Protein AF-0000000087742032 (afdb_homodimer)

Organism: Butyrivibrio fibrisolvens (NCBI:txid831)

InterPro domains:
  IPR006102 Glycoside hydrolase family 2, immunoglobulin-like beta-sandwich [PF00703] (313-353)
  IPR006103 Glycoside hydrolase family 2, catalytic domain [PF02836] (366-539)
  IPR006104 Glycosyl hydrolases family 2, sugar binding domain [PF02837] (111-211)
  IPR008979 Galactose-binding-like domain superfamily [SSF49785] (36-217)
  IPR013783 Immunoglobulin-like fold [G3DSA:2.60.40.10] (292-354)
  IPR017853 Glycoside hydrolase superfamily [SSF51445] (350-646)
  IPR036156 Beta-Galactosidase/glucuronidase domain superfamily [SSF49303] (309-354)
  IPR051913 Glycosyl Hydrolase 2 Domain-Containing Protein [PTHR42732] (37-581)

Secondary structure (DSSP, 8-state):
--HHHHHHHHS--SSPPPPPP---TTHHHHHH-SSSS-S-S-TTSB-S-EEE--EEEEEEEESS-SPPPGGG--EEEEETS-TTSGGGB--S---SGGG-SS--PPTT-EEEEEEEEE------TT-EEEEEES-EESEEEEEETTEEEEEEE-SSS-EEEE-GGGTTSSEEEEEEEEE--TTSSSS--TTEESS-BTTBEE---EE-S-EEEEEE-SS-EEEEEEEE-TTSSEEEEEEEESS--EEEEEEE--TTS---S------TT--EEEE-GGG-EEE-HHHH-SS-S---GGGS-TT-S-EEEEEEEEE-TT--B--SSS---EEEEEEEE-TTS-EEEEEEEE-B--EEEEE-TTS-EEEEETTEE--EEEEEE---BTTTBTS-S-HHHHHHHHHHHHHTT--EEEETT----HHHHHHHHHHT-EEEEEPPP--S---HIIIIIHHHH-HHHHTT---SGGGTTTTT---HHHHHHHHHHHHHHHHHHTT-SSEEEEEEEETTTT---TTTHHHHHHHH--SS-EEEEESS---S-SSEEEEEESSS-------TT-PEEEEEEEE-EEE--TTS-S-SS-B-SEEES-HHHHHHHHHHIIIIIIGGGGGGTEEEEEEE-SB-BTTB---SB-TTSS-BS--PPP-/--HHHHHHHHS--SSPPPPPP---TTHHHHHH-SSSS-S-S-TTSB-S-EEE--EEEEEEEESS-SPPPGGG--EEEEETS-TTSGGGB--S---SGGG-SS--PPTT-EEEEEEEEE------TT-EEEEEES-EESEEEEEETTEEEEEEE-SSS-EEEE-GGGTTSSEEEEEEEEE--TTSSSS--TTEESS-BTTBEE---EE-S-EEEEEE-SS-EEEEEEEE-TTSSEEEEEEEESS--EEEEEEE--TTS---S------TT--EEEE-GGG-EEE-HHHH-SS-S---GGGS-TT-S-EEEEEEEEE-TT--B--SSS---EEEEEEEE-TTS-EEEEEEEE-B--EEEEE-TTS-EEEEETTEE--EEEEEE---BTTTBTS-S-HHHHHHHHHHHHHTT--EEEETT-PPPHHHHHHHHHHT-EEEEEPPP--S---HIIIIIHHHH-HHHHTT---SGGGTTTTT---HHHHHHHHHHHHHHHHHHTT-SSEEEEEEEETTTT---TTTHHHHHHHH--SS-EEEEESS---S-SSEEEEEESSS-------TT-PEEEEEEEE-EEE--TTS-S-SS-B-SEEES-HHHHHHHHHHIIIIIIGGGGGGTEEEEEEE-SB-BTTB---SB-TTSS-BS--PPP-

Sequence (1310 aa):
MDLTDITRSMVRSKEPVALKQLDTPWTDKALTSKCPKSEYPRPQFVRDSYISLNGIWGFCVTDSPSIPRKKDICGRIRVPFSPESMLSKVDITAGSRKTLLPHVLKPGEYLWYYRKVDVVGRPDTSSHLLLHFGAVDQVCDVYINGHSVAHHEGGYLPFTIDVTRYSQKDYFDLKVCVTDVTDTSWLSRGKQTLNRGGMFYSAQSGIWQSVWMEWVPDTAILKVVAEPSKDLSFVKIRLTVTKPCDVIIRQIPDSRIGQKDDIVTEESGLFEKIITADKFHPCDPLDAQTDHPIPSSDTIPMDTLYAYTTKVGILIENAKLWTPEDPYLYHIEIIARDEEGSTDKVKSYFGMRTYTMEQDEKGHMRFCLNHKPYFIKGVLDQGYWPDGLMTAPCDAALIYDIKTMKKLGFNTLRKHIKIEESRYYYHCDRLGMLVVQDMVSGGSTYDKPLVTYLPNLFPNIMQTMDDSAKSYKFLARLDAAGRQAFVAEMRSTASYLKNCTSIAIWTIFNEGWGQFDAATLPGILKFIDNTRPIDAASGWFDQGSGDFNSIHNYFRKPSVPVDKHKRACFLSECGGLTYYMEGHCASRKTYGYATYKSRKKMNEDYGQFIHYEILPLETKGLCGFIYTQVSDVEDEVNGILTYDRKVVKIRTKIWMDLTDITRSMVRSKEPVALKQLDTPWTDKALTSKCPKSEYPRPQFVRDSYISLNGIWGFCVTDSPSIPRKKDICGRIRVPFSPESMLSKVDITAGSRKTLLPHVLKPGEYLWYYRKVDVVGRPDTSSHLLLHFGAVDQVCDVYINGHSVAHHEGGYLPFTIDVTRYSQKDYFDLKVCVTDVTDTSWLSRGKQTLNRGGMFYSAQSGIWQSVWMEWVPDTAILKVVAEPSKDLSFVKIRLTVTKPCDVIIRQIPDSRIGQKDDIVTEESGLFEKIITADKFHPCDPLDAQTDHPIPSSDTIPMDTLYAYTTKVGILIENAKLWTPEDPYLYHIEIIARDEEGSTDKVKSYFGMRTYTMEQDEKGHMRFCLNHKPYFIKGVLDQGYWPDGLMTAPCDAALIYDIKTMKKLGFNTLRKHIKIEESRYYYHCDRLGMLVVQDMVSGGSTYDKPLVTYLPNLFPNIMQTMDDSAKSYKFLARLDAAGRQAFVAEMRSTASYLKNCTSIAIWTIFNEGWGQFDAATLPGILKFIDNTRPIDAASGWFDQGSGDFNSIHNYFRKPSVPVDKHKRACFLSECGGLTYYMEGHCASRKTYGYATYKSRKKMNEDYGQFIHYEILPLETKGLCGFIYTQVSDVEDEVNGILTYDRKVVKIRTKIW

Foldseek 3Di:
DDPVLLVVLVPDDQADDFFAFFAFPCLVVLQPDQAFQQPDQAQFWDFPFKFFPFHKWFKWKDLDPDDDDPVVRPAIFGPPFFLLFQSGDNDPCDPDPGRDGSDDAAASMKMKIKDKFFQDDAPDPQKWKKKKAAFFPAWKFKDKQRHTQFTDGGGAFMDMFTPRVVNPDRIIMIMMIWGHNAQAFQGFHFLDDVRDDFPRAHGTGTRQDIIIMGIAGPWEWQDWFWAADLLLFKIKIKTKILAQFKKKKKWDDDPVPDPDDPPPPPVPAIDMDIDGSVQKDWDAPLLSHLTASPPRVRPPPPPRPTMIMHMDIDGDPPFDAAALVRLDKTKMKMWTAHPVGDIYITIRIAGRWFWDWDADPVGFTATDISNHGDAAAEAEEQCQASRRGNHDSYLVRLLLLQVLCVLQAGQEYEHRQHRHRNSSLVSCSRNHHAYAYEHGFGAHDAPCCVQPSVCLVVVVVFFADAQEQVCCVNLRNNDPVSVVSSLSSLLSSCSNPVRRHRHAEYEYEESSRSDHPLQCSVVSNCVSPVRHWYRSYAAGNDNLDTQEPHHEHEDDQDAFDDDPSSHAYEPAEYHQEAEDDPPQAGEPAARTSHYDPDLVVVLVVVCCNQPPGPVVCVVVRHRYHYYYHSEAGHRRRSHCAGSSRPDRSHNNHDD/DDPVLLVVQVDDDQADDFFAFFAFPCLVVLLPDQAFQQPDQAQFWDFPFKFFPFHKWFKWKDLDPDDDDPVVRPAIFGPPFFLLFQSGDNDPCDPDPGRDGSDDAAASMKMKIKDKFFQDDAPDPQKWKKKKAAFFPAWKFKDKQRHTQFTDGGGAFMDMFTPRVVNPDRIIMIMMIWGHNQQAFQGFHFLDDVRDDFPRAHGTGTRQDIIIMGIAGPWEWQDWFWAADLLLFKIKIKTKILAQFKKKKKWDDDPVPDPDDPPPPPVPAIDMDIDHSVQKDWDDPLLSHLTASPPSVRRPPPPRPTMIMHMDIDGDPPFDAAALVRLDKTKMKMWTAHPVGDIYITIRIAGRWFWDWDADPVGFTATDISNHGDAAQAAEEQCQASRRGNHDSYLVRLLLLLVLCVLQAGQEYEHRQHRHRNSSLVSCNRNHHAYAYEHGFGAHDAPCCVQPSVCQVVVVVFFADAQEQVCCVNLRNNDPVSVVSLLSSLLSSCSNCVSRHRHAEYEYEESSRSDYPLQCSVVSNCVSPVRHWYRSYAAGNDNLDTQEPHHEHEDDQDAFDDDPSSHAYEPAEYHQEAEDDPPQAGEPAARTSHYDPDLVVVLVVVCCNQPPGPVVCVVVRHRYHYYYHSEAGHRRRSHCAGSSRPDRSHNNHDD

Radius of gyration: 32.64 Å; Cα contacts (8 Å, |Δi|>4): 3341; chains: 2; bounding box: 67×98×82 Å

Structure (mmCIF, N/CA/C/O backbone):
data_AF-0000000087742032-model_v1
#
loop_
_entity.id
_entity.type
_entity.pdbx_description
1 polymer 'Glycoside hydrolase family 2'
#
loop_
_atom_site.group_PDB
_atom_site.id
_atom_site.type_symbol
_atom_site.label_atom_id
_atom_site.label_alt_id
_atom_site.label_comp_id
_atom_site.label_asym_id
_atom_site.label_entity_id
_atom_site.label_seq_id
_atom_site.pdbx_PDB_ins_code
_atom_site.Cartn_x
_atom_site.Cartn_y
_atom_site.Cartn_z
_atom_site.occupancy
_atom_site.B_iso_or_equiv
_atom_site.auth_seq_id
_atom_site.auth_comp_id
_atom_site.auth_asym_id
_atom_site.auth_atom_id
_atom_site.pdbx_PDB_model_num
ATOM 1 N N . MET A 1 1 ? 29.328 -31.438 -25.531 1 35.81 1 MET A N 1
ATOM 2 C CA . MET A 1 1 ? 28.234 -30.5 -25.672 1 35.81 1 MET A CA 1
ATOM 3 C C . MET A 1 1 ? 28.656 -29.281 -26.5 1 35.81 1 MET A C 1
ATOM 5 O O . MET A 1 1 ? 29.625 -28.594 -26.141 1 35.81 1 MET A O 1
ATOM 9 N N . ASP A 1 2 ? 28.406 -29.438 -27.734 1 41.16 2 ASP A N 1
ATOM 10 C CA . ASP A 1 2 ? 28.984 -28.656 -28.828 1 41.16 2 ASP A CA 1
ATOM 11 C C . ASP A 1 2 ? 28.547 -27.188 -28.75 1 41.16 2 ASP A C 1
ATOM 13 O O . ASP A 1 2 ? 27.359 -26.906 -28.547 1 41.16 2 ASP A O 1
ATOM 17 N N . LEU A 1 3 ? 29.453 -26.391 -28.266 1 46.28 3 LEU A N 1
ATOM 18 C CA . LEU A 1 3 ? 29.328 -24.953 -28.375 1 46.28 3 LEU A CA 1
ATOM 19 C C . LEU A 1 3 ? 28.391 -24.562 -29.516 1 46.28 3 LEU A C 1
ATOM 21 O O . LEU A 1 3 ? 27.703 -23.531 -29.438 1 46.28 3 LEU A O 1
ATOM 25 N N . THR A 1 4 ? 28.391 -25.422 -30.422 1 43.62 4 THR A N 1
ATOM 26 C CA . THR A 1 4 ? 27.562 -25.172 -31.594 1 43.62 4 THR A CA 1
ATOM 27 C C . THR A 1 4 ? 26.078 -25.219 -31.234 1 43.62 4 THR A C 1
ATOM 29 O O . THR A 1 4 ? 25.281 -24.422 -31.75 1 43.62 4 THR A O 1
ATOM 32 N N . ASP A 1 5 ? 25.75 -26.031 -30.297 1 48.06 5 ASP A N 1
ATOM 33 C CA . ASP A 1 5 ? 24.344 -26.141 -29.906 1 48.06 5 ASP A CA 1
ATOM 34 C C . ASP A 1 5 ? 23.891 -24.938 -29.109 1 48.06 5 ASP A C 1
ATOM 36 O O . ASP A 1 5 ? 22.766 -24.469 -29.266 1 48.06 5 ASP A O 1
ATOM 40 N N . ILE A 1 6 ? 24.75 -24.438 -28.328 1 50.25 6 ILE A N 1
ATOM 41 C CA . ILE A 1 6 ? 24.469 -23.25 -27.547 1 50.25 6 ILE A CA 1
ATOM 42 C C . ILE A 1 6 ? 24.234 -22.062 -28.484 1 50.25 6 ILE A C 1
ATOM 44 O O . ILE A 1 6 ? 23.266 -21.312 -28.312 1 50.25 6 ILE A O 1
ATOM 48 N N . THR A 1 7 ? 25.188 -21.938 -29.328 1 49.22 7 THR A N 1
ATOM 49 C CA . THR A 1 7 ? 25.125 -20.797 -30.234 1 49.22 7 THR A CA 1
ATOM 50 C C . THR A 1 7 ? 23.906 -20.891 -31.141 1 49.22 7 THR A C 1
ATOM 52 O O . THR A 1 7 ? 23.297 -19.875 -31.484 1 49.22 7 THR A O 1
ATOM 55 N N . ARG A 1 8 ? 23.656 -22.047 -31.531 1 47.28 8 ARG A N 1
ATOM 56 C CA . ARG A 1 8 ? 22.484 -22.25 -32.375 1 47.28 8 ARG A CA 1
ATOM 57 C C . ARG A 1 8 ? 21.203 -21.922 -31.641 1 47.28 8 ARG A C 1
ATOM 59 O O . ARG A 1 8 ? 20.234 -21.438 -32.25 1 47.28 8 ARG A O 1
ATOM 66 N N . SER A 1 9 ? 21.25 -22.266 -30.422 1 49.25 9 SER A N 1
ATOM 67 C CA . SER A 1 9 ? 20.062 -22 -29.625 1 49.25 9 SER A CA 1
ATOM 68 C C . SER A 1 9 ? 19.875 -20.5 -29.406 1 49.25 9 SER A C 1
ATOM 70 O O . SER A 1 9 ? 18.75 -20.016 -29.25 1 49.25 9 SER A O 1
ATOM 72 N N . MET A 1 10 ? 21 -19.797 -29.328 1 49.44 10 MET A N 1
ATOM 73 C CA . MET A 1 10 ? 20.984 -18.359 -29.078 1 49.44 10 MET A CA 1
ATOM 74 C C . MET A 1 10 ? 20.578 -17.609 -30.328 1 49.44 10 MET A C 1
ATOM 76 O O . MET A 1 10 ? 20.094 -16.484 -30.25 1 49.44 10 MET A O 1
ATOM 80 N N . VAL A 1 11 ? 21.203 -17.938 -31.562 1 42.94 11 VAL A N 1
ATOM 81 C CA . VAL A 1 11 ? 21.156 -17.109 -32.75 1 42.94 11 VAL A CA 1
ATOM 82 C C . VAL A 1 11 ? 19.766 -17.188 -33.406 1 42.94 11 VAL A C 1
ATOM 84 O O . VAL A 1 11 ? 19.594 -16.844 -34.562 1 42.94 11 VAL A O 1
ATOM 87 N N . ARG A 1 12 ? 18.875 -17.734 -32.938 1 45.25 12 ARG A N 1
ATOM 88 C CA . ARG A 1 12 ? 17.797 -17.953 -33.906 1 45.25 12 ARG A CA 1
ATOM 89 C C . ARG A 1 12 ? 17.094 -16.641 -34.25 1 45.25 12 ARG A C 1
ATOM 91 O O . ARG A 1 12 ? 17.188 -15.672 -33.5 1 45.25 12 ARG A O 1
ATOM 98 N N . SER A 1 13 ? 16.312 -16.688 -35.438 1 46.09 13 SER A N 1
ATOM 99 C CA . SER A 1 13 ? 15.68 -15.719 -36.312 1 46.09 13 SER A CA 1
ATOM 100 C C . SER A 1 13 ? 14.82 -14.734 -35.531 1 46.09 13 SER A C 1
ATOM 102 O O . SER A 1 13 ? 14.008 -15.133 -34.688 1 46.09 13 SER A O 1
ATOM 104 N N . LYS A 1 14 ? 15.141 -13.523 -35.719 1 54.28 14 LYS A N 1
ATOM 105 C CA . LYS A 1 14 ? 14.641 -12.258 -35.188 1 54.28 14 LYS A CA 1
ATOM 106 C C . LYS A 1 14 ? 13.133 -12.156 -35.344 1 54.28 14 LYS A C 1
ATOM 108 O O . LYS A 1 14 ? 12.469 -11.422 -34.594 1 54.28 14 LYS A O 1
ATOM 113 N N . GLU A 1 15 ? 12.57 -12.727 -36.344 1 61.59 15 GLU A N 1
ATOM 114 C CA . GLU A 1 15 ? 11.172 -12.352 -36.562 1 61.59 15 GLU A CA 1
ATOM 115 C C . GLU A 1 15 ? 10.227 -13.43 -36.031 1 61.59 15 GLU A C 1
ATOM 117 O O . GLU A 1 15 ? 10.445 -14.617 -36.312 1 61.59 15 GLU A O 1
ATOM 122 N N . PRO A 1 16 ? 9.266 -13.086 -35.188 1 71.31 16 PRO A N 1
ATOM 123 C CA . PRO A 1 16 ? 8.266 -14.055 -34.719 1 71.31 16 PRO A CA 1
ATOM 124 C C . PRO A 1 16 ? 7.555 -14.766 -35.875 1 71.31 16 PRO A C 1
ATOM 126 O O . PRO A 1 16 ? 7.238 -14.141 -36.875 1 71.31 16 PRO A O 1
ATOM 129 N N . VAL A 1 17 ? 7.602 -16.094 -35.812 1 73.88 17 VAL A N 1
ATOM 130 C CA . VAL A 1 17 ? 6.84 -16.859 -36.781 1 73.88 17 VAL A CA 1
ATOM 131 C C . VAL A 1 17 ? 5.402 -17.047 -36.312 1 73.88 17 VAL A C 1
ATOM 133 O O . VAL A 1 17 ? 5.152 -17.125 -35.094 1 73.88 17 VAL A O 1
ATOM 136 N N . ALA A 1 18 ? 4.566 -17.062 -37.281 1 83.12 18 ALA A N 1
ATOM 137 C CA . ALA A 1 18 ? 3.154 -17.25 -36.969 1 83.12 18 ALA A CA 1
ATOM 138 C C . ALA A 1 18 ? 2.914 -18.625 -36.344 1 83.12 18 ALA A C 1
ATOM 140 O O . ALA A 1 18 ? 3.502 -19.625 -36.75 1 83.12 18 ALA A O 1
ATOM 141 N N . LEU A 1 19 ? 2.135 -18.656 -35.312 1 91.44 19 LEU A N 1
ATOM 142 C CA . LEU A 1 19 ? 1.825 -19.906 -34.625 1 91.44 19 LEU A CA 1
ATOM 143 C C . LEU A 1 19 ? 0.647 -20.609 -35.281 1 91.44 19 LEU A C 1
ATOM 145 O O . LEU A 1 19 ? -0.313 -19.969 -35.719 1 91.44 19 LEU A O 1
ATOM 149 N N . LYS A 1 20 ? 0.808 -21.844 -35.406 1 91.88 20 LYS A N 1
ATOM 150 C CA . LYS A 1 20 ? -0.323 -22.672 -35.812 1 91.88 20 LYS A CA 1
ATOM 151 C C . LYS A 1 20 ? -1.264 -22.922 -34.656 1 91.88 20 LYS A C 1
ATOM 153 O O . LYS A 1 20 ? -0.813 -23.141 -33.531 1 91.88 20 LYS A O 1
ATOM 158 N N . GLN A 1 21 ? -2.479 -22.906 -35 1 91.25 21 GLN A N 1
ATOM 159 C CA . GLN A 1 21 ? -3.473 -23.188 -33.969 1 91.25 21 GLN A CA 1
ATOM 160 C C . GLN A 1 21 ? -3.494 -24.672 -33.625 1 91.25 21 GLN A C 1
ATOM 162 O O . GLN A 1 21 ? -3.549 -25.531 -34.531 1 91.25 21 GLN A O 1
ATOM 167 N N . LEU A 1 22 ? -3.381 -24.938 -32.375 1 96.19 22 LEU A N 1
ATOM 168 C CA . LEU A 1 22 ? -3.473 -26.312 -31.859 1 96.19 22 LEU A CA 1
ATOM 169 C C . LEU A 1 22 ? -4.609 -26.438 -30.844 1 96.19 22 LEU A C 1
ATOM 171 O O . LEU A 1 22 ? -4.793 -25.562 -30 1 96.19 22 LEU A O 1
ATOM 175 N N . ASP A 1 23 ? -5.355 -27.469 -31.031 1 96.94 23 ASP A N 1
ATOM 176 C CA . ASP A 1 23 ? -6.406 -27.781 -30.062 1 96.94 23 ASP A CA 1
ATOM 177 C C . ASP A 1 23 ? -5.934 -28.812 -29.047 1 96.94 23 ASP A C 1
ATOM 179 O O . ASP A 1 23 ? -5.207 -29.75 -29.391 1 96.94 23 ASP A O 1
ATOM 183 N N . THR A 1 24 ? -6.352 -28.578 -27.828 1 98.25 24 THR A N 1
ATOM 184 C CA . THR A 1 24 ? -6.207 -29.625 -26.812 1 98.25 24 THR A CA 1
ATOM 185 C C . THR A 1 24 ? -7.41 -30.562 -26.828 1 98.25 24 THR A C 1
ATOM 187 O O . THR A 1 24 ? -8.414 -30.281 -27.484 1 98.25 24 THR A O 1
ATOM 190 N N . PRO A 1 25 ? -7.309 -31.656 -26.047 1 98.12 25 PRO A N 1
ATOM 191 C CA . PRO A 1 25 ? -8.461 -32.562 -25.969 1 98.12 25 PRO A CA 1
ATOM 192 C C . PRO A 1 25 ? -9.695 -31.891 -25.359 1 98.12 25 PRO A C 1
ATOM 194 O O . PRO A 1 25 ? -10.805 -32.406 -25.484 1 98.12 25 PRO A O 1
ATOM 197 N N . TRP A 1 26 ? -9.531 -30.797 -24.75 1 98.19 26 TRP A N 1
ATOM 198 C CA . TRP A 1 26 ? -10.609 -30.172 -24 1 98.19 26 TRP A CA 1
ATOM 199 C C . TRP A 1 26 ? -11.086 -28.891 -24.672 1 98.19 26 TRP A C 1
ATOM 201 O O . TRP A 1 26 ? -11.961 -28.188 -24.156 1 98.19 26 TRP A O 1
ATOM 211 N N . THR A 1 27 ? -10.5 -28.531 -25.828 1 97.62 27 THR A N 1
ATOM 212 C CA . THR A 1 27 ? -10.812 -27.297 -26.531 1 97.62 27 THR A CA 1
ATOM 213 C C . THR A 1 27 ? -12.297 -27.219 -26.875 1 97.62 27 THR A C 1
ATOM 215 O O . THR A 1 27 ? -12.953 -26.203 -26.578 1 97.62 27 THR A O 1
ATOM 218 N N . ASP A 1 28 ? -12.82 -28.312 -27.391 1 96.06 28 ASP A N 1
ATOM 219 C CA . ASP A 1 28 ? -14.219 -28.328 -27.812 1 96.06 28 ASP A CA 1
ATOM 220 C C . ASP A 1 28 ? -15.156 -28.141 -26.625 1 96.06 28 ASP A C 1
ATOM 222 O O . ASP A 1 28 ? -16.172 -27.453 -26.719 1 96.06 28 ASP A O 1
ATOM 226 N N . LYS A 1 29 ? -14.805 -28.781 -25.578 1 94.88 29 LYS A N 1
ATOM 227 C CA . LYS A 1 29 ? -15.617 -28.656 -24.375 1 94.88 29 LYS A CA 1
ATOM 228 C C . LYS A 1 29 ? -15.672 -27.203 -23.891 1 94.88 29 LYS A C 1
ATOM 230 O O . LYS A 1 29 ? -16.734 -26.703 -23.516 1 94.88 29 LYS A O 1
ATOM 235 N N . ALA A 1 30 ? -14.57 -26.531 -23.859 1 95.69 30 ALA A N 1
ATOM 236 C CA . ALA A 1 30 ? -14.508 -25.141 -23.438 1 95.69 30 ALA A CA 1
ATOM 237 C C . ALA A 1 30 ? -15.32 -24.25 -24.375 1 95.69 30 ALA A C 1
ATOM 239 O O . ALA A 1 30 ? -16.031 -23.344 -23.922 1 95.69 30 ALA A O 1
ATOM 240 N N . LEU A 1 31 ? -15.234 -24.516 -25.656 1 95 31 LEU A N 1
ATOM 241 C CA . LEU A 1 31 ? -15.875 -23.688 -26.672 1 95 31 LEU A CA 1
ATOM 242 C C . LEU A 1 31 ? -17.391 -23.891 -26.688 1 95 31 LEU A C 1
ATOM 244 O O . LEU A 1 31 ? -18.141 -22.984 -27.047 1 95 31 LEU A O 1
ATOM 248 N N . THR A 1 32 ? -17.844 -25 -26.25 1 94.31 32 THR A N 1
ATOM 249 C CA . THR A 1 32 ? -19.266 -25.297 -26.344 1 94.31 32 THR A CA 1
ATOM 250 C C . THR A 1 32 ? -19.953 -25.062 -25 1 94.31 32 THR A C 1
ATOM 252 O O . THR A 1 32 ? -21.172 -25.141 -24.891 1 94.31 32 THR A O 1
ATOM 255 N N . SER A 1 33 ? -19.172 -24.797 -24.031 1 93.94 33 SER A N 1
ATOM 256 C CA . SER A 1 33 ? -19.734 -24.594 -22.703 1 93.94 33 SER A CA 1
ATOM 257 C C . SER A 1 33 ? -20.406 -23.219 -22.594 1 93.94 33 SER A C 1
ATOM 259 O O . SER A 1 33 ? -19.875 -22.219 -23.062 1 93.94 33 SER A O 1
ATOM 261 N N . LYS A 1 34 ? -21.594 -23.203 -22.016 1 92.94 34 LYS A N 1
ATOM 262 C CA . LYS A 1 34 ? -22.281 -21.953 -21.75 1 92.94 34 LYS A CA 1
ATOM 263 C C . LYS A 1 34 ? -21.594 -21.172 -20.625 1 92.94 34 LYS A C 1
ATOM 265 O O . LYS A 1 34 ? -21.625 -19.938 -20.609 1 92.94 34 LYS A O 1
ATOM 270 N N . CYS A 1 35 ? -21.047 -21.922 -19.75 1 95.88 35 CYS A N 1
ATOM 271 C CA . CYS A 1 35 ? -20.328 -21.359 -18.609 1 95.88 35 CYS A CA 1
ATOM 272 C C . CYS A 1 35 ? -19 -22.078 -18.406 1 95.88 35 CYS A C 1
ATOM 274 O O . CYS A 1 35 ? -18.875 -22.906 -17.5 1 95.88 35 CYS A O 1
ATOM 276 N N . PRO A 1 36 ? -18.031 -21.719 -19.188 1 96.75 36 PRO A N 1
ATOM 277 C CA . PRO A 1 36 ? -16.734 -22.375 -19.016 1 96.75 36 PRO A CA 1
ATOM 278 C C . PRO A 1 36 ? -16.141 -22.172 -17.625 1 96.75 36 PRO A C 1
ATOM 280 O O . PRO A 1 36 ? -16.312 -21.109 -17.031 1 96.75 36 PRO A O 1
ATOM 283 N N . LYS A 1 37 ? -15.453 -23.25 -17.109 1 96.88 37 LYS A N 1
ATOM 284 C CA . LYS A 1 37 ? -14.805 -23.219 -15.805 1 96.88 37 LYS A CA 1
ATOM 285 C C . LYS A 1 37 ? -15.797 -22.828 -14.719 1 96.88 37 LYS A C 1
ATOM 287 O O . LYS A 1 37 ? -15.562 -21.891 -13.953 1 96.88 37 LYS A O 1
ATOM 292 N N . SER A 1 38 ? -16.875 -23.547 -14.594 1 94.25 38 SER A N 1
ATOM 293 C CA . SER A 1 38 ? -18.016 -23.219 -13.742 1 94.25 38 SER A CA 1
ATOM 294 C C . SER A 1 38 ? -17.781 -23.672 -12.305 1 94.25 38 SER A C 1
ATOM 296 O O . SER A 1 38 ? -18.562 -23.359 -11.414 1 94.25 38 SER A O 1
ATOM 298 N N . GLU A 1 39 ? -16.688 -24.391 -12.039 1 95.25 39 GLU A N 1
ATOM 299 C CA . GLU A 1 39 ? -16.391 -24.812 -10.672 1 95.25 39 GLU A CA 1
ATOM 300 C C . GLU A 1 39 ? -16.141 -23.609 -9.766 1 95.25 39 GLU A C 1
ATOM 302 O O . GLU A 1 39 ? -15.641 -22.578 -10.211 1 95.25 39 GLU A O 1
ATOM 307 N N . TYR A 1 40 ? -16.469 -23.812 -8.461 1 96.12 40 TYR A N 1
ATOM 308 C CA . TYR A 1 40 ? -16.172 -22.75 -7.508 1 96.12 40 TYR A CA 1
ATOM 309 C C . TYR A 1 40 ? -14.68 -22.406 -7.531 1 96.12 40 TYR A C 1
ATOM 311 O O . TYR A 1 40 ? -13.836 -23.297 -7.355 1 96.12 40 TYR A O 1
ATOM 319 N N . PRO A 1 41 ? -14.305 -21.156 -7.656 1 96.44 41 PRO A N 1
ATOM 320 C CA . PRO A 1 41 ? -12.922 -20.766 -7.969 1 96.44 41 PRO A CA 1
ATOM 321 C C . PRO A 1 41 ? -11.992 -20.891 -6.762 1 96.44 41 PRO A C 1
ATOM 323 O O . PRO A 1 41 ? -10.781 -21.047 -6.926 1 96.44 41 PRO A O 1
ATOM 326 N N . ARG A 1 42 ? -12.5 -20.859 -5.523 1 95.56 42 ARG A N 1
ATOM 327 C CA . ARG A 1 42 ? -11.695 -20.891 -4.309 1 95.56 42 ARG A CA 1
ATOM 328 C C . ARG A 1 42 ? -11.992 -22.141 -3.482 1 95.56 42 ARG A C 1
ATOM 330 O O . ARG A 1 42 ? -12.688 -22.062 -2.465 1 95.56 42 ARG A O 1
ATOM 337 N N . PRO A 1 43 ? -11.359 -23.203 -3.725 1 95.94 43 PRO A N 1
ATOM 338 C CA . PRO A 1 43 ? -11.695 -24.453 -3.059 1 95.94 43 PRO A CA 1
ATOM 339 C C . PRO A 1 43 ? -11.438 -24.422 -1.555 1 95.94 43 PRO A C 1
ATOM 341 O O . PRO A 1 43 ? -11.977 -25.234 -0.808 1 95.94 43 PRO A O 1
ATOM 344 N N . GLN A 1 44 ? -10.633 -23.469 -1.043 1 95.94 44 GLN A N 1
ATOM 345 C CA . GLN A 1 44 ? -10.352 -23.391 0.385 1 95.94 44 GLN A CA 1
ATOM 346 C C . GLN A 1 44 ? -11.273 -22.391 1.069 1 95.94 44 GLN A C 1
ATOM 348 O O . GLN A 1 44 ? -11.055 -22.031 2.229 1 95.94 44 GLN A O 1
ATOM 353 N N . PHE A 1 45 ? -12.266 -21.906 0.366 1 95.62 45 PHE A N 1
ATOM 354 C CA . PHE A 1 45 ? -13.172 -20.906 0.901 1 95.62 45 PHE A CA 1
ATOM 355 C C . PHE A 1 45 ? -14.516 -20.953 0.178 1 95.62 45 PHE A C 1
ATOM 357 O O . PHE A 1 45 ? -14.961 -19.938 -0.379 1 95.62 45 PHE A O 1
ATOM 364 N N . VAL A 1 46 ? -15.188 -22.047 0.249 1 96.5 46 VAL A N 1
ATOM 365 C CA . VAL A 1 46 ? -16.359 -22.344 -0.568 1 96.5 46 VAL A CA 1
ATOM 366 C C . VAL A 1 46 ? -17.625 -21.922 0.177 1 96.5 46 VAL A C 1
ATOM 368 O O . VAL A 1 46 ? -17.812 -22.266 1.344 1 96.5 46 VAL A O 1
ATOM 371 N N . ARG A 1 47 ? -18.422 -21.172 -0.466 1 95.56 47 ARG A N 1
ATOM 372 C CA . ARG A 1 47 ? -19.766 -20.844 -0.01 1 95.56 47 ARG A CA 1
ATOM 373 C C . ARG A 1 47 ? -20.812 -21.453 -0.93 1 95.56 47 ARG A C 1
ATOM 375 O O . ARG A 1 47 ? -20.5 -21.906 -2.027 1 95.56 47 ARG A O 1
ATOM 382 N N . ASP A 1 48 ? -22.078 -21.422 -0.482 1 93.06 48 ASP A N 1
ATOM 383 C CA . ASP A 1 48 ? -23.141 -22.016 -1.28 1 93.06 48 ASP A CA 1
ATOM 384 C C . ASP A 1 48 ? -23.875 -20.938 -2.084 1 93.06 48 ASP A C 1
ATOM 386 O O . ASP A 1 48 ? -24.812 -21.234 -2.822 1 93.06 48 ASP A O 1
ATOM 390 N N . SER A 1 49 ? -23.484 -19.734 -2.057 1 91.56 49 SER A N 1
ATOM 391 C CA . SER A 1 49 ? -24.141 -18.625 -2.752 1 91.56 49 SER A CA 1
ATOM 392 C C . SER A 1 49 ? -23.375 -18.234 -4.016 1 91.56 49 SER A C 1
ATOM 394 O O . SER A 1 49 ? -23.531 -17.125 -4.523 1 91.56 49 SER A O 1
ATOM 396 N N . TYR A 1 50 ? -22.781 -19.109 -4.645 1 90.88 50 TYR A N 1
ATOM 397 C CA . TYR A 1 50 ? -21.906 -18.922 -5.793 1 90.88 50 TYR A CA 1
ATOM 398 C C . TYR A 1 50 ? -22.703 -18.641 -7.059 1 90.88 50 TYR A C 1
ATOM 400 O O . TYR A 1 50 ? -23.609 -19.406 -7.41 1 90.88 50 TYR A O 1
ATOM 408 N N . ILE A 1 51 ? -22.422 -17.531 -7.727 1 95.19 51 ILE A N 1
ATOM 409 C CA . ILE A 1 51 ? -22.969 -17.172 -9.031 1 95.19 51 ILE A CA 1
ATOM 410 C C . ILE A 1 51 ? -21.812 -16.891 -10 1 95.19 51 ILE A C 1
ATOM 412 O O . ILE A 1 51 ? -21.219 -15.812 -9.961 1 95.19 51 ILE A O 1
ATOM 416 N N . SER A 1 52 ? -21.594 -17.781 -10.961 1 97.12 52 SER A N 1
ATOM 417 C CA . SER A 1 52 ? -20.531 -17.578 -11.953 1 97.12 52 SER A CA 1
ATOM 418 C C . SER A 1 52 ? -20.938 -16.516 -12.969 1 97.12 52 SER A C 1
ATOM 420 O O . SER A 1 52 ? -22.078 -16.484 -13.414 1 97.12 52 SER A O 1
ATOM 422 N N . LEU A 1 53 ? -20 -15.672 -13.32 1 97.94 53 LEU A N 1
ATOM 423 C CA . LEU A 1 53 ? -20.234 -14.695 -14.375 1 97.94 53 LEU A CA 1
ATOM 424 C C . LEU A 1 53 ? -19.391 -15.031 -15.609 1 97.94 53 LEU A C 1
ATOM 426 O O . LEU A 1 53 ? -19.297 -14.219 -16.531 1 97.94 53 LEU A O 1
ATOM 430 N N . ASN A 1 54 ? -18.781 -16.219 -15.578 1 98.31 54 ASN A N 1
ATOM 431 C CA . ASN A 1 54 ? -18.125 -16.672 -16.797 1 98.31 54 ASN A CA 1
ATOM 432 C C . ASN A 1 54 ? -19.125 -16.859 -17.938 1 98.31 54 ASN A C 1
ATOM 434 O O . ASN A 1 54 ? -20.312 -17.094 -17.703 1 98.31 54 ASN A O 1
ATOM 438 N N . GLY A 1 55 ? -18.609 -16.781 -19.156 1 97.62 55 GLY A N 1
ATOM 439 C CA . GLY A 1 55 ? -19.438 -16.906 -20.328 1 97.62 55 GLY A CA 1
ATOM 440 C C . GLY A 1 55 ? -19.219 -15.797 -21.344 1 97.62 55 GLY A C 1
ATOM 441 O O . GLY A 1 55 ? -18.094 -15.289 -21.469 1 97.62 55 GLY A O 1
ATOM 442 N N . ILE A 1 56 ? -20.203 -15.508 -22.062 1 96.69 56 ILE A N 1
ATOM 443 C CA . ILE A 1 56 ? -20.047 -14.57 -23.172 1 96.69 56 ILE A CA 1
ATOM 444 C C . ILE A 1 56 ? -20.297 -13.148 -22.688 1 96.69 56 ILE A C 1
ATOM 446 O O . ILE A 1 56 ? -21.359 -12.859 -22.109 1 96.69 56 ILE A O 1
ATOM 450 N N . TRP A 1 57 ? -19.359 -12.289 -22.797 1 97.19 57 TRP A N 1
ATOM 451 C CA . TRP A 1 57 ? -19.438 -10.859 -22.516 1 97.19 57 TRP A CA 1
ATOM 452 C C . TRP A 1 57 ? -19.344 -10.039 -23.797 1 97.19 57 TRP A C 1
ATOM 454 O O . TRP A 1 57 ? -18.938 -10.562 -24.844 1 97.19 57 TRP A O 1
ATOM 464 N N . GLY A 1 58 ? -19.828 -8.812 -23.766 1 95.12 58 GLY A N 1
ATOM 465 C CA . GLY A 1 58 ? -19.453 -7.848 -24.797 1 95.12 58 GLY A CA 1
ATOM 466 C C . GLY A 1 58 ? -18.047 -7.324 -24.641 1 95.12 58 GLY A C 1
ATOM 467 O O . GLY A 1 58 ? -17.5 -7.305 -23.531 1 95.12 58 GLY A O 1
ATOM 468 N N . PHE A 1 59 ? -17.375 -6.918 -25.797 1 95.06 59 PHE A N 1
ATOM 469 C CA . PHE A 1 59 ? -16.078 -6.266 -25.656 1 95.06 59 PHE A CA 1
ATOM 470 C C . PHE A 1 59 ? -15.805 -5.344 -26.844 1 95.06 59 PHE A C 1
ATOM 472 O O . PHE A 1 59 ? -16.453 -5.445 -27.875 1 95.06 59 PHE A O 1
ATOM 479 N N . CYS A 1 60 ? -14.977 -4.414 -26.719 1 94.88 60 CYS A N 1
ATOM 480 C CA . CYS A 1 60 ? -14.391 -3.602 -27.781 1 94.88 60 CYS A CA 1
ATOM 481 C C . CYS A 1 60 ? -13.039 -3.049 -27.359 1 94.88 60 CYS A C 1
ATOM 483 O O . CYS A 1 60 ? -12.688 -3.084 -26.188 1 94.88 60 CYS A O 1
ATOM 485 N N . VAL A 1 61 ? -12.258 -2.662 -28.266 1 95.44 61 VAL A N 1
ATOM 486 C CA . VAL A 1 61 ? -10.984 -1.986 -28.031 1 95.44 61 VAL A CA 1
ATOM 487 C C . VAL A 1 61 ? -11.062 -0.542 -28.516 1 95.44 61 VAL A C 1
ATOM 489 O O . VAL A 1 61 ? -11.562 -0.28 -29.609 1 95.44 61 VAL A O 1
ATOM 492 N N . THR A 1 62 ? -10.68 0.395 -27.656 1 94.94 62 THR A N 1
ATOM 493 C CA . THR A 1 62 ? -10.711 1.807 -28.016 1 94.94 62 THR A CA 1
ATOM 494 C C . THR A 1 62 ? -9.32 2.43 -27.906 1 94.94 62 THR A C 1
ATOM 496 O O . THR A 1 62 ? -8.422 1.842 -27.297 1 94.94 62 THR A O 1
ATOM 499 N N . ASP A 1 63 ? -9.156 3.65 -28.484 1 93.5 63 ASP A N 1
ATOM 500 C CA . ASP A 1 63 ? -7.902 4.398 -28.406 1 93.5 63 ASP A CA 1
ATOM 501 C C . ASP A 1 63 ? -7.984 5.492 -27.344 1 93.5 63 ASP A C 1
ATOM 503 O O . ASP A 1 63 ? -7.059 6.289 -27.188 1 93.5 63 ASP A O 1
ATOM 507 N N . SER A 1 64 ? -9.086 5.504 -26.641 1 91.56 64 SER A N 1
ATOM 508 C CA . SER A 1 64 ? -9.32 6.504 -25.594 1 91.56 64 SER A CA 1
ATOM 509 C C . SER A 1 64 ? -9.867 5.863 -24.328 1 91.56 64 SER A C 1
ATOM 511 O O . SER A 1 64 ? -10.562 4.844 -24.391 1 91.56 64 SER A O 1
ATOM 513 N N . PRO A 1 65 ? -9.523 6.5 -23.219 1 89.81 65 PRO A N 1
ATOM 514 C CA . PRO A 1 65 ? -10.023 5.945 -21.953 1 89.81 65 PRO A CA 1
ATOM 515 C C . PRO A 1 65 ? -11.492 6.285 -21.703 1 89.81 65 PRO A C 1
ATOM 517 O O . PRO A 1 65 ? -12.055 5.859 -20.688 1 89.81 65 PRO A O 1
ATOM 520 N N . SER A 1 66 ? -12.109 7.043 -22.531 1 91.56 66 SER A N 1
ATOM 521 C CA . SER A 1 66 ? -13.508 7.41 -22.344 1 91.56 66 SER A CA 1
ATOM 522 C C . SER A 1 66 ? -14.406 6.18 -22.344 1 91.56 66 SER A C 1
ATOM 524 O O . SER A 1 66 ? -14.227 5.273 -23.156 1 91.56 66 SER A O 1
ATOM 526 N N . ILE A 1 67 ? -15.336 6.141 -21.453 1 93.25 67 ILE A N 1
ATOM 527 C CA . ILE A 1 67 ? -16.234 5 -21.328 1 93.25 67 ILE A CA 1
ATOM 528 C C . ILE A 1 67 ? -17.094 4.891 -22.594 1 93.25 67 ILE A C 1
ATOM 530 O O . ILE A 1 67 ? -17.875 5.797 -22.906 1 93.25 67 ILE A O 1
ATOM 534 N N . PRO A 1 68 ? -17.031 3.789 -23.266 1 93.94 68 PRO A N 1
ATOM 535 C CA . PRO A 1 68 ? -17.891 3.631 -24.438 1 93.94 68 PRO A CA 1
ATOM 536 C C . PRO A 1 68 ? -19.344 3.395 -24.078 1 93.94 68 PRO A C 1
ATOM 538 O O . PRO A 1 68 ? -19.641 2.854 -23 1 93.94 68 PRO A O 1
ATOM 541 N N . ARG A 1 69 ? -20.25 3.812 -25.125 1 89.94 69 ARG A N 1
ATOM 542 C CA . ARG A 1 69 ? -21.672 3.48 -24.969 1 89.94 69 ARG A CA 1
ATOM 543 C C . ARG A 1 69 ? -21.906 1.986 -25.156 1 89.94 69 ARG A C 1
ATOM 545 O O . ARG A 1 69 ? -21.156 1.319 -25.859 1 89.94 69 ARG A O 1
ATOM 552 N N . LYS A 1 70 ? -22.891 1.453 -24.406 1 90.5 70 LYS A N 1
ATOM 553 C CA . LYS A 1 70 ? -23.234 0.035 -24.484 1 90.5 70 LYS A CA 1
ATOM 554 C C . LYS A 1 70 ? -23.312 -0.431 -25.938 1 90.5 70 LYS A C 1
ATOM 556 O O . LYS A 1 70 ? -22.797 -1.498 -26.281 1 90.5 70 LYS A O 1
ATOM 561 N N . LYS A 1 71 ? -23.875 0.314 -26.781 1 88.31 71 LYS A N 1
ATOM 562 C CA . LYS A 1 71 ? -24.094 -0.048 -28.172 1 88.31 71 LYS A CA 1
ATOM 563 C C . LYS A 1 71 ? -22.766 -0.119 -28.938 1 88.31 71 LYS A C 1
ATOM 565 O O . LYS A 1 71 ? -22.672 -0.776 -29.969 1 88.31 71 LYS A O 1
ATOM 570 N N . ASP A 1 72 ? -21.766 0.583 -28.391 1 88.5 72 ASP A N 1
ATOM 571 C CA . ASP A 1 72 ? -20.469 0.629 -29.047 1 88.5 72 ASP A CA 1
ATOM 572 C C . ASP A 1 72 ? -19.609 -0.569 -28.656 1 88.5 72 ASP A C 1
ATOM 574 O O . ASP A 1 72 ? -18.547 -0.792 -29.234 1 88.5 72 ASP A O 1
ATOM 578 N N . ILE A 1 73 ? -20.031 -1.321 -27.656 1 91.69 73 ILE A N 1
ATOM 579 C CA . ILE A 1 73 ? -19.391 -2.57 -27.266 1 91.69 73 ILE A CA 1
ATOM 580 C C . ILE A 1 73 ? -20.047 -3.74 -27.984 1 91.69 73 ILE A C 1
ATOM 582 O O . ILE A 1 73 ? -20.875 -4.449 -27.391 1 91.69 73 ILE A O 1
ATOM 586 N N . CYS A 1 74 ? -19.625 -3.988 -29.219 1 86.5 74 CYS A N 1
ATOM 587 C CA . CYS A 1 74 ? -20.422 -4.836 -30.109 1 86.5 74 CYS A CA 1
ATOM 588 C C . CYS A 1 74 ? -19.75 -6.191 -30.297 1 86.5 74 CYS A C 1
ATOM 590 O O . CYS A 1 74 ? -20.344 -7.105 -30.875 1 86.5 74 CYS A O 1
ATOM 592 N N . GLY A 1 75 ? -18.578 -6.273 -29.906 1 92.31 75 GLY A N 1
ATOM 593 C CA . GLY A 1 75 ? -17.938 -7.578 -29.984 1 92.31 75 GLY A CA 1
ATOM 594 C C . GLY A 1 75 ? -18.391 -8.531 -28.891 1 92.31 75 GLY A C 1
ATOM 595 O O . GLY A 1 75 ? -19.062 -8.125 -27.938 1 92.31 75 GLY A O 1
ATOM 596 N N . ARG A 1 76 ? -18.203 -9.852 -29.188 1 94.25 76 ARG A N 1
ATOM 597 C CA . ARG A 1 76 ? -18.469 -10.875 -28.188 1 94.25 76 ARG A CA 1
ATOM 598 C C . ARG A 1 76 ? -17.203 -11.633 -27.812 1 94.25 76 ARG A C 1
ATOM 600 O O . ARG A 1 76 ? -16.375 -11.938 -28.688 1 94.25 76 ARG A O 1
ATOM 607 N N . ILE A 1 77 ? -16.969 -11.883 -26.547 1 96.31 77 ILE A N 1
ATOM 608 C CA . ILE A 1 77 ? -15.773 -12.555 -26.062 1 96.31 77 ILE A CA 1
ATOM 609 C C . ILE A 1 77 ? -16.141 -13.57 -24.984 1 96.31 77 ILE A C 1
ATOM 611 O O . ILE A 1 77 ? -17.016 -13.305 -24.156 1 96.31 77 ILE A O 1
ATOM 615 N N . ARG A 1 78 ? -15.555 -14.727 -24.969 1 97.69 78 ARG A N 1
ATOM 616 C CA . ARG A 1 78 ? -15.789 -15.766 -23.969 1 97.69 78 ARG A CA 1
ATOM 617 C C . ARG A 1 78 ? -14.891 -15.57 -22.766 1 97.69 78 ARG A C 1
ATOM 619 O O . ARG A 1 78 ? -13.68 -15.805 -22.844 1 97.69 78 ARG A O 1
ATOM 626 N N . VAL A 1 79 ? -15.383 -15.125 -21.688 1 98.12 79 VAL A N 1
ATOM 627 C CA . VAL A 1 79 ? -14.688 -14.969 -20.406 1 98.12 79 VAL A CA 1
ATOM 628 C C . VAL A 1 79 ? -14.711 -16.297 -19.641 1 98.12 79 VAL A C 1
ATOM 630 O O . VAL A 1 79 ? -15.727 -16.984 -19.609 1 98.12 79 VAL A O 1
ATOM 633 N N . PRO A 1 80 ? -13.578 -16.734 -19.062 1 98.5 80 PRO A N 1
ATOM 634 C CA . PRO A 1 80 ? -12.445 -15.906 -18.656 1 98.5 80 PRO A CA 1
ATOM 635 C C . PRO A 1 80 ? -11.227 -16.109 -19.547 1 98.5 80 PRO A C 1
ATOM 637 O O . PRO A 1 80 ? -10.094 -16.172 -19.047 1 98.5 80 PRO A O 1
ATOM 640 N N . PHE A 1 81 ? -11.406 -16.234 -20.828 1 98.5 81 PHE A N 1
ATOM 641 C CA . PHE A 1 81 ? -10.273 -16.391 -21.719 1 98.5 81 PHE A CA 1
ATOM 642 C C . PHE A 1 81 ? -9.867 -15.031 -22.297 1 98.5 81 PHE A C 1
ATOM 644 O O . PHE A 1 81 ? -10.719 -14.234 -22.688 1 98.5 81 PHE A O 1
ATOM 651 N N . SER A 1 82 ? -8.578 -14.758 -22.297 1 98 82 SER A N 1
ATOM 652 C CA . SER A 1 82 ? -8.031 -13.477 -22.734 1 98 82 SER A CA 1
ATOM 653 C C . SER A 1 82 ? -8.297 -13.234 -24.219 1 98 82 SER A C 1
ATOM 655 O O . SER A 1 82 ? -8.445 -14.188 -24.984 1 98 82 SER A O 1
ATOM 657 N N . PRO A 1 83 ? -8.312 -12 -24.641 1 96.62 83 PRO A N 1
ATOM 658 C CA . PRO A 1 83 ? -8.641 -11.688 -26.047 1 96.62 83 PRO A CA 1
ATOM 659 C C . PRO A 1 83 ? -7.613 -12.258 -27.016 1 96.62 83 PRO A C 1
ATOM 661 O O . PRO A 1 83 ? -7.91 -12.406 -28.203 1 96.62 83 PRO A O 1
ATOM 664 N N . GLU A 1 84 ? -6.453 -12.562 -26.531 1 96.31 84 GLU A N 1
ATOM 665 C CA . GLU A 1 84 ? -5.387 -13.07 -27.375 1 96.31 84 GLU A CA 1
ATOM 666 C C . GLU A 1 84 ? -5.547 -14.57 -27.625 1 96.31 84 GLU A C 1
ATOM 668 O O . GLU A 1 84 ? -4.902 -15.133 -28.516 1 96.31 84 GLU A O 1
ATOM 673 N N . SER A 1 85 ? -6.375 -15.25 -26.828 1 96.31 85 SER A N 1
ATOM 674 C CA . SER A 1 85 ? -6.504 -16.703 -26.875 1 96.31 85 SER A CA 1
ATOM 675 C C . SER A 1 85 ? -7.562 -17.141 -27.875 1 96.31 85 SER A C 1
ATOM 677 O O . SER A 1 85 ? -8.547 -16.438 -28.094 1 96.31 85 SER A O 1
ATOM 679 N N . MET A 1 86 ? -7.414 -18.328 -28.422 1 94.69 86 MET A N 1
ATOM 680 C CA . MET A 1 86 ? -8.391 -18.906 -29.344 1 94.69 86 MET A CA 1
ATOM 681 C C . MET A 1 86 ? -9.695 -19.219 -28.609 1 94.69 86 MET A C 1
ATOM 683 O O . MET A 1 86 ? -10.773 -19.125 -29.203 1 94.69 86 MET A O 1
ATOM 687 N N . LEU A 1 87 ? -9.609 -19.516 -27.391 1 97.31 87 LEU A N 1
ATOM 688 C CA . LEU A 1 87 ? -10.781 -19.938 -26.625 1 97.31 87 LEU A CA 1
ATOM 689 C C . LEU A 1 87 ? -11.703 -18.75 -26.359 1 97.31 87 LEU A C 1
ATOM 691 O O . LEU A 1 87 ? -12.859 -18.938 -25.969 1 97.31 87 LEU A O 1
ATOM 695 N N . SER A 1 88 ? -11.203 -17.562 -26.531 1 96.5 88 SER A N 1
ATOM 696 C CA . SER A 1 88 ? -12.031 -16.391 -26.281 1 96.5 88 SER A CA 1
ATOM 697 C C . SER A 1 88 ? -12.977 -16.125 -27.438 1 96.5 88 SER A C 1
ATOM 699 O O . SER A 1 88 ? -13.961 -15.383 -27.297 1 96.5 88 SER A O 1
ATOM 701 N N . LYS A 1 89 ? -12.781 -16.703 -28.531 1 92.81 89 LYS A N 1
ATOM 702 C CA . LYS A 1 89 ? -13.516 -16.438 -29.766 1 92.81 89 LYS A CA 1
ATOM 703 C C . LYS A 1 89 ? -14.945 -16.953 -29.672 1 92.81 89 LYS A C 1
ATOM 705 O O . LYS A 1 89 ? -15.18 -18.078 -29.234 1 92.81 89 LYS A O 1
ATOM 710 N N . VAL A 1 90 ? -15.828 -16.078 -30 1 88.06 90 VAL A N 1
ATOM 711 C CA . VAL A 1 90 ? -17.234 -16.438 -30.031 1 88.06 90 VAL A CA 1
ATOM 712 C C . VAL A 1 90 ? -17.734 -16.484 -31.469 1 88.06 90 VAL A C 1
ATOM 714 O O . VAL A 1 90 ? -18.391 -17.438 -31.891 1 88.06 90 VAL A O 1
ATOM 717 N N . ASP A 1 91 ? -17.516 -15.188 -32.062 1 77.81 91 ASP A N 1
ATOM 718 C CA . ASP A 1 91 ? -18.016 -15.031 -33.406 1 77.81 91 ASP A CA 1
ATOM 719 C C . ASP A 1 91 ? -16.891 -15.078 -34.438 1 77.81 91 ASP A C 1
ATOM 721 O O . ASP A 1 91 ? -15.773 -14.633 -34.156 1 77.81 91 ASP A O 1
ATOM 725 N N . ILE A 1 92 ? -17.156 -15.867 -35.438 1 63.94 92 ILE A N 1
ATOM 726 C CA . ILE A 1 92 ? -16.172 -15.906 -36.5 1 63.94 92 ILE A CA 1
ATOM 727 C C . ILE A 1 92 ? -16.219 -14.602 -37.312 1 63.94 92 ILE A C 1
ATOM 729 O O . ILE A 1 92 ? -15.219 -14.188 -37.875 1 63.94 92 ILE A O 1
ATOM 733 N N . THR A 1 93 ? -17.391 -13.891 -37.375 1 55.72 93 THR A N 1
ATOM 734 C CA . THR A 1 93 ? -17.562 -12.789 -38.344 1 55.72 93 THR A CA 1
ATOM 735 C C . THR A 1 93 ? -17.438 -11.445 -37.625 1 55.72 93 THR A C 1
ATOM 737 O O . THR A 1 93 ? -17.922 -10.43 -38.125 1 55.72 93 THR A O 1
ATOM 740 N N . ALA A 1 94 ? -16.547 -11.375 -36.719 1 59.84 94 ALA A N 1
ATOM 741 C CA . ALA A 1 94 ? -16.5 -10.078 -36.062 1 59.84 94 ALA A CA 1
ATOM 742 C C . ALA A 1 94 ? -16.109 -8.969 -37.031 1 59.84 94 ALA A C 1
ATOM 744 O O . ALA A 1 94 ? -15.336 -9.203 -37.969 1 59.84 94 ALA A O 1
ATOM 745 N N . GLY A 1 95 ? -16.906 -7.785 -37.25 1 56.88 95 GLY A N 1
ATOM 746 C CA . GLY A 1 95 ? -16.953 -6.746 -38.25 1 56.88 95 GLY A CA 1
ATOM 747 C C . GLY A 1 95 ? -15.711 -5.875 -38.281 1 56.88 95 GLY A C 1
ATOM 748 O O . GLY A 1 95 ? -15.188 -5.555 -39.344 1 56.88 95 GLY A O 1
ATOM 749 N N . SER A 1 96 ? -15.258 -5.199 -37.062 1 68.44 96 SER A N 1
ATOM 750 C CA . SER A 1 96 ? -14.172 -4.223 -37.156 1 68.44 96 SER A CA 1
ATOM 751 C C . SER A 1 96 ? -12.961 -4.672 -36.344 1 68.44 96 SER A C 1
ATOM 753 O O . SER A 1 96 ? -13.062 -5.586 -35.531 1 68.44 96 SER A O 1
ATOM 755 N N . ARG A 1 97 ? -11.82 -4.141 -36.75 1 65.88 97 ARG A N 1
ATOM 756 C CA . ARG A 1 97 ? -10.547 -4.359 -36.062 1 65.88 97 ARG A CA 1
ATOM 757 C C . ARG A 1 97 ? -10.719 -4.223 -34.562 1 65.88 97 ARG A C 1
ATOM 759 O O . ARG A 1 97 ? -10.016 -4.883 -33.781 1 65.88 97 ARG A O 1
ATOM 766 N N . LYS A 1 98 ? -11.656 -3.572 -34.156 1 74.5 98 LYS A N 1
ATOM 767 C CA . LYS A 1 98 ? -11.906 -3.26 -32.75 1 74.5 98 LYS A CA 1
ATOM 768 C C . LYS A 1 98 ? -12.594 -4.422 -32.062 1 74.5 98 LYS A C 1
ATOM 770 O O . LYS A 1 98 ? -12.602 -4.488 -30.828 1 74.5 98 LYS A O 1
ATOM 775 N N . THR A 1 99 ? -13.023 -5.359 -32.844 1 77.5 99 THR A N 1
ATOM 776 C CA . THR A 1 99 ? -13.836 -6.41 -32.219 1 77.5 99 THR A CA 1
ATOM 777 C C . THR A 1 99 ? -13.383 -7.785 -32.719 1 77.5 99 THR A C 1
ATOM 779 O O . THR A 1 99 ? -14.055 -8.789 -32.469 1 77.5 99 THR A O 1
ATOM 782 N N . LEU A 1 100 ? -12.289 -7.805 -33.312 1 81 100 LEU A N 1
ATOM 783 C CA . LEU A 1 100 ? -11.781 -9.055 -33.875 1 81 100 LEU A CA 1
ATOM 784 C C . LEU A 1 100 ? -10.953 -9.812 -32.844 1 81 100 LEU A C 1
ATOM 786 O O . LEU A 1 100 ? -10.156 -9.211 -32.125 1 81 100 LEU A O 1
ATOM 790 N N . LEU A 1 101 ? -11.281 -11.078 -32.781 1 87.56 101 LEU A N 1
ATOM 791 C CA . LEU A 1 101 ? -10.492 -11.969 -31.953 1 87.56 101 LEU A CA 1
ATOM 792 C C . LEU A 1 101 ? -9.812 -13.047 -32.781 1 87.56 101 LEU A C 1
ATOM 794 O O . LEU A 1 101 ? -10.352 -13.477 -33.812 1 87.56 101 LEU A O 1
ATOM 798 N N . PRO A 1 102 ? -8.594 -13.523 -32.406 1 90.62 102 PRO A N 1
ATOM 799 C CA . PRO A 1 102 ? -7.801 -13.039 -31.266 1 90.62 102 PRO A CA 1
ATOM 800 C C . PRO A 1 102 ? -7.238 -11.633 -31.484 1 90.62 102 PRO A C 1
ATOM 802 O O . PRO A 1 102 ? -6.965 -11.25 -32.625 1 90.62 102 PRO A O 1
ATOM 805 N N . HIS A 1 103 ? -7.102 -10.852 -30.422 1 92.5 103 HIS A N 1
ATOM 806 C CA . HIS A 1 103 ? -6.59 -9.492 -30.469 1 92.5 103 HIS A CA 1
ATOM 807 C C . HIS A 1 103 ? -5.469 -9.289 -29.453 1 92.5 103 HIS A C 1
ATOM 809 O O . HIS A 1 103 ? -5.664 -9.492 -28.266 1 92.5 103 HIS A O 1
ATOM 815 N N . VAL A 1 104 ? -4.301 -8.906 -29.938 1 94.38 104 VAL A N 1
ATOM 816 C CA . VAL A 1 104 ? -3.203 -8.547 -29.047 1 94.38 104 VAL A CA 1
ATOM 817 C C . VAL A 1 104 ? -3.344 -7.086 -28.609 1 94.38 104 VAL A C 1
ATOM 819 O O . VAL A 1 104 ? -3.178 -6.176 -29.422 1 94.38 104 VAL A O 1
ATOM 822 N N . LEU A 1 105 ? -3.674 -6.883 -27.375 1 96.19 105 LEU A N 1
ATOM 823 C CA . LEU A 1 105 ? -3.814 -5.531 -26.844 1 96.19 105 LEU A CA 1
ATOM 824 C C . LEU A 1 105 ? -2.469 -4.812 -26.828 1 96.19 105 LEU A C 1
ATOM 826 O O . LEU A 1 105 ? -1.5 -5.32 -26.266 1 96.19 105 LEU A O 1
ATOM 830 N N . LYS A 1 106 ? -2.379 -3.645 -27.438 1 95.69 106 LYS A N 1
ATOM 831 C CA . LYS A 1 106 ? -1.144 -2.867 -27.484 1 95.69 106 LYS A CA 1
ATOM 832 C C . LYS A 1 106 ? -1.142 -1.776 -26.422 1 95.69 106 LYS A C 1
ATOM 834 O O . LYS A 1 106 ? -2.203 -1.313 -26 1 95.69 106 LYS A O 1
ATOM 839 N N . PRO A 1 107 ? 0.127 -1.388 -25.969 1 95.31 107 PRO A N 1
ATOM 840 C CA . PRO A 1 107 ? 0.175 -0.223 -25.078 1 95.31 107 PRO A CA 1
ATOM 841 C C . PRO A 1 107 ? -0.516 1.002 -25.672 1 95.31 107 PRO A C 1
ATOM 843 O O . PRO A 1 107 ? -0.333 1.306 -26.844 1 95.31 107 PRO A O 1
ATOM 846 N N . GLY A 1 108 ? -1.349 1.665 -24.922 1 94.06 108 GLY A N 1
ATOM 847 C CA . GLY A 1 108 ? -2.092 2.824 -25.391 1 94.06 108 GLY A CA 1
ATOM 848 C C . GLY A 1 108 ? -3.52 2.498 -25.781 1 94.06 108 GLY A C 1
ATOM 849 O O . GLY A 1 108 ? -4.352 3.396 -25.906 1 94.06 108 GLY A O 1
ATOM 850 N N . GLU A 1 109 ? -3.826 1.216 -25.969 1 95.75 109 GLU A N 1
ATOM 851 C CA . GLU A 1 109 ? -5.191 0.782 -26.25 1 95.75 109 GLU A CA 1
ATOM 852 C C . GLU A 1 109 ? -5.949 0.472 -24.969 1 95.75 109 GLU A C 1
ATOM 854 O O . GLU A 1 109 ? -5.336 0.18 -23.938 1 95.75 109 GLU A O 1
ATOM 859 N N . TYR A 1 110 ? -7.27 0.579 -25.078 1 97 110 TYR A N 1
ATOM 860 C CA . TYR A 1 110 ? -8.156 0.288 -23.953 1 97 110 TYR A CA 1
ATOM 861 C C . TYR A 1 110 ? -9.117 -0.841 -24.297 1 97 110 TYR A C 1
ATOM 863 O O . TYR A 1 110 ? -9.898 -0.732 -25.25 1 97 110 TYR A O 1
ATOM 871 N N . LEU A 1 111 ? -9.023 -1.923 -23.547 1 97.62 111 LEU A N 1
ATOM 872 C CA . LEU A 1 111 ? -9.914 -3.066 -23.688 1 97.62 111 LEU A CA 1
ATOM 873 C C . LEU A 1 111 ? -11.125 -2.926 -22.766 1 97.62 111 LEU A C 1
ATOM 875 O O . LEU A 1 111 ? -10.977 -2.781 -21.562 1 97.62 111 LEU A O 1
ATOM 879 N N . TRP A 1 112 ? -12.305 -2.98 -23.359 1 97.12 112 TRP A N 1
ATOM 880 C CA . TRP A 1 112 ? -13.539 -2.83 -22.594 1 97.12 112 TRP A CA 1
ATOM 881 C C . TRP A 1 112 ? -14.359 -4.117 -22.625 1 97.12 112 TRP A C 1
ATOM 883 O O . TRP A 1 112 ? -14.547 -4.715 -23.688 1 97.12 112 TRP A O 1
ATOM 893 N N . TYR A 1 113 ? -14.758 -4.562 -21.484 1 97.81 113 TYR A N 1
ATOM 894 C CA . TYR A 1 113 ? -15.742 -5.625 -21.328 1 97.81 113 TYR A CA 1
ATOM 895 C C . TYR A 1 113 ? -17.094 -5.059 -20.891 1 97.81 113 TYR A C 1
ATOM 897 O O . TYR A 1 113 ? -17.141 -4.027 -20.219 1 97.81 113 TYR A O 1
ATOM 905 N N . TYR A 1 114 ? -18.188 -5.781 -21.281 1 97.62 114 TYR A N 1
ATOM 906 C CA . TYR A 1 114 ? -19.516 -5.418 -20.812 1 97.62 114 TYR A CA 1
ATOM 907 C C . TYR A 1 114 ? -20.359 -6.66 -20.547 1 97.62 114 TYR A C 1
ATOM 909 O O . TYR A 1 114 ? -20.328 -7.621 -21.312 1 97.62 114 TYR A O 1
ATOM 917 N N . ARG A 1 115 ? -21.062 -6.621 -19.469 1 97.56 115 ARG A N 1
ATOM 918 C CA . ARG A 1 115 ? -22.031 -7.656 -19.156 1 97.56 115 ARG A CA 1
ATOM 919 C C . ARG A 1 115 ? -23.188 -7.086 -18.328 1 97.56 115 ARG A C 1
ATOM 921 O O . ARG A 1 115 ? -22.969 -6.359 -17.359 1 97.56 115 ARG A O 1
ATOM 928 N N . LYS A 1 116 ? -24.406 -7.402 -18.781 1 96.81 116 LYS A N 1
ATOM 929 C CA . LYS A 1 116 ? -25.562 -7.191 -17.906 1 96.81 116 LYS A CA 1
ATOM 930 C C . LYS A 1 116 ? -25.672 -8.281 -16.844 1 96.81 116 LYS A C 1
ATOM 932 O O . LYS A 1 116 ? -25.734 -9.469 -17.172 1 96.81 116 LYS A O 1
ATOM 937 N N . VAL A 1 117 ? -25.641 -7.91 -15.594 1 97.12 117 VAL A N 1
ATOM 938 C CA . VAL A 1 117 ? -25.594 -8.891 -14.516 1 97.12 117 VAL A CA 1
ATOM 939 C C . VAL A 1 117 ? -26.938 -8.898 -13.773 1 97.12 117 VAL A C 1
ATOM 941 O O . VAL A 1 117 ? -27.328 -7.883 -13.188 1 97.12 117 VAL A O 1
ATOM 944 N N . ASP A 1 118 ? -27.594 -10.039 -13.773 1 95.44 118 ASP A N 1
ATOM 945 C CA . ASP A 1 118 ? -28.844 -10.195 -13.031 1 95.44 118 ASP A CA 1
ATOM 946 C C . ASP A 1 118 ? -28.578 -10.375 -11.539 1 95.44 118 ASP A C 1
ATOM 948 O O . ASP A 1 118 ? -27.641 -11.086 -11.156 1 95.44 118 ASP A O 1
ATOM 952 N N . VAL A 1 119 ? -29.281 -9.625 -10.773 1 92.75 119 VAL A N 1
ATOM 953 C CA . VAL A 1 119 ? -29.203 -9.781 -9.32 1 92.75 119 VAL A CA 1
ATOM 954 C C . VAL A 1 119 ? -30.281 -10.758 -8.852 1 92.75 119 VAL A C 1
ATOM 956 O O . VAL A 1 119 ? -31.469 -10.438 -8.852 1 92.75 119 VAL A O 1
ATOM 959 N N . VAL A 1 120 ? -29.891 -11.914 -8.469 1 89.31 120 VAL A N 1
ATOM 960 C CA . VAL A 1 120 ? -30.844 -12.945 -8.086 1 89.31 120 VAL A CA 1
ATOM 961 C C . VAL A 1 120 ? -30.406 -13.586 -6.77 1 89.31 120 VAL A C 1
ATOM 963 O O . VAL A 1 120 ? -29.234 -13.492 -6.379 1 89.31 120 VAL A O 1
ATOM 966 N N . GLY A 1 121 ? -31.344 -14.07 -5.988 1 86 121 GLY A N 1
ATOM 967 C CA . GLY A 1 121 ? -31.031 -14.969 -4.883 1 86 121 GLY A CA 1
ATOM 968 C C . GLY A 1 121 ? -30.641 -14.234 -3.617 1 86 121 GLY A C 1
ATOM 969 O O . GLY A 1 121 ? -29.859 -14.75 -2.811 1 86 121 GLY A O 1
ATOM 970 N N . ARG A 1 122 ? -31.094 -13.023 -3.477 1 90.19 122 ARG A N 1
ATOM 971 C CA . ARG A 1 122 ? -30.766 -12.344 -2.225 1 90.19 122 ARG A CA 1
ATOM 972 C C . ARG A 1 122 ? -31.344 -13.102 -1.03 1 90.19 122 ARG A C 1
ATOM 974 O O . ARG A 1 122 ? -32.562 -13.273 -0.928 1 90.19 122 ARG A O 1
ATOM 981 N N . PRO A 1 123 ? -30.469 -13.477 -0.12 1 89.25 123 PRO A N 1
ATOM 982 C CA . PRO A 1 123 ? -30.953 -14.273 1.006 1 89.25 123 PRO A CA 1
ATOM 983 C C . PRO A 1 123 ? -31.734 -13.438 2.027 1 89.25 123 PRO A C 1
ATOM 985 O O . PRO A 1 123 ? -32.75 -13.891 2.553 1 89.25 123 PRO A O 1
ATOM 988 N N . ASP A 1 124 ? -31.109 -12.312 2.385 1 87.19 124 ASP A N 1
ATOM 989 C CA . ASP A 1 124 ? -31.672 -11.414 3.381 1 87.19 124 ASP A CA 1
ATOM 990 C C . ASP A 1 124 ? -31.453 -9.953 2.994 1 87.19 124 ASP A C 1
ATOM 992 O O . ASP A 1 124 ? -30.547 -9.641 2.211 1 87.19 124 ASP A O 1
ATOM 996 N N . THR A 1 125 ? -32.281 -9.141 3.588 1 86.06 125 THR A N 1
ATOM 997 C CA . THR A 1 125 ? -32.188 -7.723 3.283 1 86.06 125 THR A CA 1
ATOM 998 C C . THR A 1 125 ? -30.844 -7.168 3.74 1 86.06 125 THR A C 1
ATOM 1000 O O . THR A 1 125 ? -30.328 -6.199 3.168 1 86.06 125 THR A O 1
ATOM 1003 N N . SER A 1 126 ? -30.219 -7.82 4.664 1 87.06 126 SER A N 1
ATOM 1004 C CA . SER A 1 126 ? -28.953 -7.328 5.215 1 87.06 126 SER A CA 1
ATOM 1005 C C . SER A 1 126 ? -27.766 -7.984 4.531 1 87.06 126 SER A C 1
ATOM 1007 O O . SER A 1 126 ? -26.609 -7.68 4.852 1 87.06 126 SER A O 1
ATOM 1009 N N . SER A 1 127 ? -28.125 -8.812 3.539 1 90.62 127 SER A N 1
ATOM 1010 C CA . SER A 1 127 ? -27.047 -9.531 2.863 1 90.62 127 SER A CA 1
ATOM 1011 C C . SER A 1 127 ? -26.25 -8.609 1.957 1 90.62 127 SER A C 1
ATOM 1013 O O . SER A 1 127 ? -26.766 -7.621 1.442 1 90.62 127 SER A O 1
ATOM 1015 N N . HIS A 1 128 ? -25 -8.922 1.843 1 89.69 128 HIS A N 1
ATOM 1016 C CA . HIS A 1 128 ? -24.094 -8.211 0.939 1 89.69 128 HIS A CA 1
ATOM 1017 C C . HIS A 1 128 ? -23.797 -9.047 -0.302 1 89.69 128 HIS A C 1
ATOM 1019 O O . HIS A 1 128 ? -23.719 -10.273 -0.227 1 89.69 128 HIS A O 1
ATOM 1025 N N . LEU A 1 129 ? -23.672 -8.367 -1.411 1 92.38 129 LEU A N 1
ATOM 1026 C CA . LEU A 1 129 ? -23.297 -9.008 -2.666 1 92.38 129 LEU A CA 1
ATOM 1027 C C . LEU A 1 129 ? -21.844 -8.68 -3.031 1 92.38 129 LEU A C 1
ATOM 1029 O O . LEU A 1 129 ? -21.5 -7.52 -3.268 1 92.38 129 LEU A O 1
ATOM 1033 N N . LEU A 1 130 ? -20.984 -9.695 -3.055 1 91.75 130 LEU A N 1
ATOM 1034 C CA . LEU A 1 130 ? -19.578 -9.531 -3.373 1 91.75 130 LEU A CA 1
ATOM 1035 C C . LEU A 1 130 ? -19.281 -9.969 -4.805 1 91.75 130 LEU A C 1
ATOM 1037 O O . LEU A 1 130 ? -19.703 -11.047 -5.223 1 91.75 130 LEU A O 1
ATOM 1041 N N . LEU A 1 131 ? -18.594 -9.102 -5.574 1 93.56 131 LEU A N 1
ATOM 1042 C CA . LEU A 1 131 ? -18.109 -9.398 -6.918 1 93.56 131 LEU A CA 1
ATOM 1043 C C . LEU A 1 131 ? -16.625 -9.703 -6.898 1 93.56 131 LEU A C 1
ATOM 1045 O O . LEU A 1 131 ? -15.82 -8.898 -6.418 1 93.56 131 LEU A O 1
ATOM 1049 N N . HIS A 1 132 ? -16.266 -10.875 -7.457 1 94 132 HIS A N 1
ATOM 1050 C CA . HIS A 1 132 ? -14.883 -11.344 -7.418 1 94 132 HIS A CA 1
ATOM 1051 C C . HIS A 1 132 ? -14.289 -11.438 -8.82 1 94 132 HIS A C 1
ATOM 1053 O O . HIS A 1 132 ? -14.969 -11.867 -9.758 1 94 132 HIS A O 1
ATOM 1059 N N . PHE A 1 133 ? -13.031 -10.984 -8.945 1 95.5 133 PHE A N 1
ATOM 1060 C CA . PHE A 1 133 ? -12.195 -11.258 -10.109 1 95.5 133 PHE A CA 1
ATOM 1061 C C . PHE A 1 133 ? -10.984 -12.094 -9.727 1 95.5 133 PHE A C 1
ATOM 1063 O O . PHE A 1 133 ? -10.227 -11.711 -8.828 1 95.5 133 PHE A O 1
ATOM 1070 N N . GLY A 1 134 ? -10.82 -13.195 -10.414 1 95.88 134 GLY A N 1
ATOM 1071 C CA . GLY A 1 134 ? -9.672 -14.031 -10.125 1 95.88 134 GLY A CA 1
ATOM 1072 C C . GLY A 1 134 ? -8.352 -13.406 -10.547 1 95.88 134 GLY A C 1
ATOM 1073 O O . GLY A 1 134 ? -7.34 -13.555 -9.867 1 95.88 134 GLY A O 1
ATOM 1074 N N . ALA A 1 135 ? -8.32 -12.797 -11.688 1 96.75 135 ALA A N 1
ATOM 1075 C CA . ALA A 1 135 ? -7.16 -12.055 -12.18 1 96.75 135 ALA A CA 1
ATOM 1076 C C . ALA A 1 135 ? -7.5 -11.305 -13.461 1 96.75 135 ALA A C 1
ATOM 1078 O O . ALA A 1 135 ? -8.195 -11.836 -14.328 1 96.75 135 ALA A O 1
ATOM 1079 N N . VAL A 1 136 ? -7.117 -10.109 -13.578 1 97.5 136 VAL A N 1
ATOM 1080 C CA . VAL A 1 136 ? -7.234 -9.266 -14.758 1 97.5 136 VAL A CA 1
ATOM 1081 C C . VAL A 1 136 ? -5.871 -8.664 -15.102 1 97.5 136 VAL A C 1
ATOM 1083 O O . VAL A 1 136 ? -5.332 -7.859 -14.336 1 97.5 136 VAL A O 1
ATOM 1086 N N . ASP A 1 137 ? -5.348 -9.062 -16.234 1 97.56 137 ASP A N 1
ATOM 1087 C CA . ASP A 1 137 ? -4.043 -8.578 -16.672 1 97.56 137 ASP A CA 1
ATOM 1088 C C . ASP A 1 137 ? -4.18 -7.332 -17.547 1 97.56 137 ASP A C 1
ATOM 1090 O O . ASP A 1 137 ? -4.863 -7.355 -18.562 1 97.56 137 ASP A O 1
ATOM 1094 N N . GLN A 1 138 ? -3.641 -6.207 -17.156 1 95.81 138 GLN A N 1
ATOM 1095 C CA . GLN A 1 138 ? -2.635 -5.918 -16.141 1 95.81 138 GLN A CA 1
ATOM 1096 C C . GLN A 1 138 ? -3.131 -4.855 -15.156 1 95.81 138 GLN A C 1
ATOM 1098 O O . GLN A 1 138 ? -2.855 -4.934 -13.953 1 95.81 138 GLN A O 1
ATOM 1103 N N . VAL A 1 139 ? -3.822 -3.832 -15.688 1 94.56 139 VAL A N 1
ATOM 1104 C CA . VAL A 1 139 ? -4.461 -2.787 -14.898 1 94.56 139 VAL A CA 1
ATOM 1105 C C . VAL A 1 139 ? -5.93 -2.656 -15.305 1 94.56 139 VAL A C 1
ATOM 1107 O O . VAL A 1 139 ? -6.254 -2.672 -16.5 1 94.56 139 VAL A O 1
ATOM 1110 N N . CYS A 1 140 ? -6.816 -2.537 -14.227 1 95.06 140 CYS A N 1
ATOM 1111 C CA . CYS A 1 140 ? -8.203 -2.438 -14.672 1 95.06 140 CYS A CA 1
ATOM 1112 C C . CYS A 1 140 ? -9 -1.501 -13.773 1 95.06 140 CYS A C 1
ATOM 1114 O O . CYS A 1 140 ? -8.641 -1.293 -12.617 1 95.06 140 CYS A O 1
ATOM 1116 N N . ASP A 1 141 ? -9.977 -0.906 -14.359 1 92.69 141 ASP A N 1
ATOM 1117 C CA . ASP A 1 141 ? -11.031 -0.141 -13.711 1 92.69 141 ASP A CA 1
ATOM 1118 C C . ASP A 1 141 ? -12.398 -0.804 -13.914 1 92.69 141 ASP A C 1
ATOM 1120 O O . ASP A 1 141 ? -12.727 -1.227 -15.023 1 92.69 141 ASP A O 1
ATOM 1124 N N . VAL A 1 142 ? -13.117 -0.929 -12.828 1 93.75 142 VAL A N 1
ATOM 1125 C CA . VAL A 1 142 ? -14.43 -1.575 -12.883 1 93.75 142 VAL A CA 1
ATOM 1126 C C . VAL A 1 142 ? -15.523 -0.533 -12.703 1 93.75 142 VAL A C 1
ATOM 1128 O O . VAL A 1 142 ? -15.445 0.32 -11.812 1 93.75 142 VAL A O 1
ATOM 1131 N N . TYR A 1 143 ? -16.516 -0.593 -13.555 1 93 143 TYR A N 1
ATOM 1132 C CA . TYR A 1 143 ? -17.641 0.33 -13.516 1 93 143 TYR A CA 1
ATOM 1133 C C . TYR A 1 143 ? -18.953 -0.423 -13.352 1 93 143 TYR A C 1
ATOM 1135 O O . TYR A 1 143 ? -19.172 -1.46 -13.984 1 93 143 TYR A O 1
ATOM 1143 N N . ILE A 1 144 ? -19.797 0.047 -12.484 1 92.88 144 ILE A N 1
ATOM 1144 C CA . ILE A 1 144 ? -21.172 -0.439 -12.367 1 92.88 144 ILE A CA 1
ATOM 1145 C C . ILE A 1 144 ? -22.141 0.709 -12.617 1 92.88 144 ILE A C 1
ATOM 1147 O O . ILE A 1 144 ? -22.078 1.738 -11.938 1 92.88 144 ILE A O 1
ATOM 1151 N N . ASN A 1 145 ? -22.969 0.554 -13.539 1 91.56 145 ASN A N 1
ATOM 1152 C CA . ASN A 1 145 ? -23.922 1.584 -13.945 1 91.56 145 ASN A CA 1
ATOM 1153 C C . ASN A 1 145 ? -23.219 2.914 -14.219 1 91.56 145 ASN A C 1
ATOM 1155 O O . ASN A 1 145 ? -23.719 3.971 -13.82 1 91.56 145 ASN A O 1
ATOM 1159 N N . GLY A 1 146 ? -22.047 2.789 -14.766 1 88.88 146 GLY A N 1
ATOM 1160 C CA . GLY A 1 146 ? -21.312 3.982 -15.172 1 88.88 146 GLY A CA 1
ATOM 1161 C C . GLY A 1 146 ? -20.484 4.578 -14.047 1 88.88 146 GLY A C 1
ATOM 1162 O O . GLY A 1 146 ? -19.703 5.5 -14.273 1 88.88 146 GLY A O 1
ATOM 1163 N N . HIS A 1 147 ? -20.562 4.016 -12.852 1 84.62 147 HIS A N 1
ATOM 1164 C CA . HIS A 1 147 ? -19.781 4.504 -11.719 1 84.62 147 HIS A CA 1
ATOM 1165 C C . HIS A 1 147 ? -18.5 3.693 -11.539 1 84.62 147 HIS A C 1
ATOM 1167 O O . HIS A 1 147 ? -18.531 2.461 -11.562 1 84.62 147 HIS A O 1
ATOM 1173 N N . SER A 1 148 ? -17.344 4.422 -11.422 1 87.94 148 SER A N 1
ATOM 1174 C CA . SER A 1 148 ? -16.094 3.736 -11.117 1 87.94 148 SER A CA 1
ATOM 1175 C C . SER A 1 148 ? -16.109 3.146 -9.711 1 87.94 148 SER A C 1
ATOM 1177 O O . SER A 1 148 ? -16.156 3.883 -8.727 1 87.94 148 SER A O 1
ATOM 1179 N N . VAL A 1 149 ? -16 1.85 -9.617 1 87.38 149 VAL A N 1
ATOM 1180 C CA . VAL A 1 149 ? -16.219 1.236 -8.312 1 87.38 149 VAL A CA 1
ATOM 1181 C C . VAL A 1 149 ? -14.922 0.597 -7.816 1 87.38 149 VAL A C 1
ATOM 1183 O O . VAL A 1 149 ? -14.773 0.313 -6.625 1 87.38 149 VAL A O 1
ATOM 1186 N N . ALA A 1 150 ? -13.945 0.327 -8.742 1 88.5 150 ALA A N 1
ATOM 1187 C CA . ALA A 1 150 ? -12.695 -0.294 -8.305 1 88.5 150 ALA A CA 1
ATOM 1188 C C . ALA A 1 150 ? -11.57 -0.007 -9.297 1 88.5 150 ALA A C 1
ATOM 1190 O O . ALA A 1 150 ? -11.82 0.215 -10.484 1 88.5 150 ALA A O 1
ATOM 1191 N N . HIS A 1 151 ? -10.375 0.084 -8.789 1 88.31 151 HIS A N 1
ATOM 1192 C CA . HIS A 1 151 ? -9.125 0.113 -9.539 1 88.31 151 HIS A CA 1
ATOM 1193 C C . HIS A 1 151 ? -8.164 -0.975 -9.055 1 88.31 151 HIS A C 1
ATOM 1195 O O . HIS A 1 151 ? -7.996 -1.17 -7.852 1 88.31 151 HIS A O 1
ATOM 1201 N N . HIS A 1 152 ? -7.648 -1.759 -9.977 1 89.75 152 HIS A N 1
ATOM 1202 C CA . HIS A 1 152 ? -6.727 -2.828 -9.617 1 89.75 152 HIS A CA 1
ATOM 1203 C C . HIS A 1 152 ? -5.496 -2.824 -10.516 1 89.75 152 HIS A C 1
ATOM 1205 O O . HIS A 1 152 ? -5.617 -2.764 -11.742 1 89.75 152 HIS A O 1
ATOM 1211 N N . GLU A 1 153 ? -4.336 -2.828 -9.875 1 88.75 153 GLU A N 1
ATOM 1212 C CA . GLU A 1 153 ? -3.061 -2.947 -10.57 1 88.75 153 GLU A CA 1
ATOM 1213 C C . GLU A 1 153 ? -2.381 -4.277 -10.266 1 88.75 153 GLU A C 1
ATOM 1215 O O . GLU A 1 153 ? -2.307 -4.688 -9.102 1 88.75 153 GLU A O 1
ATOM 1220 N N . GLY A 1 154 ? -1.853 -4.918 -11.258 1 90.75 154 GLY A N 1
ATOM 1221 C CA . GLY A 1 154 ? -1.299 -6.258 -11.172 1 90.75 154 GLY A CA 1
ATOM 1222 C C . GLY A 1 154 ? -2.113 -7.289 -11.93 1 90.75 154 GLY A C 1
ATOM 1223 O O . GLY A 1 154 ? -3.344 -7.301 -11.844 1 90.75 154 GLY A O 1
ATOM 1224 N N . GLY A 1 155 ? -1.544 -8.141 -12.562 1 94.88 155 GLY A N 1
ATOM 1225 C CA . GLY A 1 155 ? -2.26 -8.984 -13.508 1 94.88 155 GLY A CA 1
ATOM 1226 C C . GLY A 1 155 ? -2.504 -10.391 -12.984 1 94.88 155 GLY A C 1
ATOM 1227 O O . GLY A 1 155 ? -3.123 -11.211 -13.672 1 94.88 155 GLY A O 1
ATOM 1228 N N . TYR A 1 156 ? -2.08 -10.648 -11.719 1 96.12 156 TYR A N 1
ATOM 1229 C CA . TYR A 1 156 ? -2.045 -12.062 -11.375 1 96.12 156 TYR A CA 1
ATOM 1230 C C . TYR A 1 156 ? -2.822 -12.328 -10.094 1 96.12 156 TYR A C 1
ATOM 1232 O O . TYR A 1 156 ? -3.123 -13.484 -9.773 1 96.12 156 TYR A O 1
ATOM 1240 N N . LEU A 1 157 ? -3.23 -11.312 -9.383 1 94.31 157 LEU A N 1
ATOM 1241 C CA . LEU A 1 157 ? -3.836 -11.508 -8.07 1 94.31 157 LEU A CA 1
ATOM 1242 C C . LEU A 1 157 ? -5.316 -11.148 -8.094 1 94.31 157 LEU A C 1
ATOM 1244 O O . LEU A 1 157 ? -5.734 -10.281 -8.867 1 94.31 157 LEU A O 1
ATOM 1248 N N . PRO A 1 158 ? -6.059 -11.742 -7.215 1 93.56 158 PRO A N 1
ATOM 1249 C CA . PRO A 1 158 ? -7.504 -11.5 -7.195 1 93.56 158 PRO A CA 1
ATOM 1250 C C . PRO A 1 158 ? -7.875 -10.219 -6.453 1 93.56 158 PRO A C 1
ATOM 1252 O O . PRO A 1 158 ? -7.051 -9.664 -5.723 1 93.56 158 PRO A O 1
ATOM 1255 N N . PHE A 1 159 ? -9.086 -9.727 -6.711 1 89.19 159 PHE A N 1
ATOM 1256 C CA . PHE A 1 159 ? -9.672 -8.641 -5.938 1 89.19 159 PHE A CA 1
ATOM 1257 C C . PHE A 1 159 ? -11.188 -8.781 -5.867 1 89.19 159 PHE A C 1
ATOM 1259 O O . PHE A 1 159 ? -11.789 -9.492 -6.68 1 89.19 159 PHE A O 1
ATOM 1266 N N . THR A 1 160 ? -11.773 -8.211 -4.855 1 90.12 160 THR A N 1
ATOM 1267 C CA . THR A 1 160 ? -13.203 -8.312 -4.559 1 90.12 160 THR A CA 1
ATOM 1268 C C . THR A 1 160 ? -13.82 -6.934 -4.375 1 90.12 160 THR A C 1
ATOM 1270 O O . THR A 1 160 ? -13.195 -6.035 -3.807 1 90.12 160 THR A O 1
ATOM 1273 N N . ILE A 1 161 ? -15.039 -6.781 -4.852 1 87.31 161 ILE A N 1
ATOM 1274 C CA . ILE A 1 161 ? -15.797 -5.539 -4.738 1 87.31 161 ILE A CA 1
ATOM 1275 C C . ILE A 1 161 ? -17.141 -5.812 -4.078 1 87.31 161 ILE A C 1
ATOM 1277 O O . ILE A 1 161 ? -17.859 -6.73 -4.48 1 87.31 161 ILE A O 1
ATOM 1281 N N . ASP A 1 162 ? -17.5 -5.062 -3.006 1 85.81 162 ASP A N 1
ATOM 1282 C CA . ASP A 1 162 ? -18.859 -5.105 -2.477 1 85.81 162 ASP A CA 1
ATOM 1283 C C . ASP A 1 162 ? -19.812 -4.289 -3.348 1 85.81 162 ASP A C 1
ATOM 1285 O O . ASP A 1 162 ? -19.75 -3.059 -3.359 1 85.81 162 ASP A O 1
ATOM 1289 N N . VAL A 1 163 ? -20.703 -4.926 -4.023 1 88.44 163 VAL A N 1
ATOM 1290 C CA . VAL A 1 163 ? -21.562 -4.238 -4.98 1 88.44 163 VAL A CA 1
ATOM 1291 C C . VAL A 1 163 ? -22.984 -4.203 -4.457 1 88.44 163 VAL A C 1
ATOM 1293 O O . VAL A 1 163 ? -23.938 -4.066 -5.234 1 88.44 163 VAL A O 1
ATOM 1296 N N . THR A 1 164 ? -23.141 -4.324 -3.146 1 88.38 164 THR A N 1
ATOM 1297 C CA . THR A 1 164 ? -24.438 -4.398 -2.504 1 88.38 164 THR A CA 1
ATOM 1298 C C . THR A 1 164 ? -25.297 -3.193 -2.883 1 88.38 164 THR A C 1
ATOM 1300 O O . THR A 1 164 ? -26.5 -3.328 -3.102 1 88.38 164 THR A O 1
ATOM 1303 N N . ARG A 1 165 ? -24.766 -2.068 -2.984 1 83.06 165 ARG A N 1
ATOM 1304 C CA . ARG A 1 165 ? -25.484 -0.827 -3.238 1 83.06 165 ARG A CA 1
ATOM 1305 C C . ARG A 1 165 ? -26.156 -0.852 -4.613 1 83.06 165 ARG A C 1
ATOM 1307 O O . ARG A 1 165 ? -27.094 -0.102 -4.863 1 83.06 165 ARG A O 1
ATOM 1314 N N . TYR A 1 166 ? -25.641 -1.674 -5.453 1 88 166 TYR A N 1
ATOM 1315 C CA . TYR A 1 166 ? -26.156 -1.735 -6.816 1 88 166 TYR A CA 1
ATOM 1316 C C . TYR A 1 166 ? -27.109 -2.91 -6.98 1 88 166 TYR A C 1
ATOM 1318 O O . TYR A 1 166 ? -27.609 -3.164 -8.086 1 88 166 TYR A O 1
ATOM 1326 N N . SER A 1 167 ? -27.344 -3.607 -5.922 1 87 167 SER A N 1
ATOM 1327 C CA . SER A 1 167 ? -28.172 -4.805 -5.98 1 87 167 SER A CA 1
ATOM 1328 C C . SER A 1 167 ? -29.641 -4.48 -5.691 1 87 167 SER A C 1
ATOM 1330 O O . SER A 1 167 ? -30.453 -5.387 -5.512 1 87 167 SER A O 1
ATOM 1332 N N . GLN A 1 168 ? -29.984 -3.26 -5.586 1 85.06 168 GLN A N 1
ATOM 1333 C CA . GLN A 1 168 ? -31.359 -2.859 -5.324 1 85.06 168 GLN A CA 1
ATOM 1334 C C . GLN A 1 168 ? -32.25 -3.107 -6.543 1 85.06 168 GLN A C 1
ATOM 1336 O O . GLN A 1 168 ? -33.438 -3.312 -6.406 1 85.06 168 GLN A O 1
ATOM 1341 N N . LYS A 1 169 ? -31.641 -3.066 -7.707 1 85.5 169 LYS A N 1
ATOM 1342 C CA . LYS A 1 169 ? -32.344 -3.369 -8.945 1 85.5 169 LYS A CA 1
ATOM 1343 C C . LYS A 1 169 ? -32.188 -4.832 -9.336 1 85.5 169 LYS A C 1
ATOM 1345 O O . LYS A 1 169 ? -31.344 -5.539 -8.758 1 85.5 169 LYS A O 1
ATOM 1350 N N . ASP A 1 170 ? -32.938 -5.219 -10.328 1 92.75 170 ASP A N 1
ATOM 1351 C CA . ASP A 1 170 ? -32.938 -6.602 -10.797 1 92.75 170 ASP A CA 1
ATOM 1352 C C . ASP A 1 170 ? -31.641 -6.906 -11.562 1 92.75 170 ASP A C 1
ATOM 1354 O O . ASP A 1 170 ? -31.266 -8.07 -11.734 1 92.75 170 ASP A O 1
ATOM 1358 N N . TYR A 1 171 ? -31.062 -5.867 -12.016 1 95.81 171 TYR A N 1
ATOM 1359 C CA . TYR A 1 171 ? -29.797 -6.055 -12.727 1 95.81 171 TYR A CA 1
ATOM 1360 C C . TYR A 1 171 ? -28.938 -4.797 -12.656 1 95.81 171 TYR A C 1
ATOM 1362 O O . TYR A 1 171 ? -29.422 -3.736 -12.234 1 95.81 171 TYR A O 1
ATOM 1370 N N . PHE A 1 172 ? -27.672 -4.875 -12.867 1 95.25 172 PHE A N 1
ATOM 1371 C CA . PHE A 1 172 ? -26.797 -3.727 -13.078 1 95.25 172 PHE A CA 1
ATOM 1372 C C . PHE A 1 172 ? -25.875 -3.963 -14.266 1 95.25 172 PHE A C 1
ATOM 1374 O O . PHE A 1 172 ? -25.641 -5.109 -14.672 1 95.25 172 PHE A O 1
ATOM 1381 N N . ASP A 1 173 ? -25.438 -2.85 -14.922 1 96.62 173 ASP A N 1
ATOM 1382 C CA . ASP A 1 173 ? -24.469 -2.893 -16.016 1 96.62 173 ASP A CA 1
ATOM 1383 C C . ASP A 1 173 ? -23.047 -2.914 -15.477 1 96.62 173 ASP A C 1
ATOM 1385 O O . ASP A 1 173 ? -22.625 -1.999 -14.766 1 96.62 173 ASP A O 1
ATOM 1389 N N . LEU A 1 174 ? -22.344 -3.971 -15.82 1 97.25 174 LEU A N 1
ATOM 1390 C CA . LEU A 1 174 ? -20.938 -4.125 -15.422 1 97.25 174 LEU A CA 1
ATOM 1391 C C . LEU A 1 174 ? -20.016 -3.863 -16.594 1 97.25 174 LEU A C 1
ATOM 1393 O O . LEU A 1 174 ? -20.156 -4.477 -17.656 1 97.25 174 LEU A O 1
ATOM 1397 N N . LYS A 1 175 ? -19.109 -2.883 -16.5 1 97.5 175 LYS A N 1
ATOM 1398 C CA . LYS A 1 175 ? -18.047 -2.641 -17.469 1 97.5 175 LYS A CA 1
ATOM 1399 C C . LYS A 1 175 ? -16.672 -2.752 -16.812 1 97.5 175 LYS A C 1
ATOM 1401 O O . LYS A 1 175 ? -16.484 -2.35 -15.664 1 97.5 175 LYS A O 1
ATOM 1406 N N . VAL A 1 176 ? -15.734 -3.322 -17.469 1 97.75 176 VAL A N 1
ATOM 1407 C CA . VAL A 1 176 ? -14.344 -3.412 -17.047 1 97.75 176 VAL A CA 1
ATOM 1408 C C . VAL A 1 176 ? -13.438 -2.832 -18.125 1 97.75 176 VAL A C 1
ATOM 1410 O O . VAL A 1 176 ? -13.508 -3.23 -19.297 1 9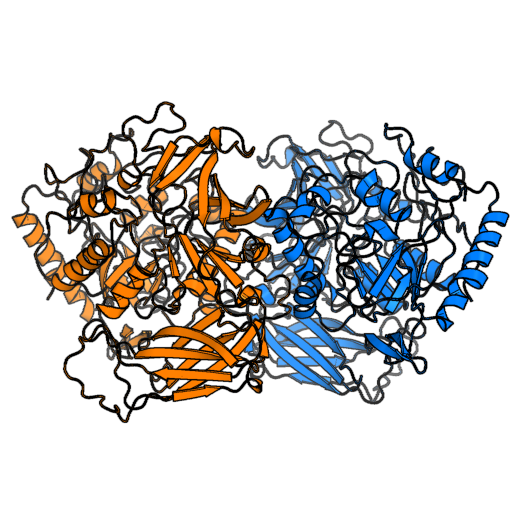7.75 176 VAL A O 1
ATOM 1413 N N . CYS A 1 177 ? -12.648 -1.852 -17.797 1 97.75 177 CYS A N 1
ATOM 1414 C CA . CYS A 1 177 ? -11.641 -1.288 -18.688 1 97.75 177 CYS A CA 1
ATOM 1415 C C . CYS A 1 177 ? -10.25 -1.801 -18.328 1 97.75 177 CYS A C 1
ATOM 1417 O O . CYS A 1 177 ? -9.82 -1.698 -17.172 1 97.75 177 CYS A O 1
ATOM 1419 N N . VAL A 1 178 ? -9.547 -2.324 -19.328 1 98.12 178 VAL A N 1
ATOM 1420 C CA . VAL A 1 178 ? -8.242 -2.912 -19.078 1 98.12 178 VAL A CA 1
ATOM 1421 C C . VAL A 1 178 ? -7.188 -2.238 -19.953 1 98.12 178 VAL A C 1
ATOM 1423 O O . VAL A 1 178 ? -7.43 -1.97 -21.125 1 98.12 178 VAL A O 1
ATOM 1426 N N . THR A 1 179 ? -6.062 -1.913 -19.344 1 97.56 179 THR A N 1
ATOM 1427 C CA . THR A 1 179 ? -4.855 -1.542 -20.078 1 97.56 179 THR A CA 1
ATOM 1428 C C . THR A 1 179 ? -3.717 -2.508 -19.75 1 97.56 179 THR A C 1
ATOM 1430 O O . THR A 1 179 ? -3.678 -3.096 -18.672 1 97.56 179 THR A O 1
ATOM 1433 N N . ASP A 1 180 ? -2.865 -2.721 -20.719 1 97.62 180 ASP A N 1
ATOM 1434 C CA . ASP A 1 180 ? -1.74 -3.637 -20.578 1 97.62 180 ASP A CA 1
ATOM 1435 C C . ASP A 1 180 ? -0.512 -3.123 -21.328 1 97.62 180 ASP A C 1
ATOM 1437 O O . ASP A 1 180 ? -0.536 -2.988 -22.547 1 97.62 180 ASP A O 1
ATOM 1441 N N . VAL A 1 181 ? 0.557 -2.908 -20.531 1 95.94 181 VAL A N 1
ATOM 1442 C CA . VAL A 1 181 ? 1.779 -2.406 -21.156 1 95.94 181 VAL A CA 1
ATOM 1443 C C . VAL A 1 181 ? 2.746 -3.562 -21.391 1 95.94 181 VAL A C 1
ATOM 1445 O O . VAL A 1 181 ? 3.828 -3.365 -21.953 1 95.94 181 VAL A O 1
ATOM 1448 N N . THR A 1 182 ? 2.363 -4.75 -20.984 1 94.94 182 THR A N 1
ATOM 1449 C CA . THR A 1 182 ? 3.111 -5.984 -21.203 1 94.94 182 THR A CA 1
ATOM 1450 C C . THR A 1 182 ? 4.578 -5.801 -20.812 1 94.94 182 THR A C 1
ATOM 1452 O O . THR A 1 182 ? 4.898 -5.609 -19.641 1 94.94 182 THR A O 1
ATOM 1455 N N . ASP A 1 183 ? 5.527 -5.777 -21.859 1 93.69 183 ASP A N 1
ATOM 1456 C CA . ASP A 1 183 ? 6.953 -5.75 -21.531 1 93.69 183 ASP A CA 1
ATOM 1457 C C . ASP A 1 183 ? 7.555 -4.375 -21.828 1 93.69 183 ASP A C 1
ATOM 1459 O O . ASP A 1 183 ? 8.766 -4.246 -21.984 1 93.69 183 ASP A O 1
ATOM 1463 N N . THR A 1 184 ? 6.688 -3.305 -21.844 1 94.06 184 THR A N 1
ATOM 1464 C CA . THR A 1 184 ? 7.195 -1.964 -22.109 1 94.06 184 THR A CA 1
ATOM 1465 C C . THR A 1 184 ? 7.305 -1.16 -20.812 1 94.06 184 THR A C 1
ATOM 1467 O O . THR A 1 184 ? 7.445 0.065 -20.844 1 94.06 184 THR A O 1
ATOM 1470 N N . SER A 1 185 ? 7.141 -1.803 -19.734 1 92.25 185 SER A N 1
ATOM 1471 C CA . SER A 1 185 ? 7.32 -1.194 -18.422 1 92.25 185 SER A CA 1
ATOM 1472 C C . SER A 1 185 ? 7.984 -2.164 -17.438 1 92.25 185 SER A C 1
ATOM 1474 O O . SER A 1 185 ? 8.508 -3.201 -17.859 1 92.25 185 SER A O 1
ATOM 1476 N N . TRP A 1 186 ? 8.039 -1.756 -16.141 1 91.88 186 TRP A N 1
ATOM 1477 C CA . TRP A 1 186 ? 8.703 -2.586 -15.133 1 91.88 186 TRP A CA 1
ATOM 1478 C C . TRP A 1 186 ? 7.695 -3.496 -14.43 1 91.88 186 TRP A C 1
ATOM 1480 O O . TRP A 1 186 ? 8.07 -4.277 -13.555 1 91.88 186 TRP A O 1
ATOM 1490 N N . LEU A 1 187 ? 6.434 -3.492 -14.812 1 92 187 LEU A N 1
ATOM 1491 C CA . LEU A 1 187 ? 5.398 -4.281 -14.148 1 92 187 LEU A CA 1
ATOM 1492 C C . LEU A 1 187 ? 5.629 -5.773 -14.375 1 92 187 LEU A C 1
ATOM 1494 O O . LEU A 1 187 ? 6.234 -6.172 -15.367 1 92 187 LEU A O 1
ATOM 1498 N N . SER A 1 188 ? 5.141 -6.59 -13.461 1 94.56 188 SER A N 1
ATOM 1499 C CA . SER A 1 188 ? 5.254 -8.039 -13.578 1 94.56 188 SER A CA 1
ATOM 1500 C C . SER A 1 188 ? 4.496 -8.562 -14.789 1 94.56 188 SER A C 1
ATOM 1502 O O . SER A 1 188 ? 3.387 -8.109 -15.078 1 94.56 188 SER A O 1
ATOM 1504 N N . ARG A 1 189 ? 5.164 -9.5 -15.523 1 96.56 189 ARG A N 1
ATOM 1505 C CA . ARG A 1 189 ? 4.535 -10.016 -16.734 1 96.56 189 ARG A CA 1
ATOM 1506 C C . ARG A 1 189 ? 4.887 -11.484 -16.953 1 96.56 189 ARG A C 1
ATOM 1508 O O . ARG A 1 189 ? 4.281 -12.156 -17.797 1 96.56 189 ARG A O 1
ATOM 1515 N N . GLY A 1 190 ? 5.793 -12.047 -16.156 1 96.5 190 GLY A N 1
ATOM 1516 C CA . GLY A 1 190 ? 6.281 -13.383 -16.438 1 96.5 190 GLY A CA 1
ATOM 1517 C C . GLY A 1 190 ? 7.004 -13.492 -17.766 1 96.5 190 GLY A C 1
ATOM 1518 O O . GLY A 1 190 ? 7.898 -12.688 -18.062 1 96.5 190 GLY A O 1
ATOM 1519 N N . LYS A 1 191 ? 6.672 -14.445 -18.578 1 96.12 191 LYS A N 1
ATOM 1520 C CA . LYS A 1 191 ? 7.367 -14.641 -19.844 1 96.12 191 LYS A CA 1
ATOM 1521 C C . LYS A 1 191 ? 6.59 -14.016 -21 1 96.12 191 LYS A C 1
ATOM 1523 O O . LYS A 1 191 ? 6.906 -14.242 -22.172 1 96.12 191 LYS A O 1
ATOM 1528 N N . GLN A 1 192 ? 5.617 -13.195 -20.672 1 96.69 192 GLN A N 1
ATOM 1529 C CA . GLN A 1 192 ? 4.828 -12.531 -21.703 1 96.69 192 GLN A CA 1
ATOM 1530 C C . GLN A 1 192 ? 5.652 -11.469 -22.422 1 96.69 192 GLN A C 1
ATOM 1532 O O . GLN A 1 192 ? 6.426 -10.742 -21.797 1 96.69 192 GLN A O 1
ATOM 1537 N N . THR A 1 193 ? 5.469 -11.406 -23.75 1 95.38 193 THR A N 1
ATOM 1538 C CA . THR A 1 193 ? 6.102 -10.352 -24.531 1 95.38 193 THR A CA 1
ATOM 1539 C C . THR A 1 193 ? 5.293 -10.055 -25.797 1 95.38 193 THR A C 1
ATOM 1541 O O . THR A 1 193 ? 4.559 -10.914 -26.281 1 95.38 193 THR A O 1
ATOM 1544 N N . LEU A 1 194 ? 5.344 -8.844 -26.25 1 94.44 194 LEU A N 1
ATOM 1545 C CA . LEU A 1 194 ? 4.676 -8.461 -27.484 1 94.44 194 LEU A CA 1
ATOM 1546 C C . LEU A 1 194 ? 5.406 -9.031 -28.703 1 94.44 194 LEU A C 1
ATOM 1548 O O . LEU A 1 194 ? 4.824 -9.148 -29.781 1 94.44 194 LEU A O 1
ATOM 1552 N N . ASN A 1 195 ? 6.656 -9.406 -28.469 1 92.19 195 ASN A N 1
ATOM 1553 C CA . ASN A 1 195 ? 7.469 -10 -29.531 1 92.19 195 ASN A CA 1
ATOM 1554 C C . ASN A 1 195 ? 7.938 -11.398 -29.141 1 92.19 195 ASN A C 1
ATOM 1556 O O . ASN A 1 195 ? 9.125 -11.617 -28.906 1 92.19 195 ASN A O 1
ATOM 1560 N N . ARG A 1 196 ? 7.039 -12.336 -29.266 1 91.88 196 ARG A N 1
ATOM 1561 C CA . ARG A 1 196 ? 7.324 -13.68 -28.781 1 91.88 196 ARG A CA 1
ATOM 1562 C C . ARG A 1 196 ? 8.414 -14.344 -29.609 1 91.88 196 ARG A C 1
ATOM 1564 O O . ARG A 1 196 ? 8.562 -14.047 -30.797 1 91.88 196 ARG A O 1
ATOM 1571 N N . GLY A 1 197 ? 9.094 -15.266 -28.984 1 89.12 197 GLY A N 1
ATOM 1572 C CA . GLY A 1 197 ? 10.156 -16.047 -29.594 1 89.12 197 GLY A CA 1
ATOM 1573 C C . GLY A 1 197 ? 11.055 -16.734 -28.594 1 89.12 197 GLY A C 1
ATOM 1574 O O . GLY A 1 197 ? 11.305 -16.203 -27.5 1 89.12 197 GLY A O 1
ATOM 1575 N N . GLY A 1 198 ? 11.539 -17.875 -28.984 1 88.38 198 GLY A N 1
ATOM 1576 C CA . GLY A 1 198 ? 12.406 -18.609 -28.078 1 88.38 198 GLY A CA 1
ATOM 1577 C C . GLY A 1 198 ? 11.719 -19.047 -26.797 1 88.38 198 GLY A C 1
ATOM 1578 O O . GLY A 1 198 ? 10.703 -19.75 -26.844 1 88.38 198 GLY A O 1
ATOM 1579 N N . MET A 1 199 ? 12.258 -18.5 -25.703 1 89.81 199 MET A N 1
ATOM 1580 C CA . MET A 1 199 ? 11.727 -18.953 -24.422 1 89.81 199 MET A CA 1
ATOM 1581 C C . MET A 1 199 ? 10.695 -17.969 -23.891 1 89.81 199 MET A C 1
ATOM 1583 O O . MET A 1 199 ? 10.242 -18.094 -22.75 1 89.81 199 MET A O 1
ATOM 1587 N N . PHE A 1 200 ? 10.367 -16.953 -24.625 1 93.06 200 PHE A N 1
ATOM 1588 C CA . PHE A 1 200 ? 9.336 -16 -24.234 1 93.06 200 PHE A CA 1
ATOM 1589 C C . PHE A 1 200 ? 8.086 -16.188 -25.078 1 93.06 200 PHE A C 1
ATOM 1591 O O . PHE A 1 200 ? 8.164 -16.484 -26.281 1 93.06 200 PHE A O 1
ATOM 1598 N N . TYR A 1 201 ? 6.953 -15.984 -24.453 1 96.38 201 TYR A N 1
ATOM 1599 C CA . TYR A 1 201 ? 5.703 -16.469 -25.031 1 96.38 201 TYR A CA 1
ATOM 1600 C C . TYR A 1 201 ? 4.777 -15.305 -25.359 1 96.38 201 TYR A C 1
ATOM 1602 O O . TYR A 1 201 ? 5.047 -14.164 -25 1 96.38 201 TYR A O 1
ATOM 1610 N N . SER A 1 202 ? 3.684 -15.656 -26.047 1 96 202 SER A N 1
ATOM 1611 C CA . SER A 1 202 ? 2.656 -14.695 -26.453 1 96 202 SER A CA 1
ATOM 1612 C C . SER A 1 202 ? 2.094 -13.961 -25.234 1 96 202 SER A C 1
ATOM 1614 O O . SER A 1 202 ? 1.827 -14.57 -24.203 1 96 202 SER A O 1
ATOM 1616 N N . ALA A 1 203 ? 1.969 -12.641 -25.438 1 96.25 203 ALA A N 1
ATOM 1617 C CA . ALA A 1 203 ? 1.349 -11.805 -24.406 1 96.25 203 ALA A CA 1
ATOM 1618 C C . ALA A 1 203 ? -0.151 -12.07 -24.312 1 96.25 203 ALA A C 1
ATOM 1620 O O . ALA A 1 203 ? -0.771 -12.508 -25.297 1 96.25 203 ALA A O 1
ATOM 1621 N N . GLN A 1 204 ? -0.704 -11.867 -23.219 1 97 204 GLN A N 1
ATOM 1622 C CA . GLN A 1 204 ? -2.15 -11.859 -23.031 1 97 204 GLN A CA 1
ATOM 1623 C C . GLN A 1 204 ? -2.57 -10.742 -22.078 1 97 204 GLN A C 1
ATOM 1625 O O . GLN A 1 204 ? -1.744 -10.203 -21.344 1 97 204 GLN A O 1
ATOM 1630 N N . SER A 1 205 ? -3.787 -10.281 -22.156 1 97.94 205 SER A N 1
ATOM 1631 C CA . SER A 1 205 ? -4.355 -9.18 -21.375 1 97.94 205 SER A CA 1
ATOM 1632 C C . SER A 1 205 ? -5.773 -9.508 -20.906 1 97.94 205 SER A C 1
ATOM 1634 O O . SER A 1 205 ? -6.324 -10.547 -21.281 1 97.94 205 SER A O 1
ATOM 1636 N N . GLY A 1 206 ? -6.328 -8.68 -20.047 1 98.38 206 GLY A N 1
ATOM 1637 C CA . GLY A 1 206 ? -7.742 -8.773 -19.719 1 98.38 206 GLY A CA 1
ATOM 1638 C C . GLY A 1 206 ? -8.039 -9.828 -18.672 1 98.38 206 GLY A C 1
ATOM 1639 O O . GLY A 1 206 ? -7.156 -10.203 -17.891 1 98.38 206 GLY A O 1
ATOM 1640 N N . ILE A 1 207 ? -9.297 -10.156 -18.609 1 98.62 207 ILE A N 1
ATOM 1641 C CA . ILE A 1 207 ? -9.789 -11.156 -17.672 1 98.62 207 ILE A CA 1
ATOM 1642 C C . ILE A 1 207 ? -9.305 -12.547 -18.078 1 98.62 207 ILE A C 1
ATOM 1644 O O . ILE A 1 207 ? -9.641 -13.023 -19.172 1 98.62 207 ILE A O 1
ATOM 1648 N N . TRP A 1 208 ? -8.516 -13.156 -17.172 1 98.62 208 TRP A N 1
ATOM 1649 C CA . TRP A 1 208 ? -8.008 -14.453 -17.594 1 98.62 208 TRP A CA 1
ATOM 1650 C C . TRP A 1 208 ? -8.203 -15.5 -16.5 1 98.62 208 TRP A C 1
ATOM 1652 O O . TRP A 1 208 ? -7.734 -16.625 -16.625 1 98.62 208 TRP A O 1
ATOM 1662 N N . GLN A 1 209 ? -8.82 -15.117 -15.406 1 98.12 209 GLN A N 1
ATOM 1663 C CA . GLN A 1 209 ? -9.367 -16.031 -14.406 1 98.12 209 GLN A CA 1
ATOM 1664 C C . GLN A 1 209 ? -10.828 -15.719 -14.117 1 98.12 209 GLN A C 1
ATOM 1666 O O . GLN A 1 209 ? -11.352 -14.688 -14.555 1 98.12 209 GLN A O 1
ATOM 1671 N N . SER A 1 210 ? -11.492 -16.594 -13.398 1 98.25 210 SER A N 1
ATOM 1672 C CA . SER A 1 210 ? -12.945 -16.578 -13.25 1 98.25 210 SER A CA 1
ATOM 1673 C C . SER A 1 210 ? -13.422 -15.281 -12.609 1 98.25 210 SER A C 1
ATOM 1675 O O . SER A 1 210 ? -12.695 -14.672 -11.82 1 98.25 210 SER A O 1
ATOM 1677 N N . VAL A 1 211 ? -14.609 -14.844 -13.031 1 97.94 211 VAL A N 1
ATOM 1678 C CA . VAL A 1 211 ? -15.375 -13.773 -12.414 1 97.94 211 VAL A CA 1
ATOM 1679 C C . VAL A 1 211 ? -16.656 -14.336 -11.789 1 97.94 211 VAL A C 1
ATOM 1681 O O . VAL A 1 211 ? -17.328 -15.172 -12.391 1 97.94 211 VAL A O 1
ATOM 1684 N N . TRP A 1 212 ? -16.953 -13.945 -10.531 1 97 212 TRP A N 1
ATOM 1685 C CA . TRP A 1 212 ? -18.141 -14.508 -9.898 1 97 212 TRP A CA 1
ATOM 1686 C C . TRP A 1 212 ? -18.656 -13.578 -8.797 1 97 212 TRP A C 1
ATOM 1688 O O . TRP A 1 212 ? -18 -12.594 -8.453 1 97 212 TRP A O 1
ATOM 1698 N N . MET A 1 213 ? -19.859 -13.898 -8.344 1 95.56 213 MET A N 1
ATOM 1699 C CA . MET A 1 213 ? -20.469 -13.18 -7.227 1 95.56 213 MET A CA 1
ATOM 1700 C C . MET A 1 213 ? -20.891 -14.148 -6.129 1 95.56 213 MET A C 1
ATOM 1702 O O . MET A 1 213 ? -21.062 -15.344 -6.379 1 95.56 213 MET A O 1
ATOM 1706 N N . GLU A 1 214 ? -20.953 -13.625 -4.938 1 94.94 214 GLU A N 1
ATOM 1707 C CA . GLU A 1 214 ? -21.484 -14.359 -3.791 1 94.94 214 GLU A CA 1
ATOM 1708 C C . GLU A 1 214 ? -22.25 -13.438 -2.846 1 94.94 214 GLU A C 1
ATOM 1710 O O . GLU A 1 214 ? -21.859 -12.281 -2.65 1 94.94 214 GLU A O 1
ATOM 1715 N N . TRP A 1 215 ? -23.375 -14.023 -2.35 1 93.88 215 TRP A N 1
ATOM 1716 C CA . TRP A 1 215 ? -24.047 -13.352 -1.25 1 93.88 215 TRP A CA 1
ATOM 1717 C C . TRP A 1 215 ? -23.438 -13.734 0.091 1 93.88 215 TRP A C 1
ATOM 1719 O O . TRP A 1 215 ? -23.125 -14.906 0.33 1 93.88 215 TRP A O 1
ATOM 1729 N N . VAL A 1 216 ? -23.172 -12.734 0.981 1 93.06 216 VAL A N 1
ATOM 1730 C CA . VAL A 1 216 ? -22.719 -12.992 2.342 1 93.06 216 VAL A CA 1
ATOM 1731 C C . VAL A 1 216 ? -23.594 -12.227 3.336 1 93.06 216 VAL A C 1
ATOM 1733 O O . VAL A 1 216 ? -24.141 -11.172 3.008 1 93.06 216 VAL A O 1
ATOM 1736 N N . PRO A 1 217 ? -23.781 -12.82 4.512 1 92.38 217 PRO A N 1
ATOM 1737 C CA . PRO A 1 217 ? -24.531 -12.07 5.531 1 92.38 217 PRO A CA 1
ATOM 1738 C C . PRO A 1 217 ? -23.734 -10.891 6.094 1 92.38 217 PRO A C 1
ATOM 1740 O O . PRO A 1 217 ? -22.562 -10.711 5.75 1 92.38 217 PRO A O 1
ATOM 1743 N N . ASP A 1 218 ? -24.438 -10.102 6.863 1 88 218 ASP A N 1
ATOM 1744 C CA . ASP A 1 218 ? -23.812 -8.945 7.492 1 88 218 ASP A CA 1
ATOM 1745 C C . ASP A 1 218 ? -22.641 -9.367 8.383 1 88 218 ASP A C 1
ATOM 1747 O O . ASP A 1 218 ? -21.609 -8.695 8.414 1 88 218 ASP A O 1
ATOM 1751 N N . THR A 1 219 ? -22.844 -10.398 9.141 1 91 219 THR A N 1
ATOM 1752 C CA . THR A 1 219 ? -21.75 -11.055 9.852 1 91 219 THR A CA 1
ATOM 1753 C C . THR A 1 219 ? -21.172 -12.188 9.008 1 91 219 THR A C 1
ATOM 1755 O O . THR A 1 219 ? -21.766 -13.258 8.906 1 91 219 THR A O 1
ATOM 1758 N N . ALA A 1 220 ? -20 -11.898 8.438 1 91.88 220 ALA A N 1
ATOM 1759 C CA . ALA A 1 220 ? -19.453 -12.828 7.461 1 91.88 220 ALA A CA 1
ATOM 1760 C C . ALA A 1 220 ? -18.016 -13.219 7.828 1 91.88 220 ALA A C 1
ATOM 1762 O O . ALA A 1 220 ? -17.297 -12.445 8.477 1 91.88 220 ALA A O 1
ATOM 1763 N N . ILE A 1 221 ? -17.625 -14.414 7.453 1 93.25 221 ILE A N 1
ATOM 1764 C CA . ILE A 1 221 ? -16.234 -14.852 7.5 1 93.25 221 ILE A CA 1
ATOM 1765 C C . ILE A 1 221 ? -15.461 -14.242 6.332 1 93.25 221 ILE A C 1
ATOM 1767 O O . ILE A 1 221 ? -15.852 -14.398 5.176 1 93.25 221 ILE A O 1
ATOM 1771 N N . LEU A 1 222 ? -14.391 -13.57 6.656 1 89.31 222 LEU A N 1
ATOM 1772 C CA . LEU A 1 222 ? -13.633 -12.883 5.621 1 89.31 222 LEU A CA 1
ATOM 1773 C C . LEU A 1 222 ? -12.406 -13.695 5.215 1 89.31 222 LEU A C 1
ATOM 1775 O O . LEU A 1 222 ? -11.961 -13.617 4.066 1 89.31 222 LEU A O 1
ATOM 1779 N N . LYS A 1 223 ? -11.844 -14.406 6.145 1 91 223 LYS A N 1
ATOM 1780 C CA . LYS A 1 223 ? -10.586 -15.102 5.887 1 91 223 LYS A CA 1
ATOM 1781 C C . LYS A 1 223 ? -10.398 -16.266 6.852 1 91 223 LYS A C 1
ATOM 1783 O O . LYS A 1 223 ? -10.766 -16.172 8.023 1 91 223 LYS A O 1
ATOM 1788 N N . VAL A 1 224 ? -9.883 -17.328 6.355 1 93.75 224 VAL A N 1
ATOM 1789 C CA . VAL A 1 224 ? -9.484 -18.5 7.129 1 93.75 224 VAL A CA 1
ATOM 1790 C C . VAL A 1 224 ? -8.062 -18.922 6.754 1 93.75 224 VAL A C 1
ATOM 1792 O O . VAL A 1 224 ? -7.762 -19.109 5.574 1 93.75 224 VAL A O 1
ATOM 1795 N N . VAL A 1 225 ? -7.207 -18.969 7.742 1 93.69 225 VAL A N 1
ATOM 1796 C CA . VAL A 1 225 ? -5.844 -19.453 7.527 1 93.69 225 VAL A CA 1
ATOM 1797 C C . VAL A 1 225 ? -5.543 -20.594 8.5 1 93.69 225 VAL A C 1
ATOM 1799 O O . VAL A 1 225 ? -5.715 -20.453 9.711 1 93.69 225 VAL A O 1
ATOM 1802 N N . ALA A 1 226 ? -5.195 -21.719 7.957 1 96.69 226 ALA A N 1
ATOM 1803 C CA . ALA A 1 226 ? -4.816 -22.875 8.758 1 96.69 226 ALA A CA 1
ATOM 1804 C C . ALA A 1 226 ? -3.314 -23.141 8.672 1 96.69 226 ALA A C 1
ATOM 1806 O O . ALA A 1 226 ? -2.771 -23.312 7.582 1 96.69 226 ALA A O 1
ATOM 1807 N N . GLU A 1 227 ? -2.686 -23.172 9.844 1 96.38 227 GLU A N 1
ATOM 1808 C CA . GLU A 1 227 ? -1.24 -23.359 9.906 1 96.38 227 GLU A CA 1
ATOM 1809 C C . GLU A 1 227 ? -0.868 -24.5 10.852 1 96.38 227 GLU A C 1
ATOM 1811 O O . GLU A 1 227 ? -0.927 -24.328 12.078 1 96.38 227 GLU A O 1
ATOM 1816 N N . PRO A 1 228 ? -0.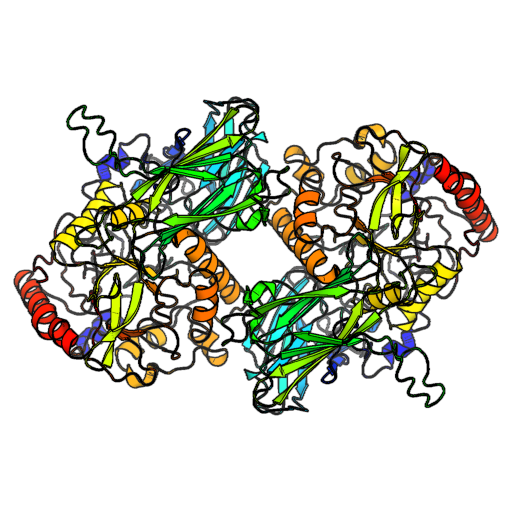46 -25.609 10.305 1 97.38 228 PRO A N 1
ATOM 1817 C CA . PRO A 1 228 ? 0.014 -26.688 11.18 1 97.38 228 PRO A CA 1
ATOM 1818 C C . PRO A 1 228 ? 1.233 -26.281 12.008 1 97.38 228 PRO A C 1
ATOM 1820 O O . PRO A 1 228 ? 2.107 -25.562 11.508 1 97.38 228 PRO A O 1
ATOM 1823 N N . SER A 1 229 ? 1.283 -26.812 13.219 1 96.06 229 SER A N 1
ATOM 1824 C CA . SER A 1 229 ? 2.445 -26.578 14.07 1 96.06 229 SER A CA 1
ATOM 1825 C C . SER A 1 229 ? 3.67 -27.328 13.555 1 96.06 229 SER A C 1
ATOM 1827 O O . SER A 1 229 ? 3.541 -28.344 12.867 1 96.06 229 SER A O 1
ATOM 1829 N N . LYS A 1 230 ? 4.766 -26.828 13.969 1 94.19 230 LYS A N 1
ATOM 1830 C CA . LYS A 1 230 ? 6.016 -27.422 13.508 1 94.19 230 LYS A CA 1
ATOM 1831 C C . LYS A 1 230 ? 6.156 -28.859 13.992 1 94.19 230 LYS A C 1
ATOM 1833 O O . LYS A 1 230 ? 6.738 -29.703 13.305 1 94.19 230 LYS A O 1
ATOM 1838 N N . ASP A 1 231 ? 5.648 -29.141 15.18 1 94.75 231 ASP A N 1
ATOM 1839 C CA . ASP A 1 231 ? 5.766 -30.5 15.727 1 94.75 231 ASP A CA 1
ATOM 1840 C C . ASP A 1 231 ? 4.594 -31.375 15.281 1 94.75 231 ASP A C 1
ATOM 1842 O O . ASP A 1 231 ? 4.5 -32.531 15.672 1 94.75 231 ASP A O 1
ATOM 1846 N N . LEU A 1 232 ? 3.652 -30.781 14.484 1 96.12 232 LEU A N 1
ATOM 1847 C CA . LEU A 1 232 ? 2.557 -31.484 13.836 1 96.12 232 LEU A CA 1
ATOM 1848 C C . LEU A 1 232 ? 1.547 -31.984 14.867 1 96.12 232 LEU A C 1
ATOM 1850 O O . LEU A 1 232 ? 0.802 -32.938 14.609 1 96.12 232 LEU A O 1
ATOM 1854 N N . SER A 1 233 ? 1.528 -31.297 16.078 1 94.75 233 SER A N 1
ATOM 1855 C CA . SER A 1 233 ? 0.628 -31.734 17.141 1 94.75 233 SER A CA 1
ATOM 1856 C C . SER A 1 233 ? -0.708 -31 17.062 1 94.75 233 SER A C 1
ATOM 1858 O O . SER A 1 233 ? -1.717 -31.484 17.578 1 94.75 233 SER A O 1
ATOM 1860 N N . PHE A 1 234 ? -0.701 -29.875 16.5 1 96.12 234 PHE A N 1
ATOM 1861 C CA . PHE A 1 234 ? -1.938 -29.109 16.406 1 96.12 234 PHE A CA 1
ATOM 1862 C C . PHE A 1 234 ? -1.939 -28.234 15.164 1 96.12 234 PHE A C 1
ATOM 1864 O O . PHE A 1 234 ? -0.913 -28.094 14.492 1 96.12 234 PHE A O 1
ATOM 1871 N N . VAL A 1 235 ? -3.102 -27.766 14.758 1 97.19 235 VAL A N 1
ATOM 1872 C CA . VAL A 1 235 ? -3.268 -26.766 13.703 1 97.19 235 VAL A CA 1
ATOM 1873 C C . VAL A 1 235 ? -3.791 -25.469 14.297 1 97.19 235 VAL A C 1
ATOM 1875 O O . VAL A 1 235 ? -4.691 -25.469 15.141 1 97.19 235 VAL A O 1
ATOM 1878 N N . LYS A 1 236 ? -3.104 -24.391 14.016 1 97 236 LYS A N 1
ATOM 1879 C CA . LYS A 1 236 ? -3.574 -23.062 14.375 1 97 236 LYS A CA 1
ATOM 1880 C C . LYS A 1 236 ? -4.48 -22.484 13.289 1 97 236 LYS A C 1
ATOM 1882 O O . LYS A 1 236 ? -4.066 -22.359 12.133 1 97 236 LYS A O 1
ATOM 1887 N N . ILE A 1 237 ? -5.684 -22.141 13.602 1 96.56 237 ILE A N 1
ATOM 1888 C CA . ILE A 1 237 ? -6.633 -21.547 12.656 1 96.56 237 ILE A CA 1
ATOM 1889 C C . ILE A 1 237 ? -6.867 -20.078 13.008 1 96.56 237 ILE A C 1
ATOM 1891 O O . ILE A 1 237 ? -7.266 -19.766 14.133 1 96.56 237 ILE A O 1
ATOM 1895 N N . ARG A 1 238 ? -6.539 -19.219 12.148 1 94.25 238 ARG A N 1
ATOM 1896 C CA . ARG A 1 238 ? -6.855 -17.797 12.258 1 94.25 238 ARG A CA 1
ATOM 1897 C C . ARG A 1 238 ? -8.117 -17.453 11.469 1 94.25 238 ARG A C 1
ATOM 1899 O O . ARG A 1 238 ? -8.219 -17.766 10.289 1 94.25 238 ARG A O 1
ATOM 1906 N N . LEU A 1 239 ? -9.047 -16.844 12.117 1 93.69 239 LEU A N 1
ATOM 1907 C CA . LEU A 1 239 ? -10.312 -16.453 11.516 1 93.69 239 LEU A CA 1
ATOM 1908 C C . LEU A 1 239 ? -10.484 -14.93 11.547 1 93.69 239 LEU A C 1
ATOM 1910 O O . LEU A 1 239 ? -10.141 -14.281 12.531 1 93.69 239 LEU A O 1
ATOM 1914 N N . THR A 1 240 ? -10.914 -14.383 10.492 1 91 240 THR A N 1
ATOM 1915 C CA . THR A 1 240 ? -11.305 -12.984 10.422 1 91 240 THR A CA 1
ATOM 1916 C C . THR A 1 240 ? -12.766 -12.844 10.023 1 91 240 THR A C 1
ATOM 1918 O O . THR A 1 240 ? -13.211 -13.477 9.062 1 91 240 THR A O 1
ATOM 1921 N N . VAL A 1 241 ? -13.516 -12.086 10.82 1 90.56 241 VAL A N 1
ATOM 1922 C CA . VAL A 1 241 ? -14.938 -11.875 10.57 1 90.56 241 VAL A CA 1
ATOM 1923 C C . VAL A 1 241 ? -15.234 -10.375 10.516 1 90.56 241 VAL A C 1
ATOM 1925 O O . VAL A 1 241 ? -14.406 -9.562 10.93 1 90.56 241 VAL A O 1
ATOM 1928 N N . THR A 1 242 ? -16.406 -10.07 9.969 1 86.12 242 THR A N 1
ATOM 1929 C CA . THR A 1 242 ? -16.781 -8.672 9.852 1 86.12 242 THR A CA 1
ATOM 1930 C C . THR A 1 242 ? -17.203 -8.109 11.211 1 86.12 242 THR A C 1
ATOM 1932 O O . THR A 1 242 ? -17.031 -6.922 11.477 1 86.12 242 THR A O 1
ATOM 1935 N N . LYS A 1 243 ? -17.859 -8.969 12.07 1 87.44 243 LYS A N 1
ATOM 1936 C CA . LYS A 1 243 ? -18.312 -8.633 13.414 1 87.44 243 LYS A CA 1
ATOM 1937 C C . LYS A 1 243 ? -18.062 -9.781 14.383 1 87.44 243 LYS A C 1
ATOM 1939 O O . LYS A 1 243 ? -18.094 -10.953 13.992 1 87.44 243 LYS A O 1
ATOM 1944 N N . PRO A 1 244 ? -17.797 -9.359 15.648 1 89.5 244 PRO A N 1
ATOM 1945 C CA . PRO A 1 244 ? -17.672 -10.453 16.625 1 89.5 244 PRO A CA 1
ATOM 1946 C C . PRO A 1 244 ? -18.891 -11.367 16.641 1 89.5 244 PRO A C 1
ATOM 1948 O O . PRO A 1 244 ? -20.031 -10.883 16.641 1 89.5 244 PRO A O 1
ATOM 1951 N N . CYS A 1 245 ? -18.688 -12.648 16.625 1 94.38 245 CYS A N 1
ATOM 1952 C CA . CYS A 1 245 ? -19.75 -13.641 16.609 1 94.38 245 CYS A CA 1
ATOM 1953 C C . CYS A 1 245 ? -19.25 -14.992 17.109 1 94.38 245 CYS A C 1
ATOM 1955 O O . CYS A 1 245 ? -18.047 -15.18 17.266 1 94.38 245 CYS A O 1
ATOM 1957 N N . ASP A 1 246 ? -20.203 -15.836 17.438 1 95.44 246 ASP A N 1
ATOM 1958 C CA . ASP A 1 246 ? -19.828 -17.219 17.734 1 95.44 246 ASP A CA 1
ATOM 1959 C C . ASP A 1 246 ? -19.5 -17.984 16.469 1 95.44 246 ASP A C 1
ATOM 1961 O O . ASP A 1 246 ? -20.172 -17.844 15.445 1 95.44 246 ASP A O 1
ATOM 1965 N N . VAL A 1 247 ? -18.422 -18.719 16.531 1 97.12 247 VAL A N 1
ATOM 1966 C CA . VAL A 1 247 ? -18 -19.484 15.383 1 97.12 247 VAL A CA 1
ATOM 1967 C C . VAL A 1 247 ? -17.797 -20.953 15.781 1 97.12 247 VAL A C 1
ATOM 1969 O O . VAL A 1 247 ? -17.266 -21.234 16.859 1 97.12 247 VAL A O 1
ATOM 1972 N N . ILE A 1 248 ? -18.297 -21.812 14.977 1 96.38 248 ILE A N 1
ATOM 1973 C CA . ILE A 1 248 ? -18.047 -23.25 15.125 1 96.38 248 ILE A CA 1
ATOM 1974 C C . ILE A 1 248 ? -17.141 -23.734 14 1 96.38 248 ILE A C 1
ATOM 1976 O O . ILE A 1 248 ? -17.422 -23.484 12.82 1 96.38 248 ILE A O 1
ATOM 1980 N N . ILE A 1 249 ? -16.078 -24.359 14.336 1 96.81 249 ILE A N 1
ATOM 1981 C CA . ILE A 1 249 ? -15.219 -25.062 13.391 1 96.81 249 ILE A CA 1
ATOM 1982 C C . ILE A 1 249 ? -15.359 -26.562 13.578 1 96.81 249 ILE A C 1
ATOM 1984 O O . ILE A 1 249 ? -15.086 -27.094 14.656 1 96.81 249 ILE A O 1
ATOM 1988 N N . ARG A 1 250 ? -15.766 -27.266 12.602 1 95.56 250 ARG A N 1
ATOM 1989 C CA . ARG A 1 250 ? -15.914 -28.703 12.742 1 95.56 250 ARG A CA 1
ATOM 1990 C C . ARG A 1 250 ? -15.312 -29.438 11.539 1 95.56 250 ARG A C 1
ATOM 1992 O O . ARG A 1 250 ? -15.398 -28.953 10.406 1 95.56 250 ARG A O 1
ATOM 1999 N N . GLN A 1 251 ? -14.727 -30.484 11.797 1 95 251 GLN A N 1
ATOM 2000 C CA . GLN A 1 251 ? -14.242 -31.359 10.742 1 95 251 GLN A CA 1
ATOM 2001 C C . GLN A 1 251 ? -15.398 -32.094 10.055 1 95 251 GLN A C 1
ATOM 2003 O O . GLN A 1 251 ? -16.344 -32.531 10.727 1 95 251 GLN A O 1
ATOM 2008 N N . ILE A 1 252 ? -15.328 -32.125 8.758 1 93.88 252 ILE A N 1
ATOM 2009 C CA . ILE A 1 252 ? -16.328 -32.875 7.992 1 93.88 252 ILE A CA 1
ATOM 2010 C C . ILE A 1 252 ? -15.664 -33.938 7.137 1 93.88 252 ILE A C 1
ATOM 2012 O O . ILE A 1 252 ? -14.461 -33.844 6.855 1 93.88 252 ILE A O 1
ATOM 2016 N N . PRO A 1 253 ? -16.406 -34.938 6.797 1 87.5 253 PRO A N 1
ATOM 2017 C CA . PRO A 1 253 ? -15.812 -35.938 5.93 1 87.5 253 PRO A CA 1
ATOM 2018 C C . PRO A 1 253 ? -15.5 -35.438 4.531 1 87.5 253 PRO A C 1
ATOM 2020 O O . PRO A 1 253 ? -16.109 -34.469 4.074 1 87.5 253 PRO A O 1
ATOM 2023 N N . ASP A 1 254 ? -14.422 -35.938 4.008 1 78.31 254 ASP A N 1
ATOM 2024 C CA . ASP A 1 254 ? -14.102 -35.625 2.621 1 78.31 254 ASP A CA 1
ATOM 2025 C C . ASP A 1 254 ? -15.188 -36.125 1.676 1 78.31 254 ASP A C 1
ATOM 2027 O O . ASP A 1 254 ? -15.406 -37.344 1.573 1 78.31 254 ASP A O 1
ATOM 2031 N N . SER A 1 255 ? -16.016 -35.188 1.072 1 65.12 255 SER A N 1
ATOM 2032 C CA . SER A 1 255 ? -17.125 -35.594 0.222 1 65.12 255 SER A CA 1
ATOM 2033 C C . SER A 1 255 ? -16.656 -36.312 -1.021 1 65.12 255 SER A C 1
ATOM 2035 O O . SER A 1 255 ? -17.453 -36.938 -1.733 1 65.12 255 SER A O 1
ATOM 2037 N N . ARG A 1 256 ? -15.438 -36.094 -1.551 1 58.5 256 ARG A N 1
ATOM 2038 C CA . ARG A 1 256 ? -14.938 -36.75 -2.75 1 58.5 256 ARG A CA 1
ATOM 2039 C C . ARG A 1 256 ? -14.883 -38.25 -2.549 1 58.5 256 ARG A C 1
ATOM 2041 O O . ARG A 1 256 ? -14.719 -39 -3.512 1 58.5 256 ARG A O 1
ATOM 2048 N N . ILE A 1 257 ? -14.773 -38.562 -1.374 1 48.06 257 ILE A N 1
ATOM 2049 C CA . ILE A 1 257 ? -14.805 -40 -1.055 1 48.06 257 ILE A CA 1
ATOM 2050 C C . ILE A 1 257 ? -16.234 -40.531 -1.172 1 48.06 257 ILE A C 1
ATOM 2052 O O . ILE A 1 257 ? -17.141 -40 -0.518 1 48.06 257 ILE A O 1
ATOM 2056 N N . GLY A 1 258 ? -16.75 -40.812 -2.275 1 40 258 GLY A N 1
ATOM 2057 C CA . GLY A 1 258 ? -18.031 -41.438 -2.615 1 40 258 GLY A CA 1
ATOM 2058 C C . GLY A 1 258 ? -18.828 -41.875 -1.399 1 40 258 GLY A C 1
ATOM 2059 O O . GLY A 1 258 ? -18.25 -42.156 -0.345 1 40 258 GLY A O 1
ATOM 2060 N N . GLN A 1 259 ? -20.203 -41.375 -1.438 1 38.12 259 GLN A N 1
ATOM 2061 C CA . GLN A 1 259 ? -21.312 -41.875 -0.633 1 38.12 259 GLN A CA 1
ATOM 2062 C C . GLN A 1 259 ? -21.203 -43.406 -0.436 1 38.12 259 GLN A C 1
ATOM 2064 O O . GLN A 1 259 ? -21.797 -44.156 -1.191 1 38.12 259 GLN A O 1
ATOM 2069 N N . LYS A 1 260 ? -20.25 -44.156 -0.634 1 34.78 260 LYS A N 1
ATOM 2070 C CA . LYS A 1 260 ? -20.859 -45.438 -0.262 1 34.78 260 LYS A CA 1
ATOM 2071 C C . LYS A 1 260 ? -21.844 -45.281 0.891 1 34.78 260 LYS A C 1
ATOM 2073 O O . LYS A 1 260 ? -21.875 -44.219 1.532 1 34.78 260 LYS A O 1
ATOM 2078 N N . ASP A 1 261 ? -22.141 -46.375 1.645 1 33.25 261 ASP A N 1
ATOM 2079 C CA . ASP A 1 261 ? -23.234 -46.688 2.57 1 33.25 261 ASP A CA 1
ATOM 2080 C C . ASP A 1 261 ? -23.406 -45.562 3.602 1 33.25 261 ASP A C 1
ATOM 2082 O O . ASP A 1 261 ? -22.453 -44.844 3.896 1 33.25 261 ASP A O 1
ATOM 2086 N N . ASP A 1 262 ? -24.656 -45.281 3.969 1 33.62 262 ASP A N 1
ATOM 2087 C CA . ASP A 1 262 ? -25.438 -44.719 5.062 1 33.62 262 ASP A CA 1
ATOM 2088 C C . ASP A 1 262 ? -24.625 -44.688 6.359 1 33.62 262 ASP A C 1
ATOM 2090 O O . ASP A 1 262 ? -25.203 -44.625 7.449 1 33.62 262 ASP A O 1
ATOM 2094 N N . ILE A 1 263 ? -23.531 -45.406 6.375 1 31.72 263 ILE A N 1
ATOM 2095 C CA . ILE A 1 263 ? -23.062 -45.438 7.758 1 31.72 263 ILE A CA 1
ATOM 2096 C C . ILE A 1 263 ? -22.703 -44.031 8.219 1 31.72 263 ILE A C 1
ATOM 2098 O O . ILE A 1 263 ? -21.766 -43.406 7.695 1 31.72 263 ILE A O 1
ATOM 2102 N N . VAL A 1 264 ? -23.672 -43.219 8.422 1 35.12 264 VAL A N 1
ATOM 2103 C CA . VAL A 1 264 ? -23.516 -42.188 9.43 1 35.12 264 VAL A CA 1
ATOM 2104 C C . VAL A 1 264 ? -22.406 -42.594 10.414 1 35.12 264 VAL A C 1
ATOM 2106 O O . VAL A 1 264 ? -22.641 -43.375 11.328 1 35.12 264 VAL A O 1
ATOM 2109 N N . THR A 1 265 ? -21.281 -43.062 9.93 1 32.72 265 THR A N 1
ATOM 2110 C CA . THR A 1 265 ? -20.359 -43.219 11.047 1 32.72 265 THR A CA 1
ATOM 2111 C C . THR A 1 265 ? -20.266 -41.938 11.859 1 32.72 265 THR A C 1
ATOM 2113 O O . THR A 1 265 ? -20.031 -40.875 11.312 1 32.72 265 THR A O 1
ATOM 2116 N N . GLU A 1 266 ? -21.188 -41.656 12.695 1 37.62 266 GLU A N 1
ATOM 2117 C CA . GLU A 1 266 ? -20.766 -40.906 13.875 1 37.62 266 GLU A CA 1
ATOM 2118 C C . GLU A 1 266 ? -19.25 -40.875 14.008 1 37.62 266 GLU A C 1
ATOM 2120 O O . GLU A 1 266 ? -18.656 -41.812 14.578 1 37.62 266 GLU A O 1
ATOM 2125 N N . GLU A 1 267 ? -18.516 -40.75 12.945 1 41.62 267 GLU A N 1
ATOM 2126 C CA . GLU A 1 267 ? -17.078 -40.906 13.117 1 41.62 267 GLU A CA 1
ATOM 2127 C C . GLU A 1 267 ? -16.594 -40.188 14.383 1 41.62 267 GLU A C 1
ATOM 2129 O O . GLU A 1 267 ? -16.688 -38.969 14.484 1 41.62 267 GLU A O 1
ATOM 2134 N N . SER A 1 268 ? -16.703 -40.781 15.516 1 48.22 268 SER A N 1
ATOM 2135 C CA . SER A 1 268 ? -16.141 -40.656 16.859 1 48.22 268 SER A CA 1
ATOM 2136 C C . SER A 1 268 ? -14.75 -40.031 16.828 1 48.22 268 SER A C 1
ATOM 2138 O O . SER A 1 268 ? -14.18 -39.719 17.875 1 48.22 268 SER A O 1
ATOM 2140 N N . GLY A 1 269 ? -14.406 -39.031 15.953 1 63.25 269 GLY A N 1
ATOM 2141 C CA . GLY A 1 269 ? -13.055 -38.531 16.062 1 63.25 269 GLY A CA 1
ATOM 2142 C C . GLY A 1 269 ? -12.875 -37.188 15.375 1 63.25 269 GLY A C 1
ATOM 2143 O O . GLY A 1 269 ? -11.766 -36.656 15.344 1 63.25 269 GLY A O 1
ATOM 2144 N N . LEU A 1 270 ? -14.086 -36.812 14.805 1 78.06 270 LEU A N 1
ATOM 2145 C CA . LEU A 1 270 ? -13.961 -35.5 14.18 1 78.06 270 LEU A CA 1
ATOM 2146 C C . LEU A 1 270 ? -13.984 -34.406 15.227 1 78.06 270 LEU A C 1
ATOM 2148 O O . LEU A 1 270 ? -14.758 -34.469 16.188 1 78.06 270 LEU A O 1
ATOM 2152 N N . PHE A 1 271 ? -13.164 -33.469 15.062 1 86.44 271 PHE A N 1
ATOM 2153 C CA . PHE A 1 271 ? -13.086 -32.438 16.062 1 86.44 271 PHE A CA 1
ATOM 2154 C C . PHE A 1 271 ? -14.117 -31.344 15.789 1 86.44 271 PHE A C 1
ATOM 2156 O O . PHE A 1 271 ? -14.625 -31.234 14.672 1 86.44 271 PHE A O 1
ATOM 2163 N N . GLU A 1 272 ? -14.539 -30.688 16.875 1 92 272 GLU A N 1
ATOM 2164 C CA . GLU A 1 272 ? -15.375 -29.5 16.844 1 92 272 GLU A CA 1
ATOM 2165 C C . GLU A 1 272 ? -14.891 -28.469 17.859 1 92 272 GLU A C 1
ATOM 2167 O O . GLU A 1 272 ? -14.57 -28.812 19 1 92 272 GLU A O 1
ATOM 2172 N N . LYS A 1 273 ? -14.664 -27.312 17.406 1 93.25 273 LYS A N 1
ATOM 2173 C CA . LYS A 1 273 ? -14.219 -26.219 18.266 1 93.25 273 LYS A CA 1
ATOM 2174 C C . LYS A 1 273 ? -15.195 -25.047 18.188 1 93.25 273 LYS A C 1
ATOM 2176 O O . LYS A 1 273 ? -15.617 -24.641 17.109 1 93.25 273 LYS A O 1
ATOM 2181 N N . ILE A 1 274 ? -15.594 -24.547 19.312 1 94.5 274 ILE A N 1
ATOM 2182 C CA . ILE A 1 274 ? -16.469 -23.391 19.391 1 94.5 274 ILE A CA 1
ATOM 2183 C C . ILE A 1 274 ? -15.688 -22.172 19.875 1 94.5 274 ILE A C 1
ATOM 2185 O O . ILE A 1 274 ? -14.945 -22.25 20.859 1 94.5 274 ILE A O 1
ATOM 2189 N N . ILE A 1 275 ? -15.758 -21.141 19.172 1 95.75 275 ILE A N 1
ATOM 2190 C CA . ILE A 1 275 ? -15.156 -19.859 19.531 1 95.75 275 ILE A CA 1
ATOM 2191 C C . ILE A 1 275 ? -16.25 -18.828 19.812 1 95.75 275 ILE A C 1
ATOM 2193 O O . ILE A 1 275 ? -17.109 -18.578 18.969 1 95.75 275 ILE A O 1
ATOM 2197 N N . THR A 1 276 ? -16.156 -18.219 20.953 1 95.06 276 THR A N 1
ATOM 2198 C CA . THR A 1 276 ? -17.172 -17.25 21.344 1 95.06 276 THR A CA 1
ATOM 2199 C C . THR A 1 276 ? -16.812 -15.852 20.875 1 95.06 276 THR A C 1
ATOM 2201 O O . THR A 1 276 ? -15.633 -15.555 20.641 1 95.06 276 THR A O 1
ATOM 2204 N N . ALA A 1 277 ? -17.797 -15.039 20.734 1 93.69 277 ALA A N 1
ATOM 2205 C CA . ALA A 1 277 ? -17.672 -13.688 20.188 1 93.69 277 ALA A CA 1
ATOM 2206 C C . ALA A 1 277 ? -16.625 -12.883 20.938 1 93.69 277 ALA A C 1
ATOM 2208 O O . ALA A 1 277 ? -15.922 -12.055 20.344 1 93.69 277 ALA A O 1
ATOM 2209 N N . ASP A 1 278 ? -16.406 -13.148 22.203 1 92.5 278 ASP A N 1
ATOM 2210 C CA . ASP A 1 278 ? -15.531 -12.344 23.047 1 92.5 278 ASP A CA 1
ATOM 2211 C C . ASP A 1 278 ? -14.055 -12.641 22.766 1 92.5 278 ASP A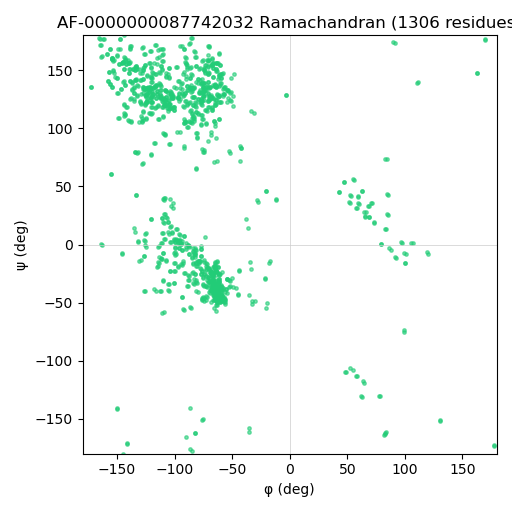 C 1
ATOM 2213 O O . ASP A 1 278 ? -13.172 -11.891 23.203 1 92.5 278 ASP A O 1
ATOM 2217 N N . LYS A 1 279 ? -13.82 -13.664 22 1 94.19 279 LYS A N 1
ATOM 2218 C CA . LYS A 1 279 ? -12.445 -14.039 21.688 1 94.19 279 LYS A CA 1
ATOM 2219 C C . LYS A 1 279 ? -11.938 -13.281 20.469 1 94.19 279 LYS A C 1
ATOM 2221 O O . LYS A 1 279 ? -10.75 -13.359 20.125 1 94.19 279 LYS A O 1
ATOM 2226 N N . PHE A 1 280 ? -12.82 -12.57 19.812 1 92.06 280 PHE A N 1
ATOM 2227 C CA . PHE A 1 280 ? -12.438 -11.805 18.625 1 92.06 280 PHE A CA 1
ATOM 2228 C C . PHE A 1 280 ? -11.977 -10.406 19.031 1 92.06 280 PHE A C 1
ATOM 2230 O O . PHE A 1 280 ? -12.57 -9.773 19.906 1 92.06 280 PHE A O 1
ATOM 2237 N N . HIS A 1 281 ? -10.875 -10.008 18.391 1 88.19 281 HIS A N 1
ATOM 2238 C CA . HIS A 1 281 ? -10.336 -8.672 18.625 1 88.19 281 HIS A CA 1
ATOM 2239 C C . HIS A 1 281 ? -10.289 -7.863 17.344 1 88.19 281 HIS A C 1
ATOM 2241 O O . HIS A 1 281 ? -10.148 -8.422 16.25 1 88.19 281 HIS A O 1
ATOM 2247 N N . PRO A 1 282 ? -10.367 -6.586 17.422 1 81.94 282 PRO A N 1
ATOM 2248 C CA . PRO A 1 282 ? -10.312 -5.75 16.219 1 81.94 282 PRO A CA 1
ATOM 2249 C C . PRO A 1 282 ? -9 -5.91 15.445 1 81.94 282 PRO A C 1
ATOM 2251 O O . PRO A 1 282 ? -7.938 -6.047 16.062 1 81.94 282 PRO A O 1
ATOM 2254 N N . CYS A 1 283 ? -9.141 -5.953 14.203 1 81.56 283 CYS A N 1
ATOM 2255 C CA . CYS A 1 283 ? -7.965 -5.969 13.336 1 81.56 283 CYS A CA 1
ATOM 2256 C C . CYS A 1 283 ? -8.164 -5.07 12.125 1 81.56 283 CYS A C 1
ATOM 2258 O O . CYS A 1 283 ? -9.266 -4.559 11.898 1 81.56 283 CYS A O 1
ATOM 2260 N N . ASP A 1 284 ? -7.109 -4.84 11.438 1 72.5 284 ASP A N 1
ATOM 2261 C CA . ASP A 1 284 ? -7.16 -3.979 10.266 1 72.5 284 ASP A CA 1
ATOM 2262 C C . ASP A 1 284 ? -8.031 -4.594 9.172 1 72.5 284 ASP A C 1
ATOM 2264 O O . ASP A 1 284 ? -7.781 -5.711 8.727 1 72.5 284 ASP A O 1
ATOM 2268 N N . PRO A 1 285 ? -9.031 -3.846 8.844 1 68.25 285 PRO A N 1
ATOM 2269 C CA . PRO A 1 285 ? -9.914 -4.379 7.801 1 68.25 285 PRO A CA 1
ATOM 2270 C C . PRO A 1 285 ? -9.195 -4.605 6.477 1 68.25 285 PRO A C 1
ATOM 2272 O O . PRO A 1 285 ? -9.617 -5.441 5.672 1 68.25 285 PRO A O 1
ATOM 2275 N N . LEU A 1 286 ? -8.156 -3.891 6.238 1 64.12 286 LEU A N 1
ATOM 2276 C CA . LEU A 1 286 ? -7.445 -4.051 4.977 1 64.12 286 LEU A CA 1
ATOM 2277 C C . LEU A 1 286 ? -6.621 -5.332 4.977 1 64.12 286 LEU A C 1
ATOM 2279 O O . LEU A 1 286 ? -6.379 -5.922 3.918 1 64.12 286 LEU A O 1
ATOM 2283 N N . ASP A 1 287 ? -6.219 -5.719 6.211 1 63.78 287 ASP A N 1
ATOM 2284 C CA . ASP A 1 287 ? -5.469 -6.969 6.328 1 63.78 287 ASP A CA 1
ATOM 2285 C C . ASP A 1 287 ? -6.398 -8.172 6.242 1 63.78 287 ASP A C 1
ATOM 2287 O O . ASP A 1 287 ? -5.953 -9.297 5.98 1 63.78 287 ASP A O 1
ATOM 2291 N N . ALA A 1 288 ? -7.648 -7.875 6.508 1 54.53 288 ALA A N 1
ATOM 2292 C CA . ALA A 1 288 ? -8.625 -8.953 6.625 1 54.53 288 ALA A CA 1
ATOM 2293 C C . ALA A 1 288 ? -9.086 -9.43 5.25 1 54.53 288 ALA A C 1
ATOM 2295 O O . ALA A 1 288 ? -9.695 -10.492 5.129 1 54.53 288 ALA A O 1
ATOM 2296 N N . GLN A 1 289 ? -8.805 -8.664 4.383 1 54.25 289 GLN A N 1
ATOM 2297 C CA . GLN A 1 289 ? -9.305 -9.047 3.066 1 54.25 289 GLN A CA 1
ATOM 2298 C C . GLN A 1 289 ? -8.453 -10.156 2.457 1 54.25 289 GLN A C 1
ATOM 2300 O O . GLN A 1 289 ? -7.223 -10.141 2.572 1 54.25 289 GLN A O 1
ATOM 2305 N N . THR A 1 290 ? -9.125 -11.367 2.584 1 44.12 290 THR A N 1
ATOM 2306 C CA . THR A 1 290 ? -8.469 -12.57 2.086 1 44.12 290 THR A CA 1
ATOM 2307 C C . THR A 1 290 ? -7.598 -12.258 0.873 1 44.12 290 THR A C 1
ATOM 2309 O O . THR A 1 290 ? -6.566 -12.898 0.659 1 44.12 290 THR A O 1
ATOM 2312 N N . ASP A 1 291 ? -8.352 -11.492 -0.046 1 43.97 291 ASP A N 1
ATOM 2313 C CA . ASP A 1 291 ? -7.668 -11.305 -1.319 1 43.97 291 ASP A CA 1
ATOM 2314 C C . ASP A 1 291 ? -6.738 -10.094 -1.271 1 43.97 291 ASP A C 1
ATOM 2316 O O . ASP A 1 291 ? -6.523 -9.516 -0.203 1 43.97 291 ASP A O 1
ATOM 2320 N N . HIS A 1 292 ? -6.602 -9.289 -2.246 1 47.22 292 HIS A N 1
ATOM 2321 C CA . HIS A 1 292 ? -5.645 -8.25 -2.594 1 47.22 292 HIS A CA 1
ATOM 2322 C C . HIS A 1 292 ? -5.809 -7.023 -1.698 1 47.22 292 HIS A C 1
ATOM 2324 O O . HIS A 1 292 ? -6.934 -6.621 -1.394 1 47.22 292 HIS A O 1
ATOM 2330 N N . PRO A 1 293 ? -4.723 -6.809 -0.92 1 41.09 293 PRO A N 1
ATOM 2331 C CA . PRO A 1 293 ? -4.629 -5.516 -0.242 1 41.09 293 PRO A CA 1
ATOM 2332 C C . PRO A 1 293 ? -5.227 -4.375 -1.062 1 41.09 293 PRO A C 1
ATOM 2334 O O . PRO A 1 293 ? -5.125 -3.209 -0.671 1 41.09 293 PRO A O 1
ATOM 2337 N N . ILE A 1 294 ? -5.316 -4.637 -2.404 1 40 294 ILE A N 1
ATOM 2338 C CA . ILE A 1 294 ? -5.645 -3.346 -2.998 1 40 294 ILE A CA 1
ATOM 2339 C C . ILE A 1 294 ? -7.078 -2.961 -2.637 1 40 294 ILE A C 1
ATOM 2341 O O . ILE A 1 294 ? -8.031 -3.625 -3.057 1 40 294 ILE A O 1
ATOM 2345 N N . PRO A 1 295 ? -7.117 -2.268 -1.48 1 40.09 295 PRO A N 1
ATOM 2346 C CA . PRO A 1 295 ? -8.477 -1.834 -1.161 1 40.09 295 PRO A CA 1
ATOM 2347 C C . PRO A 1 295 ? -9.227 -1.297 -2.379 1 40.09 295 PRO A C 1
ATOM 2349 O O . PRO A 1 295 ? -8.703 -0.455 -3.111 1 40.09 295 PRO A O 1
ATOM 2352 N N . SER A 1 296 ? -9.789 -2.182 -3.152 1 39.34 296 SER A N 1
ATOM 2353 C CA . SER A 1 296 ? -10.773 -1.447 -3.947 1 39.34 296 SER A CA 1
ATOM 2354 C C . SER A 1 296 ? -11.656 -0.574 -3.064 1 39.34 296 SER A C 1
ATOM 2356 O O . SER A 1 296 ? -11.875 -0.886 -1.893 1 39.34 296 SER A O 1
ATOM 2358 N N . SER A 1 297 ? -11.727 0.604 -3.404 1 39.12 297 SER A N 1
ATOM 2359 C CA . SER A 1 297 ? -12.469 1.625 -2.67 1 39.12 297 SER A CA 1
ATOM 2360 C C . SER A 1 297 ? -13.703 1.034 -1.998 1 39.12 297 SER A C 1
ATOM 2362 O O . SER A 1 297 ? -14.031 1.389 -0.863 1 39.12 297 SER A O 1
ATOM 2364 N N . ASP A 1 298 ? -14.453 0.353 -2.768 1 39.66 298 ASP A N 1
ATOM 2365 C CA . ASP A 1 298 ? -15.781 -0.001 -2.266 1 39.66 298 ASP A CA 1
ATOM 2366 C C . ASP A 1 298 ? -15.719 -1.237 -1.372 1 39.66 298 ASP A C 1
ATOM 2368 O O . ASP A 1 298 ? -16.75 -1.801 -1.008 1 39.66 298 ASP A O 1
ATOM 2372 N N . THR A 1 299 ? -14.562 -1.812 -1.381 1 41.16 299 THR A N 1
ATOM 2373 C CA . THR A 1 299 ? -14.586 -3.102 -0.699 1 41.16 299 THR A CA 1
ATOM 2374 C C . THR A 1 299 ? -14.773 -2.916 0.804 1 41.16 299 THR A C 1
ATOM 2376 O O . THR A 1 299 ? -14.945 -3.889 1.539 1 41.16 299 THR A O 1
ATOM 2379 N N . ILE A 1 300 ? -14.133 -1.911 1.295 1 43.31 300 ILE A N 1
ATOM 2380 C CA . ILE A 1 300 ? -14.398 -1.896 2.73 1 43.31 300 ILE A CA 1
ATOM 2381 C C . ILE A 1 300 ? -15.859 -1.546 2.982 1 43.31 300 ILE A C 1
ATOM 2383 O O . ILE A 1 300 ? -16.312 -0.445 2.652 1 43.31 300 ILE A O 1
ATOM 2387 N N . PRO A 1 301 ? -16.531 -2.639 3.152 1 41.41 301 PRO A N 1
ATOM 2388 C CA . PRO A 1 301 ? -17.891 -2.223 3.525 1 41.41 301 PRO A CA 1
ATOM 2389 C C . PRO A 1 301 ? -17.906 -0.937 4.348 1 41.41 301 PRO A C 1
ATOM 2391 O O . PRO A 1 301 ? -17.016 -0.716 5.176 1 41.41 301 PRO A O 1
ATOM 2394 N N . MET A 1 302 ? -18.5 0.086 3.736 1 39.44 302 MET A N 1
ATOM 2395 C CA . MET A 1 302 ? -18.75 1.416 4.285 1 39.44 302 MET A CA 1
ATOM 2396 C C . MET A 1 302 ? -18.719 1.393 5.809 1 39.44 302 MET A C 1
ATOM 2398 O O . MET A 1 302 ? -18.141 2.281 6.438 1 39.44 302 MET A O 1
ATOM 2402 N N . ASP A 1 303 ? -19.531 0.526 6.355 1 40.5 303 ASP A N 1
ATOM 2403 C CA . ASP A 1 303 ? -19.812 0.666 7.781 1 40.5 303 ASP A CA 1
ATOM 2404 C C . ASP A 1 303 ? -18.812 -0.126 8.617 1 40.5 303 ASP A C 1
ATOM 2406 O O . ASP A 1 303 ? -19 -0.304 9.82 1 40.5 303 ASP A O 1
ATOM 2410 N N . THR A 1 304 ? -17.891 -0.733 7.836 1 49.78 304 THR A N 1
ATOM 2411 C CA . THR A 1 304 ? -17.141 -1.636 8.703 1 49.78 304 THR A CA 1
ATOM 2412 C C . THR A 1 304 ? -15.867 -0.968 9.211 1 49.78 304 THR A C 1
ATOM 2414 O O . THR A 1 304 ? -14.977 -0.642 8.43 1 49.78 304 THR A O 1
ATOM 2417 N N . LEU A 1 305 ? -15.898 -0.387 10.477 1 54.34 305 LEU A N 1
ATOM 2418 C CA . LEU A 1 305 ? -14.859 0.201 11.32 1 54.34 305 LEU A CA 1
ATOM 2419 C C . LEU A 1 305 ? -13.656 -0.727 11.43 1 54.34 305 LEU A C 1
ATOM 2421 O O . LEU A 1 305 ? -12.508 -0.268 11.422 1 54.34 305 LEU A O 1
ATOM 2425 N N . TYR A 1 306 ? -14.039 -1.979 11.461 1 63.06 306 TYR A N 1
ATOM 2426 C CA . TYR A 1 306 ? -13.055 -2.988 11.836 1 63.06 306 TYR A CA 1
ATOM 2427 C C . TYR A 1 306 ? -13.383 -4.332 11.203 1 63.06 306 TYR A C 1
ATOM 2429 O O . TYR A 1 306 ? -14.5 -4.539 10.719 1 63.06 306 TYR A O 1
ATOM 2437 N N . ALA A 1 307 ? -12.383 -5.086 10.891 1 79.88 307 ALA A N 1
ATOM 2438 C CA . ALA A 1 307 ? -12.531 -6.539 10.93 1 79.88 307 ALA A CA 1
ATOM 2439 C C . ALA A 1 307 ? -12.141 -7.094 12.297 1 79.88 307 ALA A C 1
ATOM 2441 O O . ALA A 1 307 ? -11.688 -6.352 13.172 1 79.88 307 ALA A O 1
ATOM 2442 N N . TYR A 1 308 ? -12.562 -8.281 12.586 1 87.19 308 TYR A N 1
ATOM 2443 C CA . TYR A 1 308 ? -12.242 -8.922 13.859 1 87.19 308 TYR A CA 1
ATOM 2444 C C . TYR A 1 308 ? -11.586 -10.281 13.633 1 87.19 308 TYR A C 1
ATOM 2446 O O . TYR A 1 308 ? -11.977 -11.031 12.742 1 87.19 308 TYR A O 1
ATOM 2454 N N . THR A 1 309 ? -10.508 -10.492 14.359 1 91.19 309 THR A N 1
ATOM 2455 C CA . THR A 1 309 ? -9.75 -11.719 14.133 1 91.19 309 THR A CA 1
ATOM 2456 C C . THR A 1 309 ? -9.555 -12.484 15.438 1 91.19 309 THR A C 1
ATOM 2458 O O . THR A 1 309 ? -9.695 -11.914 16.516 1 91.19 309 THR A O 1
ATOM 2461 N N . THR A 1 310 ? -9.414 -13.758 15.375 1 94.06 310 THR A N 1
ATOM 2462 C CA . THR A 1 310 ? -9.039 -14.633 16.484 1 94.06 310 THR A CA 1
ATOM 2463 C C . THR A 1 310 ? -8.172 -15.789 16 1 94.06 310 THR A C 1
ATOM 2465 O O . THR A 1 310 ? -8.031 -16 14.789 1 94.06 310 THR A O 1
ATOM 2468 N N . LYS A 1 311 ? -7.41 -16.359 16.891 1 94.31 311 LYS A N 1
ATOM 2469 C CA . LYS A 1 311 ? -6.602 -17.547 16.641 1 94.31 311 LYS A CA 1
ATOM 2470 C C . LYS A 1 311 ? -6.945 -18.656 17.625 1 94.31 311 LYS A C 1
ATOM 2472 O O . LYS A 1 311 ? -7.145 -18.422 18.812 1 94.31 311 LYS A O 1
ATOM 2477 N N . VAL A 1 312 ? -7.082 -19.812 17.047 1 95.38 312 VAL A N 1
ATOM 2478 C CA . VAL A 1 312 ? -7.383 -20.953 17.906 1 95.38 312 VAL A CA 1
ATOM 2479 C C . VAL A 1 312 ? -6.508 -22.141 17.516 1 95.38 312 VAL A C 1
ATOM 2481 O O . VAL A 1 312 ? -6.258 -22.375 16.328 1 95.38 312 VAL A O 1
ATOM 2484 N N . GLY A 1 313 ? -5.961 -22.781 18.5 1 95.44 313 GLY A N 1
ATOM 2485 C CA . GLY A 1 313 ? -5.254 -24.031 18.266 1 95.44 313 GLY A CA 1
ATOM 2486 C C . GLY A 1 313 ? -6.137 -25.266 18.453 1 95.44 313 GLY A C 1
ATOM 2487 O O . GLY A 1 313 ? -6.914 -25.344 19.406 1 95.44 313 GLY A O 1
ATOM 2488 N N . ILE A 1 314 ? -6.09 -26.109 17.484 1 95.44 314 ILE A N 1
ATOM 2489 C CA . ILE A 1 314 ? -6.828 -27.359 17.562 1 95.44 314 ILE A CA 1
ATOM 2490 C C . ILE A 1 314 ? -5.852 -28.531 17.594 1 95.44 314 ILE A C 1
ATOM 2492 O O . ILE A 1 314 ? -5.086 -28.75 16.656 1 95.44 314 ILE A O 1
ATOM 2496 N N . LEU A 1 315 ? -5.918 -29.281 18.656 1 94.75 315 LEU A N 1
ATOM 2497 C CA . LEU A 1 315 ? -5.082 -30.469 18.781 1 94.75 315 LEU A CA 1
ATOM 2498 C C . LEU A 1 315 ? -5.539 -31.562 17.812 1 94.75 315 LEU A C 1
ATOM 2500 O O . LEU A 1 315 ? -6.734 -31.844 17.703 1 94.75 315 LEU A O 1
ATOM 2504 N N . ILE A 1 316 ? -4.664 -32.031 17 1 93.5 316 ILE A N 1
ATOM 2505 C CA . ILE A 1 316 ? -4.926 -33.156 16.109 1 93.5 316 ILE A CA 1
ATOM 2506 C C . ILE A 1 316 ? -4.164 -34.406 16.594 1 93.5 316 ILE A C 1
ATOM 2508 O O . ILE A 1 316 ? -3.039 -34.656 16.156 1 93.5 316 ILE A O 1
ATOM 2512 N N . GLU A 1 317 ? -4.809 -35.219 17.344 1 88.94 317 GLU A N 1
ATOM 2513 C CA . GLU A 1 317 ? -4.168 -36.406 17.891 1 88.94 317 GLU A CA 1
ATOM 2514 C C . GLU A 1 317 ? -3.879 -37.406 16.781 1 88.94 317 GLU A C 1
ATOM 2516 O O . GLU A 1 317 ? -4.754 -37.719 15.961 1 88.94 317 GLU A O 1
ATOM 2521 N N . ASN A 1 318 ? -2.703 -37.969 16.797 1 89.94 318 ASN A N 1
ATOM 2522 C CA . ASN A 1 318 ? -2.293 -38.938 15.773 1 89.94 318 ASN A CA 1
ATOM 2523 C C . ASN A 1 318 ? -2.619 -38.438 14.375 1 89.94 318 ASN A C 1
ATOM 2525 O O . ASN A 1 318 ? -3.279 -39.125 13.602 1 89.94 318 ASN A O 1
ATOM 2529 N N . ALA A 1 319 ? -2.162 -37.281 14.086 1 94.38 319 ALA A N 1
ATOM 2530 C CA . ALA A 1 319 ? -2.475 -36.625 12.836 1 94.38 319 ALA A CA 1
ATOM 2531 C C . ALA A 1 319 ? -2.062 -37.469 11.633 1 94.38 319 ALA A C 1
ATOM 2533 O O . ALA A 1 319 ? -0.963 -38 11.609 1 94.38 319 ALA A O 1
ATOM 2534 N N . LYS A 1 320 ? -2.982 -37.656 10.711 1 95.81 320 LYS A N 1
ATOM 2535 C CA . LYS A 1 320 ? -2.611 -38.156 9.391 1 95.81 320 LYS A CA 1
ATOM 2536 C C . LYS A 1 320 ? -1.91 -37.094 8.57 1 95.81 320 LYS A C 1
ATOM 2538 O O . LYS A 1 320 ? -2.504 -36.031 8.266 1 95.81 320 LYS A O 1
ATOM 2543 N N . LEU A 1 321 ? -0.699 -37.344 8.266 1 98.12 321 LEU A N 1
ATOM 2544 C CA . LEU A 1 321 ? 0.137 -36.312 7.66 1 98.12 321 LEU A CA 1
ATOM 2545 C C . LEU A 1 321 ? -0.02 -36.281 6.145 1 98.12 321 LEU A C 1
ATOM 2547 O O . LEU A 1 321 ? -0.192 -37.344 5.527 1 98.12 321 LEU A O 1
ATOM 2551 N N . TRP A 1 322 ? 0.003 -35.156 5.566 1 98.44 322 TRP A N 1
ATOM 2552 C CA . TRP A 1 322 ? -0.039 -34.969 4.121 1 98.44 322 TRP A CA 1
ATOM 2553 C C . TRP A 1 322 ? 1.334 -35.219 3.5 1 98.44 322 TRP A C 1
ATOM 2555 O O . TRP A 1 322 ? 2.338 -34.688 3.975 1 98.44 322 TRP A O 1
ATOM 2565 N N . THR A 1 323 ? 1.409 -35.969 2.498 1 98.5 323 THR A N 1
ATOM 2566 C CA . THR A 1 323 ? 2.539 -36.188 1.6 1 98.5 323 THR A CA 1
ATOM 2567 C C . THR A 1 323 ? 2.059 -36.406 0.164 1 98.5 323 THR A C 1
ATOM 2569 O O . THR A 1 323 ? 0.877 -36.656 -0.072 1 98.5 323 THR A O 1
ATOM 2572 N N . PRO A 1 324 ? 2.947 -36.156 -0.786 1 98.5 324 PRO A N 1
ATOM 2573 C CA . PRO A 1 324 ? 2.543 -36.469 -2.164 1 98.5 324 PRO A CA 1
ATOM 2574 C C . PRO A 1 324 ? 2.041 -37.875 -2.344 1 98.5 324 PRO A C 1
ATOM 2576 O O . PRO A 1 324 ? 1.161 -38.125 -3.172 1 98.5 324 PRO A O 1
ATOM 2579 N N . GLU A 1 325 ? 2.533 -38.844 -1.55 1 98 325 GLU A N 1
ATOM 2580 C CA . GLU A 1 325 ? 2.143 -40.25 -1.65 1 98 325 GLU A CA 1
ATOM 2581 C C . GLU A 1 325 ? 0.813 -40.5 -0.947 1 98 325 GLU A C 1
ATOM 2583 O O . GLU A 1 325 ? 0.049 -41.375 -1.354 1 98 325 GLU A O 1
ATOM 2588 N N . ASP A 1 326 ? 0.577 -39.812 0.054 1 97.81 326 ASP A N 1
ATOM 2589 C CA . ASP A 1 326 ? -0.664 -39.875 0.819 1 97.81 326 ASP A CA 1
ATOM 2590 C C . ASP A 1 326 ? -1.217 -38.469 1.086 1 97.81 326 ASP A C 1
ATOM 2592 O O . ASP A 1 326 ? -1.107 -37.938 2.201 1 97.81 326 ASP A O 1
ATOM 2596 N N . PRO A 1 327 ? -1.857 -37.938 0.076 1 98.31 327 PRO A N 1
ATOM 2597 C CA . PRO A 1 327 ? -2.256 -36.531 0.174 1 98.31 327 PRO A CA 1
ATOM 2598 C C . PRO A 1 327 ? -3.545 -36.344 0.969 1 98.31 327 PRO A C 1
ATOM 2600 O O . PRO A 1 327 ? -4.527 -35.812 0.441 1 98.31 327 PRO A O 1
ATOM 2603 N N . TYR A 1 328 ? -3.492 -36.656 2.268 1 97.25 328 TYR A N 1
ATOM 2604 C CA . TYR A 1 328 ? -4.652 -36.562 3.145 1 97.25 328 TYR A CA 1
ATOM 2605 C C . TYR A 1 328 ? -4.957 -35.094 3.48 1 97.25 328 TYR A C 1
ATOM 2607 O O . TYR A 1 328 ? -4.062 -34.344 3.881 1 97.25 328 TYR A O 1
ATOM 2615 N N . LEU A 1 329 ? -6.199 -34.719 3.354 1 97.81 329 LEU A N 1
ATOM 2616 C CA . LEU A 1 329 ? -6.656 -33.375 3.689 1 97.81 329 LEU A CA 1
ATOM 2617 C C . LEU A 1 329 ? -7.746 -33.406 4.754 1 97.81 329 LEU A C 1
ATOM 2619 O O . LEU A 1 329 ? -8.609 -34.312 4.727 1 97.81 329 LEU A O 1
ATOM 2623 N N . TYR A 1 330 ? -7.637 -32.594 5.73 1 96.81 330 TYR A N 1
ATOM 2624 C CA . TYR A 1 330 ? -8.695 -32.375 6.707 1 96.81 330 TYR A CA 1
ATOM 2625 C C . TYR A 1 330 ? -9.703 -31.359 6.195 1 96.81 330 TYR A C 1
ATOM 2627 O O . TYR A 1 330 ? -9.391 -30.188 6.055 1 96.81 330 TYR A O 1
ATOM 2635 N N . HIS A 1 331 ? -10.875 -31.859 5.898 1 96.81 331 HIS A N 1
ATOM 2636 C CA . HIS A 1 331 ? -11.945 -30.953 5.469 1 96.81 331 HIS A CA 1
ATOM 2637 C C . HIS A 1 331 ? -12.703 -30.391 6.664 1 96.81 331 HIS A C 1
ATOM 2639 O O . HIS A 1 331 ? -13 -31.125 7.617 1 96.81 331 HIS A O 1
ATOM 2645 N N . ILE A 1 332 ? -12.953 -29.078 6.637 1 96.69 332 ILE A N 1
ATOM 2646 C CA . ILE A 1 332 ? -13.609 -28.438 7.77 1 96.69 332 ILE A CA 1
ATOM 2647 C C . ILE A 1 332 ? -14.734 -27.531 7.273 1 96.69 332 ILE A C 1
ATOM 2649 O O . ILE A 1 332 ? -14.734 -27.125 6.113 1 96.69 332 ILE A O 1
ATOM 2653 N N . GLU A 1 333 ? -15.648 -27.344 8.078 1 96.88 333 GLU A N 1
ATOM 2654 C CA . GLU A 1 333 ? -16.703 -26.359 7.914 1 96.88 333 GLU A CA 1
ATOM 2655 C C . GLU A 1 333 ? -16.688 -25.328 9.039 1 96.88 333 GLU A C 1
ATOM 2657 O O . GLU A 1 333 ? -16.547 -25.688 10.211 1 96.88 333 GLU A O 1
ATOM 2662 N N . ILE A 1 334 ? -16.703 -24.109 8.695 1 97.5 334 ILE A N 1
ATOM 2663 C CA . ILE A 1 334 ? -16.719 -23 9.641 1 97.5 334 ILE A CA 1
ATOM 2664 C C . ILE A 1 334 ? -18.078 -22.297 9.562 1 97.5 334 ILE A C 1
ATOM 2666 O O . ILE A 1 334 ? -18.5 -21.875 8.484 1 97.5 334 ILE A O 1
ATOM 2670 N N . ILE A 1 335 ? -18.703 -22.188 10.68 1 97.25 335 ILE A N 1
ATOM 2671 C CA . ILE A 1 335 ? -20.031 -21.562 10.75 1 97.25 335 ILE A CA 1
ATOM 2672 C C . ILE A 1 335 ? -19.984 -20.375 11.711 1 97.25 335 ILE A C 1
ATOM 2674 O O . ILE A 1 335 ? -19.703 -20.531 12.898 1 97.25 335 ILE A O 1
ATOM 2678 N N . ALA A 1 336 ? -20.156 -19.188 11.156 1 96.25 336 ALA A N 1
ATOM 2679 C CA . ALA A 1 336 ? -20.297 -17.969 11.961 1 96.25 336 ALA A CA 1
ATOM 2680 C C . ALA A 1 336 ? -21.781 -17.641 12.18 1 96.25 336 ALA A C 1
ATOM 2682 O O . ALA A 1 336 ? -22.547 -17.531 11.227 1 96.25 336 ALA A O 1
ATOM 2683 N N . ARG A 1 337 ? -22.125 -17.516 13.375 1 93.75 337 ARG A N 1
ATOM 2684 C CA . ARG A 1 337 ? -23.516 -17.234 13.734 1 93.75 337 ARG A CA 1
ATOM 2685 C C . ARG A 1 337 ? -23.609 -15.922 14.508 1 93.75 337 ARG A C 1
ATOM 2687 O O . ARG A 1 337 ? -22.969 -15.742 15.539 1 93.75 337 ARG A O 1
ATOM 2694 N N . ASP A 1 338 ? -24.422 -15.062 13.922 1 87.5 338 ASP A N 1
ATOM 2695 C CA . ASP A 1 338 ? -24.609 -13.805 14.656 1 87.5 338 ASP A CA 1
ATOM 2696 C C . ASP A 1 338 ? -25.703 -13.938 15.703 1 87.5 338 ASP A C 1
ATOM 2698 O O . ASP A 1 338 ? -26.328 -14.992 15.836 1 87.5 338 ASP A O 1
ATOM 2702 N N . GLU A 1 339 ? -25.938 -12.859 16.484 1 83.81 339 GLU A N 1
ATOM 2703 C CA . GLU A 1 339 ? -26.906 -12.875 17.578 1 83.81 339 GLU A CA 1
ATOM 2704 C C . GLU A 1 339 ? -28.328 -13.023 17.062 1 83.81 339 GLU A C 1
ATOM 2706 O O . GLU A 1 339 ? -29.188 -13.562 17.766 1 83.81 339 GLU A O 1
ATOM 2711 N N . GLU A 1 340 ? -28.594 -12.625 15.836 1 82.5 340 GLU A N 1
ATOM 2712 C CA . GLU A 1 340 ? -29.953 -12.664 15.273 1 82.5 340 GLU A CA 1
ATOM 2713 C C . GLU A 1 340 ? -30.219 -14 14.586 1 82.5 340 GLU A C 1
ATOM 2715 O O . GLU A 1 340 ? -31.344 -14.25 14.133 1 82.5 340 GLU A O 1
ATOM 2720 N N . GLY A 1 341 ? -29.25 -14.859 14.523 1 81.56 341 GLY A N 1
ATOM 2721 C CA . GLY A 1 341 ? -29.453 -16.203 13.977 1 81.56 341 GLY A CA 1
ATOM 2722 C C . GLY A 1 341 ? -28.953 -16.344 12.555 1 81.56 341 GLY A C 1
ATOM 2723 O O . GLY A 1 341 ? -28.922 -17.438 12 1 81.56 341 GLY A O 1
ATOM 2724 N N . SER A 1 342 ? -28.562 -15.227 11.93 1 87.06 342 SER A N 1
ATOM 2725 C CA . SER A 1 342 ? -27.984 -15.305 10.594 1 87.06 342 SER A CA 1
ATOM 2726 C C . SER A 1 342 ? -26.656 -16.047 10.617 1 87.06 342 SER A C 1
ATOM 2728 O O . SER A 1 342 ? -25.859 -15.875 11.555 1 87.06 342 SER A O 1
ATOM 2730 N N . THR A 1 343 ? -26.438 -16.938 9.57 1 92.69 343 THR A N 1
ATOM 2731 C CA . THR A 1 343 ? -25.25 -17.781 9.562 1 92.69 343 THR A CA 1
ATOM 2732 C C . THR A 1 343 ? -24.484 -17.609 8.25 1 92.69 343 THR A C 1
ATOM 2734 O O . THR A 1 343 ? -25.078 -17.438 7.191 1 92.69 343 THR A O 1
ATOM 2737 N N . ASP A 1 344 ? -23.203 -17.453 8.367 1 95.25 344 ASP A N 1
ATOM 2738 C CA . ASP A 1 344 ? -22.297 -17.641 7.246 1 95.25 344 ASP A CA 1
ATOM 2739 C C . ASP A 1 344 ? -21.562 -18.984 7.348 1 95.25 344 ASP A C 1
ATOM 2741 O O . ASP A 1 344 ? -21.062 -19.344 8.414 1 95.25 344 ASP A O 1
ATOM 2745 N N . LYS A 1 345 ? -21.625 -19.703 6.309 1 96.75 345 LYS A N 1
ATOM 2746 C CA . LYS A 1 345 ? -21 -21.016 6.277 1 96.75 345 LYS A CA 1
ATOM 2747 C C . LYS A 1 345 ? -19.938 -21.094 5.176 1 96.75 345 LYS A C 1
ATOM 2749 O O . LYS A 1 345 ? -20.234 -20.797 4.016 1 96.75 345 LYS A O 1
ATOM 2754 N N . VAL A 1 346 ? -18.719 -21.516 5.582 1 96.56 346 VAL A N 1
ATOM 2755 C CA . VAL A 1 346 ? -17.609 -21.672 4.641 1 96.56 346 VAL A CA 1
ATOM 2756 C C . VAL A 1 346 ? -16.984 -23.047 4.801 1 96.56 346 VAL A C 1
ATOM 2758 O O . VAL A 1 346 ? -16.766 -23.516 5.926 1 96.56 346 VAL A O 1
ATOM 2761 N N . LYS A 1 347 ? -16.828 -23.719 3.705 1 96.69 347 LYS A N 1
ATOM 2762 C CA . LYS A 1 347 ? -16.047 -24.938 3.699 1 96.69 347 LYS A CA 1
ATOM 2763 C C . LYS A 1 347 ? -14.602 -24.672 3.312 1 96.69 347 LYS A C 1
ATOM 2765 O O . LYS A 1 347 ? -14.328 -23.828 2.455 1 96.69 347 LYS A O 1
ATOM 2770 N N . SER A 1 348 ? -13.719 -25.328 3.99 1 96.94 348 SER A N 1
ATOM 2771 C CA . SER A 1 348 ? -12.281 -25.219 3.76 1 96.94 348 SER A CA 1
ATOM 2772 C C . SER A 1 348 ? -11.578 -26.547 3.99 1 96.94 348 SER A C 1
ATOM 2774 O O . SER A 1 348 ? -12.234 -27.578 4.16 1 96.94 348 SER A O 1
ATOM 2776 N N . TYR A 1 349 ? -10.273 -26.547 3.809 1 97.5 349 TYR A N 1
ATOM 2777 C CA . TYR A 1 349 ? -9.461 -27.719 4.125 1 97.5 349 TYR A CA 1
ATOM 2778 C C . TYR A 1 349 ? -8.023 -27.312 4.43 1 97.5 349 TYR A C 1
ATOM 2780 O O . TYR A 1 349 ? -7.613 -26.172 4.137 1 97.5 349 TYR A O 1
ATOM 2788 N N . PHE A 1 350 ? -7.316 -28.141 5.098 1 97.69 350 PHE A N 1
ATOM 2789 C CA . PHE A 1 350 ? -5.879 -28.016 5.305 1 97.69 350 PHE A CA 1
ATOM 2790 C C . PHE A 1 350 ? -5.207 -29.375 5.352 1 97.69 350 PHE A C 1
ATOM 2792 O O . PHE A 1 350 ? -5.879 -30.406 5.5 1 97.69 350 PHE A O 1
ATOM 2799 N N . GLY A 1 351 ? -3.957 -29.422 5.055 1 98.12 351 GLY A N 1
ATOM 2800 C CA . GLY A 1 351 ? -3.137 -30.594 5.254 1 98.12 351 GLY A CA 1
ATOM 2801 C C . GLY A 1 351 ? -2.162 -30.469 6.406 1 98.12 351 GLY A C 1
ATOM 2802 O O . GLY A 1 351 ? -1.528 -29.422 6.574 1 98.12 351 GLY A O 1
ATOM 2803 N N . MET A 1 352 ? -2.139 -31.516 7.254 1 98.06 352 MET A N 1
ATOM 2804 C CA . MET A 1 352 ? -1.136 -31.547 8.312 1 98.06 352 MET A CA 1
ATOM 2805 C C . MET A 1 352 ? 0.236 -31.906 7.758 1 98.06 352 MET A C 1
ATOM 2807 O O . MET A 1 352 ? 0.463 -33.062 7.359 1 98.06 352 MET A O 1
ATOM 2811 N N . ARG A 1 353 ? 1.08 -30.906 7.734 1 98.5 353 ARG A N 1
ATOM 2812 C CA . ARG A 1 353 ? 2.439 -31.094 7.242 1 98.5 353 ARG A CA 1
ATOM 2813 C C . ARG A 1 353 ? 3.344 -29.938 7.672 1 98.5 353 ARG A C 1
ATOM 2815 O O . ARG A 1 353 ? 2.859 -28.891 8.109 1 98.5 353 ARG A O 1
ATOM 2822 N N . THR A 1 354 ? 4.645 -30.172 7.617 1 98.06 354 THR A N 1
ATOM 2823 C CA . THR A 1 354 ? 5.633 -29.109 7.797 1 98.06 354 THR A CA 1
ATOM 2824 C C . THR A 1 354 ? 6.781 -29.266 6.805 1 98.06 354 THR A C 1
ATOM 2826 O O . THR A 1 354 ? 7.121 -30.375 6.406 1 98.06 354 THR A O 1
ATOM 2829 N N . TYR A 1 355 ? 7.25 -28.156 6.273 1 98.25 355 TYR A N 1
ATOM 2830 C CA . TYR A 1 355 ? 8.461 -28.078 5.461 1 98.25 355 TYR A CA 1
ATOM 2831 C C . TYR A 1 355 ? 9.609 -27.453 6.246 1 98.25 355 TYR A C 1
ATOM 2833 O O . TYR A 1 355 ? 9.469 -26.359 6.789 1 98.25 355 TYR A O 1
ATOM 2841 N N . THR A 1 356 ? 10.742 -28.172 6.332 1 97.06 356 THR A N 1
ATOM 2842 C CA . THR A 1 356 ? 11.891 -27.672 7.086 1 97.06 356 THR A CA 1
ATOM 2843 C C . THR A 1 356 ? 13.188 -27.953 6.34 1 97.06 356 THR A C 1
ATOM 2845 O O . THR A 1 356 ? 13.203 -28.75 5.387 1 97.06 356 THR A O 1
ATOM 2848 N N . MET A 1 357 ? 14.188 -27.188 6.645 1 97.25 357 MET A N 1
ATOM 2849 C CA . MET A 1 357 ? 15.562 -27.484 6.258 1 97.25 357 MET A CA 1
ATOM 2850 C C . MET A 1 357 ? 16.344 -28.094 7.422 1 97.25 357 MET A C 1
ATOM 2852 O O . MET A 1 357 ? 16.469 -27.469 8.477 1 97.25 357 MET A O 1
ATOM 2856 N N . GLU A 1 358 ? 16.781 -29.297 7.203 1 97.31 358 GLU A N 1
ATOM 2857 C CA . GLU A 1 358 ? 17.469 -29.984 8.297 1 97.31 358 GLU A CA 1
ATOM 2858 C C . GLU A 1 358 ? 18.734 -30.688 7.793 1 97.31 358 GLU A C 1
ATOM 2860 O O . GLU A 1 358 ? 18.781 -31.141 6.648 1 97.31 358 GLU A O 1
ATOM 2865 N N . GLN A 1 359 ? 19.703 -30.828 8.656 1 96.75 359 GLN A N 1
ATOM 2866 C CA . GLN A 1 359 ? 20.906 -31.562 8.32 1 96.75 359 GLN A CA 1
ATOM 2867 C C . GLN A 1 359 ? 20.719 -33.062 8.516 1 96.75 359 GLN A C 1
ATOM 2869 O O . GLN A 1 359 ? 20.109 -33.5 9.492 1 96.75 359 GLN A O 1
ATOM 2874 N N . ASP A 1 360 ? 21.203 -33.812 7.512 1 95.25 360 ASP A N 1
ATOM 2875 C CA . ASP A 1 360 ? 21.141 -35.25 7.68 1 95.25 360 ASP A CA 1
ATOM 2876 C C . ASP A 1 360 ? 22.359 -35.781 8.43 1 95.25 360 ASP A C 1
ATOM 2878 O O . ASP A 1 360 ? 23.156 -35 8.953 1 95.25 360 ASP A O 1
ATOM 2882 N N . GLU A 1 361 ? 22.453 -37.094 8.57 1 93 361 GLU A N 1
ATOM 2883 C CA . GLU A 1 361 ? 23.5 -37.719 9.367 1 93 361 GLU A CA 1
ATOM 2884 C C . GLU A 1 361 ? 24.891 -37.438 8.789 1 93 361 GLU A C 1
ATOM 2886 O O . GLU A 1 361 ? 25.875 -37.438 9.523 1 93 361 GLU A O 1
ATOM 2891 N N . LYS A 1 362 ? 24.969 -37.156 7.543 1 93.38 362 LYS A N 1
ATOM 2892 C CA . LYS A 1 362 ? 26.25 -36.906 6.875 1 93.38 362 LYS A CA 1
ATOM 2893 C C . LYS A 1 362 ? 26.578 -35.438 6.852 1 93.38 362 LYS A C 1
ATOM 2895 O O . LYS A 1 362 ? 27.609 -35.031 6.297 1 93.38 362 LYS A O 1
ATOM 2900 N N . GLY A 1 363 ? 25.672 -34.625 7.324 1 93.75 363 GLY A N 1
ATOM 2901 C CA . GLY A 1 363 ? 25.938 -33.188 7.434 1 93.75 363 GLY A CA 1
ATOM 2902 C C . GLY A 1 363 ? 25.391 -32.406 6.262 1 93.75 363 GLY A C 1
ATOM 2903 O O . GLY A 1 363 ? 25.594 -31.188 6.191 1 93.75 363 GLY A O 1
ATOM 2904 N N . HIS A 1 364 ? 24.734 -33.062 5.332 1 95.5 364 HIS A N 1
ATOM 2905 C CA . HIS A 1 364 ? 24.141 -32.344 4.211 1 95.5 364 HIS A CA 1
ATOM 2906 C C . HIS A 1 364 ? 22.844 -31.656 4.629 1 95.5 364 HIS A C 1
ATOM 2908 O O . HIS A 1 364 ? 22.031 -32.25 5.355 1 95.5 364 HIS A O 1
ATOM 2914 N N . MET A 1 365 ? 22.688 -30.375 4.254 1 97.38 365 MET A N 1
ATOM 2915 C CA . MET A 1 365 ? 21.406 -29.719 4.434 1 97.38 365 MET A CA 1
ATOM 2916 C C . MET A 1 365 ? 20.359 -30.297 3.488 1 97.38 365 MET A C 1
ATOM 2918 O O . MET A 1 365 ? 20.578 -30.375 2.279 1 97.38 365 MET A O 1
ATOM 2922 N N . ARG A 1 366 ? 19.219 -30.75 4.047 1 97.75 366 ARG A N 1
ATOM 2923 C CA . ARG A 1 366 ? 18.172 -31.422 3.266 1 97.75 366 ARG A CA 1
ATOM 2924 C C . ARG A 1 366 ? 16.859 -30.656 3.34 1 97.75 366 ARG A C 1
ATOM 2926 O O . ARG A 1 366 ? 16.547 -30.047 4.363 1 97.75 366 ARG A O 1
ATOM 2933 N N . PHE A 1 367 ? 16.172 -30.672 2.23 1 98.31 367 PHE A N 1
ATOM 2934 C CA . PHE A 1 367 ? 14.742 -30.375 2.273 1 98.31 367 PHE A CA 1
ATOM 2935 C C . PHE A 1 367 ? 13.969 -31.5 2.939 1 98.31 367 PHE A C 1
ATOM 2937 O O . PHE A 1 367 ? 14.078 -32.656 2.535 1 98.31 367 PHE A O 1
ATOM 2944 N N . CYS A 1 368 ? 13.18 -31.078 3.939 1 98.5 368 CYS A N 1
ATOM 2945 C CA . CYS A 1 368 ? 12.461 -32.094 4.68 1 98.5 368 CYS A CA 1
ATOM 2946 C C . CYS A 1 368 ? 10.953 -31.859 4.617 1 98.5 368 CYS A C 1
ATOM 2948 O O . CYS A 1 368 ? 10.5 -30.719 4.648 1 98.5 368 CYS A O 1
ATOM 2950 N N . LEU A 1 369 ? 10.219 -32.906 4.387 1 98.56 369 LEU A N 1
ATOM 2951 C CA . LEU A 1 369 ? 8.781 -32.969 4.578 1 98.56 369 LEU A CA 1
ATOM 2952 C C . LEU A 1 369 ? 8.438 -33.781 5.816 1 98.56 369 LEU A C 1
ATOM 2954 O O . LEU A 1 369 ? 8.797 -34.969 5.91 1 98.56 369 LEU A O 1
ATOM 2958 N N . ASN A 1 370 ? 7.793 -33.125 6.816 1 98.25 370 ASN A N 1
ATOM 2959 C CA . ASN A 1 370 ? 7.457 -33.781 8.086 1 98.25 370 ASN A CA 1
ATOM 2960 C C . ASN A 1 370 ? 8.703 -34.281 8.805 1 98.25 370 ASN A C 1
ATOM 2962 O O . ASN A 1 370 ? 8.719 -35.406 9.32 1 98.25 370 ASN A O 1
ATOM 2966 N N . HIS A 1 371 ? 9.773 -33.562 8.688 1 97.19 371 HIS A N 1
ATOM 2967 C CA . HIS A 1 371 ? 11.047 -33.781 9.375 1 97.19 371 HIS A CA 1
ATOM 2968 C C . HIS A 1 371 ? 11.797 -34.969 8.812 1 97.19 371 HIS A C 1
ATOM 2970 O O . HIS A 1 371 ? 12.734 -35.469 9.445 1 97.19 371 HIS A O 1
ATOM 2976 N N . LYS A 1 372 ? 11.422 -35.375 7.617 1 97.31 372 LYS A N 1
ATOM 2977 C CA . LYS A 1 372 ? 12.141 -36.406 6.879 1 97.31 372 LYS A CA 1
ATOM 2978 C C . LYS A 1 372 ? 12.672 -35.875 5.555 1 97.31 372 LYS A C 1
ATOM 2980 O O . LYS A 1 372 ? 11.945 -35.188 4.82 1 97.31 372 LYS A O 1
ATOM 2985 N N . PRO A 1 373 ? 13.953 -36.188 5.344 1 97.56 373 PRO A N 1
ATOM 2986 C CA . PRO A 1 373 ? 14.445 -35.75 4.031 1 97.56 373 PRO A CA 1
ATOM 2987 C C . PRO A 1 373 ? 13.539 -36.219 2.889 1 97.56 373 PRO A C 1
ATOM 2989 O O . PRO A 1 373 ? 13.086 -37.344 2.867 1 97.56 373 PRO A O 1
ATOM 2992 N N . TYR A 1 374 ? 13.203 -35.344 2.072 1 98.12 374 TYR A N 1
ATOM 2993 C CA . TYR A 1 374 ? 12.32 -35.594 0.94 1 98.12 374 TYR A CA 1
ATOM 2994 C C . TYR A 1 374 ? 12.93 -35.094 -0.355 1 98.12 374 TYR A C 1
ATOM 2996 O O . TYR A 1 374 ? 13 -33.875 -0.572 1 98.12 374 TYR A O 1
ATOM 3004 N N . PHE A 1 375 ? 13.422 -35.969 -1.223 1 98.25 375 PHE A N 1
ATOM 3005 C CA . PHE A 1 375 ? 14.102 -35.594 -2.461 1 98.25 375 PHE A CA 1
ATOM 3006 C C . PHE A 1 375 ? 13.109 -35.031 -3.477 1 98.25 375 PHE A C 1
ATOM 3008 O O . PHE A 1 375 ? 12.156 -35.719 -3.855 1 98.25 375 PHE A O 1
ATOM 3015 N N . ILE A 1 376 ? 13.336 -33.844 -3.953 1 98.5 376 ILE A N 1
ATOM 3016 C CA . ILE A 1 376 ? 12.445 -33.156 -4.898 1 98.5 376 ILE A CA 1
ATOM 3017 C C . ILE A 1 376 ? 12.695 -33.688 -6.309 1 98.5 376 ILE A C 1
ATOM 3019 O O . ILE A 1 376 ? 13.805 -33.562 -6.84 1 98.5 376 ILE A O 1
ATOM 3023 N N . LYS A 1 377 ? 11.812 -34.344 -6.844 1 98.75 377 LYS A N 1
ATOM 3024 C CA . LYS A 1 377 ? 11.766 -34.719 -8.25 1 98.75 377 LYS A CA 1
ATOM 3025 C C . LYS A 1 377 ? 10.766 -33.875 -9.023 1 98.75 377 LYS A C 1
ATOM 3027 O O . LYS A 1 377 ? 9.609 -34.25 -9.195 1 98.75 377 LYS A O 1
ATOM 3032 N N . GLY A 1 378 ? 11.258 -32.75 -9.477 1 98.69 378 GLY A N 1
ATOM 3033 C CA . GLY A 1 378 ? 10.328 -31.734 -9.969 1 98.69 378 GLY A CA 1
ATOM 3034 C C . GLY A 1 378 ? 10.406 -31.531 -11.477 1 98.69 378 GLY A C 1
ATOM 3035 O O . GLY A 1 378 ? 11.352 -32 -12.117 1 98.69 378 GLY A O 1
ATOM 3036 N N . VAL A 1 379 ? 9.453 -30.938 -12.039 1 98.69 379 VAL A N 1
ATOM 3037 C CA . VAL A 1 379 ? 9.383 -30.547 -13.43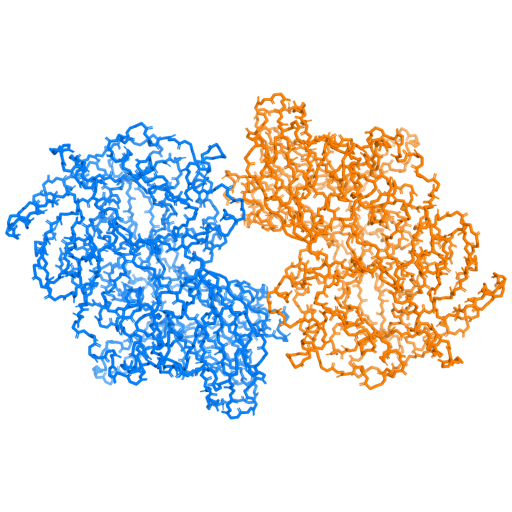8 1 98.69 379 VAL A CA 1
ATOM 3038 C C . VAL A 1 379 ? 8.891 -29.109 -13.547 1 98.69 379 VAL A C 1
ATOM 3040 O O . VAL A 1 379 ? 8.055 -28.656 -12.75 1 98.69 379 VAL A O 1
ATOM 3043 N N . LEU A 1 380 ? 9.445 -28.344 -14.492 1 98.69 380 LEU A N 1
ATOM 3044 C CA . LEU A 1 380 ? 9.133 -26.938 -14.703 1 98.69 380 LEU A CA 1
ATOM 3045 C C . LEU A 1 380 ? 7.793 -26.781 -15.414 1 98.69 380 LEU A C 1
ATOM 3047 O O . LEU A 1 380 ? 7.594 -27.328 -16.5 1 98.69 380 LEU A O 1
ATOM 3051 N N . ASP A 1 381 ? 6.883 -26.047 -14.828 1 98.81 381 ASP A N 1
ATOM 3052 C CA . ASP A 1 381 ? 5.543 -25.844 -15.359 1 98.81 381 ASP A CA 1
ATOM 3053 C C . ASP A 1 381 ? 5.324 -24.391 -15.758 1 98.81 381 ASP A C 1
ATOM 3055 O O . ASP A 1 381 ? 5.074 -23.547 -14.898 1 98.81 381 ASP A O 1
ATOM 3059 N N . GLN A 1 382 ? 5.281 -24.125 -17.031 1 98.25 382 GLN A N 1
ATOM 3060 C CA . GLN A 1 382 ? 5.086 -22.781 -17.547 1 98.25 382 GLN A CA 1
ATOM 3061 C C . GLN A 1 382 ? 3.625 -22.359 -17.438 1 98.25 382 GLN A C 1
ATOM 3063 O O . GLN A 1 382 ? 3.324 -21.156 -17.375 1 98.25 382 GLN A O 1
ATOM 3068 N N . GLY A 1 383 ? 2.752 -23.266 -17.422 1 97.69 383 GLY A N 1
ATOM 3069 C CA . GLY A 1 383 ? 1.332 -22.984 -17.297 1 97.69 383 GLY A CA 1
ATOM 3070 C C . GLY A 1 383 ? 0.729 -22.344 -18.516 1 97.69 383 GLY A C 1
ATOM 3071 O O . GLY A 1 383 ? -0.114 -21.453 -18.406 1 97.69 383 GLY A O 1
ATOM 3072 N N . TYR A 1 384 ? 1.16 -22.703 -19.75 1 98.12 384 TYR A N 1
ATOM 3073 C CA . TYR A 1 384 ? 0.648 -22.156 -21 1 98.12 384 TYR A CA 1
ATOM 3074 C C . TYR A 1 384 ? -0.088 -23.234 -21.797 1 98.12 384 TYR A C 1
ATOM 3076 O O . TYR A 1 384 ? 0.278 -24.406 -21.75 1 98.12 384 TYR A O 1
ATOM 3084 N N . TRP A 1 385 ? -1.074 -22.781 -22.516 1 98.38 385 TRP A N 1
ATOM 3085 C CA . TRP A 1 385 ? -1.906 -23.641 -23.359 1 98.38 385 TRP A CA 1
ATOM 3086 C C . TRP A 1 385 ? -2.014 -23.062 -24.766 1 98.38 385 TRP A C 1
ATOM 3088 O O . TRP A 1 385 ? -2.109 -21.844 -24.938 1 98.38 385 TRP A O 1
ATOM 3098 N N . PRO A 1 386 ? -1.999 -23.938 -25.781 1 97.56 386 PRO A N 1
ATOM 3099 C CA . PRO A 1 386 ? -2.062 -23.422 -27.141 1 97.56 386 PRO A CA 1
ATOM 3100 C C . PRO A 1 386 ? -3.398 -22.75 -27.469 1 97.56 386 PRO A C 1
ATOM 3102 O O . PRO A 1 386 ? -3.463 -21.859 -28.328 1 97.56 386 PRO A O 1
ATOM 3105 N N . ASP A 1 387 ? -4.406 -23.156 -26.75 1 97.75 387 ASP A N 1
ATOM 3106 C CA . ASP A 1 387 ? -5.742 -22.656 -27.062 1 97.75 387 ASP A CA 1
ATOM 3107 C C . ASP A 1 387 ? -6.18 -21.594 -26.062 1 97.75 387 ASP A C 1
ATOM 3109 O O . ASP A 1 387 ? -7.086 -20.797 -26.344 1 97.75 387 ASP A O 1
ATOM 3113 N N . GLY A 1 388 ? -5.645 -21.531 -24.875 1 98.12 388 GLY A N 1
ATOM 3114 C CA . GLY A 1 388 ? -6.125 -20.625 -23.859 1 98.12 388 GLY A CA 1
ATOM 3115 C C . GLY A 1 388 ? -5.031 -19.734 -23.281 1 98.12 388 GLY A C 1
ATOM 3116 O O . GLY A 1 388 ? -5.285 -18.922 -22.406 1 98.12 388 GLY A O 1
ATOM 3117 N N . LEU A 1 389 ? -3.787 -19.906 -23.766 1 98.06 389 LEU A N 1
ATOM 3118 C CA . LEU A 1 389 ? -2.617 -19.203 -23.25 1 98.06 389 LEU A CA 1
ATOM 3119 C C . LEU A 1 389 ? -2.428 -19.469 -21.766 1 98.06 389 LEU A C 1
ATOM 3121 O O . LEU A 1 389 ? -2.252 -20.609 -21.344 1 98.06 389 LEU A O 1
ATOM 3125 N N . MET A 1 390 ? -2.58 -18.484 -20.844 1 98.31 390 MET A N 1
ATOM 3126 C CA . MET A 1 390 ? -2.324 -18.703 -19.422 1 98.31 390 MET A CA 1
ATOM 3127 C C . MET A 1 390 ? -3.529 -19.344 -18.75 1 98.31 390 MET A C 1
ATOM 3129 O O . MET A 1 390 ? -3.451 -19.75 -17.594 1 98.31 390 MET A O 1
ATOM 3133 N N . THR A 1 391 ? -4.656 -19.469 -19.453 1 98.69 391 THR A N 1
ATOM 3134 C CA . THR A 1 391 ? -5.859 -20.062 -18.859 1 98.69 391 THR A CA 1
ATOM 3135 C C . THR A 1 391 ? -6.078 -21.469 -19.391 1 98.69 391 THR A C 1
ATOM 3137 O O . THR A 1 391 ? -6.262 -21.672 -20.578 1 98.69 391 THR A O 1
ATOM 3140 N N . ALA A 1 392 ? -6.105 -22.422 -18.484 1 98.62 392 ALA A N 1
ATOM 3141 C CA . ALA A 1 392 ? -6.43 -23.781 -18.875 1 98.62 392 ALA A CA 1
ATOM 3142 C C . ALA A 1 392 ? -7.855 -23.875 -19.406 1 98.62 392 ALA A C 1
ATOM 3144 O O . ALA A 1 392 ? -8.75 -23.188 -18.938 1 98.62 392 ALA A O 1
ATOM 3145 N N . PRO A 1 393 ? -8.109 -24.812 -20.359 1 98.06 393 PRO A N 1
ATOM 3146 C CA . PRO A 1 393 ? -9.461 -24.922 -20.906 1 98.06 393 PRO A CA 1
ATOM 3147 C C . PRO A 1 393 ? -10.484 -25.359 -19.875 1 98.06 393 PRO A C 1
ATOM 3149 O O . PRO A 1 393 ? -11.656 -24.984 -19.969 1 98.06 393 PRO A O 1
ATOM 3152 N N . CYS A 1 394 ? -10.07 -26.203 -18.969 1 97.31 394 CYS A N 1
ATOM 3153 C CA . CYS A 1 394 ? -10.945 -26.688 -17.906 1 97.31 394 CYS A CA 1
ATOM 3154 C C . CYS A 1 394 ? -10.141 -27.344 -16.797 1 97.31 394 CYS A C 1
ATOM 3156 O O . CYS A 1 394 ? -8.922 -27.469 -16.891 1 97.31 394 CYS A O 1
ATOM 3158 N N . ASP A 1 395 ? -10.812 -27.781 -15.727 1 96.69 395 ASP A N 1
ATOM 3159 C CA . ASP A 1 395 ? -10.18 -28.453 -14.594 1 96.69 395 ASP A CA 1
ATOM 3160 C C . ASP A 1 395 ? -9.508 -29.75 -15.031 1 96.69 395 ASP A C 1
ATOM 3162 O O . ASP A 1 395 ? -8.43 -30.094 -14.531 1 96.69 395 ASP A O 1
ATOM 3166 N N . ALA A 1 396 ? -10.148 -30.438 -15.906 1 98.06 396 ALA A N 1
ATOM 3167 C CA . ALA A 1 396 ? -9.633 -31.734 -16.344 1 98.06 396 ALA A CA 1
ATOM 3168 C C . ALA A 1 396 ? -8.25 -31.578 -16.969 1 98.06 396 ALA A C 1
ATOM 3170 O O . ALA A 1 396 ? -7.402 -32.469 -16.828 1 98.06 396 ALA A O 1
ATOM 3171 N N . ALA A 1 397 ? -8.07 -30.5 -17.641 1 98.62 397 ALA A N 1
ATOM 3172 C CA . ALA A 1 397 ? -6.77 -30.25 -18.266 1 98.62 397 ALA A CA 1
ATOM 3173 C C . ALA A 1 397 ? -5.688 -30.062 -17.188 1 98.62 397 ALA A C 1
ATOM 3175 O O . ALA A 1 397 ? -4.59 -30.609 -17.312 1 98.62 397 ALA A O 1
ATOM 3176 N N . LEU A 1 398 ? -5.992 -29.312 -16.172 1 98.62 398 LEU A N 1
ATOM 3177 C CA . LEU A 1 398 ? -5.059 -29.141 -15.062 1 98.62 398 LEU A CA 1
ATOM 3178 C C . LEU A 1 398 ? -4.742 -30.484 -14.406 1 98.62 398 LEU A C 1
ATOM 3180 O O . LEU A 1 398 ? -3.578 -30.797 -14.141 1 98.62 398 LEU A O 1
ATOM 3184 N N . ILE A 1 399 ? -5.785 -31.266 -14.141 1 98.69 399 ILE A N 1
ATOM 3185 C CA . ILE A 1 399 ? -5.66 -32.562 -13.484 1 98.69 399 ILE A CA 1
ATOM 3186 C C . ILE A 1 399 ? -4.809 -33.5 -14.344 1 98.69 399 ILE A C 1
ATOM 3188 O O . ILE A 1 399 ? -3.959 -34.219 -13.82 1 98.69 399 ILE A O 1
ATOM 3192 N N . TYR A 1 400 ? -5.012 -33.406 -15.648 1 98.75 400 TYR A N 1
ATOM 3193 C CA . TYR A 1 400 ? -4.254 -34.25 -16.562 1 98.75 400 TYR A CA 1
ATOM 3194 C C . TYR A 1 400 ? -2.76 -33.969 -16.453 1 98.75 400 TYR A C 1
ATOM 3196 O O . TYR A 1 400 ? -1.96 -34.906 -16.359 1 98.75 400 TYR A O 1
ATOM 3204 N N . ASP A 1 401 ? -2.354 -32.719 -16.484 1 98.81 401 ASP A N 1
ATOM 3205 C CA . ASP A 1 401 ? -0.941 -32.375 -16.359 1 98.81 401 ASP A CA 1
ATOM 3206 C C . ASP A 1 401 ? -0.361 -32.938 -15.055 1 98.81 401 ASP A C 1
ATOM 3208 O O . ASP A 1 401 ? 0.705 -33.562 -15.062 1 98.81 401 ASP A O 1
ATOM 3212 N N . ILE A 1 402 ? -1.071 -32.75 -13.93 1 98.88 402 ILE A N 1
ATOM 3213 C CA . ILE A 1 402 ? -0.589 -33.125 -12.609 1 98.88 402 ILE A CA 1
ATOM 3214 C C . ILE A 1 402 ? -0.487 -34.625 -12.516 1 98.88 402 ILE A C 1
ATOM 3216 O O . ILE A 1 402 ? 0.55 -35.188 -12.117 1 98.88 402 ILE A O 1
ATOM 3220 N N . LYS A 1 403 ? -1.53 -35.344 -12.945 1 98.69 403 LYS A N 1
ATOM 3221 C CA . LYS A 1 403 ? -1.557 -36.812 -12.859 1 98.69 403 LYS A CA 1
ATOM 3222 C C . LYS A 1 403 ? -0.5 -37.438 -13.766 1 98.69 403 LYS A C 1
ATOM 3224 O O . LYS A 1 403 ? 0.125 -38.438 -13.406 1 98.69 403 LYS A O 1
ATOM 3229 N N . THR A 1 404 ? -0.363 -36.844 -14.953 1 98.69 404 THR A N 1
ATOM 3230 C CA . THR A 1 404 ? 0.623 -37.375 -15.891 1 98.69 404 THR A CA 1
ATOM 3231 C C . THR A 1 404 ? 2.033 -37.219 -15.328 1 98.69 404 THR A C 1
ATOM 3233 O O . THR A 1 404 ? 2.822 -38.188 -15.383 1 98.69 404 THR A O 1
ATOM 3236 N N . MET A 1 405 ? 2.35 -36.094 -14.781 1 98.75 405 MET A N 1
ATOM 3237 C CA . MET A 1 405 ? 3.672 -35.906 -14.195 1 98.75 405 MET A CA 1
ATOM 3238 C C . MET A 1 405 ? 3.879 -36.844 -13.008 1 98.75 405 MET A C 1
ATOM 3240 O O . MET A 1 405 ? 4.961 -37.406 -12.828 1 98.75 405 MET A O 1
ATOM 3244 N N . LYS A 1 406 ? 2.848 -36.969 -12.18 1 98.12 406 LYS A N 1
ATOM 3245 C CA . LYS A 1 406 ? 2.941 -37.906 -11.047 1 98.12 406 LYS A CA 1
ATOM 3246 C C . LYS A 1 406 ? 3.176 -39.312 -11.516 1 98.12 406 LYS A C 1
ATOM 3248 O O . LYS A 1 406 ? 4.016 -40.031 -10.953 1 98.12 406 LYS A O 1
ATOM 3253 N N . LYS A 1 407 ? 2.475 -39.75 -12.555 1 97.75 407 LYS A N 1
ATOM 3254 C CA . LYS A 1 407 ? 2.609 -41.094 -13.117 1 97.75 407 LYS A CA 1
ATOM 3255 C C . LYS A 1 407 ? 4.023 -41.344 -13.641 1 97.75 407 LYS A C 1
ATOM 3257 O O . LYS A 1 407 ? 4.535 -42.469 -13.57 1 97.75 407 LYS A O 1
ATOM 3262 N N . LEU A 1 408 ? 4.637 -40.281 -14.125 1 98.31 408 LEU A N 1
ATOM 3263 C CA . LEU A 1 408 ? 5.977 -40.375 -14.695 1 98.31 408 LEU A CA 1
ATOM 3264 C C . LEU A 1 408 ? 7.039 -40.344 -13.602 1 98.31 408 LEU A C 1
ATOM 3266 O O . LEU A 1 408 ? 8.234 -40.438 -13.891 1 98.31 408 LEU A O 1
ATOM 3270 N N . GLY A 1 409 ? 6.637 -40.188 -12.344 1 97.88 409 GLY A N 1
ATOM 3271 C CA . GLY A 1 409 ? 7.547 -40.312 -11.219 1 97.88 409 GLY A CA 1
ATOM 3272 C C . GLY A 1 409 ? 7.926 -39 -10.594 1 97.88 409 GLY A C 1
ATOM 3273 O O . GLY A 1 409 ? 8.695 -38.938 -9.633 1 97.88 409 GLY A O 1
ATOM 3274 N N . PHE A 1 410 ? 7.387 -37.906 -11.102 1 98.62 410 PHE A N 1
ATOM 3275 C CA . PHE A 1 410 ? 7.637 -36.625 -10.5 1 98.62 410 PHE A CA 1
ATOM 3276 C C . PHE A 1 410 ? 6.785 -36.438 -9.25 1 98.62 410 PHE A C 1
ATOM 3278 O O . PHE A 1 410 ? 5.691 -37 -9.148 1 98.62 410 PHE A O 1
ATOM 3285 N N . ASN A 1 411 ? 7.285 -35.625 -8.289 1 98.69 411 ASN A N 1
ATOM 3286 C CA . ASN A 1 411 ? 6.527 -35.344 -7.074 1 98.69 411 ASN A CA 1
ATOM 3287 C C . ASN A 1 411 ? 6.395 -33.812 -6.859 1 98.69 411 ASN A C 1
ATOM 3289 O O . ASN A 1 411 ? 5.848 -33.375 -5.848 1 98.69 411 ASN A O 1
ATOM 3293 N N . THR A 1 412 ? 6.883 -33.031 -7.777 1 98.88 412 THR A N 1
ATOM 3294 C CA . THR A 1 412 ? 6.91 -31.594 -7.609 1 98.88 412 THR A CA 1
ATOM 3295 C C . THR A 1 412 ? 6.715 -30.891 -8.953 1 98.88 412 THR A C 1
ATOM 3297 O O . THR A 1 412 ? 7.277 -31.297 -9.961 1 98.88 412 THR A O 1
ATOM 3300 N N . LEU A 1 413 ? 5.852 -29.875 -8.992 1 98.94 413 LEU A N 1
ATOM 3301 C CA . LEU A 1 413 ? 5.742 -28.938 -10.094 1 98.94 413 LEU A CA 1
ATOM 3302 C C . LEU A 1 413 ? 6.281 -27.562 -9.695 1 98.94 413 LEU A C 1
ATOM 3304 O O . LEU A 1 413 ? 5.906 -27.031 -8.656 1 98.94 413 LEU A O 1
ATOM 3308 N N . ARG A 1 414 ? 7.18 -27.047 -10.398 1 98.88 414 ARG A N 1
ATOM 3309 C CA . ARG A 1 414 ? 7.57 -25.656 -10.219 1 98.88 414 ARG A CA 1
ATOM 3310 C C . ARG A 1 414 ? 6.758 -24.734 -11.117 1 98.88 414 ARG A C 1
ATOM 3312 O O . ARG A 1 414 ? 6.922 -24.734 -12.336 1 98.88 414 ARG A O 1
ATOM 3319 N N . LYS A 1 415 ? 5.82 -24.016 -10.523 1 98.88 415 LYS A N 1
ATOM 3320 C CA . LYS A 1 415 ? 5.055 -23.031 -11.281 1 98.88 415 LYS A CA 1
ATOM 3321 C C . LYS A 1 415 ? 5.906 -21.812 -11.609 1 98.88 415 LYS A C 1
ATOM 3323 O O . LYS A 1 415 ? 6.164 -20.984 -10.742 1 98.88 415 LYS A O 1
ATOM 3328 N N . HIS A 1 416 ? 6.301 -21.812 -12.883 1 98.56 416 HIS A N 1
ATOM 3329 C CA . HIS A 1 416 ? 7.367 -20.906 -13.305 1 98.56 416 HIS A CA 1
ATOM 3330 C C . HIS A 1 416 ? 6.832 -19.5 -13.555 1 98.56 416 HIS A C 1
ATOM 3332 O O . HIS A 1 416 ? 6.02 -19.281 -14.461 1 98.56 416 HIS A O 1
ATOM 3338 N N . ILE A 1 417 ? 7.215 -18.516 -12.773 1 98.06 417 ILE A N 1
ATOM 3339 C CA . ILE A 1 417 ? 7.016 -17.062 -12.82 1 98.06 417 ILE A CA 1
ATOM 3340 C C . ILE A 1 417 ? 5.574 -16.75 -13.211 1 98.06 417 ILE A C 1
ATOM 3342 O O . ILE A 1 417 ? 5.328 -15.922 -14.086 1 98.06 417 ILE A O 1
ATOM 3346 N N . LYS A 1 418 ? 4.637 -17.391 -12.648 1 98.31 418 LYS A N 1
ATOM 3347 C CA . LYS A 1 418 ? 3.195 -17.266 -12.836 1 98.31 418 LYS A CA 1
ATOM 3348 C C . LYS A 1 418 ? 2.445 -17.625 -11.555 1 98.31 418 LYS A C 1
ATOM 3350 O O . LYS A 1 418 ? 2.875 -18.484 -10.797 1 98.31 418 LYS A O 1
ATOM 3355 N N . ILE A 1 419 ? 1.334 -16.906 -11.273 1 98 419 ILE A N 1
ATOM 3356 C CA . ILE A 1 419 ? 0.383 -17.297 -10.234 1 98 419 ILE A CA 1
ATOM 3357 C C . ILE A 1 419 ? -0.861 -17.891 -10.883 1 98 419 ILE A C 1
ATOM 3359 O O . ILE A 1 419 ? -1.57 -17.219 -11.633 1 98 419 ILE A O 1
ATOM 3363 N N . GLU A 1 420 ? -1.1 -19.109 -10.594 1 98.19 420 GLU A N 1
ATOM 3364 C CA . GLU A 1 420 ? -2.205 -19.844 -11.195 1 98.19 420 GLU A CA 1
ATOM 3365 C C . GLU A 1 420 ? -3.518 -19.562 -10.469 1 98.19 420 GLU A C 1
ATOM 3367 O O . GLU A 1 420 ? -3.521 -18.969 -9.391 1 98.19 420 GLU A O 1
ATOM 3372 N N . GLU A 1 421 ? -4.621 -19.969 -11.148 1 97.62 421 GLU A N 1
ATOM 3373 C CA . GLU A 1 421 ? -5.898 -19.969 -10.438 1 97.62 421 GLU A CA 1
ATOM 3374 C C . GLU A 1 421 ? -5.855 -20.891 -9.227 1 97.62 421 GLU A C 1
ATOM 3376 O O . GLU A 1 421 ? -5.125 -21.875 -9.211 1 97.62 421 GLU A O 1
ATOM 3381 N N . SER A 1 422 ? -6.656 -20.641 -8.258 1 96.88 422 SER A N 1
ATOM 3382 C CA . SER A 1 422 ? -6.633 -21.359 -6.988 1 96.88 422 SER A CA 1
ATOM 3383 C C . SER A 1 422 ? -6.91 -22.844 -7.188 1 96.88 422 SER A C 1
ATOM 3385 O O . SER A 1 422 ? -6.398 -23.688 -6.441 1 96.88 422 SER A O 1
ATOM 3387 N N . ARG A 1 423 ? -7.641 -23.188 -8.156 1 98.25 423 ARG A N 1
ATOM 3388 C CA . ARG A 1 423 ? -8.016 -24.578 -8.391 1 98.25 423 ARG A CA 1
ATOM 3389 C C . ARG A 1 423 ? -6.801 -25.406 -8.773 1 98.25 423 ARG A C 1
ATOM 3391 O O . ARG A 1 423 ? -6.738 -26.594 -8.461 1 98.25 423 ARG A O 1
ATOM 3398 N N . TYR A 1 424 ? -5.828 -24.797 -9.43 1 98.56 424 TYR A N 1
ATOM 3399 C CA . TYR A 1 424 ? -4.578 -25.484 -9.711 1 98.56 424 TYR A CA 1
ATOM 3400 C C . TYR A 1 424 ? -3.943 -26 -8.422 1 98.56 424 TYR A C 1
ATOM 3402 O O . TYR A 1 424 ? -3.561 -27.172 -8.32 1 98.56 424 TYR A O 1
ATOM 3410 N N . TYR A 1 425 ? -3.842 -25.172 -7.457 1 98.75 425 TYR A N 1
ATOM 3411 C CA . TYR A 1 425 ? -3.219 -25.516 -6.184 1 98.75 425 TYR A CA 1
ATOM 3412 C C . TYR A 1 425 ? -4.055 -26.531 -5.43 1 98.75 425 TYR A C 1
ATOM 3414 O O . TYR A 1 425 ? -3.514 -27.438 -4.781 1 98.75 425 TYR A O 1
ATOM 3422 N N . TYR A 1 426 ? -5.336 -26.391 -5.52 1 98.38 426 TYR A N 1
ATOM 3423 C CA . TYR A 1 426 ? -6.238 -27.375 -4.934 1 98.38 426 TYR A CA 1
ATOM 3424 C C . TYR A 1 426 ? -5.961 -28.781 -5.488 1 98.38 426 TYR A C 1
ATOM 3426 O O . TYR A 1 426 ? -5.887 -29.75 -4.73 1 98.38 426 TYR A O 1
ATOM 3434 N N . HIS A 1 427 ? -5.84 -28.828 -6.793 1 98.81 427 HIS A N 1
ATOM 3435 C CA . HIS A 1 427 ? -5.582 -30.125 -7.402 1 98.81 427 HIS A CA 1
ATOM 3436 C C . HIS A 1 427 ? -4.215 -30.672 -6.996 1 98.81 427 HIS A C 1
ATOM 3438 O O . HIS A 1 427 ? -4.051 -31.875 -6.805 1 98.81 427 HIS A O 1
ATOM 3444 N N . CYS A 1 428 ? -3.246 -29.766 -6.84 1 98.88 428 CYS A N 1
ATOM 3445 C CA . CYS A 1 428 ? -1.958 -30.219 -6.32 1 98.88 428 CYS A CA 1
ATOM 3446 C C . CYS A 1 428 ? -2.096 -30.734 -4.895 1 98.88 428 CYS A C 1
ATOM 3448 O O . CYS A 1 428 ? -1.484 -31.75 -4.535 1 98.88 428 CYS A O 1
ATOM 3450 N N . ASP A 1 429 ? -2.896 -30.094 -4.094 1 98.69 429 ASP A N 1
ATOM 3451 C CA . ASP A 1 429 ? -3.135 -30.516 -2.715 1 98.69 429 ASP A CA 1
ATOM 3452 C C . ASP A 1 429 ? -3.781 -31.891 -2.658 1 98.69 429 ASP A C 1
ATOM 3454 O O . ASP A 1 429 ? -3.309 -32.781 -1.939 1 98.69 429 ASP A O 1
ATOM 3458 N N . ARG A 1 430 ? -4.84 -32.125 -3.404 1 98.06 430 ARG A N 1
ATOM 3459 C CA . ARG A 1 430 ? -5.66 -33.312 -3.232 1 98.06 430 ARG A CA 1
ATOM 3460 C C . ARG A 1 430 ? -5.051 -34.5 -3.961 1 98.06 430 ARG A C 1
ATOM 3462 O O . ARG A 1 430 ? -5.297 -35.656 -3.594 1 98.06 430 ARG A O 1
ATOM 3469 N N . LEU A 1 431 ? -4.23 -34.188 -5.055 1 98.56 431 LEU A N 1
ATOM 3470 C CA . LEU A 1 431 ? -3.631 -35.281 -5.812 1 98.56 431 LEU A CA 1
ATOM 3471 C C . LEU A 1 431 ? -2.242 -35.625 -5.273 1 98.56 431 LEU A C 1
ATOM 3473 O O . LEU A 1 431 ? -1.69 -36.656 -5.586 1 98.56 431 LEU A O 1
ATOM 3477 N N . GLY A 1 432 ? -1.712 -34.75 -4.504 1 98.69 432 GLY A N 1
ATOM 3478 C CA . GLY A 1 432 ? -0.39 -34.969 -3.943 1 98.69 432 GLY A CA 1
ATOM 3479 C C . GLY A 1 432 ? 0.734 -34.562 -4.883 1 98.69 432 GLY A C 1
ATOM 3480 O O . GLY A 1 432 ? 1.409 -35.438 -5.449 1 98.69 432 GLY A O 1
ATOM 3481 N N . MET A 1 433 ? 0.934 -33.375 -5.035 1 98.81 433 MET A N 1
ATOM 3482 C CA . MET A 1 433 ? 1.999 -32.781 -5.84 1 98.81 433 MET A CA 1
ATOM 3483 C C . MET A 1 433 ? 2.561 -31.531 -5.164 1 98.81 433 MET A C 1
ATOM 3485 O O . MET A 1 433 ? 1.826 -30.562 -4.906 1 98.81 433 MET A O 1
ATOM 3489 N N . LEU A 1 434 ? 3.848 -31.547 -4.812 1 98.88 434 LEU A N 1
ATOM 3490 C CA . LEU A 1 434 ? 4.457 -30.344 -4.262 1 98.88 434 LEU A CA 1
ATOM 3491 C C . LEU A 1 434 ? 4.531 -29.234 -5.316 1 98.88 434 LEU A C 1
ATOM 3493 O O . LEU A 1 434 ? 4.578 -29.516 -6.516 1 98.88 434 LEU A O 1
ATOM 3497 N N . VAL A 1 435 ? 4.504 -27.969 -4.832 1 98.94 435 VAL A N 1
ATOM 3498 C CA . VAL A 1 435 ? 4.629 -26.844 -5.738 1 98.94 435 VAL A CA 1
ATOM 3499 C C . VAL A 1 435 ? 5.773 -25.938 -5.289 1 98.94 435 VAL A C 1
ATOM 3501 O O . VAL A 1 435 ? 5.855 -25.562 -4.117 1 98.94 435 VAL A O 1
ATOM 3504 N N . VAL A 1 436 ? 6.75 -25.75 -6.141 1 98.94 436 VAL A N 1
ATOM 3505 C CA . VAL A 1 436 ? 7.645 -24.609 -6.035 1 98.94 436 VAL A CA 1
ATOM 3506 C C . VAL A 1 436 ? 7.023 -23.406 -6.734 1 98.94 436 VAL A C 1
ATOM 3508 O O . VAL A 1 436 ? 6.789 -23.438 -7.945 1 98.94 436 VAL A O 1
ATOM 3511 N N . GLN A 1 437 ? 6.648 -22.375 -5.961 1 98.88 437 GLN A N 1
ATOM 3512 C CA . GLN A 1 437 ? 5.934 -21.234 -6.504 1 98.88 437 GLN A CA 1
ATOM 3513 C C . GLN A 1 437 ? 6.879 -20.062 -6.738 1 98.88 437 GLN A C 1
ATOM 3515 O O . GLN A 1 437 ? 7.449 -19.516 -5.789 1 98.88 437 GLN A O 1
ATOM 3520 N N . ASP A 1 438 ? 7.027 -19.703 -8 1 98.81 438 ASP A N 1
ATOM 3521 C CA . ASP A 1 438 ? 7.812 -18.531 -8.359 1 98.81 438 ASP A CA 1
ATOM 3522 C C . ASP A 1 438 ? 7.008 -17.25 -8.156 1 98.81 438 ASP A C 1
ATOM 3524 O O . ASP A 1 438 ? 5.805 -17.219 -8.414 1 98.81 438 ASP A O 1
ATOM 3528 N N . MET A 1 439 ? 7.727 -16.219 -7.691 1 98.12 439 MET A N 1
ATOM 3529 C CA . MET A 1 439 ? 7.184 -14.883 -7.922 1 98.12 439 MET A CA 1
ATOM 3530 C C . MET A 1 439 ? 7.184 -14.547 -9.406 1 98.12 439 MET A C 1
ATOM 3532 O O . MET A 1 439 ? 7.957 -15.117 -10.18 1 98.12 439 MET A O 1
ATOM 3536 N N . VAL A 1 440 ? 6.289 -13.609 -9.805 1 97.88 440 VAL A N 1
ATOM 3537 C CA . VAL A 1 440 ? 6.199 -13.234 -11.219 1 97.88 440 VAL A CA 1
ATOM 3538 C C . VAL A 1 440 ? 7.32 -12.266 -11.562 1 97.88 440 VAL A C 1
ATOM 3540 O O . VAL A 1 440 ? 7.449 -11.203 -10.938 1 97.88 440 VAL A O 1
ATOM 3543 N N . SER A 1 441 ? 8.086 -12.625 -12.562 1 96.12 441 SER A N 1
ATOM 3544 C CA . SER A 1 441 ? 9.188 -11.758 -12.977 1 96.12 441 SER A CA 1
ATOM 3545 C C . SER A 1 441 ? 8.68 -10.531 -13.727 1 96.12 441 SER A C 1
ATOM 3547 O O . SER A 1 441 ? 7.633 -10.586 -14.375 1 96.12 441 SER A O 1
ATOM 3549 N N . GLY A 1 442 ? 9.383 -9.461 -13.625 1 94.75 442 GLY A N 1
ATOM 3550 C CA . GLY A 1 442 ? 9.148 -8.219 -14.344 1 94.75 442 GLY A CA 1
ATOM 3551 C C . GLY A 1 442 ? 10.422 -7.43 -14.602 1 94.75 442 GLY A C 1
ATOM 3552 O O . GLY A 1 442 ? 11.461 -8.008 -14.914 1 94.75 442 GLY A O 1
ATOM 3553 N N . GLY A 1 443 ? 10.32 -6.137 -14.492 1 91.38 443 GLY A N 1
ATOM 3554 C CA . GLY A 1 443 ? 11.445 -5.285 -14.844 1 91.38 443 GLY A CA 1
ATOM 3555 C C . GLY A 1 443 ? 11.422 -4.836 -16.297 1 91.38 443 GLY A C 1
ATOM 3556 O O . GLY A 1 443 ? 10.547 -5.246 -17.062 1 91.38 443 GLY A O 1
ATOM 3557 N N . SER A 1 444 ? 12.352 -3.967 -16.578 1 91.62 444 SER A N 1
ATOM 3558 C CA . SER A 1 444 ? 12.414 -3.451 -17.953 1 91.62 444 SER A CA 1
ATOM 3559 C C . SER A 1 444 ? 13 -4.48 -18.906 1 91.62 444 SER A C 1
ATOM 3561 O O . SER A 1 444 ? 12.773 -5.684 -18.75 1 91.62 444 SER A O 1
ATOM 3563 N N . THR A 1 445 ? 13.633 -4.152 -19.906 1 88.38 445 THR A N 1
ATOM 3564 C CA . THR A 1 445 ? 14.164 -5.066 -20.922 1 88.38 445 THR A CA 1
ATOM 3565 C C . THR A 1 445 ? 15.398 -5.789 -20.391 1 88.38 445 THR A C 1
ATOM 3567 O O . THR A 1 445 ? 16.344 -5.148 -19.922 1 88.38 445 THR A O 1
ATOM 3570 N N . TYR A 1 446 ? 15.352 -7.074 -20.5 1 87.06 446 TYR A N 1
ATOM 3571 C CA . TYR A 1 446 ? 16.484 -7.887 -20.062 1 87.06 446 TYR A CA 1
ATOM 3572 C C . TYR A 1 446 ? 17.594 -7.902 -21.094 1 87.06 446 TYR A C 1
ATOM 3574 O O . TYR A 1 446 ? 17.328 -7.965 -22.297 1 87.06 446 TYR A O 1
ATOM 3582 N N . ASP A 1 447 ? 18.797 -7.82 -20.578 1 84.25 447 ASP A N 1
ATOM 3583 C CA . ASP A 1 447 ? 19.938 -8.172 -21.438 1 84.25 447 ASP A CA 1
ATOM 3584 C C . ASP A 1 447 ? 20.109 -9.688 -21.5 1 84.25 447 ASP A C 1
ATOM 3586 O O . ASP A 1 447 ? 20.938 -10.25 -20.781 1 84.25 447 ASP A O 1
ATOM 3590 N N . LYS A 1 448 ? 19.547 -10.359 -22.438 1 80.75 448 LYS A N 1
ATOM 3591 C CA . LYS A 1 448 ? 19.422 -11.812 -22.469 1 80.75 448 LYS A CA 1
ATOM 3592 C C . LYS A 1 448 ? 20.781 -12.477 -22.609 1 80.75 448 LYS A C 1
ATOM 3594 O O . LYS A 1 448 ? 21.094 -13.43 -21.891 1 80.75 448 LYS A O 1
ATOM 3599 N N . PRO A 1 449 ? 21.656 -12 -23.453 1 76.69 449 PRO A N 1
ATOM 3600 C CA . PRO A 1 449 ? 22.969 -12.633 -23.547 1 76.69 449 PRO A CA 1
ATOM 3601 C C . PRO A 1 449 ? 23.75 -12.562 -22.234 1 76.69 449 PRO A C 1
ATOM 3603 O O . PRO A 1 449 ? 24.344 -13.555 -21.812 1 76.69 449 PRO A O 1
ATOM 3606 N N . LEU A 1 450 ? 23.625 -11.438 -21.594 1 77 450 LEU A N 1
ATOM 3607 C CA . LEU A 1 450 ? 24.484 -11.227 -20.422 1 77 450 LEU A CA 1
ATOM 3608 C C . LEU A 1 450 ? 23.812 -11.781 -19.172 1 77 450 LEU A C 1
ATOM 3610 O O . LEU A 1 450 ? 24.5 -12.258 -18.25 1 77 450 LEU A O 1
ATOM 3614 N N . VAL A 1 451 ? 22.531 -11.75 -19.156 1 77.38 451 VAL A N 1
ATOM 3615 C CA . VAL A 1 451 ? 21.844 -12.07 -17.906 1 77.38 451 VAL A CA 1
ATOM 3616 C C . VAL A 1 451 ? 21.344 -13.516 -17.938 1 77.38 451 VAL A C 1
ATOM 3618 O O . VAL A 1 451 ? 21.25 -14.172 -16.906 1 77.38 451 VAL A O 1
ATOM 3621 N N . THR A 1 452 ? 21.156 -14.078 -19.125 1 73.62 452 THR A N 1
ATOM 3622 C CA . THR A 1 452 ? 20.547 -15.398 -19.234 1 73.62 452 THR A CA 1
ATOM 3623 C C . THR A 1 452 ? 21.516 -16.406 -19.828 1 73.62 452 THR A C 1
ATOM 3625 O O . THR A 1 452 ? 21.734 -17.484 -19.266 1 73.62 452 THR A O 1
ATOM 3628 N N . TYR A 1 453 ? 22.281 -16.062 -20.797 1 73.94 453 TYR A N 1
ATOM 3629 C CA . TYR A 1 453 ? 23.047 -17.031 -21.562 1 73.94 453 TYR A CA 1
ATOM 3630 C C . TYR A 1 453 ? 24.453 -17.188 -20.984 1 73.94 453 TYR A C 1
ATOM 3632 O O . TYR A 1 453 ? 24.922 -18.312 -20.75 1 73.94 453 TYR A O 1
ATOM 3640 N N . LEU A 1 454 ? 25.047 -16.047 -20.688 1 74.62 454 LEU A N 1
ATOM 3641 C CA . LEU A 1 454 ? 26.422 -16.062 -20.234 1 74.62 454 LEU A CA 1
ATOM 3642 C C . LEU A 1 454 ? 26.562 -16.797 -18.906 1 74.62 454 LEU A C 1
ATOM 3644 O O . LEU A 1 454 ? 27.484 -17.594 -18.719 1 74.62 454 LEU A O 1
ATOM 3648 N N . PRO A 1 455 ? 25.672 -16.609 -18.062 1 71.31 455 PRO A N 1
ATOM 3649 C CA . PRO A 1 455 ? 25.828 -17.312 -16.781 1 71.31 455 PRO A CA 1
ATOM 3650 C C . PRO A 1 455 ? 25.672 -18.828 -16.922 1 71.31 455 PRO A C 1
ATOM 3652 O O . PRO A 1 455 ? 26.266 -19.578 -16.141 1 71.31 455 PRO A O 1
ATOM 3655 N N . ASN A 1 456 ? 24.891 -19.203 -17.797 1 70.06 456 ASN A N 1
ATOM 3656 C CA . ASN A 1 456 ? 24.734 -20.641 -18.031 1 70.06 456 ASN A CA 1
ATOM 3657 C C . ASN A 1 456 ? 26.016 -21.25 -18.594 1 70.06 456 ASN A C 1
ATOM 3659 O O . ASN A 1 456 ? 26.328 -22.406 -18.297 1 70.06 456 ASN A O 1
ATOM 3663 N N . LEU A 1 457 ? 26.734 -20.359 -19.281 1 69.44 457 LEU A N 1
ATOM 3664 C CA . LEU A 1 457 ? 27.969 -20.844 -19.906 1 69.44 457 LEU A CA 1
ATOM 3665 C C . LEU A 1 457 ? 29.141 -20.719 -18.953 1 69.44 457 LEU A C 1
ATOM 3667 O O . LEU A 1 457 ? 30.047 -21.562 -18.969 1 69.44 457 LEU A O 1
ATOM 3671 N N . PHE A 1 458 ? 29.094 -19.609 -18.141 1 74.12 458 PHE A N 1
ATOM 3672 C CA . PHE A 1 458 ? 30.188 -19.359 -17.219 1 74.12 458 PHE A CA 1
ATOM 3673 C C . PHE A 1 458 ? 29.672 -19.141 -15.797 1 74.12 458 PHE A C 1
ATOM 3675 O O . PHE A 1 458 ? 29.812 -18.062 -15.234 1 74.12 458 PHE A O 1
ATOM 3682 N N . PRO A 1 459 ? 29.203 -20.203 -15.258 1 71.62 459 PRO A N 1
ATOM 3683 C CA . PRO A 1 459 ? 28.516 -20.062 -13.977 1 71.62 459 PRO A CA 1
ATOM 3684 C C . PRO A 1 459 ? 29.422 -19.547 -12.867 1 71.62 459 PRO A C 1
ATOM 3686 O O . PRO A 1 459 ? 28.969 -18.797 -11.992 1 71.62 459 PRO A O 1
ATOM 3689 N N . ASN A 1 460 ? 30.672 -19.812 -12.867 1 70 460 ASN A N 1
ATOM 3690 C CA . ASN A 1 460 ? 31.578 -19.438 -11.781 1 70 460 ASN A CA 1
ATOM 3691 C C . ASN A 1 460 ? 31.797 -17.938 -11.734 1 70 460 ASN A C 1
ATOM 3693 O O . ASN A 1 460 ? 31.953 -17.359 -10.656 1 70 460 ASN A O 1
ATOM 3697 N N . ILE A 1 461 ? 31.766 -17.328 -12.82 1 64.75 461 ILE A N 1
ATOM 3698 C CA . ILE A 1 461 ? 32.062 -15.898 -12.891 1 64.75 461 ILE A CA 1
ATOM 3699 C C . ILE A 1 461 ? 30.797 -15.102 -12.539 1 64.75 461 ILE A C 1
ATOM 3701 O O . ILE A 1 461 ? 30.875 -14.078 -11.852 1 64.75 461 ILE A O 1
ATOM 3705 N N . MET A 1 462 ? 29.766 -15.594 -12.875 1 68 462 MET A N 1
ATOM 3706 C CA . MET A 1 462 ? 28.562 -14.781 -12.805 1 68 462 MET A CA 1
ATOM 3707 C C . MET A 1 462 ? 27.766 -15.086 -11.539 1 68 462 MET A C 1
ATOM 3709 O O . MET A 1 462 ? 26.891 -14.32 -11.148 1 68 462 MET A O 1
ATOM 3713 N N . GLN A 1 463 ? 28.109 -16.016 -10.852 1 70.88 463 GLN A N 1
ATOM 3714 C CA . GLN A 1 463 ? 27.312 -16.5 -9.727 1 70.88 463 GLN A CA 1
ATOM 3715 C C . GLN A 1 463 ? 27.297 -15.5 -8.578 1 70.88 463 GLN A C 1
ATOM 3717 O O . GLN A 1 463 ? 26.312 -15.414 -7.836 1 70.88 463 GLN A O 1
ATOM 3722 N N . THR A 1 464 ? 28.328 -14.68 -8.555 1 68.88 464 THR A N 1
ATOM 3723 C CA . THR A 1 464 ? 28.422 -13.898 -7.328 1 68.88 464 THR A CA 1
ATOM 3724 C C . THR A 1 464 ? 28.359 -12.406 -7.633 1 68.88 464 THR A C 1
ATOM 3726 O O . THR A 1 464 ? 28.719 -11.578 -6.789 1 68.88 464 THR A O 1
ATOM 3729 N N . MET A 1 465 ? 27.797 -12.18 -8.773 1 79.5 465 MET A N 1
ATOM 3730 C CA . MET A 1 465 ? 27.688 -10.758 -9.062 1 79.5 465 MET A CA 1
ATOM 3731 C C . MET A 1 465 ? 26.641 -10.102 -8.156 1 79.5 465 MET A C 1
ATOM 3733 O O . MET A 1 465 ? 25.578 -10.672 -7.922 1 79.5 465 MET A O 1
ATOM 3737 N N . ASP A 1 466 ? 26.984 -9 -7.648 1 81.88 466 ASP A N 1
ATOM 3738 C CA . ASP A 1 466 ? 26.141 -8.227 -6.754 1 81.88 466 ASP A CA 1
ATOM 3739 C C . ASP A 1 466 ? 24.891 -7.727 -7.484 1 81.88 466 ASP A C 1
ATOM 3741 O O . ASP A 1 466 ? 24.953 -7.34 -8.648 1 81.88 466 ASP A O 1
ATOM 3745 N N . ASP A 1 467 ? 23.75 -7.832 -6.848 1 80.88 467 ASP A N 1
ATOM 3746 C CA . ASP A 1 467 ? 22.5 -7.391 -7.473 1 80.88 467 ASP A CA 1
ATOM 3747 C C . ASP A 1 467 ? 21.969 -6.129 -6.801 1 80.88 467 ASP A C 1
ATOM 3749 O O . ASP A 1 467 ? 20.766 -5.848 -6.859 1 80.88 467 ASP A O 1
ATOM 3753 N N . SER A 1 468 ? 22.812 -5.441 -6.098 1 79.88 468 SER A N 1
ATOM 3754 C CA . SER A 1 468 ? 22.438 -4.195 -5.438 1 79.88 468 SER A CA 1
ATOM 3755 C C . SER A 1 468 ? 22.484 -3.02 -6.41 1 79.88 468 SER A C 1
ATOM 3757 O O . SER A 1 468 ? 22.422 -3.211 -7.625 1 79.88 468 SER A O 1
ATOM 3759 N N . ALA A 1 469 ? 22.531 -1.8 -6.012 1 74 469 ALA A N 1
ATOM 3760 C CA . ALA A 1 469 ? 22.25 -0.568 -6.742 1 74 469 ALA A CA 1
ATOM 3761 C C . ALA A 1 469 ? 23.047 -0.503 -8.039 1 74 469 ALA A C 1
ATOM 3763 O O . ALA A 1 469 ? 22.531 -0.107 -9.078 1 74 469 ALA A O 1
ATOM 3764 N N . LYS A 1 470 ? 24.266 -0.99 -8.031 1 77.75 470 LYS A N 1
ATOM 3765 C CA . LYS A 1 470 ? 25.141 -0.898 -9.203 1 77.75 470 LYS A CA 1
ATOM 3766 C C . LYS A 1 470 ? 24.641 -1.805 -10.328 1 77.75 470 LYS A C 1
ATOM 3768 O O . LYS A 1 470 ? 24.969 -1.587 -11.5 1 77.75 470 LYS A O 1
ATOM 3773 N N . SER A 1 471 ? 23.828 -2.799 -9.891 1 85.62 471 SER A N 1
ATOM 3774 C CA . SER A 1 471 ? 23.406 -3.816 -10.852 1 85.62 471 SER A CA 1
ATOM 3775 C C . SER A 1 471 ? 21.938 -3.67 -11.211 1 85.62 471 SER A C 1
ATOM 3777 O O . SER A 1 471 ? 21.406 -4.441 -12.016 1 85.62 471 SER A O 1
ATOM 3779 N N . TYR A 1 472 ? 21.312 -2.641 -10.719 1 85.44 472 TYR A N 1
ATOM 3780 C CA . TYR A 1 472 ? 19.875 -2.488 -10.953 1 85.44 472 TYR A CA 1
ATOM 3781 C C . TYR A 1 472 ? 19.578 -2.363 -12.445 1 85.44 472 TYR A C 1
ATOM 3783 O O . TYR A 1 472 ? 18.656 -2.998 -12.961 1 85.44 472 TYR A O 1
ATOM 3791 N N . LYS A 1 473 ? 20.344 -1.553 -13.117 1 85.5 473 LYS A N 1
ATOM 3792 C CA . LYS A 1 473 ? 20.125 -1.358 -14.547 1 85.5 473 LYS A CA 1
ATOM 3793 C C . LYS A 1 473 ? 20.422 -2.637 -15.328 1 85.5 473 LYS A C 1
ATOM 3795 O O . LYS A 1 473 ? 19.672 -3.016 -16.219 1 85.5 473 LYS A O 1
ATOM 3800 N N . PHE A 1 474 ? 21.531 -3.289 -14.898 1 88.12 474 PHE A N 1
ATOM 3801 C CA . PHE A 1 474 ? 21.969 -4.512 -15.57 1 88.12 474 PHE A CA 1
ATOM 3802 C C . PHE A 1 474 ? 20.906 -5.598 -15.461 1 88.12 474 PHE A C 1
ATOM 3804 O O . PHE A 1 474 ? 20.656 -6.324 -16.422 1 88.12 474 PHE A O 1
ATOM 3811 N N . LEU A 1 475 ? 20.188 -5.582 -14.352 1 91.5 475 LEU A N 1
ATOM 3812 C CA . LEU A 1 475 ? 19.219 -6.637 -14.094 1 91.5 475 LEU A CA 1
ATOM 3813 C C . LEU A 1 475 ? 17.797 -6.141 -14.352 1 91.5 475 LEU A C 1
ATOM 3815 O O . LEU A 1 475 ? 16.828 -6.734 -13.859 1 91.5 475 LEU A O 1
ATOM 3819 N N . ALA A 1 476 ? 17.625 -5.027 -15.016 1 92.5 476 ALA A N 1
ATOM 3820 C CA . ALA A 1 476 ? 16.375 -4.48 -15.539 1 92.5 476 ALA A CA 1
ATOM 3821 C C . ALA A 1 476 ? 15.469 -4.023 -14.406 1 92.5 476 ALA A C 1
ATOM 3823 O O . ALA A 1 476 ? 14.242 -4.117 -14.516 1 92.5 476 ALA A O 1
ATOM 3824 N N . ARG A 1 477 ? 16 -3.541 -13.344 1 91.75 477 ARG A N 1
ATOM 3825 C CA . ARG A 1 477 ? 15.234 -3.08 -12.195 1 91.75 477 ARG A CA 1
ATOM 3826 C C . ARG A 1 477 ? 15.734 -1.722 -11.711 1 91.75 477 ARG A C 1
ATOM 3828 O O . ARG A 1 477 ? 15.891 -1.503 -10.508 1 91.75 477 ARG A O 1
ATOM 3835 N N . LEU A 1 478 ? 16 -0.875 -12.656 1 85.62 478 LEU A N 1
ATOM 3836 C CA . LEU A 1 478 ? 16.531 0.456 -12.391 1 85.62 478 LEU A CA 1
ATOM 3837 C C . LEU A 1 478 ? 15.508 1.309 -11.648 1 85.62 478 LEU A C 1
ATOM 3839 O O . LEU A 1 478 ? 15.867 2.1 -10.773 1 85.62 478 LEU A O 1
ATOM 3843 N N . ASP A 1 479 ? 14.25 1.121 -11.914 1 85.5 479 ASP A N 1
ATOM 3844 C CA . ASP A 1 479 ? 13.188 1.985 -11.406 1 85.5 479 ASP A CA 1
ATOM 3845 C C . ASP A 1 479 ? 12.812 1.616 -9.977 1 85.5 479 ASP A C 1
ATOM 3847 O O . ASP A 1 479 ? 12.391 0.489 -9.711 1 85.5 479 ASP A O 1
ATOM 3851 N N . ALA A 1 480 ? 12.93 2.582 -9.094 1 83.69 480 ALA A N 1
ATOM 3852 C CA . ALA A 1 480 ? 12.57 2.35 -7.699 1 83.69 480 ALA A CA 1
ATOM 3853 C C . ALA A 1 480 ? 11.086 2.014 -7.562 1 83.69 480 ALA A C 1
ATOM 3855 O O . ALA A 1 480 ? 10.703 1.19 -6.73 1 83.69 480 ALA A O 1
ATOM 3856 N N . ALA A 1 481 ? 10.258 2.648 -8.336 1 83.12 481 ALA A N 1
ATOM 3857 C CA . ALA A 1 481 ? 8.836 2.34 -8.336 1 83.12 481 ALA A CA 1
ATOM 3858 C C . ALA A 1 481 ? 8.586 0.877 -8.695 1 83.12 481 ALA A C 1
ATOM 3860 O O . ALA A 1 481 ? 7.723 0.223 -8.109 1 83.12 481 ALA A O 1
ATOM 3861 N N . GLY A 1 482 ? 9.375 0.415 -9.633 1 88.69 482 GLY A N 1
ATOM 3862 C CA . GLY A 1 482 ? 9.266 -0.979 -10.039 1 88.69 482 GLY A CA 1
ATOM 3863 C C . GLY A 1 482 ? 9.672 -1.948 -8.938 1 88.69 482 GLY A C 1
ATOM 3864 O O . GLY A 1 482 ? 9.047 -2.996 -8.773 1 88.69 482 GLY A O 1
ATOM 3865 N N . ARG A 1 483 ? 10.719 -1.637 -8.234 1 88.62 483 ARG A N 1
ATOM 3866 C CA . ARG A 1 483 ? 11.148 -2.469 -7.117 1 88.62 483 ARG A CA 1
ATOM 3867 C C . ARG A 1 483 ? 10.102 -2.492 -6.012 1 88.62 483 ARG A C 1
ATOM 3869 O O . ARG A 1 483 ? 9.789 -3.551 -5.465 1 88.62 483 ARG A O 1
ATOM 3876 N N . GLN A 1 484 ? 9.484 -1.338 -5.766 1 82.69 484 GLN A N 1
ATOM 3877 C CA . GLN A 1 484 ? 8.43 -1.239 -4.762 1 82.69 484 GLN A CA 1
ATOM 3878 C C . GLN A 1 484 ? 7.211 -2.074 -5.16 1 82.69 484 GLN A C 1
ATOM 3880 O O . GLN A 1 484 ? 6.629 -2.764 -4.32 1 82.69 484 GLN A O 1
ATOM 3885 N N . ALA A 1 485 ? 6.879 -1.954 -6.359 1 86.5 485 ALA A N 1
ATOM 3886 C CA . ALA A 1 485 ? 5.73 -2.701 -6.863 1 86.5 485 ALA A CA 1
ATOM 3887 C C . ALA A 1 485 ? 5.965 -4.207 -6.762 1 86.5 485 ALA A C 1
ATOM 3889 O O . ALA A 1 485 ? 5.055 -4.965 -6.426 1 86.5 485 ALA A O 1
ATOM 3890 N N . PHE A 1 486 ? 7.195 -4.664 -7.012 1 91.81 486 PHE A N 1
ATOM 3891 C CA . PHE A 1 486 ? 7.531 -6.078 -6.91 1 91.81 486 PHE A CA 1
ATOM 3892 C C . PHE A 1 486 ? 7.391 -6.566 -5.477 1 91.81 486 PHE A C 1
ATOM 3894 O O . PHE A 1 486 ? 6.812 -7.629 -5.23 1 91.81 486 PHE A O 1
ATOM 3901 N N . VAL A 1 487 ? 7.918 -5.848 -4.574 1 86.81 487 VAL A N 1
ATOM 3902 C CA . VAL A 1 487 ? 7.875 -6.242 -3.172 1 86.81 487 VAL A CA 1
ATOM 3903 C C . VAL A 1 487 ? 6.426 -6.336 -2.705 1 86.81 487 VAL A C 1
ATOM 3905 O O . VAL A 1 487 ? 6.047 -7.285 -2.012 1 86.81 487 VAL A O 1
ATOM 3908 N N . ALA A 1 488 ? 5.605 -5.348 -3.105 1 84.12 488 ALA A N 1
ATOM 3909 C CA . ALA A 1 488 ? 4.191 -5.379 -2.75 1 84.12 488 ALA A CA 1
ATOM 3910 C C . ALA A 1 488 ? 3.51 -6.621 -3.314 1 84.12 488 ALA A C 1
ATOM 3912 O O . ALA A 1 488 ? 2.74 -7.285 -2.617 1 84.12 488 ALA A O 1
ATOM 3913 N N . GLU A 1 489 ? 3.787 -6.953 -4.523 1 90.69 489 GLU A N 1
ATOM 3914 C CA . GLU A 1 489 ? 3.182 -8.125 -5.152 1 90.69 489 GLU A CA 1
ATOM 3915 C C . GLU A 1 489 ? 3.68 -9.414 -4.512 1 90.69 489 GLU A C 1
ATOM 3917 O O . GLU A 1 489 ? 2.92 -10.375 -4.367 1 90.69 489 GLU A O 1
ATOM 3922 N N . MET A 1 490 ? 4.98 -9.445 -4.172 1 91.44 490 MET A N 1
ATOM 3923 C CA . MET A 1 490 ? 5.547 -10.609 -3.49 1 91.44 490 MET A CA 1
ATOM 3924 C C . MET A 1 490 ? 4.828 -10.867 -2.17 1 91.44 490 MET A C 1
ATOM 3926 O O . MET A 1 490 ? 4.426 -12 -1.89 1 91.44 490 MET A O 1
ATOM 3930 N N . ARG A 1 491 ? 4.609 -9.828 -1.402 1 87.81 491 ARG A N 1
ATOM 3931 C CA . ARG A 1 491 ? 3.912 -9.953 -0.127 1 87.81 491 ARG A CA 1
ATOM 3932 C C . ARG A 1 491 ? 2.479 -10.438 -0.331 1 87.81 491 ARG A C 1
ATOM 3934 O O . ARG A 1 491 ? 2.016 -11.336 0.371 1 87.81 491 ARG A O 1
ATOM 3941 N N . SER A 1 492 ? 1.825 -9.852 -1.343 1 89.88 492 SER A N 1
ATOM 3942 C CA . SER A 1 492 ? 0.44 -10.219 -1.623 1 89.88 492 SER A CA 1
ATOM 3943 C C . SER A 1 492 ? 0.337 -11.664 -2.111 1 89.88 492 SER A C 1
ATOM 3945 O O . SER A 1 492 ? -0.625 -12.367 -1.791 1 89.88 492 SER A O 1
ATOM 3947 N N . THR A 1 493 ? 1.297 -12.062 -2.881 1 94.69 493 THR A N 1
ATOM 3948 C CA . THR A 1 493 ? 1.308 -13.43 -3.387 1 94.69 493 THR A CA 1
ATOM 3949 C C . THR A 1 493 ? 1.401 -14.43 -2.24 1 94.69 493 THR A C 1
ATOM 3951 O O . THR A 1 493 ? 0.613 -15.375 -2.166 1 94.69 493 THR A O 1
ATOM 3954 N N . ALA A 1 494 ? 2.299 -14.195 -1.369 1 93.69 494 ALA A N 1
ATOM 3955 C CA . ALA A 1 494 ? 2.465 -15.094 -0.233 1 93.69 494 ALA A CA 1
ATOM 3956 C C . ALA A 1 494 ? 1.228 -15.086 0.659 1 93.69 494 ALA A C 1
ATOM 3958 O O . ALA A 1 494 ? 0.776 -16.141 1.114 1 93.69 494 ALA A O 1
ATOM 3959 N N . SER A 1 495 ? 0.718 -13.906 0.907 1 90.69 495 SER A N 1
ATOM 3960 C CA . SER A 1 495 ? -0.483 -13.797 1.73 1 90.69 495 SER A CA 1
ATOM 3961 C C . SER A 1 495 ? -1.651 -14.547 1.101 1 90.69 495 SER A C 1
ATOM 3963 O O . SER A 1 495 ? -2.467 -15.148 1.808 1 90.69 495 SER A O 1
ATOM 3965 N N . TYR A 1 496 ? -1.751 -14.516 -0.188 1 91.88 496 TYR A N 1
ATOM 3966 C CA . TYR A 1 496 ? -2.836 -15.133 -0.941 1 91.88 496 TYR A CA 1
ATOM 3967 C C . TYR A 1 496 ? -2.695 -16.656 -0.948 1 91.88 496 TYR A C 1
ATOM 3969 O O . TYR A 1 496 ? -3.686 -17.375 -0.815 1 91.88 496 TYR A O 1
ATOM 3977 N N . LEU A 1 497 ? -1.452 -17.156 -0.994 1 96.25 497 LEU A N 1
ATOM 3978 C CA . LEU A 1 497 ? -1.259 -18.562 -1.326 1 96.25 497 LEU A CA 1
ATOM 3979 C C . LEU A 1 497 ? -0.776 -19.344 -0.111 1 96.25 497 LEU A C 1
ATOM 3981 O O . LEU A 1 497 ? -0.712 -20.578 -0.146 1 96.25 497 LEU A O 1
ATOM 3985 N N . LYS A 1 498 ? -0.452 -18.734 0.994 1 94.25 498 LYS A N 1
ATOM 3986 C CA . LYS A 1 498 ? 0.226 -19.406 2.1 1 94.25 498 LYS A CA 1
ATOM 3987 C C . LYS A 1 498 ? -0.661 -20.484 2.711 1 94.25 498 LYS A C 1
ATOM 3989 O O . LYS A 1 498 ? -0.171 -21.375 3.414 1 94.25 498 LYS A O 1
ATOM 3994 N N . ASN A 1 499 ? -1.983 -20.453 2.398 1 95.5 499 ASN A N 1
ATOM 3995 C CA . ASN A 1 499 ? -2.883 -21.484 2.92 1 95.5 499 ASN A CA 1
ATOM 3996 C C . ASN A 1 499 ? -2.781 -22.781 2.119 1 95.5 499 ASN A C 1
ATOM 3998 O O . ASN A 1 499 ? -3.279 -23.812 2.549 1 95.5 499 ASN A O 1
ATOM 4002 N N . CYS A 1 500 ? -2.174 -22.75 0.962 1 97.69 500 CYS A N 1
ATOM 4003 C CA . CYS A 1 500 ? -2.066 -23.922 0.099 1 97.69 500 CYS A CA 1
ATOM 4004 C C . CYS A 1 500 ? -1.142 -24.969 0.709 1 97.69 500 CYS A C 1
ATOM 4006 O O . CYS A 1 500 ? 0.014 -24.672 1.021 1 97.69 500 CYS A O 1
ATOM 4008 N N . THR A 1 501 ? -1.636 -26.156 0.797 1 98.38 501 THR A N 1
ATOM 4009 C CA . THR A 1 501 ? -0.913 -27.266 1.423 1 98.38 501 THR A CA 1
ATOM 4010 C C . THR A 1 501 ? 0.309 -27.641 0.594 1 98.38 501 THR A C 1
ATOM 4012 O O . THR A 1 501 ? 1.377 -27.922 1.144 1 98.38 501 THR A O 1
ATOM 4015 N N . SER A 1 502 ? 0.187 -27.594 -0.658 1 98.81 502 SER A N 1
ATOM 4016 C CA . SER A 1 502 ? 1.163 -28.188 -1.569 1 98.81 502 SER A CA 1
ATOM 4017 C C . SER A 1 502 ? 2.33 -27.234 -1.816 1 98.81 502 SER A C 1
ATOM 4019 O O . SER A 1 502 ? 3.396 -27.656 -2.268 1 98.81 502 SER A O 1
ATOM 4021 N N . ILE A 1 503 ? 2.174 -25.938 -1.65 1 98.81 503 ILE A N 1
ATOM 4022 C CA . ILE A 1 503 ? 3.277 -25.016 -1.902 1 98.81 503 ILE A CA 1
ATOM 4023 C C . ILE A 1 503 ? 4.375 -25.234 -0.863 1 98.81 503 ILE A C 1
ATOM 4025 O O . ILE A 1 503 ? 4.168 -24.984 0.328 1 98.81 503 ILE A O 1
ATOM 4029 N N . ALA A 1 504 ? 5.5 -25.672 -1.363 1 98.75 504 ALA A N 1
ATOM 4030 C CA . ALA A 1 504 ? 6.57 -26.109 -0.471 1 98.75 504 ALA A CA 1
ATOM 4031 C C . ALA A 1 504 ? 7.691 -25.078 -0.414 1 98.75 504 ALA A C 1
ATOM 4033 O O . ALA A 1 504 ? 8.375 -24.953 0.604 1 98.75 504 ALA A O 1
ATOM 4034 N N . ILE A 1 505 ? 7.918 -24.422 -1.501 1 98.75 505 ILE A N 1
ATOM 4035 C CA . ILE A 1 505 ? 9.047 -23.5 -1.628 1 98.75 505 ILE A CA 1
ATOM 4036 C C . ILE A 1 505 ? 8.594 -22.234 -2.34 1 98.75 505 ILE A C 1
ATOM 4038 O O . ILE A 1 505 ? 7.848 -22.297 -3.32 1 98.75 505 ILE A O 1
ATOM 4042 N N . TRP A 1 506 ? 8.992 -21.078 -1.771 1 98.56 506 TRP A N 1
ATOM 4043 C CA . TRP A 1 506 ? 8.875 -19.812 -2.48 1 98.56 506 TRP A CA 1
ATOM 4044 C C . TRP A 1 506 ? 10.141 -19.5 -3.262 1 98.56 506 TRP A C 1
ATOM 4046 O O . TRP A 1 506 ? 11.25 -19.562 -2.719 1 98.56 506 TRP A O 1
ATOM 4056 N N . THR A 1 507 ? 10.062 -19.156 -4.539 1 98.75 507 THR A N 1
ATOM 4057 C CA . THR A 1 507 ? 11.188 -18.672 -5.328 1 98.75 507 THR A CA 1
ATOM 4058 C C . THR A 1 507 ? 11.016 -17.188 -5.66 1 98.75 507 THR A C 1
ATOM 4060 O O . THR A 1 507 ? 10.023 -16.797 -6.277 1 98.75 507 THR A O 1
ATOM 4063 N N . ILE A 1 508 ? 11.977 -16.391 -5.277 1 97 508 ILE A N 1
ATOM 4064 C CA . ILE A 1 508 ? 11.82 -14.945 -5.426 1 97 508 ILE A CA 1
ATOM 4065 C C . ILE A 1 508 ? 12.258 -14.516 -6.824 1 97 508 ILE A C 1
ATOM 4067 O O . ILE A 1 508 ? 11.492 -13.883 -7.555 1 97 508 ILE A O 1
ATOM 4071 N N . PHE A 1 509 ? 13.492 -14.859 -7.25 1 97 509 PHE A N 1
ATOM 4072 C CA . PHE A 1 509 ? 13.992 -14.453 -8.555 1 97 509 PHE A CA 1
ATOM 4073 C C . PHE A 1 509 ? 14.422 -15.672 -9.375 1 97 509 PHE A C 1
ATOM 4075 O O . PHE A 1 509 ? 14.867 -16.672 -8.812 1 97 509 PHE A O 1
ATOM 4082 N N . ASN A 1 510 ? 14.227 -15.57 -10.664 1 96.69 510 ASN A N 1
ATOM 4083 C CA . ASN A 1 510 ? 14.688 -16.562 -11.625 1 96.69 510 ASN A CA 1
ATOM 4084 C C . ASN A 1 510 ? 15.703 -15.977 -12.602 1 96.69 510 ASN A C 1
ATOM 4086 O O . ASN A 1 510 ? 15.398 -15.031 -13.328 1 96.69 510 ASN A O 1
ATOM 4090 N N . GLU A 1 511 ? 16.906 -16.453 -12.625 1 93.31 511 GLU A N 1
ATOM 4091 C CA . GLU A 1 511 ? 17.953 -16.203 -13.625 1 93.31 511 GLU A CA 1
ATOM 4092 C C . GLU A 1 511 ? 18.25 -14.711 -13.727 1 93.31 511 GLU A C 1
ATOM 4094 O O . GLU A 1 511 ? 18.469 -14.188 -14.828 1 93.31 511 GLU A O 1
ATOM 4099 N N . GLY A 1 512 ? 18.109 -14.047 -12.68 1 93.12 512 GLY A N 1
ATOM 4100 C CA . GLY A 1 512 ? 18.453 -12.633 -12.633 1 93.12 512 GLY A CA 1
ATOM 4101 C C . GLY A 1 512 ? 17.391 -11.734 -13.234 1 93.12 512 GLY A C 1
ATOM 4102 O O . GLY A 1 512 ? 17.547 -10.516 -13.242 1 93.12 512 GLY A O 1
ATOM 4103 N N . TRP A 1 513 ? 16.281 -12.297 -13.727 1 94.06 513 TRP A N 1
ATOM 4104 C CA . TRP A 1 513 ? 15.242 -11.516 -14.383 1 94.06 513 TRP A CA 1
ATOM 4105 C C . TRP A 1 513 ? 14.57 -10.57 -13.391 1 94.06 513 TRP A C 1
ATOM 4107 O O . TRP A 1 513 ? 13.719 -10.984 -12.602 1 94.06 513 TRP A O 1
ATOM 4117 N N . GLY A 1 514 ? 14.906 -9.281 -13.539 1 94.31 514 GLY A N 1
ATOM 4118 C CA . GLY A 1 514 ? 14.367 -8.273 -12.641 1 94.31 514 GLY A CA 1
ATOM 4119 C C . GLY A 1 514 ? 14.836 -8.445 -11.203 1 94.31 514 GLY A C 1
ATOM 4120 O O . GLY A 1 514 ? 14.141 -8.047 -10.266 1 94.31 514 GLY A O 1
ATOM 4121 N N . GLN A 1 515 ? 15.945 -9.07 -10.984 1 93.5 515 GLN A N 1
ATOM 4122 C CA . GLN A 1 515 ? 16.453 -9.352 -9.648 1 93.5 515 GLN A CA 1
ATOM 4123 C C . GLN A 1 515 ? 17.047 -8.102 -9.008 1 93.5 515 GLN A C 1
ATOM 4125 O O . GLN A 1 515 ? 17.641 -7.266 -9.695 1 93.5 515 GLN A O 1
ATOM 4130 N N . PHE A 1 516 ? 16.812 -7.898 -7.773 1 89.81 516 PHE A N 1
ATOM 4131 C CA . PHE A 1 516 ? 17.406 -6.84 -6.957 1 89.81 516 PHE A CA 1
ATOM 4132 C C . PHE A 1 516 ? 17.391 -7.223 -5.48 1 89.81 516 PHE A C 1
ATOM 4134 O O . PHE A 1 516 ? 16.469 -7.914 -5.023 1 89.81 516 PHE A O 1
ATOM 4141 N N . ASP A 1 517 ? 18.406 -6.965 -4.789 1 85.12 517 ASP A N 1
ATOM 4142 C CA . ASP A 1 517 ? 18.5 -7.055 -3.336 1 85.12 517 ASP A CA 1
ATOM 4143 C C . ASP A 1 517 ? 18.047 -8.43 -2.842 1 85.12 517 ASP A C 1
ATOM 4145 O O . ASP A 1 517 ? 17.25 -8.523 -1.902 1 85.12 517 ASP A O 1
ATOM 4149 N N . ALA A 1 518 ? 18.453 -9.414 -3.537 1 89.56 518 ALA A N 1
ATOM 4150 C CA . ALA A 1 518 ? 18.062 -10.781 -3.189 1 89.56 518 ALA A CA 1
ATOM 4151 C C . ALA A 1 518 ? 18.578 -11.172 -1.81 1 89.56 518 ALA A C 1
ATOM 4153 O O . ALA A 1 518 ? 18.094 -12.125 -1.199 1 89.56 518 ALA A O 1
ATOM 4154 N N . ALA A 1 519 ? 19.562 -10.492 -1.293 1 85.56 519 ALA A N 1
ATOM 4155 C CA . ALA A 1 519 ? 20.109 -10.758 0.037 1 85.56 519 ALA A CA 1
ATOM 4156 C C . ALA A 1 519 ? 19.109 -10.383 1.122 1 85.56 519 ALA A C 1
ATOM 4158 O O . ALA A 1 519 ? 19.078 -10.992 2.195 1 85.56 519 ALA A O 1
ATOM 4159 N N . THR A 1 520 ? 18.172 -9.484 0.857 1 79.88 520 THR A N 1
ATOM 4160 C CA . THR A 1 520 ? 17.312 -8.906 1.88 1 79.88 520 THR A CA 1
ATOM 4161 C C . THR A 1 520 ? 15.883 -9.406 1.721 1 79.88 520 THR A C 1
ATOM 4163 O O . THR A 1 520 ? 15.148 -9.539 2.703 1 79.88 520 THR A O 1
ATOM 4166 N N . LEU A 1 521 ? 15.406 -9.703 0.557 1 86.44 521 LEU A N 1
ATOM 4167 C CA . LEU A 1 521 ? 14.008 -9.938 0.244 1 86.44 521 LEU A CA 1
ATOM 4168 C C . LEU A 1 521 ? 13.5 -11.203 0.927 1 86.44 521 LEU A C 1
ATOM 4170 O O . LEU A 1 521 ? 12.328 -11.281 1.309 1 86.44 521 LEU A O 1
ATOM 4174 N N . PRO A 1 522 ? 14.352 -12.234 1.166 1 89.06 522 PRO A N 1
ATOM 4175 C CA . PRO A 1 522 ? 13.852 -13.391 1.911 1 89.06 522 PRO A CA 1
ATOM 4176 C C . PRO A 1 522 ? 13.359 -13.023 3.309 1 89.06 522 PRO A C 1
ATOM 4178 O O . PRO A 1 522 ? 12.383 -13.594 3.793 1 89.06 522 PRO A O 1
ATOM 4181 N N . GLY A 1 523 ? 14.039 -12.133 3.941 1 83.12 523 GLY A N 1
ATOM 4182 C CA . GLY A 1 523 ? 13.594 -11.68 5.25 1 83.12 523 GLY A CA 1
ATOM 4183 C C . GLY A 1 523 ? 12.219 -11.055 5.223 1 83.12 523 GLY A C 1
ATOM 4184 O O . GLY A 1 523 ? 11.391 -11.32 6.098 1 83.12 523 GLY A O 1
ATOM 4185 N N . ILE A 1 524 ? 11.93 -10.234 4.223 1 80.75 524 ILE A N 1
ATOM 4186 C CA . ILE A 1 524 ? 10.633 -9.594 4.062 1 80.75 524 ILE A CA 1
ATOM 4187 C C . ILE A 1 524 ? 9.555 -10.648 3.814 1 80.75 524 ILE A C 1
ATOM 4189 O O . ILE A 1 524 ? 8.469 -10.586 4.391 1 80.75 524 ILE A O 1
ATOM 4193 N N . LEU A 1 525 ? 9.891 -11.594 2.994 1 88.56 525 LEU A N 1
ATOM 4194 C CA . LEU A 1 525 ? 8.938 -12.648 2.668 1 88.56 525 LEU A CA 1
ATOM 4195 C C . LEU A 1 525 ? 8.641 -13.508 3.893 1 88.56 525 LEU A C 1
ATOM 4197 O O . LEU A 1 525 ? 7.496 -13.922 4.098 1 88.56 525 LEU A O 1
ATOM 4201 N N . LYS A 1 526 ? 9.578 -13.75 4.773 1 87.94 526 LYS A N 1
ATOM 4202 C CA . LYS A 1 526 ? 9.422 -14.578 5.961 1 87.94 526 LYS A CA 1
ATOM 4203 C C . LYS A 1 526 ? 8.461 -13.938 6.957 1 87.94 526 LYS A C 1
ATOM 4205 O O . LYS A 1 526 ? 7.805 -14.633 7.73 1 87.94 526 LYS A O 1
ATOM 4210 N N . PHE A 1 527 ? 8.398 -12.664 6.891 1 80.81 527 PHE A N 1
ATOM 4211 C CA . PHE A 1 527 ? 7.453 -11.984 7.766 1 80.81 527 PHE A CA 1
ATOM 4212 C C . PHE A 1 527 ? 6.02 -12.359 7.398 1 80.81 527 PHE A C 1
ATOM 4214 O O . PHE A 1 527 ? 5.156 -12.461 8.273 1 80.81 527 PHE A O 1
ATOM 4221 N N . ILE A 1 528 ? 5.801 -12.508 6.113 1 85.88 528 ILE A N 1
ATOM 4222 C CA . ILE A 1 528 ? 4.461 -12.859 5.645 1 85.88 528 ILE A CA 1
ATOM 4223 C C . ILE A 1 528 ? 4.227 -14.352 5.824 1 85.88 528 ILE A C 1
ATOM 4225 O O . ILE A 1 528 ? 3.137 -14.773 6.227 1 85.88 528 ILE A O 1
ATOM 4229 N N . ASP A 1 529 ? 5.277 -15.188 5.512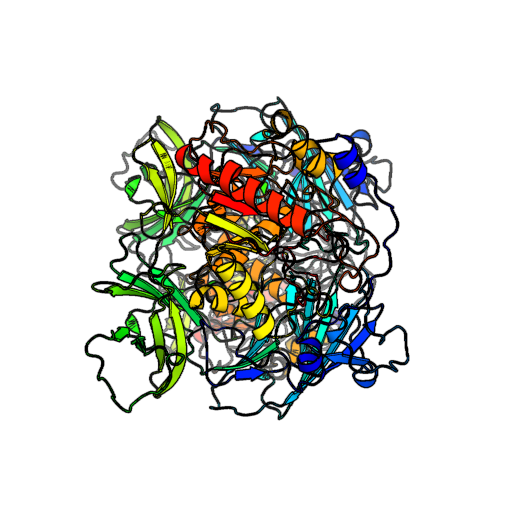 1 91.75 529 ASP A N 1
ATOM 4230 C CA . ASP A 1 529 ? 5.16 -16.641 5.625 1 91.75 529 ASP A CA 1
ATOM 4231 C C . ASP A 1 529 ? 6.496 -17.266 6.004 1 91.75 529 ASP A C 1
ATOM 4233 O O . ASP A 1 529 ? 7.383 -17.422 5.16 1 91.75 529 ASP A O 1
ATOM 4237 N N . ASN A 1 530 ? 6.582 -17.734 7.211 1 90.75 530 ASN A N 1
ATOM 4238 C CA . ASN A 1 530 ? 7.816 -18.359 7.68 1 90.75 530 ASN A CA 1
ATOM 4239 C C . ASN A 1 530 ? 7.68 -19.875 7.762 1 90.75 530 ASN A C 1
ATOM 4241 O O . ASN A 1 530 ? 8.477 -20.531 8.43 1 90.75 530 ASN A O 1
ATOM 4245 N N . THR A 1 531 ? 6.695 -20.359 7.055 1 94.88 531 THR A N 1
ATOM 4246 C CA . THR A 1 531 ? 6.414 -21.781 7.191 1 94.88 531 THR A CA 1
ATOM 4247 C C . THR A 1 531 ? 7.094 -22.578 6.078 1 94.88 531 THR A C 1
ATOM 4249 O O . THR A 1 531 ? 7.07 -23.812 6.082 1 94.88 531 THR A O 1
ATOM 4252 N N . ARG A 1 532 ? 7.758 -21.969 5.137 1 96.06 532 ARG A N 1
ATOM 4253 C CA . ARG A 1 532 ? 8.344 -22.656 3.992 1 96.06 532 ARG A CA 1
ATOM 4254 C C . ARG A 1 532 ? 9.727 -22.109 3.666 1 96.06 532 ARG A C 1
ATOM 4256 O O . ARG A 1 532 ? 9.992 -20.922 3.906 1 96.06 532 ARG A O 1
ATOM 4263 N N . PRO A 1 533 ? 10.602 -22.984 3.092 1 97.62 533 PRO A N 1
ATOM 4264 C CA . PRO A 1 533 ? 11.898 -22.5 2.635 1 97.62 533 PRO A CA 1
ATOM 4265 C C . PRO A 1 533 ? 11.789 -21.547 1.438 1 97.62 533 PRO A C 1
ATOM 4267 O O . PRO A 1 533 ? 10.766 -21.547 0.752 1 97.62 533 PRO A O 1
ATOM 4270 N N . ILE A 1 534 ? 12.859 -20.766 1.268 1 97.19 534 ILE A N 1
ATOM 4271 C CA . ILE A 1 534 ? 12.867 -19.734 0.223 1 97.19 534 ILE A CA 1
ATOM 4272 C C . ILE A 1 534 ? 14.07 -19.953 -0.697 1 97.19 534 ILE A C 1
ATOM 4274 O O . ILE A 1 534 ? 15.195 -20.125 -0.228 1 97.19 534 ILE A O 1
ATOM 4278 N N . ASP A 1 535 ? 13.859 -20.094 -1.999 1 98.12 535 ASP A N 1
ATOM 4279 C CA . ASP A 1 535 ? 14.883 -19.953 -3.033 1 98.12 535 ASP A CA 1
ATOM 4280 C C . ASP A 1 535 ? 14.992 -18.516 -3.502 1 98.12 535 ASP A C 1
ATOM 4282 O O . ASP A 1 535 ? 14.219 -18.062 -4.352 1 98.12 535 ASP A O 1
ATOM 4286 N N . ALA A 1 536 ? 16 -17.844 -3.008 1 94.88 536 ALA A N 1
ATOM 4287 C CA . ALA A 1 536 ? 16.094 -16.391 -3.172 1 94.88 536 ALA A CA 1
ATOM 4288 C C . ALA A 1 536 ? 16.438 -16.016 -4.609 1 94.88 536 ALA A C 1
ATOM 4290 O O . ALA A 1 536 ? 15.883 -15.078 -5.172 1 94.88 536 ALA A O 1
ATOM 4291 N N . ALA A 1 537 ? 17.375 -16.688 -5.184 1 94.81 537 ALA A N 1
ATOM 4292 C CA . ALA A 1 537 ? 17.828 -16.484 -6.559 1 94.81 537 ALA A CA 1
ATOM 4293 C C . ALA A 1 537 ? 18.062 -17.828 -7.262 1 94.81 537 ALA A C 1
ATOM 4295 O O . ALA A 1 537 ? 19.125 -18.453 -7.094 1 94.81 537 ALA A O 1
ATOM 4296 N N . SER A 1 538 ? 17.188 -18.141 -8.117 1 96.44 538 SER A N 1
ATOM 4297 C CA . SER A 1 538 ? 17.281 -19.422 -8.812 1 96.44 538 SER A CA 1
ATOM 4298 C C . SER A 1 538 ? 18.203 -19.328 -10.023 1 96.44 538 SER A C 1
ATOM 4300 O O . SER A 1 538 ? 18.047 -18.438 -10.867 1 96.44 538 SER A O 1
ATOM 4302 N N . GLY A 1 539 ? 19.203 -20.203 -10.133 1 93.56 539 GLY A N 1
ATOM 4303 C CA . GLY A 1 539 ? 20.094 -20.266 -11.273 1 93.56 539 GLY A CA 1
ATOM 4304 C C . GLY A 1 539 ? 21.422 -19.578 -11.031 1 93.56 539 GLY A C 1
ATOM 4305 O O . GLY A 1 539 ? 22.438 -20.234 -10.828 1 93.56 539 GLY A O 1
ATOM 4306 N N . TRP A 1 540 ? 21.359 -18.172 -11.062 1 90.25 540 TRP A N 1
ATOM 4307 C CA . TRP A 1 540 ? 22.594 -17.422 -10.867 1 90.25 540 TRP A CA 1
ATOM 4308 C C . TRP A 1 540 ? 22.312 -16.109 -10.156 1 90.25 540 TRP A C 1
ATOM 4310 O O . TRP A 1 540 ? 21.188 -15.828 -9.75 1 90.25 540 TRP A O 1
ATOM 4320 N N . PHE A 1 541 ? 23.484 -15.375 -9.883 1 90.44 541 PHE A N 1
ATOM 4321 C CA . PHE A 1 541 ? 23.531 -14.141 -9.109 1 90.44 541 PHE A CA 1
ATOM 4322 C C . PHE A 1 541 ? 23.078 -14.383 -7.672 1 90.44 541 PHE A C 1
ATOM 4324 O O . PHE A 1 541 ? 22.203 -13.672 -7.164 1 90.44 541 PHE A O 1
ATOM 4331 N N . ASP A 1 542 ? 23.594 -15.422 -7.129 1 91.44 542 ASP A N 1
ATOM 4332 C CA . ASP A 1 542 ? 23.312 -15.82 -5.75 1 91.44 542 ASP A CA 1
ATOM 4333 C C . ASP A 1 542 ? 23.906 -14.828 -4.762 1 91.44 542 ASP A C 1
ATOM 4335 O O . ASP A 1 542 ? 25.094 -14.508 -4.832 1 91.44 542 ASP A O 1
ATOM 4339 N N . GLN A 1 543 ? 23.094 -14.336 -3.875 1 89.06 543 GLN A N 1
ATOM 4340 C CA . GLN A 1 543 ? 23.531 -13.32 -2.924 1 89.06 543 GLN A CA 1
ATOM 4341 C C . GLN A 1 543 ? 23.734 -13.922 -1.533 1 89.06 543 GLN A C 1
ATOM 4343 O O . GLN A 1 543 ? 23.766 -13.188 -0.539 1 89.06 543 GLN A O 1
ATOM 4348 N N . GLY A 1 544 ? 23.672 -15.227 -1.43 1 89.62 544 GLY A N 1
ATOM 4349 C CA . GLY A 1 544 ? 23.969 -15.93 -0.188 1 89.62 544 GLY A CA 1
ATOM 4350 C C . GLY A 1 544 ? 22.797 -15.984 0.764 1 89.62 544 GLY A C 1
ATOM 4351 O O . GLY A 1 544 ? 22.953 -16.328 1.937 1 89.62 544 GLY A O 1
ATOM 4352 N N . SER A 1 545 ? 21.609 -15.656 0.299 1 89.06 545 SER A N 1
ATOM 4353 C CA . SER A 1 545 ? 20.422 -15.656 1.142 1 89.06 545 SER A CA 1
ATOM 4354 C C . SER A 1 545 ? 19.469 -16.781 0.757 1 89.06 545 SER A C 1
ATOM 4356 O O . SER A 1 545 ? 19.703 -17.5 -0.219 1 89.06 545 SER A O 1
ATOM 4358 N N . GLY A 1 546 ? 18.469 -17.031 1.627 1 92.44 546 GLY A N 1
ATOM 4359 C CA . GLY A 1 546 ? 17.531 -18.125 1.398 1 92.44 546 GLY A CA 1
ATOM 4360 C C . GLY A 1 546 ? 18.047 -19.469 1.876 1 92.44 546 GLY A C 1
ATOM 4361 O O . GLY A 1 546 ? 18.984 -19.516 2.672 1 92.44 546 GLY A O 1
ATOM 4362 N N . ASP A 1 547 ? 17.438 -20.469 1.362 1 96.69 547 ASP A N 1
ATOM 4363 C CA . ASP A 1 547 ? 17.688 -21.781 1.945 1 96.69 547 ASP A CA 1
ATOM 4364 C C . ASP A 1 547 ? 18.391 -22.688 0.947 1 96.69 547 ASP A C 1
ATOM 4366 O O . ASP A 1 547 ? 18.797 -23.797 1.299 1 96.69 547 ASP A O 1
ATOM 4370 N N . PHE A 1 548 ? 18.609 -22.141 -0.291 1 97 548 PHE A N 1
ATOM 4371 C CA . PHE A 1 548 ? 19.109 -23.047 -1.325 1 97 548 PHE A CA 1
ATOM 4372 C C . PHE A 1 548 ? 20.297 -22.438 -2.053 1 97 548 PHE A C 1
ATOM 4374 O O . PHE A 1 548 ? 20.328 -21.234 -2.314 1 97 548 PHE A O 1
ATOM 4381 N N . ASN A 1 549 ? 21.297 -23.234 -2.279 1 95.19 549 ASN A N 1
ATOM 4382 C CA . ASN A 1 549 ? 22.203 -23.031 -3.408 1 95.19 549 ASN A CA 1
ATOM 4383 C C . ASN A 1 549 ? 21.609 -23.562 -4.707 1 95.19 549 ASN A C 1
ATOM 4385 O O . ASN A 1 549 ? 21.75 -24.734 -5.027 1 95.19 549 ASN A O 1
ATOM 4389 N N . SER A 1 550 ? 21 -22.688 -5.445 1 95.5 550 SER A N 1
ATOM 4390 C CA . SER A 1 550 ? 20.141 -23.031 -6.578 1 95.5 550 SER A CA 1
ATOM 4391 C C . SER A 1 550 ? 20.906 -22.938 -7.895 1 95.5 550 SER A C 1
ATOM 4393 O O . SER A 1 550 ? 21.469 -21.891 -8.219 1 95.5 550 SER A O 1
ATOM 4395 N N . ILE A 1 551 ? 20.875 -24.016 -8.672 1 93.88 551 ILE A N 1
ATOM 4396 C CA . ILE A 1 551 ? 21.734 -24.125 -9.844 1 93.88 551 ILE A CA 1
ATOM 4397 C C . ILE A 1 551 ? 20.891 -24.453 -11.07 1 93.88 551 ILE A C 1
ATOM 4399 O O . ILE A 1 551 ? 20 -25.297 -11.016 1 93.88 551 ILE A O 1
ATOM 4403 N N . HIS A 1 552 ? 21.156 -23.734 -12.141 1 94.12 552 HIS A N 1
ATOM 4404 C CA . HIS A 1 552 ? 20.703 -24.125 -13.469 1 94.12 552 HIS A CA 1
ATOM 4405 C C . HIS A 1 552 ? 21.828 -24.75 -14.281 1 94.12 552 HIS A C 1
ATOM 4407 O O . HIS A 1 552 ? 22.922 -24.172 -14.367 1 94.12 552 HIS A O 1
ATOM 4413 N N . ASN A 1 553 ? 21.609 -25.844 -14.766 1 91.88 553 ASN A N 1
ATOM 4414 C CA . ASN A 1 553 ? 22.625 -26.562 -15.539 1 91.88 553 ASN A CA 1
ATOM 4415 C C . ASN A 1 553 ? 22 -27.344 -16.688 1 91.88 553 ASN A C 1
ATOM 4417 O O . ASN A 1 553 ? 21.375 -28.375 -16.469 1 91.88 553 ASN A O 1
ATOM 4421 N N . TYR A 1 554 ? 22.25 -26.906 -17.859 1 88.06 554 TYR A N 1
ATOM 4422 C CA . TYR A 1 554 ? 21.656 -27.547 -19.016 1 88.06 554 TYR A CA 1
ATOM 4423 C C . TYR A 1 554 ? 22.719 -28.25 -19.859 1 88.06 554 TYR A C 1
ATOM 4425 O O . TYR A 1 554 ? 22.406 -29.062 -20.734 1 88.06 554 TYR A O 1
ATOM 4433 N N . PHE A 1 555 ? 23.938 -27.969 -19.562 1 82.81 555 PHE A N 1
ATOM 4434 C CA . PHE A 1 555 ? 24.922 -28.344 -20.578 1 82.81 555 PHE A CA 1
ATOM 4435 C C . PHE A 1 555 ? 26.062 -29.141 -19.953 1 82.81 555 PHE A C 1
ATOM 4437 O O . PHE A 1 555 ? 26.859 -29.75 -20.672 1 82.81 555 PHE A O 1
ATOM 4444 N N . ARG A 1 556 ? 26.125 -29.125 -18.734 1 86.62 556 ARG A N 1
ATOM 4445 C CA . ARG A 1 556 ? 27.234 -29.797 -18.062 1 86.62 556 ARG A CA 1
ATOM 4446 C C . ARG A 1 556 ? 26.719 -30.969 -17.234 1 86.62 556 ARG A C 1
ATOM 4448 O O . ARG A 1 556 ? 25.531 -31.062 -16.938 1 86.62 556 ARG A O 1
ATOM 4455 N N . LYS A 1 557 ? 27.656 -31.797 -16.969 1 90.56 557 LYS A N 1
ATOM 4456 C CA . LYS A 1 557 ? 27.328 -32.875 -16.031 1 90.56 557 LYS A CA 1
ATOM 4457 C C . LYS A 1 557 ? 26.938 -32.312 -14.656 1 90.56 557 LYS A C 1
ATOM 4459 O O . LYS A 1 557 ? 27.656 -31.453 -14.109 1 90.56 557 LYS A O 1
ATOM 4464 N N . PRO A 1 558 ? 25.812 -32.75 -14.211 1 94 558 PRO A N 1
ATOM 4465 C CA . PRO A 1 558 ? 25.391 -32.25 -12.906 1 94 558 PRO A CA 1
ATOM 4466 C C . PRO A 1 558 ? 26.344 -32.625 -11.789 1 94 558 PRO A C 1
ATOM 4468 O O . PRO A 1 558 ? 26.922 -33.719 -11.789 1 94 558 PRO A O 1
ATOM 4471 N N . SER A 1 559 ? 26.547 -31.734 -10.852 1 93.25 559 SER A N 1
ATOM 4472 C CA . SER A 1 559 ? 27.375 -31.922 -9.664 1 93.25 559 SER A CA 1
ATOM 4473 C C . SER A 1 559 ? 26.828 -31.141 -8.469 1 93.25 559 SER A C 1
ATOM 4475 O O . SER A 1 559 ? 25.875 -30.375 -8.609 1 93.25 559 SER A O 1
ATOM 4477 N N . VAL A 1 560 ? 27.344 -31.422 -7.355 1 95.62 560 VAL A N 1
ATOM 4478 C CA . VAL A 1 560 ? 26.953 -30.734 -6.133 1 95.62 560 VAL A CA 1
ATOM 4479 C C . VAL A 1 560 ? 28.094 -29.844 -5.652 1 95.62 560 VAL A C 1
ATOM 4481 O O . VAL A 1 560 ? 28.984 -30.297 -4.93 1 95.62 560 VAL A O 1
ATOM 4484 N N . PRO A 1 561 ? 28.016 -28.641 -6.004 1 92 561 PRO A N 1
ATOM 4485 C CA . PRO A 1 561 ? 29.094 -27.75 -5.562 1 92 561 PRO A CA 1
ATOM 4486 C C . PRO A 1 561 ? 29.047 -27.469 -4.062 1 92 561 PRO A C 1
ATOM 4488 O O . PRO A 1 561 ? 27.984 -27.578 -3.439 1 92 561 PRO A O 1
ATOM 4491 N N . VAL A 1 562 ? 30.156 -27.062 -3.521 1 89.56 562 VAL A N 1
ATOM 4492 C CA . VAL A 1 562 ? 30.25 -26.641 -2.125 1 89.56 562 VAL A CA 1
ATOM 4493 C C . VAL A 1 562 ? 29.625 -25.25 -1.957 1 89.56 562 VAL A C 1
ATOM 4495 O O . VAL A 1 562 ? 29.859 -24.359 -2.777 1 89.56 562 VAL A O 1
ATOM 4498 N N . ASP A 1 563 ? 28.797 -25.156 -0.978 1 91.69 563 ASP A N 1
ATOM 4499 C CA . ASP A 1 563 ? 28.188 -23.875 -0.665 1 91.69 563 ASP A CA 1
ATOM 4500 C C . ASP A 1 563 ? 28.75 -23.297 0.626 1 91.69 563 ASP A C 1
ATOM 4502 O O . ASP A 1 563 ? 28.578 -23.859 1.703 1 91.69 563 ASP A O 1
ATOM 4506 N N . LYS A 1 564 ? 29.359 -22.094 0.597 1 88.62 564 LYS A N 1
ATOM 4507 C CA . LYS A 1 564 ? 29.984 -21.469 1.754 1 88.62 564 LYS A CA 1
ATOM 4508 C C . LYS A 1 564 ? 28.953 -21.109 2.814 1 88.62 564 LYS A C 1
ATOM 4510 O O . LYS A 1 564 ? 29.281 -20.953 3.99 1 88.62 564 LYS A O 1
ATOM 4515 N N . HIS A 1 565 ? 27.703 -21.031 2.406 1 90.19 565 HIS A N 1
ATOM 4516 C CA . HIS A 1 565 ? 26.641 -20.656 3.338 1 90.19 565 HIS A CA 1
ATOM 4517 C C . HIS A 1 565 ? 25.938 -21.891 3.891 1 90.19 565 HIS A C 1
ATOM 4519 O O . HIS A 1 565 ? 24.984 -21.766 4.66 1 90.19 565 HIS A O 1
ATOM 4525 N N . LYS A 1 566 ? 26.375 -23.062 3.492 1 92.62 566 LYS A N 1
ATOM 4526 C CA . LYS A 1 566 ? 25.891 -24.359 3.992 1 92.62 566 LYS A CA 1
ATOM 4527 C C . LYS A 1 566 ? 24.391 -24.516 3.752 1 92.62 566 LYS A C 1
ATOM 4529 O O . LYS A 1 566 ? 23.672 -25 4.629 1 92.62 566 LYS A O 1
ATOM 4534 N N . ARG A 1 567 ? 23.922 -24.109 2.605 1 95.5 567 ARG A N 1
ATOM 4535 C CA . ARG A 1 567 ? 22.531 -24.266 2.197 1 95.5 567 ARG A CA 1
ATOM 4536 C C . ARG A 1 567 ? 22.344 -25.562 1.423 1 95.5 567 ARG A C 1
ATOM 4538 O O . ARG A 1 567 ? 23.312 -26.25 1.083 1 95.5 567 ARG A O 1
ATOM 4545 N N . ALA A 1 568 ? 21.125 -25.922 1.219 1 97.5 568 ALA A N 1
ATOM 4546 C CA . ALA A 1 568 ? 20.828 -27.125 0.453 1 97.5 568 ALA A CA 1
ATOM 4547 C C . ALA A 1 568 ? 21.109 -26.906 -1.032 1 97.5 568 ALA A C 1
ATOM 4549 O O . ALA A 1 568 ? 20.75 -25.875 -1.598 1 97.5 568 ALA A O 1
ATOM 4550 N N . CYS A 1 569 ? 21.797 -27.859 -1.649 1 97.62 569 CYS A N 1
ATOM 4551 C CA . CYS A 1 569 ? 22.031 -27.797 -3.086 1 97.62 569 CYS A CA 1
ATOM 4552 C C . CYS A 1 569 ? 20.781 -28.203 -3.865 1 97.62 569 CYS A C 1
ATOM 4554 O O . CYS A 1 569 ? 20.25 -29.297 -3.658 1 97.62 569 CYS A O 1
ATOM 4556 N N . PHE A 1 570 ? 20.297 -27.375 -4.703 1 98.38 570 PHE A N 1
ATOM 4557 C CA . PHE A 1 570 ? 19.078 -27.609 -5.473 1 98.38 570 PHE A CA 1
ATOM 4558 C C . PHE A 1 570 ? 19.328 -27.359 -6.957 1 98.38 570 PHE A C 1
ATOM 4560 O O . PHE A 1 570 ? 19.688 -26.25 -7.359 1 98.38 570 PHE A O 1
ATOM 4567 N N . LEU A 1 571 ? 19.328 -28.406 -7.809 1 98.06 571 LEU A N 1
ATOM 4568 C CA . LEU A 1 571 ? 19.359 -28.25 -9.258 1 98.06 571 LEU A CA 1
ATOM 4569 C C . LEU A 1 571 ? 18 -27.828 -9.789 1 98.06 571 LEU A C 1
ATOM 4571 O O . LEU A 1 571 ? 17.234 -28.641 -10.297 1 98.06 571 LEU A O 1
ATOM 4575 N N . SER A 1 572 ? 17.781 -26.516 -9.688 1 97.94 572 SER A N 1
ATOM 4576 C CA . SER A 1 572 ? 16.438 -25.984 -9.805 1 97.94 572 SER A CA 1
ATOM 4577 C C . SER A 1 572 ? 16.031 -25.828 -11.266 1 97.94 572 SER A C 1
ATOM 4579 O O . SER A 1 572 ? 14.891 -25.453 -11.57 1 97.94 572 SER A O 1
ATOM 4581 N N . GLU A 1 573 ? 16.922 -26.078 -12.289 1 96.94 573 GLU A N 1
ATOM 4582 C CA . GLU A 1 573 ? 16.578 -26.266 -13.695 1 96.94 573 GLU A CA 1
ATOM 4583 C C . GLU A 1 573 ? 17.625 -27.109 -14.414 1 96.94 573 GLU A C 1
ATOM 4585 O O . GLU A 1 573 ? 18.828 -26.875 -14.266 1 96.94 573 GLU A O 1
ATOM 4590 N N . CYS A 1 574 ? 17.203 -28.016 -15.172 1 95.88 574 CYS A N 1
ATOM 4591 C CA . CYS A 1 574 ? 18.094 -28.859 -15.953 1 95.88 574 CYS A CA 1
ATOM 4592 C C . CYS A 1 574 ? 17.312 -29.594 -17.047 1 95.88 574 CYS A C 1
ATOM 4594 O O . CYS A 1 574 ? 16.094 -29.484 -17.125 1 95.88 574 CYS A O 1
ATOM 4596 N N . GLY A 1 575 ? 18.031 -30.25 -17.906 1 94.94 575 GLY A N 1
ATOM 4597 C CA . GLY A 1 575 ? 17.438 -31.062 -18.938 1 94.94 575 GLY A CA 1
ATOM 4598 C C . GLY A 1 575 ? 16.906 -30.234 -20.109 1 94.94 575 GLY A C 1
ATOM 4599 O O . GLY A 1 575 ? 17.641 -29.438 -20.688 1 94.94 575 GLY A O 1
ATOM 4600 N N . GLY A 1 576 ? 15.672 -30.5 -20.484 1 93.38 576 GLY A N 1
ATOM 4601 C CA . GLY A 1 576 ? 15.055 -29.766 -21.578 1 93.38 576 GLY A CA 1
ATOM 4602 C C . GLY A 1 576 ? 15.375 -30.328 -22.953 1 93.38 576 GLY A C 1
ATOM 4603 O O . GLY A 1 576 ? 15.734 -29.578 -23.859 1 93.38 576 GLY A O 1
ATOM 4604 N N . LEU A 1 577 ? 15.328 -31.578 -23.062 1 92.75 577 LEU A N 1
ATOM 4605 C CA . LEU A 1 577 ? 15.594 -32.219 -24.344 1 92.75 577 LEU A CA 1
ATOM 4606 C C . LEU A 1 577 ? 14.531 -31.875 -25.375 1 92.75 577 LEU A C 1
ATOM 4608 O O . LEU A 1 577 ? 13.336 -31.875 -25.062 1 92.75 577 LEU A O 1
ATOM 4612 N N . THR A 1 578 ? 15.008 -31.578 -26.594 1 92.69 578 THR A N 1
ATOM 4613 C CA . THR A 1 578 ? 14.117 -31.047 -27.609 1 92.69 578 THR A CA 1
ATOM 4614 C C . THR A 1 578 ? 13.75 -32.125 -28.625 1 92.69 578 THR A C 1
ATOM 4616 O O . THR A 1 578 ? 14.633 -32.812 -29.156 1 92.69 578 THR A O 1
ATOM 4619 N N . TYR A 1 579 ? 12.516 -32.219 -28.859 1 93.75 579 TYR A N 1
ATOM 4620 C CA . TYR A 1 579 ? 12 -33.094 -29.891 1 93.75 579 TYR A CA 1
ATOM 4621 C C . TYR A 1 579 ? 10.805 -32.5 -30.594 1 93.75 579 TYR A C 1
ATOM 4623 O O . TYR A 1 579 ? 9.734 -32.312 -30 1 93.75 579 TYR A O 1
ATOM 4631 N N . TYR A 1 580 ? 11 -32.188 -31.875 1 92.56 580 TYR A N 1
ATOM 4632 C CA . TYR A 1 580 ? 9.945 -31.594 -32.688 1 92.56 580 TYR A CA 1
ATOM 4633 C C . TYR A 1 580 ? 9.008 -32.688 -33.219 1 92.56 580 TYR A C 1
ATOM 4635 O O . TYR A 1 580 ? 9.438 -33.562 -33.938 1 92.56 580 TYR A O 1
ATOM 4643 N N . MET A 1 581 ? 7.773 -32.594 -32.844 1 93.06 581 MET A N 1
ATOM 4644 C CA . MET A 1 581 ? 6.785 -33.562 -33.344 1 93.06 581 MET A CA 1
ATOM 4645 C C . MET A 1 581 ? 5.809 -32.875 -34.312 1 93.06 581 MET A C 1
ATOM 4647 O O . MET A 1 581 ? 4.852 -32.25 -33.875 1 93.06 581 MET A O 1
ATOM 4651 N N . GLU A 1 582 ? 5.973 -33.281 -35.531 1 90.56 582 GLU A N 1
ATOM 4652 C CA . GLU A 1 582 ? 5.129 -32.688 -36.562 1 90.56 582 GLU A CA 1
ATOM 4653 C C . GLU A 1 582 ? 3.65 -32.875 -36.25 1 90.56 582 GLU A C 1
ATOM 4655 O O . GLU A 1 582 ? 3.238 -33.969 -35.844 1 90.56 582 GLU A O 1
ATOM 4660 N N . GLY A 1 583 ? 2.904 -31.828 -36.406 1 92.94 583 GLY A N 1
ATOM 4661 C CA . GLY A 1 583 ? 1.47 -31.891 -36.188 1 92.94 583 GLY A CA 1
ATOM 4662 C C . GLY A 1 583 ? 1.083 -31.547 -34.75 1 92.94 583 GLY A C 1
ATOM 4663 O O . GLY A 1 583 ? -0.095 -31.328 -34.469 1 92.94 583 GLY A O 1
ATOM 4664 N N . HIS A 1 584 ? 2.098 -31.484 -33.938 1 95.62 584 HIS A N 1
ATOM 4665 C CA . HIS A 1 584 ? 1.797 -31.219 -32.531 1 95.62 584 HIS A CA 1
ATOM 4666 C C . HIS A 1 584 ? 2.574 -30.016 -32 1 95.62 584 HIS A C 1
ATOM 4668 O O . HIS A 1 584 ? 2.641 -29.781 -30.797 1 95.62 584 HIS A O 1
ATOM 4674 N N . CYS A 1 585 ? 3.213 -29.312 -32.906 1 93.12 585 CYS A N 1
ATOM 4675 C CA . CYS A 1 585 ? 3.955 -28.094 -32.562 1 93.12 585 CYS A CA 1
ATOM 4676 C C . CYS A 1 585 ? 3.283 -26.875 -33.188 1 93.12 585 CYS A C 1
ATOM 4678 O O . CYS A 1 585 ? 2.809 -26.922 -34.312 1 93.12 585 CYS A O 1
ATOM 4680 N N . ALA A 1 586 ? 3.23 -25.859 -32.438 1 92.06 586 ALA A N 1
ATOM 4681 C CA . ALA A 1 586 ? 2.582 -24.641 -32.906 1 92.06 586 ALA A CA 1
ATOM 4682 C C . ALA A 1 586 ? 3.521 -23.828 -33.781 1 92.06 586 ALA A C 1
ATOM 4684 O O . ALA A 1 586 ? 3.074 -23.094 -34.688 1 92.06 586 ALA A O 1
ATOM 4685 N N . SER A 1 587 ? 4.711 -23.938 -33.5 1 88.25 587 SER A N 1
ATOM 4686 C CA . SER A 1 587 ? 5.707 -23.156 -34.25 1 88.25 587 SER A CA 1
ATOM 4687 C C . SER A 1 587 ? 6.562 -24.062 -35.125 1 88.25 587 SER A C 1
ATOM 4689 O O . SER A 1 587 ? 6.801 -25.219 -34.781 1 88.25 587 SER A O 1
ATOM 4691 N N . ARG A 1 588 ? 7 -23.484 -36.188 1 82 588 ARG A N 1
ATOM 4692 C CA . ARG A 1 588 ? 7.941 -24.203 -37.031 1 82 588 ARG A CA 1
ATOM 4693 C C . ARG A 1 588 ? 9.367 -24.047 -36.531 1 82 588 ARG A C 1
ATOM 4695 O O . ARG A 1 588 ? 10.266 -24.797 -36.938 1 82 588 ARG A O 1
ATOM 4702 N N . LYS A 1 589 ? 9.477 -23.094 -35.719 1 78.25 589 LYS A N 1
ATOM 4703 C CA . LYS A 1 589 ? 10.773 -22.859 -35.094 1 78.25 589 LYS A CA 1
ATOM 4704 C C . LYS A 1 589 ? 10.898 -23.641 -33.781 1 78.25 589 LYS A C 1
ATOM 4706 O O . LYS A 1 589 ? 9.898 -23.891 -33.125 1 78.25 589 LYS A O 1
ATOM 4711 N N . THR A 1 590 ? 12.156 -24.125 -33.594 1 78 590 THR A N 1
ATOM 4712 C CA . THR A 1 590 ? 12.383 -24.891 -32.375 1 78 590 THR A CA 1
ATOM 4713 C C . THR A 1 590 ? 13.406 -24.188 -31.484 1 78 590 THR A C 1
ATOM 4715 O O . THR A 1 590 ? 14.352 -23.562 -31.984 1 78 590 THR A O 1
ATOM 4718 N N . TYR A 1 591 ? 13.109 -24.141 -30.297 1 74.88 591 TYR A N 1
ATOM 4719 C CA . TYR A 1 591 ? 14.016 -23.703 -29.25 1 74.88 591 TYR A CA 1
ATOM 4720 C C . TYR A 1 591 ? 14.172 -24.766 -28.172 1 74.88 591 TYR A C 1
ATOM 4722 O O . TYR A 1 591 ? 13.203 -25.438 -27.797 1 74.88 591 TYR A O 1
ATOM 4730 N N . GLY A 1 592 ? 15.484 -25.062 -27.875 1 72.62 592 GLY A N 1
ATOM 4731 C CA . GLY A 1 592 ? 15.781 -26.031 -26.828 1 72.62 592 GLY A CA 1
ATOM 4732 C C . GLY A 1 592 ? 17.266 -26.297 -26.656 1 72.62 592 GLY A C 1
ATOM 4733 O O . GLY A 1 592 ? 18.094 -25.531 -27.172 1 72.62 592 GLY A O 1
ATOM 4734 N N . TYR A 1 593 ? 17.656 -27.234 -25.859 1 70.44 593 TYR A N 1
ATOM 4735 C CA . TYR A 1 593 ? 19.047 -27.391 -25.438 1 70.44 593 TYR A CA 1
ATOM 4736 C C . TYR A 1 593 ? 19.719 -28.562 -26.141 1 70.44 593 TYR A C 1
ATOM 4738 O O . TYR A 1 593 ? 20.906 -28.5 -26.453 1 70.44 593 TYR A O 1
ATOM 4746 N N . ALA A 1 594 ? 18.984 -29.703 -26.328 1 75.31 594 ALA A N 1
ATOM 4747 C CA . ALA A 1 594 ? 19.453 -30.844 -27.094 1 75.31 594 ALA A CA 1
ATOM 4748 C C . ALA A 1 594 ? 18.359 -31.359 -28.031 1 75.31 594 ALA A C 1
ATOM 4750 O O . ALA A 1 594 ? 17.281 -31.75 -27.578 1 75.31 594 ALA A O 1
ATOM 4751 N N . THR A 1 595 ? 18.766 -31.422 -29.297 1 84 595 THR A N 1
ATOM 4752 C CA . THR A 1 595 ? 17.734 -31.781 -30.281 1 84 595 THR A CA 1
ATOM 4753 C C . THR A 1 595 ? 17.844 -33.25 -30.656 1 84 595 THR A C 1
ATOM 4755 O O . THR A 1 595 ? 18.953 -33.75 -30.891 1 84 595 THR A O 1
ATOM 4758 N N . TYR A 1 596 ? 16.688 -33.844 -30.688 1 89.94 596 TYR A N 1
ATOM 4759 C CA . TYR A 1 596 ? 16.625 -35.25 -31.031 1 89.94 596 TYR A CA 1
ATOM 4760 C C . TYR A 1 596 ? 15.75 -35.5 -32.281 1 89.94 596 TYR A C 1
ATOM 4762 O O . TYR A 1 596 ? 14.727 -34.812 -32.438 1 89.94 596 TYR A O 1
ATOM 4770 N N . LYS A 1 597 ? 16.188 -36.469 -33.062 1 88.81 597 LYS A N 1
ATOM 4771 C CA . LYS A 1 597 ? 15.398 -36.906 -34.219 1 88.81 597 LYS A CA 1
ATOM 4772 C C . LYS A 1 597 ? 14.617 -38.188 -33.906 1 88.81 597 LYS A C 1
ATOM 4774 O O . LYS A 1 597 ? 13.672 -38.5 -34.625 1 88.81 597 LYS A O 1
ATOM 4779 N N . SER A 1 598 ? 15.039 -38.781 -32.875 1 92.88 598 SER A N 1
ATOM 4780 C CA . SER A 1 598 ? 14.398 -40.031 -32.469 1 92.88 598 SER A CA 1
ATOM 4781 C C . SER A 1 598 ? 13.828 -39.906 -31.047 1 92.88 598 SER A C 1
ATOM 4783 O O . SER A 1 598 ? 14.562 -39.625 -30.094 1 92.88 598 SER A O 1
ATOM 4785 N N . ARG A 1 599 ? 12.57 -40.25 -31.016 1 93.56 599 ARG A N 1
ATOM 4786 C CA . ARG A 1 599 ? 11.906 -40.219 -29.719 1 93.56 599 ARG A CA 1
ATOM 4787 C C . ARG A 1 599 ? 12.484 -41.281 -28.797 1 93.56 599 ARG A C 1
ATOM 4789 O O . ARG A 1 599 ? 12.609 -41.062 -27.578 1 93.56 599 ARG A O 1
ATOM 4796 N N . LYS A 1 600 ? 12.758 -42.406 -29.375 1 94.88 600 LYS A N 1
ATOM 4797 C CA . LYS A 1 600 ? 13.344 -43.5 -28.609 1 94.88 600 LYS A CA 1
ATOM 4798 C C . LYS A 1 600 ? 14.672 -43.094 -27.984 1 94.88 600 LYS A C 1
ATOM 4800 O O . LYS A 1 600 ? 14.906 -43.344 -26.797 1 94.88 600 LYS A O 1
ATOM 4805 N N . LYS A 1 601 ? 15.484 -42.531 -28.781 1 95.06 601 LYS A N 1
ATOM 4806 C CA . LYS A 1 601 ? 16.781 -42.062 -28.281 1 95.06 601 LYS A CA 1
ATOM 4807 C C . LYS A 1 601 ? 16.625 -41 -27.219 1 95.06 601 LYS A C 1
ATOM 4809 O O . LYS A 1 601 ? 17.375 -41 -26.219 1 95.06 601 LYS A O 1
ATOM 4814 N N . MET A 1 602 ? 15.68 -40.125 -27.406 1 95.12 602 MET A N 1
ATOM 4815 C CA . MET A 1 602 ? 15.406 -39.094 -26.422 1 95.12 602 MET A CA 1
ATOM 4816 C C . MET A 1 602 ? 15.031 -39.719 -25.078 1 95.12 602 MET A C 1
ATOM 4818 O O . MET A 1 602 ? 15.531 -39.281 -24.031 1 95.12 602 MET A O 1
ATOM 4822 N N . ASN A 1 603 ? 14.172 -40.688 -25.094 1 96.56 603 ASN A N 1
ATOM 4823 C CA . ASN A 1 603 ? 13.75 -41.344 -23.859 1 96.56 603 ASN A CA 1
ATOM 4824 C C . ASN A 1 603 ? 14.906 -42.062 -23.188 1 96.56 603 ASN A C 1
ATOM 4826 O O . ASN A 1 603 ? 15.008 -42.062 -21.953 1 96.56 603 ASN A O 1
ATOM 4830 N N . GLU A 1 604 ? 15.789 -42.656 -24.031 1 95.94 604 GLU A N 1
ATOM 4831 C CA . GLU A 1 604 ? 16.969 -43.344 -23.484 1 95.94 604 GLU A CA 1
ATOM 4832 C C . GLU A 1 604 ? 17.906 -42.344 -22.797 1 95.94 604 GLU A C 1
ATOM 4834 O O . GLU A 1 604 ? 18.359 -42.594 -21.688 1 95.94 604 GLU A O 1
ATOM 4839 N N . ASP A 1 605 ? 18.125 -41.344 -23.453 1 94.81 605 ASP A N 1
ATOM 4840 C CA . ASP A 1 605 ? 19.031 -40.344 -22.906 1 94.81 605 ASP A CA 1
ATOM 4841 C C . ASP A 1 605 ? 18.438 -39.656 -21.672 1 94.81 605 ASP A C 1
ATOM 4843 O O . ASP A 1 605 ? 19.156 -39.344 -20.719 1 94.81 605 ASP A O 1
ATOM 4847 N N . TYR A 1 606 ? 17.156 -39.406 -21.719 1 96.06 606 TYR A N 1
ATOM 4848 C CA . TYR A 1 606 ? 16.453 -38.906 -20.547 1 96.06 606 TYR A CA 1
ATOM 4849 C C . TYR A 1 606 ? 16.641 -39.844 -19.359 1 96.06 606 TYR A C 1
ATOM 4851 O O . TYR A 1 606 ? 16.953 -39.406 -18.25 1 96.06 606 TYR A O 1
ATOM 4859 N N . GLY A 1 607 ? 16.406 -41.062 -19.531 1 96.19 607 GLY A N 1
ATOM 4860 C CA . GLY A 1 607 ? 16.578 -42.062 -18.469 1 96.19 607 GLY A CA 1
ATOM 4861 C C . GLY A 1 607 ? 17.984 -42.094 -17.906 1 96.19 607 GLY A C 1
ATOM 4862 O O . GLY A 1 607 ? 18.172 -42.188 -16.703 1 96.19 607 GLY A O 1
ATOM 4863 N N . GLN A 1 608 ? 18.969 -42.062 -18.844 1 95.31 608 GLN A N 1
ATOM 4864 C CA . GLN A 1 608 ? 20.359 -42.031 -18.422 1 95.31 608 GLN A CA 1
ATOM 4865 C C . GLN A 1 608 ? 20.672 -40.812 -17.578 1 95.31 608 GLN A C 1
ATOM 4867 O O . GLN A 1 608 ? 21.328 -40.906 -16.547 1 95.31 608 GLN A O 1
ATOM 4872 N N . PHE A 1 609 ? 20.219 -39.75 -18.047 1 95.5 609 PHE A N 1
ATOM 4873 C CA . PHE A 1 609 ? 20.453 -38.469 -17.375 1 95.5 609 PHE A CA 1
ATOM 4874 C C . PHE A 1 609 ? 19.844 -38.5 -15.961 1 95.5 609 PHE A C 1
ATOM 4876 O O . PHE A 1 609 ? 20.531 -38.156 -14.992 1 95.5 609 PHE A O 1
ATOM 4883 N N . ILE A 1 610 ? 18.594 -38.906 -15.812 1 97 610 ILE A N 1
ATOM 4884 C CA . ILE A 1 610 ? 17.875 -38.906 -14.547 1 97 610 ILE A CA 1
ATOM 4885 C C . ILE A 1 610 ? 18.453 -39.938 -13.602 1 97 610 ILE A C 1
ATOM 4887 O O . ILE A 1 610 ? 18.828 -39.625 -12.469 1 97 610 ILE A O 1
ATOM 4891 N N . HIS A 1 611 ? 18.656 -41.188 -14.047 1 96.88 611 HIS A N 1
ATOM 4892 C CA . HIS A 1 611 ? 18.922 -42.312 -13.164 1 96.88 611 HIS A CA 1
ATOM 4893 C C . HIS A 1 611 ? 20.422 -42.469 -12.883 1 96.88 611 HIS A C 1
ATOM 4895 O O . HIS A 1 611 ? 20.812 -42.938 -11.812 1 96.88 611 HIS A O 1
ATOM 4901 N N . TYR A 1 612 ? 21.188 -42 -13.797 1 95.75 612 TYR A N 1
ATOM 4902 C CA . TYR A 1 612 ? 22.594 -42.281 -13.617 1 95.75 612 TYR A CA 1
ATOM 4903 C C . TYR A 1 612 ? 23.391 -41 -13.352 1 95.75 612 TYR A C 1
ATOM 4905 O O . TYR A 1 612 ? 24.516 -41.062 -12.852 1 95.75 612 TYR A O 1
ATOM 4913 N N . GLU A 1 613 ? 22.797 -39.938 -13.633 1 96.38 613 GLU A N 1
ATOM 4914 C CA . GLU A 1 613 ? 23.547 -38.719 -13.414 1 96.38 613 GLU A CA 1
ATOM 4915 C C . GLU A 1 613 ? 22.953 -37.906 -12.273 1 96.38 613 GLU A C 1
ATOM 4917 O O . GLU A 1 613 ? 23.688 -37.344 -11.453 1 96.38 613 GLU A O 1
ATOM 4922 N N . ILE A 1 614 ? 21.688 -37.812 -12.156 1 97.56 614 ILE A N 1
ATOM 4923 C CA . ILE A 1 614 ? 21.047 -36.906 -11.203 1 97.56 614 ILE A CA 1
ATOM 4924 C C . ILE A 1 614 ? 20.797 -37.625 -9.891 1 97.56 614 ILE A C 1
ATOM 4926 O O . ILE A 1 614 ? 21.297 -37.219 -8.836 1 97.56 614 ILE A O 1
ATOM 4930 N N . LEU A 1 615 ? 20.078 -38.75 -9.906 1 97.19 615 LEU A N 1
ATOM 4931 C CA . LEU A 1 615 ? 19.594 -39.438 -8.703 1 97.19 615 LEU A CA 1
ATOM 4932 C C . LEU A 1 615 ? 20.766 -39.844 -7.805 1 97.19 615 LEU A C 1
ATOM 4934 O O . LEU A 1 615 ? 20.672 -39.719 -6.582 1 97.19 615 LEU A O 1
ATOM 4938 N N . PRO A 1 616 ? 21.938 -40.219 -8.391 1 96.62 616 PRO A N 1
ATOM 4939 C CA . PRO A 1 616 ? 23.062 -40.562 -7.535 1 96.62 616 PRO A CA 1
ATOM 4940 C C . PRO A 1 616 ? 23.609 -39.375 -6.742 1 96.62 616 PRO A C 1
ATOM 4942 O O . PRO A 1 616 ? 24.266 -39.562 -5.719 1 96.62 616 PRO A O 1
ATOM 4945 N N . LEU A 1 617 ? 23.328 -38.219 -7.156 1 97.62 617 LEU A N 1
ATOM 4946 C CA . LEU A 1 617 ? 23.828 -37.031 -6.492 1 97.62 617 LEU A CA 1
ATOM 4947 C C . LEU A 1 617 ? 23.094 -36.781 -5.188 1 97.62 617 LEU A C 1
ATOM 4949 O O . LEU A 1 617 ? 23.531 -35.969 -4.359 1 97.62 617 LEU A O 1
ATOM 4953 N N . GLU A 1 618 ? 21.938 -37.438 -4.961 1 96.81 618 GLU A N 1
ATOM 4954 C CA . GLU A 1 618 ? 21.234 -37.312 -3.686 1 96.81 618 GLU A CA 1
ATOM 4955 C C . GLU A 1 618 ? 22.141 -37.656 -2.516 1 96.81 618 GLU A C 1
ATOM 4957 O O . GLU A 1 618 ? 22.141 -36.969 -1.491 1 96.81 618 GLU A O 1
ATOM 4962 N N . THR A 1 619 ? 22.906 -38.688 -2.703 1 95.75 619 THR A N 1
ATOM 4963 C CA . THR A 1 619 ? 23.797 -39.156 -1.637 1 95.75 619 THR A CA 1
ATOM 4964 C C . THR A 1 619 ? 24.938 -38.156 -1.427 1 95.75 619 THR A C 1
ATOM 4966 O O . THR A 1 619 ? 25.609 -38.188 -0.393 1 95.75 619 THR A O 1
ATOM 4969 N N . LYS A 1 620 ? 25.141 -37.375 -2.447 1 95.75 620 LYS A N 1
ATOM 4970 C CA . LYS A 1 620 ? 26.234 -36.406 -2.367 1 95.75 620 LYS A CA 1
ATOM 4971 C C . LYS A 1 620 ? 25.734 -35.031 -1.884 1 95.75 620 LYS A C 1
ATOM 4973 O O . LYS A 1 620 ? 26.516 -34.094 -1.792 1 95.75 620 LYS A O 1
ATOM 4978 N N . GLY A 1 621 ? 24.438 -34.938 -1.607 1 96.38 621 GLY A N 1
ATOM 4979 C CA . GLY A 1 621 ? 23.953 -33.719 -0.974 1 96.38 621 GLY A CA 1
ATOM 4980 C C . GLY A 1 621 ? 22.906 -33 -1.799 1 96.38 621 GLY A C 1
ATOM 4981 O O . GLY A 1 621 ? 22.344 -32 -1.352 1 96.38 621 GLY A O 1
ATOM 4982 N N . LEU A 1 622 ? 22.672 -33.438 -3.029 1 98.06 622 LEU A N 1
ATOM 4983 C CA . LEU A 1 622 ? 21.609 -32.844 -3.82 1 98.06 622 LEU A CA 1
ATOM 4984 C C . LEU A 1 622 ? 20.25 -33.031 -3.154 1 98.06 622 LEU A C 1
ATOM 4986 O O . LEU A 1 622 ? 19.922 -34.156 -2.707 1 98.06 622 LEU A O 1
ATOM 4990 N N . CYS A 1 623 ? 19.531 -32 -3.002 1 97.12 623 CYS A N 1
ATOM 4991 C CA . CYS A 1 623 ? 18.25 -32.125 -2.311 1 97.12 623 CYS A CA 1
ATOM 4992 C C . CYS A 1 623 ? 17.109 -32.344 -3.303 1 97.12 623 CYS A C 1
ATOM 4994 O O . CYS A 1 623 ? 16 -32.719 -2.918 1 97.12 623 CYS A O 1
ATOM 4996 N N . GLY A 1 624 ? 17.312 -32.031 -4.613 1 98.12 624 GLY A N 1
ATOM 4997 C CA . GLY A 1 624 ? 16.281 -32.25 -5.621 1 98.12 624 GLY A CA 1
ATOM 4998 C C . GLY A 1 624 ? 16.625 -31.609 -6.957 1 98.12 624 GLY A C 1
ATOM 4999 O O . GLY A 1 624 ? 17.688 -30.984 -7.105 1 98.12 624 GLY A O 1
ATOM 5000 N N . PHE A 1 625 ? 15.805 -31.812 -7.914 1 98.5 625 PHE A N 1
ATOM 5001 C CA . PHE A 1 625 ? 15.984 -31.25 -9.242 1 98.5 625 PHE A CA 1
ATOM 5002 C C . PHE A 1 625 ? 14.641 -30.828 -9.836 1 98.5 625 PHE A C 1
ATOM 5004 O O . PHE A 1 625 ? 13.594 -31.297 -9.391 1 98.5 625 PHE A O 1
ATOM 5011 N N . ILE A 1 626 ? 14.703 -29.906 -10.742 1 98.81 626 ILE A N 1
ATOM 5012 C CA . ILE A 1 626 ? 13.578 -29.5 -11.586 1 98.81 626 ILE A CA 1
ATOM 5013 C C . ILE A 1 626 ? 13.93 -29.719 -13.055 1 98.81 626 ILE A C 1
ATOM 5015 O O . ILE A 1 626 ? 14.812 -29.047 -13.594 1 98.81 626 ILE A O 1
ATOM 5019 N N . TYR A 1 627 ? 13.273 -30.641 -13.695 1 98.19 627 TYR A N 1
ATOM 5020 C CA . TYR A 1 627 ? 13.492 -30.922 -15.102 1 98.19 627 TYR A CA 1
ATOM 5021 C C . TYR A 1 627 ? 12.664 -30 -15.984 1 98.19 627 TYR A C 1
ATOM 5023 O O . TYR A 1 627 ? 11.477 -29.797 -15.734 1 98.19 627 TYR A O 1
ATOM 5031 N N . THR A 1 628 ? 13.258 -29.375 -17.031 1 96.94 628 THR A N 1
ATOM 5032 C CA . THR A 1 628 ? 12.547 -28.562 -18.016 1 96.94 628 THR A CA 1
ATOM 5033 C C . THR A 1 628 ? 12.008 -29.422 -19.156 1 96.94 628 THR A C 1
ATOM 5035 O O . THR A 1 628 ? 12.781 -30.094 -19.844 1 96.94 628 THR A O 1
ATOM 5038 N N . GLN A 1 629 ? 10.719 -29.531 -19.328 1 97.44 629 GLN A N 1
ATOM 5039 C CA . GLN A 1 629 ? 9.555 -28.906 -18.734 1 97.44 629 GLN A CA 1
ATOM 5040 C C . GLN A 1 629 ? 8.289 -29.719 -19 1 97.44 629 GLN A C 1
ATOM 5042 O O . GLN A 1 629 ? 8.336 -30.734 -19.688 1 97.44 629 GLN A O 1
ATOM 5047 N N . VAL A 1 630 ? 7.137 -29.344 -18.484 1 98.56 630 VAL A N 1
ATOM 5048 C CA . VAL A 1 630 ? 5.895 -30.109 -18.5 1 98.56 630 VAL A CA 1
ATOM 5049 C C . VAL A 1 630 ? 5.434 -30.312 -19.938 1 98.56 630 VAL A C 1
ATOM 5051 O O . VAL A 1 630 ? 5.164 -31.438 -20.359 1 98.56 630 VAL A O 1
ATOM 5054 N N . SER A 1 631 ? 5.418 -29.219 -20.703 1 98.31 631 SER A N 1
ATOM 5055 C CA . SER A 1 631 ? 4.926 -29.297 -22.078 1 98.31 631 SER A CA 1
ATOM 5056 C C . SER A 1 631 ? 5.73 -28.391 -23 1 98.31 631 SER A C 1
ATOM 5058 O O . SER A 1 631 ? 6.473 -27.531 -22.547 1 98.31 631 SER A O 1
ATOM 5060 N N . ASP A 1 632 ? 5.582 -28.75 -24.312 1 96.81 632 ASP A N 1
ATOM 5061 C CA . ASP A 1 632 ? 5.988 -27.75 -25.297 1 96.81 632 ASP A CA 1
ATOM 5062 C C . ASP A 1 632 ? 5.203 -26.453 -25.109 1 96.81 632 ASP A C 1
ATOM 5064 O O . ASP A 1 632 ? 4.07 -26.469 -24.625 1 96.81 632 ASP A O 1
ATOM 5068 N N . VAL A 1 633 ? 5.844 -25.344 -25.406 1 97.06 633 VAL A N 1
ATOM 5069 C CA . VAL A 1 633 ? 5.195 -24.031 -25.438 1 97.06 633 VAL A CA 1
ATOM 5070 C C . VAL A 1 633 ? 5.715 -23.219 -26.609 1 97.06 633 VAL A C 1
ATOM 5072 O O . VAL A 1 633 ? 6.859 -22.75 -26.594 1 97.06 633 VAL A O 1
ATOM 5075 N N . GLU A 1 634 ? 4.879 -23.078 -27.594 1 95.44 634 GLU A N 1
ATOM 5076 C CA . GLU A 1 634 ? 5.184 -22.297 -28.781 1 95.44 634 GLU A CA 1
ATOM 5077 C C . GLU A 1 634 ? 6.516 -22.719 -29.406 1 95.44 634 GLU A C 1
ATOM 5079 O O . GLU A 1 634 ? 6.676 -23.875 -29.797 1 95.44 634 GLU A O 1
ATOM 5084 N N . ASP A 1 635 ? 7.594 -21.891 -29.25 1 93.44 635 ASP A N 1
ATOM 5085 C CA . ASP A 1 635 ? 8.867 -22.25 -29.875 1 93.44 635 ASP A CA 1
ATOM 5086 C C . ASP A 1 635 ? 9.625 -23.281 -29.047 1 93.44 635 ASP A C 1
ATOM 5088 O O . ASP A 1 635 ? 10.555 -23.906 -29.547 1 93.44 635 ASP A O 1
ATOM 5092 N N . GLU A 1 636 ? 9.305 -23.422 -27.828 1 94.25 636 GLU A N 1
ATOM 5093 C CA . GLU A 1 636 ? 9.969 -24.391 -26.953 1 94.25 636 GLU A CA 1
ATOM 5094 C C . GLU A 1 636 ? 9.32 -25.766 -27.078 1 94.25 636 GLU A C 1
ATOM 5096 O O . GLU A 1 636 ? 8.281 -26.031 -26.469 1 94.25 636 GLU A O 1
ATOM 5101 N N . VAL A 1 637 ? 10.047 -26.641 -27.766 1 94.44 637 VAL A N 1
ATOM 5102 C CA . VAL A 1 637 ? 9.484 -27.953 -28.016 1 94.44 637 VAL A CA 1
ATOM 5103 C C . VAL A 1 637 ? 10.234 -29 -27.203 1 94.44 637 VAL A C 1
ATOM 5105 O O . VAL A 1 637 ? 10.562 -30.078 -27.719 1 94.44 637 VAL A O 1
ATOM 5108 N N . ASN A 1 638 ? 10.562 -28.625 -26 1 94.75 638 ASN A N 1
ATOM 5109 C CA . ASN A 1 638 ? 11.312 -29.5 -25.094 1 94.75 638 ASN A CA 1
ATOM 5110 C C . ASN A 1 638 ? 10.43 -30 -23.953 1 94.75 638 ASN A C 1
ATOM 5112 O O . ASN A 1 638 ? 10.938 -30.328 -22.875 1 94.75 638 ASN A O 1
ATOM 5116 N N . GLY A 1 639 ? 9.133 -30.078 -24.141 1 96.88 639 GLY A N 1
ATOM 5117 C CA . GLY A 1 639 ? 8.211 -30.547 -23.125 1 96.88 639 GLY A CA 1
ATOM 5118 C C . GLY A 1 639 ? 8.133 -32.062 -23.031 1 96.88 639 GLY A C 1
ATOM 5119 O O . GLY A 1 639 ? 8.367 -32.75 -24.031 1 96.88 639 GLY A O 1
ATOM 5120 N N . ILE A 1 640 ? 7.797 -32.469 -21.875 1 98.25 640 ILE A N 1
ATOM 5121 C CA . ILE A 1 640 ? 7.449 -33.875 -21.672 1 98.25 640 ILE A CA 1
ATOM 5122 C C . ILE A 1 640 ? 6.164 -34.188 -22.438 1 98.25 640 ILE A C 1
ATOM 5124 O O . ILE A 1 640 ? 6.02 -35.281 -22.984 1 98.25 640 ILE A O 1
ATOM 5128 N N . LEU A 1 641 ? 5.301 -33.25 -22.469 1 98.5 641 LEU A N 1
ATOM 5129 C CA . LEU A 1 641 ? 4.074 -33.281 -23.266 1 98.5 641 LEU A CA 1
ATOM 5130 C C . LEU A 1 641 ? 4.172 -32.375 -24.469 1 98.5 641 LEU A C 1
ATOM 5132 O O . LEU A 1 641 ? 4.883 -31.359 -24.438 1 98.5 641 LEU A O 1
ATOM 5136 N N . THR A 1 642 ? 3.484 -32.812 -25.609 1 98.06 642 THR A N 1
ATOM 5137 C CA . THR A 1 642 ? 3.305 -31.844 -26.688 1 98.06 642 THR A CA 1
ATOM 5138 C C . THR A 1 642 ? 2.496 -30.641 -26.219 1 98.06 642 THR A C 1
ATOM 5140 O O . THR A 1 642 ? 1.84 -30.703 -25.172 1 98.06 642 THR A O 1
ATOM 5143 N N . TYR A 1 643 ? 2.564 -29.594 -27.016 1 97.94 643 TYR A N 1
ATOM 5144 C CA . TYR A 1 643 ? 1.878 -28.359 -26.641 1 97.94 643 TYR A CA 1
ATOM 5145 C C . TYR A 1 643 ? 0.377 -28.594 -26.531 1 97.94 643 TYR A C 1
ATOM 5147 O O . TYR A 1 643 ? -0.266 -28.062 -25.609 1 97.94 643 TYR A O 1
ATOM 5155 N N . ASP A 1 644 ? -0.206 -29.406 -27.344 1 98.25 644 ASP A N 1
ATOM 5156 C CA . ASP A 1 644 ? -1.643 -29.656 -27.391 1 98.25 644 ASP A CA 1
ATOM 5157 C C . ASP A 1 644 ? -2.029 -30.766 -26.406 1 98.25 644 ASP A C 1
ATOM 5159 O O . ASP A 1 644 ? -3.201 -31.141 -26.328 1 98.25 644 ASP A O 1
ATOM 5163 N N . ARG A 1 645 ? -1.097 -31.406 -25.672 1 98.38 645 ARG A N 1
ATOM 5164 C CA . ARG A 1 645 ? -1.284 -32.438 -24.656 1 98.38 645 ARG A CA 1
ATOM 5165 C C . ARG A 1 645 ? -1.83 -33.719 -25.266 1 98.38 645 ARG A C 1
ATOM 5167 O O . ARG A 1 645 ? -2.512 -34.5 -24.594 1 98.38 645 ARG A O 1
ATOM 5174 N N . LYS A 1 646 ? -1.585 -34.031 -26.484 1 98.19 646 LYS A N 1
ATOM 5175 C CA . LYS A 1 646 ? -2.125 -35.219 -27.125 1 98.19 646 LYS A CA 1
ATOM 5176 C C . LYS A 1 646 ? -1.113 -36.375 -27.109 1 98.19 646 LYS A C 1
ATOM 5178 O O . LYS A 1 646 ? -1.482 -37.531 -27.266 1 98.19 646 LYS A O 1
ATOM 5183 N N . VAL A 1 647 ? 0.137 -35.938 -26.891 1 97.69 647 VAL A N 1
ATOM 5184 C CA . VAL A 1 647 ? 1.178 -36.969 -26.906 1 97.69 647 VAL A CA 1
ATOM 5185 C C . VAL A 1 647 ? 2.121 -36.75 -25.719 1 97.69 647 VAL A C 1
ATOM 5187 O O . VAL A 1 647 ? 2.578 -35.656 -25.469 1 97.69 647 VAL A O 1
ATOM 5190 N N . VAL A 1 648 ? 2.369 -37.844 -24.969 1 97.88 648 VAL A N 1
ATOM 5191 C CA . VAL A 1 648 ? 3.455 -37.906 -23.984 1 97.88 648 VAL A CA 1
ATOM 5192 C C . VAL A 1 648 ? 4.766 -38.25 -24.688 1 97.88 648 VAL A C 1
ATOM 5194 O O . VAL A 1 648 ? 4.969 -39.375 -25.109 1 97.88 648 VAL A O 1
ATOM 5197 N N . LYS A 1 649 ? 5.66 -37.281 -24.844 1 97 649 LYS A N 1
ATOM 5198 C CA . LYS A 1 649 ? 6.895 -37.469 -25.594 1 97 649 LYS A CA 1
ATOM 5199 C C . LYS A 1 649 ? 7.906 -38.312 -24.797 1 97 649 LYS A C 1
ATOM 5201 O O . LYS A 1 649 ? 8.578 -39.188 -25.344 1 97 649 LYS A O 1
ATOM 5206 N N . ILE A 1 650 ? 8.047 -37.969 -23.547 1 96 650 ILE A N 1
ATOM 5207 C CA . ILE A 1 650 ? 8.93 -38.719 -22.672 1 96 650 ILE A CA 1
ATOM 5208 C C . ILE A 1 650 ? 8.102 -39.656 -21.781 1 96 650 ILE A C 1
ATOM 5210 O O . ILE A 1 650 ? 7.309 -39.219 -20.953 1 96 650 ILE A O 1
ATOM 5214 N N . ARG A 1 651 ? 8.305 -40.938 -21.891 1 93.38 651 ARG A N 1
ATOM 5215 C CA . ARG A 1 651 ? 7.492 -41.938 -21.203 1 93.38 651 ARG A CA 1
ATOM 5216 C C . ARG A 1 651 ? 8.305 -42.656 -20.125 1 93.38 651 ARG A C 1
ATOM 5218 O O . ARG A 1 651 ? 7.742 -43.344 -19.281 1 93.38 651 ARG A O 1
ATOM 5225 N N . THR A 1 652 ? 9.57 -42.438 -20.188 1 88.12 652 THR A N 1
ATOM 5226 C CA . THR A 1 652 ? 10.445 -43.031 -19.188 1 88.12 652 THR A CA 1
ATOM 5227 C C . THR A 1 652 ? 10.109 -42.5 -17.797 1 88.12 652 THR A C 1
ATOM 5229 O O . THR A 1 652 ? 10.109 -41.281 -17.562 1 88.12 652 THR A O 1
ATOM 5232 N N . LYS A 1 653 ? 9.883 -43.406 -16.875 1 91.88 653 LYS A N 1
ATOM 5233 C CA . LYS A 1 653 ? 9.477 -43.031 -15.523 1 91.88 653 LYS A CA 1
ATOM 5234 C C . LYS A 1 653 ? 10.68 -42.875 -14.602 1 91.88 653 LYS A C 1
ATOM 5236 O O . LYS A 1 653 ? 11.68 -43.594 -14.758 1 91.88 653 LYS A O 1
ATOM 5241 N N . ILE A 1 654 ? 10.531 -42.031 -13.734 1 90.25 654 ILE A N 1
ATOM 5242 C CA . ILE A 1 654 ? 11.508 -41.875 -12.664 1 90.25 654 ILE A CA 1
ATOM 5243 C C . ILE A 1 654 ? 11.203 -42.906 -11.562 1 90.25 654 ILE A C 1
ATOM 5245 O O . ILE A 1 654 ? 10.062 -43 -11.117 1 90.25 654 ILE A O 1
ATOM 5249 N N . TRP A 1 655 ? 12.203 -43.688 -11.195 1 80.94 655 TRP A N 1
ATOM 5250 C CA . TRP A 1 655 ? 12.016 -44.688 -10.148 1 80.94 655 TRP A CA 1
ATOM 5251 C C . TRP A 1 655 ? 12.617 -44.219 -8.828 1 80.94 655 TRP A C 1
ATOM 5253 O O . TRP A 1 655 ? 13.578 -43.438 -8.82 1 80.94 655 TRP A O 1
ATOM 5263 N N . MET B 1 1 ? -27.844 40.781 5.621 1 35.31 1 MET B N 1
ATOM 5264 C CA . MET B 1 1 ? -26.703 40.25 4.887 1 35.31 1 MET B CA 1
ATOM 5265 C C . MET B 1 1 ? -27.031 40.062 3.414 1 35.31 1 MET B C 1
ATOM 5267 O O . MET B 1 1 ? -27.984 39.344 3.076 1 35.31 1 MET B O 1
ATOM 5271 N N . ASP B 1 2 ? -26.75 41.094 2.729 1 40.75 2 ASP B N 1
ATOM 5272 C CA . ASP B 1 2 ? -27.234 41.406 1.391 1 40.75 2 ASP B CA 1
ATOM 5273 C C . ASP B 1 2 ? -26.719 40.406 0.361 1 40.75 2 ASP B C 1
ATOM 5275 O O . ASP B 1 2 ? -25.547 40.062 0.371 1 40.75 2 ASP B O 1
ATOM 5279 N N . LEU B 1 3 ? -27.625 39.562 -0.02 1 45.91 3 LEU B N 1
ATOM 5280 C CA . LEU B 1 3 ? -27.422 38.719 -1.193 1 45.91 3 LEU B CA 1
ATOM 5281 C C . LEU B 1 3 ? -26.375 39.312 -2.125 1 45.91 3 LEU B C 1
ATOM 5283 O O . LEU B 1 3 ? -25.656 38.594 -2.809 1 45.91 3 LEU B O 1
ATOM 5287 N N . THR B 1 4 ? -26.359 40.594 -2.041 1 43.47 4 THR B N 1
ATOM 5288 C CA . THR B 1 4 ? -25.438 41.312 -2.904 1 43.47 4 THR B CA 1
ATOM 5289 C C . THR B 1 4 ? -23.984 41 -2.521 1 43.47 4 THR B C 1
ATOM 5291 O O . THR B 1 4 ? -23.125 40.875 -3.391 1 43.47 4 THR B O 1
ATOM 5294 N N . ASP B 1 5 ? -23.781 40.812 -1.273 1 47.78 5 ASP B N 1
ATOM 5295 C CA . ASP B 1 5 ? -22.422 40.531 -0.818 1 47.78 5 ASP B CA 1
ATOM 5296 C C . ASP B 1 5 ? -21.969 39.125 -1.213 1 47.78 5 ASP B C 1
ATOM 5298 O O . ASP B 1 5 ? -20.797 38.938 -1.57 1 47.78 5 ASP B O 1
ATOM 5302 N N . ILE B 1 6 ? -22.844 38.25 -1.17 1 49.72 6 ILE B N 1
ATOM 5303 C CA . ILE B 1 6 ? -22.562 36.875 -1.576 1 49.72 6 ILE B CA 1
ATOM 5304 C C . ILE B 1 6 ? -22.203 36.844 -3.061 1 49.72 6 ILE B C 1
ATOM 5306 O O . ILE B 1 6 ? -21.219 36.188 -3.453 1 49.72 6 ILE B O 1
ATOM 5310 N N . THR B 1 7 ? -23.094 37.438 -3.773 1 49.03 7 THR B N 1
ATOM 5311 C CA . THR B 1 7 ? -22.906 37.406 -5.219 1 49.03 7 THR B CA 1
ATOM 5312 C C . THR B 1 7 ? -21.625 38.125 -5.613 1 49.03 7 THR B C 1
ATOM 5314 O O . THR B 1 7 ? -20.953 37.75 -6.574 1 49.03 7 THR B O 1
ATOM 5317 N N . ARG B 1 8 ? -21.406 39.156 -4.949 1 47.19 8 ARG B N 1
ATOM 5318 C CA . ARG B 1 8 ? -20.203 39.938 -5.234 1 47.19 8 ARG B CA 1
ATOM 5319 C C . ARG B 1 8 ? -18.953 39.125 -4.902 1 47.19 8 ARG B C 1
ATOM 5321 O O . ARG B 1 8 ? -17.922 39.25 -5.57 1 47.19 8 ARG B O 1
ATOM 5328 N N . SER B 1 9 ? -19.109 38.406 -3.859 1 49.22 9 SER B N 1
ATOM 5329 C CA . SER B 1 9 ? -17.969 37.594 -3.459 1 49.22 9 SER B CA 1
ATOM 5330 C C . SER B 1 9 ? -17.719 36.438 -4.449 1 49.22 9 SER B C 1
ATOM 5332 O O . SER B 1 9 ? -16.594 35.969 -4.594 1 49.22 9 SER B O 1
ATOM 5334 N N . MET B 1 10 ? -18.812 35.969 -5.02 1 48.84 10 MET B N 1
ATOM 5335 C CA . MET B 1 10 ? -18.734 34.844 -5.953 1 48.84 10 MET B CA 1
ATOM 5336 C C . MET B 1 10 ? -18.203 35.312 -7.305 1 48.84 10 MET B C 1
ATOM 5338 O O . MET B 1 10 ? -17.656 34.5 -8.07 1 48.84 10 MET B O 1
ATOM 5342 N N . VAL B 1 11 ? -18.734 36.469 -7.887 1 41.94 11 VAL B N 1
ATOM 5343 C CA . VAL B 1 11 ? -18.594 36.812 -9.297 1 41.94 11 VAL B CA 1
ATOM 5344 C C . VAL B 1 11 ? -17.172 37.344 -9.547 1 41.94 11 VAL B C 1
ATOM 5346 O O . VAL B 1 11 ? -16.906 37.938 -10.586 1 41.94 11 VAL B O 1
ATOM 5349 N N . ARG B 1 12 ? -16.344 37.469 -8.719 1 44.75 12 ARG B N 1
ATOM 5350 C CA . ARG B 1 12 ? -15.281 38.344 -9.195 1 44.75 12 ARG B CA 1
ATOM 5351 C C . ARG B 1 12 ? -14.469 37.656 -10.289 1 44.75 12 ARG B C 1
ATOM 5353 O O . ARG B 1 12 ? -14.5 36.438 -10.43 1 44.75 12 ARG B O 1
ATOM 5360 N N . SER B 1 13 ? -13.547 38.531 -10.984 1 46 13 SER B N 1
ATOM 5361 C CA . SER B 1 13 ? -12.812 38.5 -12.25 1 46 13 SER B CA 1
ATOM 5362 C C . SER B 1 13 ? -11.977 37.25 -12.398 1 46 13 SER B C 1
ATOM 5364 O O . SER B 1 13 ? -11.25 36.875 -11.484 1 46 13 SER B O 1
ATOM 5366 N N . LYS B 1 14 ? -12.258 36.562 -13.438 1 54.22 14 LYS B N 1
ATOM 5367 C CA . LYS B 1 14 ? -11.75 35.312 -13.992 1 54.22 14 LYS B CA 1
ATOM 5368 C C . LYS B 1 14 ? -10.227 35.312 -14.086 1 54.22 14 LYS B C 1
ATOM 5370 O O . LYS B 1 14 ? -9.594 34.281 -14.141 1 54.22 14 LYS B O 1
ATOM 5375 N N . GLU B 1 15 ? -9.625 36.469 -14.25 1 61.09 15 GLU B N 1
ATOM 5376 C CA . GLU B 1 15 ? -8.203 36.312 -14.562 1 61.09 15 GLU B CA 1
ATOM 5377 C C . GLU B 1 15 ? -7.336 36.594 -13.336 1 61.09 15 GLU B C 1
ATOM 5379 O O . GLU B 1 15 ? -7.566 37.531 -12.602 1 61.09 15 GLU B O 1
ATOM 5384 N N . PRO B 1 16 ? -6.445 35.656 -12.984 1 70.75 16 PRO B N 1
ATOM 5385 C CA . PRO B 1 16 ? -5.516 35.875 -11.875 1 70.75 16 PRO B CA 1
ATOM 5386 C C . PRO B 1 16 ? -4.742 37.188 -11.992 1 70.75 16 PRO B C 1
ATOM 5388 O O . PRO B 1 16 ? -4.32 37.562 -13.086 1 70.75 16 PRO B O 1
ATOM 5391 N N . VAL B 1 17 ? -4.848 38 -10.938 1 73.5 17 VAL B N 1
ATOM 5392 C CA . VAL B 1 17 ? -4.043 39.219 -10.891 1 73.5 17 VAL B CA 1
ATOM 5393 C C . VAL B 1 17 ? -2.662 38.906 -10.328 1 73.5 17 VAL B C 1
ATOM 5395 O O . VAL B 1 17 ? -2.516 38 -9.484 1 73.5 17 VAL B O 1
ATOM 5398 N N . ALA B 1 18 ? -1.753 39.625 -10.852 1 82.81 18 ALA B N 1
ATOM 5399 C CA . ALA B 1 18 ? -0.381 39.438 -10.391 1 82.81 18 ALA B CA 1
ATOM 5400 C C . ALA B 1 18 ? -0.246 39.812 -8.914 1 82.81 18 ALA B C 1
ATOM 5402 O O . ALA B 1 18 ? -0.834 40.812 -8.461 1 82.81 18 ALA B O 1
ATOM 5403 N N . LEU B 1 19 ? 0.443 39.031 -8.18 1 91.31 19 LEU B N 1
ATOM 5404 C CA . LEU B 1 19 ? 0.649 39.281 -6.758 1 91.31 19 LEU B CA 1
ATOM 5405 C C . LEU B 1 19 ? 1.848 40.188 -6.527 1 91.31 19 LEU B C 1
ATOM 5407 O O . LEU B 1 19 ? 2.861 40.094 -7.219 1 91.31 19 LEU B O 1
ATOM 5411 N N . LYS B 1 20 ? 1.654 41.094 -5.684 1 91.75 20 LYS B N 1
ATOM 5412 C CA . LYS B 1 20 ? 2.783 41.875 -5.203 1 91.75 20 LYS B CA 1
ATOM 5413 C C . LYS B 1 20 ? 3.613 41.094 -4.188 1 91.75 20 LYS B C 1
ATOM 5415 O O . LYS B 1 20 ? 3.062 40.375 -3.34 1 91.75 20 LYS B O 1
ATOM 5420 N N . GLN B 1 21 ? 4.848 41.312 -4.312 1 91.19 21 GLN B N 1
ATOM 5421 C CA . GLN B 1 21 ? 5.742 40.656 -3.359 1 91.19 21 GLN B CA 1
ATOM 5422 C C . GLN B 1 21 ? 5.676 41.344 -1.993 1 91.19 21 GLN B C 1
ATOM 5424 O O . GLN B 1 21 ? 5.77 42.562 -1.895 1 91.19 21 GLN B O 1
ATOM 5429 N N . LEU B 1 22 ? 5.453 40.562 -1.012 1 96.12 22 LEU B N 1
ATOM 5430 C CA . LEU B 1 22 ? 5.445 41.031 0.37 1 96.12 22 LEU B CA 1
ATOM 5431 C C . LEU B 1 22 ? 6.488 40.281 1.201 1 96.12 22 LEU B C 1
ATOM 5433 O O . LEU B 1 22 ? 6.641 39.062 1.074 1 96.12 22 LEU B O 1
ATOM 5437 N N . ASP B 1 23 ? 7.211 41.031 1.957 1 96.88 23 ASP B N 1
ATOM 5438 C CA . ASP B 1 23 ? 8.164 40.438 2.887 1 96.88 23 ASP B CA 1
ATOM 5439 C C . ASP B 1 23 ? 7.566 40.344 4.289 1 96.88 23 ASP B C 1
ATOM 5441 O O . ASP B 1 23 ? 6.832 41.219 4.73 1 96.88 23 ASP B O 1
ATOM 5445 N N . THR B 1 24 ? 7.891 39.219 4.914 1 98.25 24 THR B N 1
ATOM 5446 C CA . THR B 1 24 ? 7.621 39.125 6.344 1 98.25 24 THR B CA 1
ATOM 5447 C C . THR B 1 24 ? 8.781 39.688 7.16 1 98.25 24 THR B C 1
ATOM 5449 O O . THR B 1 24 ? 9.852 39.969 6.613 1 98.25 24 THR B O 1
ATOM 5452 N N . PRO B 1 25 ? 8.578 39.781 8.484 1 98.12 25 PRO B N 1
ATOM 5453 C CA . PRO B 1 25 ? 9.68 40.25 9.328 1 98.12 25 PRO B CA 1
ATOM 5454 C C . PRO B 1 25 ? 10.883 39.312 9.305 1 98.12 25 PRO B C 1
ATOM 5456 O O . PRO B 1 25 ? 11.977 39.688 9.719 1 98.12 25 PRO B O 1
ATOM 5459 N N . TRP B 1 26 ? 10.711 38.156 8.82 1 98.19 26 TRP B N 1
ATOM 5460 C CA . TRP B 1 26 ? 11.75 37.125 8.906 1 98.19 26 TRP B CA 1
ATOM 5461 C C . TRP B 1 26 ? 12.336 36.812 7.531 1 98.19 26 TRP B C 1
ATOM 5463 O O . TRP B 1 26 ? 13.203 35.969 7.391 1 98.19 26 TRP B O 1
ATOM 5473 N N . THR B 1 27 ? 11.867 37.5 6.477 1 97.62 27 THR B N 1
ATOM 5474 C CA . THR B 1 27 ? 12.281 37.25 5.105 1 97.62 27 THR B CA 1
ATOM 5475 C C . THR B 1 27 ? 13.797 37.406 4.957 1 97.62 27 THR B C 1
ATOM 5477 O O . THR B 1 27 ? 14.461 36.5 4.414 1 97.62 27 THR B O 1
ATOM 5480 N N . ASP B 1 28 ? 14.32 38.469 5.512 1 96.06 28 ASP B N 1
ATOM 5481 C CA . ASP B 1 28 ? 15.75 38.75 5.379 1 96.06 28 ASP B CA 1
ATOM 5482 C C . ASP B 1 28 ? 16.594 37.688 6.074 1 96.06 28 ASP B C 1
ATOM 5484 O O . ASP B 1 28 ? 17.641 37.281 5.566 1 96.06 28 ASP B O 1
ATOM 5488 N N . LYS B 1 29 ? 16.109 37.312 7.195 1 94.88 29 LYS B N 1
ATOM 5489 C CA . LYS B 1 29 ? 16.828 36.25 7.93 1 94.88 29 LYS B CA 1
ATOM 5490 C C . LYS B 1 29 ? 16.891 34.969 7.117 1 94.88 29 LYS B C 1
ATOM 5492 O O . LYS B 1 29 ? 17.938 34.312 7.074 1 94.88 29 LYS B O 1
ATOM 5497 N N . ALA B 1 30 ? 15.82 34.562 6.531 1 95.75 30 ALA B N 1
ATOM 5498 C CA . ALA B 1 30 ? 15.789 33.344 5.711 1 95.75 30 ALA B CA 1
ATOM 5499 C C . ALA B 1 30 ? 16.703 33.469 4.504 1 95.75 30 ALA B C 1
ATOM 5501 O O . ALA B 1 30 ? 17.422 32.531 4.152 1 95.75 30 ALA B O 1
ATOM 5502 N N . LEU B 1 31 ? 16.719 34.625 3.889 1 94.94 31 LEU B N 1
ATOM 5503 C CA . LEU B 1 31 ? 17.469 34.844 2.658 1 94.94 31 LEU B CA 1
ATOM 5504 C C . LEU B 1 31 ? 18.969 34.938 2.939 1 94.94 31 LEU B C 1
ATOM 5506 O O . LEU B 1 31 ? 19.781 34.594 2.074 1 94.94 31 LEU B O 1
ATOM 5510 N N . THR B 1 32 ? 19.344 35.312 4.109 1 94.19 32 THR B N 1
ATOM 5511 C CA . THR B 1 32 ? 20.766 35.5 4.41 1 94.19 32 THR B CA 1
ATOM 5512 C C . THR B 1 32 ? 21.344 34.281 5.145 1 94.19 32 THR B C 1
ATOM 5514 O O . THR B 1 32 ? 22.547 34.219 5.371 1 94.19 32 THR B O 1
ATOM 5517 N N . SER B 1 33 ? 20.484 33.406 5.473 1 93.88 33 SER B N 1
ATOM 5518 C CA . SER B 1 33 ? 20.953 32.219 6.199 1 93.88 33 SER B CA 1
ATOM 5519 C C . SER B 1 33 ? 21.672 31.25 5.273 1 93.88 33 SER B C 1
ATOM 5521 O O . SER B 1 33 ? 21.203 30.984 4.16 1 93.88 33 SER B O 1
ATOM 5523 N N . LYS B 1 34 ? 22.797 30.734 5.719 1 92.81 34 LYS B N 1
ATOM 5524 C CA . LYS B 1 34 ? 23.5 29.703 4.969 1 92.81 34 LYS B CA 1
ATOM 5525 C C . LYS B 1 34 ? 22.766 28.375 5.031 1 92.81 34 LYS B C 1
ATOM 5527 O O . LYS B 1 34 ? 22.844 27.562 4.098 1 92.81 34 LYS B O 1
ATOM 5532 N N . CYS B 1 35 ? 22.109 28.188 6.121 1 95.81 35 CYS B N 1
ATOM 5533 C CA . CYS B 1 35 ? 21.312 26.984 6.348 1 95.81 35 CYS B CA 1
ATOM 5534 C C . CYS B 1 35 ? 19.953 27.344 6.926 1 95.81 35 CYS B C 1
ATOM 5536 O O . CYS B 1 35 ? 19.719 27.172 8.125 1 95.81 35 CYS B O 1
ATOM 5538 N N . PRO B 1 36 ? 19.078 27.766 6.066 1 96.75 36 PRO B N 1
ATOM 5539 C CA . PRO B 1 36 ? 17.75 28.109 6.566 1 96.75 36 PRO B CA 1
ATOM 5540 C C . PRO B 1 36 ? 17.047 26.938 7.242 1 96.75 36 PRO B C 1
ATOM 5542 O O . PRO B 1 36 ? 17.188 25.781 6.805 1 96.75 36 PRO B O 1
ATOM 5545 N N . LYS B 1 37 ? 16.281 27.25 8.352 1 96.81 37 LYS B N 1
ATOM 5546 C CA . LYS B 1 37 ? 15.523 26.234 9.086 1 96.81 37 LYS B CA 1
ATOM 5547 C C . LYS B 1 37 ? 16.438 25.109 9.555 1 96.81 37 LYS B C 1
ATOM 5549 O O . LYS B 1 37 ? 16.172 23.938 9.289 1 96.81 37 LYS B O 1
ATOM 5554 N N . SER B 1 38 ? 17.469 25.422 10.273 1 94.12 38 SER B N 1
ATOM 5555 C CA . SER B 1 38 ? 18.547 24.516 10.656 1 94.12 38 SER B CA 1
ATOM 5556 C C . SER B 1 38 ? 18.172 23.719 11.898 1 94.12 38 SER B C 1
ATOM 5558 O O . SER B 1 38 ? 18.906 22.797 12.289 1 94.12 38 SER B O 1
ATOM 5560 N N . GLU B 1 39 ? 17.031 24 12.523 1 95.12 39 GLU B N 1
ATOM 5561 C CA . GLU B 1 39 ? 16.609 23.234 13.688 1 95.12 39 GLU B CA 1
ATOM 5562 C C . GLU B 1 39 ? 16.344 21.781 13.32 1 95.12 39 GLU B C 1
ATOM 5564 O O . GLU B 1 39 ? 15.922 21.484 12.195 1 95.12 39 GLU B O 1
ATOM 5569 N N . TYR B 1 40 ? 16.547 20.875 14.32 1 96 40 TYR B N 1
ATOM 5570 C CA . TYR B 1 40 ? 16.203 19.484 14.078 1 96 40 TYR B CA 1
ATOM 5571 C C . TYR B 1 40 ? 14.742 19.344 13.68 1 96 40 TYR B C 1
ATOM 5573 O O . TYR B 1 40 ? 13.852 19.797 14.406 1 96 40 TYR B O 1
ATOM 5581 N N . PRO B 1 41 ? 14.43 18.656 12.602 1 96.31 41 PRO B N 1
ATOM 5582 C CA . PRO B 1 41 ? 13.094 18.719 11.992 1 96.31 41 PRO B CA 1
ATOM 5583 C C . PRO B 1 41 ? 12.062 17.906 12.773 1 96.31 41 PRO B C 1
ATOM 5585 O O . PRO B 1 41 ? 10.859 18.172 12.695 1 96.31 41 PRO B O 1
ATOM 5588 N N . ARG B 1 42 ? 12.469 16.906 13.578 1 95.44 42 ARG B N 1
ATOM 5589 C CA . ARG B 1 42 ? 11.555 16.016 14.297 1 95.44 42 ARG B CA 1
ATOM 5590 C C . ARG B 1 42 ? 11.734 16.156 15.805 1 95.44 42 ARG B C 1
ATOM 5592 O O . ARG B 1 42 ? 12.336 15.297 16.453 1 95.44 42 ARG B O 1
ATOM 5599 N N . PRO B 1 43 ? 11.086 17.031 16.422 1 96 43 PRO B N 1
ATOM 5600 C CA . PRO B 1 43 ? 11.312 17.312 17.844 1 96 43 PRO B CA 1
ATOM 5601 C C . PRO B 1 43 ? 10.93 16.141 18.734 1 96 43 PRO B C 1
ATOM 5603 O O . PRO B 1 43 ? 11.367 16.062 19.891 1 96 43 PRO B O 1
ATOM 5606 N N . GLN B 1 44 ? 10.125 15.18 18.266 1 95.94 44 GLN B N 1
ATOM 5607 C CA . GLN B 1 44 ? 9.727 14.031 19.078 1 95.94 44 GLN B CA 1
ATOM 5608 C C . GLN B 1 44 ? 10.633 12.836 18.812 1 95.94 44 GLN B C 1
ATOM 5610 O O . GLN B 1 44 ? 10.344 11.727 19.266 1 95.94 44 GLN B O 1
ATOM 5615 N N . PHE B 1 45 ? 11.688 13.031 18.078 1 95.5 45 PHE B N 1
ATOM 5616 C CA . PHE B 1 45 ? 12.594 11.945 17.719 1 95.5 45 PHE B CA 1
ATOM 5617 C C . PHE B 1 45 ? 13.992 12.477 17.422 1 95.5 45 PHE B C 1
ATOM 5619 O O . PHE B 1 45 ? 14.523 12.25 16.328 1 95.5 45 PHE B O 1
ATOM 5626 N N . VAL B 1 46 ? 14.609 13.094 18.359 1 96.38 46 VAL B N 1
ATOM 5627 C CA . VAL B 1 46 ? 15.836 13.867 18.172 1 96.38 46 VAL B CA 1
ATOM 5628 C C . VAL B 1 46 ? 17.047 12.977 18.422 1 96.38 46 VAL B C 1
ATOM 5630 O O . VAL B 1 46 ? 17.125 12.297 19.453 1 96.38 46 VAL B O 1
ATOM 5633 N N . ARG B 1 47 ? 17.922 12.984 17.516 1 95.38 47 ARG B N 1
ATOM 5634 C CA . ARG B 1 47 ? 19.234 12.367 17.656 1 95.38 47 ARG B CA 1
ATOM 5635 C C . ARG B 1 47 ? 20.328 13.422 17.625 1 95.38 47 ARG B C 1
ATOM 5637 O O . ARG B 1 47 ? 20.094 14.57 17.25 1 95.38 47 ARG B O 1
ATOM 5644 N N . ASP B 1 48 ? 21.547 13.023 18 1 92.81 48 ASP B N 1
ATOM 5645 C CA . ASP B 1 48 ? 22.656 13.969 18.031 1 92.81 48 ASP B CA 1
ATOM 5646 C C . ASP B 1 48 ? 23.5 13.883 16.75 1 92.81 48 ASP B C 1
ATOM 5648 O O . ASP B 1 48 ? 24.469 14.625 16.578 1 92.81 48 ASP B O 1
ATOM 5652 N N . SER B 1 49 ? 23.156 13.094 15.812 1 91.25 49 SER B N 1
ATOM 5653 C CA . SER B 1 49 ? 23.906 12.898 14.578 1 91.25 49 SER B CA 1
ATOM 5654 C C . SER B 1 49 ? 23.281 13.656 13.414 1 91.25 49 SER B C 1
ATOM 5656 O O . SER B 1 49 ? 23.516 13.32 12.25 1 91.25 49 SER B O 1
ATOM 5658 N N . TYR B 1 50 ? 22.688 14.711 13.641 1 90.56 50 TYR B N 1
ATOM 5659 C CA . TYR B 1 50 ? 21.922 15.508 12.695 1 90.56 50 TYR B CA 1
ATOM 5660 C C . TYR B 1 50 ? 22.828 16.266 11.75 1 90.56 50 TYR B C 1
ATOM 5662 O O . TYR B 1 50 ? 23.734 17 12.195 1 90.56 50 TYR B O 1
ATOM 5670 N N . ILE B 1 51 ? 22.656 16.094 10.445 1 95.12 51 ILE B N 1
ATOM 5671 C CA . ILE B 1 51 ? 23.312 16.859 9.391 1 95.12 51 ILE B CA 1
ATOM 5672 C C . ILE B 1 51 ? 22.266 17.469 8.461 1 95.12 51 ILE B C 1
ATOM 5674 O O . ILE B 1 51 ? 21.703 16.766 7.605 1 95.12 51 ILE B O 1
ATOM 5678 N N . SER B 1 52 ? 22.078 18.781 8.523 1 97.06 52 SER B N 1
ATOM 5679 C CA . SER B 1 52 ? 21.125 19.438 7.652 1 97.06 52 SER B CA 1
ATOM 5680 C C . SER B 1 52 ? 21.641 19.547 6.227 1 97.06 52 SER B C 1
ATOM 5682 O O . SER B 1 52 ? 22.828 19.828 6.012 1 97.06 52 SER B O 1
ATOM 5684 N N . LEU B 1 53 ? 20.781 19.312 5.277 1 97.88 53 LEU B N 1
ATOM 5685 C CA . LEU B 1 53 ? 21.141 19.5 3.875 1 97.88 53 LEU B CA 1
ATOM 5686 C C . LEU B 1 53 ? 20.391 20.703 3.289 1 97.88 53 LEU B C 1
ATOM 5688 O O . LEU B 1 53 ? 20.406 20.906 2.074 1 97.88 53 LEU B O 1
ATOM 5692 N N . ASN B 1 54 ? 19.734 21.453 4.176 1 98.25 54 ASN B N 1
ATOM 5693 C CA . ASN B 1 54 ? 19.156 22.703 3.695 1 98.25 54 ASN B CA 1
ATOM 5694 C C . ASN B 1 54 ? 20.234 23.672 3.205 1 98.25 54 ASN B C 1
ATOM 5696 O O . ASN B 1 54 ? 21.391 23.578 3.637 1 98.25 54 ASN B O 1
ATOM 5700 N N . GLY B 1 55 ? 19.844 24.562 2.338 1 97.56 55 GLY B N 1
ATOM 5701 C CA . GLY B 1 55 ? 20.766 25.531 1.751 1 97.56 55 GLY B CA 1
ATOM 5702 C C . GLY B 1 55 ? 20.672 25.609 0.239 1 97.56 55 GLY B C 1
ATOM 5703 O O . GLY B 1 55 ? 19.578 25.438 -0.325 1 97.56 55 GLY B O 1
ATOM 5704 N N . ILE B 1 56 ? 21.734 25.938 -0.351 1 96.62 56 ILE B N 1
ATOM 5705 C CA . ILE B 1 56 ? 21.703 26.188 -1.785 1 96.62 56 ILE B CA 1
ATOM 5706 C C . ILE B 1 56 ? 21.969 24.891 -2.551 1 96.62 56 ILE B C 1
ATOM 5708 O O . ILE B 1 56 ? 22.984 24.234 -2.326 1 96.62 56 ILE B O 1
ATOM 5712 N N . TRP B 1 57 ? 21.078 24.484 -3.367 1 97.06 57 TRP B N 1
ATOM 5713 C CA . TRP B 1 57 ? 21.172 23.344 -4.285 1 97.06 57 TRP B CA 1
ATOM 5714 C C . TRP B 1 57 ? 21.234 23.828 -5.73 1 97.06 57 TRP B C 1
ATOM 5716 O O . TRP B 1 57 ? 20.891 24.969 -6.027 1 97.06 57 TRP B O 1
ATOM 5726 N N . GLY B 1 58 ? 21.75 23 -6.613 1 95 58 GLY B N 1
ATOM 5727 C CA . GLY B 1 58 ? 21.516 23.188 -8.031 1 95 58 GLY B CA 1
ATOM 5728 C C . GLY B 1 58 ? 20.109 22.797 -8.461 1 95 58 GLY B C 1
ATOM 5729 O O . GLY B 1 58 ? 19.469 21.953 -7.82 1 95 58 GLY B O 1
ATOM 5730 N N . PHE B 1 59 ? 19.562 23.469 -9.562 1 94.94 59 PHE B N 1
ATOM 5731 C CA . PHE B 1 59 ? 18.281 22.984 -10.086 1 94.94 59 PHE B CA 1
ATOM 5732 C C . PHE B 1 59 ? 18.141 23.312 -11.562 1 94.94 59 PHE B C 1
ATOM 5734 O O . PHE B 1 59 ? 18.875 24.156 -12.094 1 94.94 59 PHE B O 1
ATOM 5741 N N . CYS B 1 60 ? 17.344 22.672 -12.273 1 94.81 60 CYS B N 1
ATOM 5742 C CA . CYS B 1 60 ? 16.875 23 -13.617 1 94.81 60 CYS B CA 1
ATOM 5743 C C . CYS B 1 60 ? 15.516 22.375 -13.891 1 94.81 60 CYS B C 1
ATOM 5745 O O . CYS B 1 60 ? 15.07 21.5 -13.141 1 94.81 60 CYS B O 1
ATOM 5747 N N . VAL B 1 61 ? 14.82 22.859 -14.828 1 95.31 61 VAL B N 1
ATOM 5748 C CA . VAL B 1 61 ? 13.562 22.281 -15.305 1 95.31 61 VAL B CA 1
ATOM 5749 C C . VAL B 1 61 ? 13.742 21.75 -16.719 1 95.31 61 VAL B C 1
ATOM 5751 O O . VAL B 1 61 ? 14.344 22.406 -17.562 1 95.31 61 VAL B O 1
ATOM 5754 N N . THR B 1 62 ? 13.328 20.516 -16.922 1 94.81 62 THR B N 1
ATOM 5755 C CA . THR B 1 62 ? 13.445 19.891 -18.25 1 94.81 62 THR B CA 1
ATOM 5756 C C . THR B 1 62 ? 12.078 19.453 -18.766 1 94.81 62 THR B C 1
ATOM 5758 O O . THR B 1 62 ? 11.109 19.391 -18 1 94.81 62 THR B O 1
ATOM 5761 N N . ASP B 1 63 ? 12.008 19.125 -20.078 1 93.44 63 ASP B N 1
ATOM 5762 C CA . ASP B 1 63 ? 10.781 18.641 -20.719 1 93.44 63 ASP B CA 1
ATOM 5763 C C . ASP B 1 63 ? 10.82 17.125 -20.875 1 93.44 63 ASP B C 1
ATOM 5765 O O . ASP B 1 63 ? 9.914 16.531 -21.469 1 93.44 63 ASP B O 1
ATOM 5769 N N . SER B 1 64 ? 11.859 16.531 -20.359 1 91.56 64 SER B N 1
ATOM 5770 C CA . SER B 1 64 ? 12.047 15.094 -20.453 1 91.56 64 SER B CA 1
ATOM 5771 C C . SER B 1 64 ? 12.461 14.492 -19.109 1 91.56 64 SER B C 1
ATOM 5773 O O . SER B 1 64 ? 13.117 15.164 -18.312 1 91.56 64 SER B O 1
ATOM 5775 N N . PRO B 1 65 ? 12.047 13.242 -18.953 1 89.75 65 PRO B N 1
ATOM 5776 C CA . PRO B 1 65 ? 12.414 12.594 -17.688 1 89.75 65 PRO B CA 1
ATOM 5777 C C . PRO B 1 65 ? 13.867 12.133 -17.656 1 89.75 65 PRO B C 1
ATOM 5779 O O . PRO B 1 65 ? 14.336 11.594 -16.656 1 89.75 65 PRO B O 1
ATOM 5782 N N . SER B 1 66 ? 14.594 12.273 -18.703 1 91.38 66 SER B N 1
ATOM 5783 C CA . SER B 1 66 ? 15.984 11.844 -18.766 1 91.38 66 SER B CA 1
ATOM 5784 C C . SER B 1 66 ? 16.828 12.594 -17.734 1 91.38 66 SER B C 1
ATOM 5786 O O . SER B 1 66 ? 16.672 13.805 -17.562 1 91.38 66 SER B O 1
ATOM 5788 N N . ILE B 1 67 ? 17.672 11.898 -17.062 1 93.06 67 ILE B N 1
ATOM 5789 C CA . ILE B 1 67 ? 18.516 12.492 -16.031 1 93.06 67 ILE B CA 1
ATOM 5790 C C . ILE B 1 67 ? 19.469 13.5 -16.656 1 93.06 67 ILE B C 1
ATOM 5792 O O . ILE B 1 67 ? 20.312 13.133 -17.5 1 93.06 67 ILE B O 1
ATOM 5796 N N . PRO B 1 68 ? 19.422 14.719 -16.25 1 93.75 68 PRO B N 1
ATOM 5797 C CA . PRO B 1 68 ? 20.359 15.695 -16.797 1 93.75 68 PRO B CA 1
ATOM 5798 C C . PRO B 1 68 ? 21.781 15.5 -16.266 1 93.75 68 PRO B C 1
ATOM 5800 O O . PRO B 1 68 ? 21.969 15.008 -15.156 1 93.75 68 PRO B O 1
ATOM 5803 N N . ARG B 1 69 ? 22.781 16 -17.172 1 89.94 69 ARG B N 1
ATOM 5804 C CA . ARG B 1 69 ? 24.156 16.031 -16.703 1 89.94 69 ARG B CA 1
ATOM 5805 C C . ARG B 1 69 ? 24.359 17.125 -15.641 1 89.94 69 ARG B C 1
ATOM 5807 O O . ARG B 1 69 ? 23.641 18.125 -15.641 1 89.94 69 ARG B O 1
ATOM 5814 N N . LYS B 1 70 ? 25.25 16.859 -14.688 1 90.25 70 LYS B N 1
ATOM 5815 C CA . LYS B 1 70 ? 25.547 17.797 -13.617 1 90.25 70 LYS B CA 1
ATOM 5816 C C . LYS B 1 70 ? 25.719 19.219 -14.164 1 90.25 70 LYS B C 1
ATOM 5818 O O . LYS B 1 70 ? 25.203 20.172 -13.602 1 90.25 70 LYS B O 1
ATOM 5823 N N . LYS B 1 71 ? 26.391 19.375 -15.234 1 88 71 LYS B N 1
ATOM 5824 C CA . LYS B 1 71 ? 26.703 20.672 -15.812 1 88 71 LYS B CA 1
ATOM 5825 C C . LYS B 1 71 ? 25.438 21.359 -16.344 1 88 71 LYS B C 1
ATOM 5827 O O . LYS B 1 71 ? 25.406 22.578 -16.5 1 88 71 LYS B O 1
ATOM 5832 N N . ASP B 1 72 ? 24.438 20.516 -16.625 1 88.12 72 ASP B N 1
ATOM 5833 C CA . ASP B 1 72 ? 23.203 21.047 -17.188 1 88.12 72 ASP B CA 1
ATOM 5834 C C . ASP B 1 72 ? 22.266 21.547 -16.078 1 88.12 72 ASP B C 1
ATOM 5836 O O . ASP B 1 72 ? 21.234 22.172 -16.359 1 88.12 72 ASP B O 1
ATOM 5840 N N . ILE B 1 73 ? 22.578 21.219 -14.828 1 91.56 73 ILE B N 1
ATOM 5841 C CA . ILE B 1 73 ? 21.844 21.75 -13.672 1 91.56 73 ILE B CA 1
ATOM 5842 C C . ILE B 1 73 ? 22.531 23.016 -13.172 1 91.56 73 ILE B C 1
ATOM 5844 O O . ILE B 1 73 ? 23.266 22.984 -12.188 1 91.56 73 ILE B O 1
ATOM 5848 N N . CYS B 1 74 ? 22.203 24.141 -13.789 1 86.31 74 CYS B N 1
ATOM 5849 C CA . CYS B 1 74 ? 23.031 25.344 -13.633 1 86.31 74 CYS B CA 1
ATOM 5850 C C . CYS B 1 74 ? 22.328 26.375 -12.758 1 86.31 74 CYS B C 1
ATOM 5852 O O . CYS B 1 74 ? 22.922 27.375 -12.375 1 86.31 74 CYS B O 1
ATOM 5854 N N . GLY B 1 75 ? 21.109 26.172 -12.562 1 92.19 75 GLY B N 1
ATOM 5855 C CA . GLY B 1 75 ? 20.438 27.094 -11.656 1 92.19 75 GLY B CA 1
ATOM 5856 C C . GLY B 1 75 ? 20.766 26.828 -10.195 1 92.19 75 GLY B C 1
ATOM 5857 O O . GLY B 1 75 ? 21.375 25.812 -9.859 1 92.19 75 GLY B O 1
ATOM 5858 N N . ARG B 1 76 ? 20.547 27.906 -9.383 1 94.19 76 ARG B N 1
ATOM 5859 C CA . ARG B 1 76 ? 20.703 27.766 -7.934 1 94.19 76 ARG B CA 1
ATOM 5860 C C . ARG B 1 76 ? 19.375 28.016 -7.223 1 94.19 76 ARG B C 1
ATOM 5862 O O . ARG B 1 76 ? 18.609 28.922 -7.605 1 94.19 76 ARG B O 1
ATOM 5869 N N . ILE B 1 77 ? 19.016 27.203 -6.242 1 96.19 77 ILE B N 1
ATOM 5870 C CA . ILE B 1 77 ? 17.766 27.312 -5.52 1 96.19 77 ILE B CA 1
ATOM 5871 C C . ILE B 1 77 ? 18 27.109 -4.023 1 96.19 77 ILE B C 1
ATOM 5873 O O . ILE B 1 77 ? 18.812 26.281 -3.627 1 96.19 77 ILE B O 1
ATOM 5877 N N . ARG B 1 78 ? 17.359 27.859 -3.17 1 97.62 78 ARG B N 1
ATOM 5878 C CA . ARG B 1 78 ? 17.484 27.75 -1.721 1 97.62 78 ARG B CA 1
ATOM 5879 C C . ARG B 1 78 ? 16.484 26.719 -1.18 1 97.62 78 ARG B C 1
ATOM 5881 O O . ARG B 1 78 ? 15.281 26.984 -1.145 1 97.62 78 ARG B O 1
ATOM 5888 N N . VAL B 1 79 ? 16.906 25.594 -0.799 1 98.12 79 VAL B N 1
ATOM 5889 C CA . VAL B 1 79 ? 16.109 24.531 -0.175 1 98.12 79 VAL B CA 1
ATOM 5890 C C . VAL B 1 79 ? 16.016 24.797 1.327 1 98.12 79 VAL B C 1
ATOM 5892 O O . VAL B 1 79 ? 17 25.172 1.969 1 98.12 79 VAL B O 1
ATOM 5895 N N . PRO B 1 80 ? 14.828 24.672 1.941 1 98.5 80 PRO B N 1
ATOM 5896 C CA . PRO B 1 80 ? 13.703 23.859 1.457 1 98.5 80 PRO B CA 1
ATOM 5897 C C . PRO B 1 80 ? 12.547 24.734 0.942 1 98.5 80 PRO B C 1
ATOM 5899 O O . PRO B 1 80 ? 11.383 24.422 1.211 1 98.5 80 PRO B O 1
ATOM 5902 N N . PHE B 1 81 ? 12.828 25.797 0.26 1 98.5 81 PHE B N 1
ATOM 5903 C CA . PHE B 1 81 ? 11.773 26.625 -0.297 1 98.5 81 PHE B CA 1
ATOM 5904 C C . PHE B 1 81 ? 11.461 26.219 -1.734 1 98.5 81 PHE B C 1
ATOM 5906 O O . PHE B 1 81 ? 12.383 25.969 -2.523 1 98.5 81 PHE B O 1
ATOM 5913 N N . SER B 1 82 ? 10.195 26.094 -2.059 1 98 82 SER B N 1
ATOM 5914 C CA . SER B 1 82 ? 9.742 25.641 -3.367 1 98 82 SER B CA 1
ATOM 5915 C C . SER B 1 82 ? 10.141 26.609 -4.465 1 98 82 SER B C 1
ATOM 5917 O O . SER B 1 82 ? 10.312 27.812 -4.207 1 98 82 SER B O 1
ATOM 5919 N N . PRO B 1 83 ? 10.234 26.156 -5.68 1 96.56 83 PRO B N 1
ATOM 5920 C CA . PRO B 1 83 ? 10.688 27.016 -6.77 1 96.56 83 PRO B CA 1
ATOM 5921 C C . PRO B 1 83 ? 9.727 28.172 -7.043 1 96.56 83 PRO B C 1
ATOM 5923 O O . PRO B 1 83 ? 10.109 29.172 -7.648 1 96.56 83 PRO B O 1
ATOM 5926 N N . GLU B 1 84 ? 8.516 28.031 -6.594 1 96.25 84 GLU B N 1
ATOM 5927 C CA . GLU B 1 84 ? 7.504 29.062 -6.824 1 96.25 84 GLU B CA 1
ATOM 5928 C C . GLU B 1 84 ? 7.621 30.203 -5.812 1 96.25 84 GLU B C 1
ATOM 5930 O O . GLU B 1 84 ? 7.031 31.266 -5.992 1 96.25 84 GLU B O 1
ATOM 5935 N N . SER B 1 85 ? 8.359 29.984 -4.719 1 96.25 85 SER B N 1
ATOM 5936 C CA . SER B 1 85 ? 8.43 30.922 -3.613 1 96.25 85 SER B CA 1
ATOM 5937 C C . SER B 1 85 ? 9.555 31.938 -3.822 1 96.25 85 SER B C 1
ATOM 5939 O O . SER B 1 85 ? 10.586 31.625 -4.418 1 96.25 85 SER B O 1
ATOM 5941 N N . MET B 1 86 ? 9.398 33.125 -3.279 1 94.62 86 MET B N 1
ATOM 5942 C CA . MET B 1 86 ? 10.422 34.156 -3.332 1 94.62 86 MET B CA 1
ATOM 5943 C C . MET B 1 86 ? 11.648 33.75 -2.518 1 94.62 86 MET B C 1
ATOM 5945 O O . MET B 1 86 ? 12.773 34.125 -2.875 1 94.62 86 MET B O 1
ATOM 5949 N N . LEU B 1 87 ? 11.461 33 -1.519 1 97.31 87 LEU B N 1
ATOM 5950 C CA . LEU B 1 87 ? 12.547 32.625 -0.62 1 97.31 87 LEU B CA 1
ATOM 5951 C C . LEU B 1 87 ? 13.492 31.641 -1.286 1 97.31 87 LEU B C 1
ATOM 5953 O O . LEU B 1 87 ? 14.609 31.422 -0.809 1 97.31 87 LEU B O 1
ATOM 5957 N N . SER B 1 88 ? 13.055 31.031 -2.348 1 96.38 88 SER B N 1
ATOM 5958 C CA . SER B 1 88 ? 13.898 30.062 -3.027 1 96.38 88 SER B CA 1
ATOM 5959 C C . SER B 1 88 ? 14.953 30.75 -3.881 1 96.38 88 SER B C 1
ATOM 5961 O O . SER B 1 88 ? 15.953 30.125 -4.266 1 96.38 88 SER B O 1
ATOM 5963 N N . LYS B 1 89 ? 14.836 31.969 -4.133 1 92.75 89 LYS B N 1
ATOM 5964 C CA . LYS B 1 89 ? 15.688 32.719 -5.059 1 92.75 89 LYS B CA 1
ATOM 5965 C C . LYS B 1 89 ? 17.078 32.906 -4.484 1 92.75 89 LYS B C 1
ATOM 5967 O O . LYS B 1 89 ? 17.234 33.281 -3.314 1 92.75 89 LYS B O 1
ATOM 5972 N N . VAL B 1 90 ? 18.016 32.594 -5.277 1 87.56 90 VAL B N 1
ATOM 5973 C CA . VAL B 1 90 ? 19.422 32.781 -4.898 1 87.56 90 VAL B CA 1
ATOM 5974 C C . VAL B 1 90 ? 20.031 33.906 -5.742 1 87.56 90 VAL B C 1
ATOM 5976 O O . VAL B 1 90 ? 20.672 34.812 -5.207 1 87.56 90 VAL B O 1
ATOM 5979 N N . ASP B 1 91 ? 19.906 33.531 -7.129 1 77.81 91 ASP B N 1
ATOM 5980 C CA . ASP B 1 91 ? 20.531 34.438 -8.062 1 77.81 91 ASP B CA 1
ATOM 5981 C C . ASP B 1 91 ? 19.484 35.281 -8.797 1 77.81 91 ASP B C 1
ATOM 5983 O O . ASP B 1 91 ? 18.391 34.812 -9.07 1 77.81 91 ASP B O 1
ATOM 5987 N N . ILE B 1 92 ? 19.75 36.562 -8.781 1 63.41 92 ILE B N 1
ATOM 5988 C CA . ILE B 1 92 ? 18.844 37.406 -9.531 1 63.41 92 ILE B CA 1
ATOM 5989 C C . ILE B 1 92 ? 19.047 37.156 -11.031 1 63.41 92 ILE B C 1
ATOM 5991 O O . ILE B 1 92 ? 18.125 37.406 -11.828 1 63.41 92 ILE B O 1
ATOM 5995 N N . THR B 1 93 ? 20.266 36.75 -11.484 1 54.31 93 THR B N 1
ATOM 5996 C CA . THR B 1 93 ? 20.594 36.781 -12.906 1 54.31 93 THR B CA 1
ATOM 5997 C C . THR B 1 93 ? 20.484 35.375 -13.508 1 54.31 93 THR B C 1
ATOM 5999 O O . THR B 1 93 ? 21.047 35.094 -14.57 1 54.31 93 THR B O 1
ATOM 6002 N N . ALA B 1 94 ? 19.547 34.656 -13.031 1 59.16 94 ALA B N 1
ATOM 6003 C CA . ALA B 1 94 ? 19.516 33.344 -13.641 1 59.16 94 ALA B CA 1
ATOM 6004 C C . ALA B 1 94 ? 19.203 33.406 -15.133 1 59.16 94 ALA B C 1
ATOM 6006 O O . ALA B 1 94 ? 18.469 34.312 -15.57 1 59.16 94 ALA B O 1
ATOM 6007 N N . GLY B 1 95 ? 20.031 32.844 -16.141 1 56.88 95 GLY B N 1
ATOM 6008 C CA . GLY B 1 95 ? 20.172 32.969 -17.594 1 56.88 95 GLY B CA 1
ATOM 6009 C C . GLY B 1 95 ? 18.953 32.5 -18.359 1 56.88 95 GLY B C 1
ATOM 6010 O O . GLY B 1 95 ? 18.5 33.156 -19.281 1 56.88 95 GLY B O 1
ATOM 6011 N N . SER B 1 96 ? 18.469 31.141 -18.172 1 67.56 96 SER B N 1
ATOM 6012 C CA . SER B 1 96 ? 17.438 30.625 -19.078 1 67.56 96 SER B CA 1
ATOM 6013 C C . SER B 1 96 ? 16.141 30.344 -18.312 1 67.56 96 SER B C 1
ATOM 6015 O O . SER B 1 96 ? 16.141 30.312 -17.094 1 67.56 96 SER B O 1
ATOM 6017 N N . ARG B 1 97 ? 15.062 30.391 -19.078 1 65.31 97 ARG B N 1
ATOM 6018 C CA . ARG B 1 97 ? 13.734 30.047 -18.578 1 65.31 97 ARG B CA 1
ATOM 6019 C C . ARG B 1 97 ? 13.766 28.781 -17.734 1 65.31 97 ARG B C 1
ATOM 6021 O O . ARG B 1 97 ? 12.977 28.641 -16.797 1 65.31 97 ARG B O 1
ATOM 6028 N N . LYS B 1 98 ? 14.703 28.031 -17.906 1 74.19 98 LYS B N 1
ATOM 6029 C CA . LYS B 1 98 ? 14.828 26.75 -17.234 1 74.19 98 LYS B CA 1
ATOM 6030 C C . LYS B 1 98 ? 15.422 26.906 -15.844 1 74.19 98 LYS B C 1
ATOM 6032 O O . LYS B 1 98 ? 15.328 25.984 -15.016 1 74.19 98 LYS B O 1
ATOM 6037 N N . THR B 1 99 ? 15.867 28.078 -15.562 1 76.88 99 THR B N 1
ATOM 6038 C CA . THR B 1 99 ? 16.594 28.25 -14.305 1 76.88 99 THR B CA 1
ATOM 6039 C C . THR B 1 99 ? 16.125 29.5 -13.578 1 76.88 99 THR B C 1
ATOM 6041 O O . THR B 1 99 ? 16.734 29.922 -12.594 1 76.88 99 THR B O 1
ATOM 6044 N N . LEU B 1 100 ? 15.094 30.031 -14.039 1 80.81 100 LEU B N 1
ATOM 6045 C CA . LEU B 1 100 ? 14.586 31.281 -13.469 1 80.81 100 LEU B CA 1
ATOM 6046 C C . LEU B 1 100 ? 13.641 31 -12.305 1 80.81 100 LEU B C 1
ATOM 6048 O O . LEU B 1 100 ? 12.805 30.094 -12.383 1 80.81 100 LEU B O 1
ATOM 6052 N N . LEU B 1 101 ? 13.914 31.734 -11.266 1 87.62 101 LEU B N 1
ATOM 6053 C CA . LEU B 1 101 ? 13.016 31.688 -10.117 1 87.62 101 LEU B CA 1
ATOM 6054 C C . LEU B 1 101 ? 12.367 33.031 -9.875 1 87.62 101 LEU B C 1
ATOM 6056 O O . LEU B 1 101 ? 12.969 34.094 -10.141 1 87.62 101 LEU B O 1
ATOM 6060 N N . PRO B 1 102 ? 11.094 33.094 -9.383 1 90.44 102 PRO B N 1
ATOM 6061 C CA . PRO B 1 102 ? 10.242 31.938 -9.102 1 90.44 102 PRO B CA 1
ATOM 6062 C C . PRO B 1 102 ? 9.758 31.25 -10.375 1 90.44 102 PRO B C 1
ATOM 6064 O O . PRO B 1 102 ? 9.594 31.891 -11.414 1 90.44 102 PRO B O 1
ATOM 6067 N N . HIS B 1 103 ? 9.555 29.938 -10.312 1 92.44 103 HIS B N 1
ATOM 6068 C CA . HIS B 1 103 ? 9.109 29.125 -11.438 1 92.44 103 HIS B CA 1
ATOM 6069 C C . HIS B 1 103 ? 7.914 28.266 -11.047 1 92.44 103 HIS B C 1
ATOM 6071 O O . HIS B 1 103 ? 8 27.453 -10.117 1 92.44 103 HIS B O 1
ATOM 6077 N N . VAL B 1 104 ? 6.805 28.422 -11.75 1 94.31 104 VAL B N 1
ATOM 6078 C CA . VAL B 1 104 ? 5.648 27.547 -11.555 1 94.31 104 VAL B CA 1
ATOM 6079 C C . VAL B 1 104 ? 5.812 26.281 -12.391 1 94.31 104 VAL B C 1
ATOM 6081 O O . VAL B 1 104 ? 5.746 26.328 -13.617 1 94.31 104 VAL B O 1
ATOM 6084 N N . LEU B 1 105 ? 6.051 25.188 -11.734 1 96.12 105 LEU B N 1
ATOM 6085 C CA . LEU B 1 105 ? 6.199 23.922 -12.438 1 96.12 105 LEU B CA 1
ATOM 6086 C C . LEU B 1 105 ? 4.883 23.5 -13.086 1 96.12 105 LEU B C 1
ATOM 6088 O O . LEU B 1 105 ? 3.852 23.422 -12.406 1 96.12 105 LEU B O 1
ATOM 6092 N N . LYS B 1 106 ? 4.891 23.234 -14.375 1 95.62 106 LYS B N 1
ATOM 6093 C CA . LYS B 1 106 ? 3.693 22.812 -15.102 1 95.62 106 LYS B CA 1
ATOM 6094 C C . LYS B 1 106 ? 3.646 21.297 -15.273 1 95.62 106 LYS B C 1
ATOM 6096 O O . LYS B 1 106 ? 4.688 20.641 -15.273 1 95.62 106 LYS B O 1
ATOM 6101 N N . PRO B 1 107 ? 2.361 20.75 -15.391 1 95.25 107 PRO B N 1
ATOM 6102 C CA . PRO B 1 107 ? 2.285 19.328 -15.727 1 95.25 107 PRO B CA 1
ATOM 6103 C C . PRO B 1 107 ? 3.072 18.969 -16.984 1 95.25 107 PRO B C 1
ATOM 6105 O O . PRO B 1 107 ? 3.002 19.703 -17.984 1 95.25 107 PRO B O 1
ATOM 6108 N N . GLY B 1 108 ? 3.869 17.938 -16.938 1 94 108 GLY B N 1
ATOM 6109 C CA . GLY B 1 108 ? 4.695 17.531 -18.062 1 94 108 GLY B CA 1
ATOM 6110 C C . GLY B 1 108 ? 6.137 17.984 -17.953 1 94 108 GLY B C 1
ATOM 6111 O O . GLY B 1 108 ? 7.012 17.469 -18.656 1 94 108 GLY B O 1
ATOM 6112 N N . GLU B 1 109 ? 6.398 18.938 -17.062 1 95.69 109 GLU B N 1
ATOM 6113 C CA . GLU B 1 109 ? 7.766 19.391 -16.797 1 95.69 109 GLU B CA 1
ATOM 6114 C C . GLU B 1 109 ? 8.406 18.562 -15.68 1 95.69 109 GLU B C 1
ATOM 6116 O O . GLU B 1 109 ? 7.699 17.969 -14.852 1 95.69 109 GLU B O 1
ATOM 6121 N N . TYR B 1 110 ? 9.734 18.516 -15.727 1 96.88 110 TYR B N 1
ATOM 6122 C CA . TYR B 1 110 ? 10.508 17.812 -14.727 1 96.88 110 TYR B CA 1
ATOM 6123 C C . TYR B 1 110 ? 11.453 18.75 -13.992 1 96.88 110 TYR B C 1
ATOM 6125 O O . TYR B 1 110 ? 12.312 19.391 -14.609 1 96.88 110 TYR B O 1
ATOM 6133 N N . LEU B 1 111 ? 11.258 18.875 -12.688 1 97.56 111 LEU B N 1
ATOM 6134 C CA . LEU B 1 111 ? 12.109 19.672 -11.82 1 97.56 111 LEU B CA 1
ATOM 6135 C C . LEU B 1 111 ? 13.25 18.828 -11.25 1 97.56 111 LEU B C 1
ATOM 6137 O O . LEU B 1 111 ? 13 17.812 -10.609 1 97.56 111 LEU B O 1
ATOM 6141 N N . TRP B 1 112 ? 14.469 19.266 -11.477 1 97 112 TRP B N 1
ATOM 6142 C CA . TRP B 1 112 ? 15.641 18.531 -11.008 1 97 112 TRP B CA 1
ATOM 6143 C C . TRP B 1 112 ? 16.406 19.344 -9.969 1 97 112 TRP B C 1
ATOM 6145 O O . TRP B 1 112 ? 16.656 20.531 -10.172 1 97 112 TRP B O 1
ATOM 6155 N N . TYR B 1 113 ? 16.688 18.734 -8.875 1 97.75 113 TYR B N 1
ATOM 6156 C CA . TYR B 1 113 ? 17.609 19.25 -7.879 1 97.75 113 TYR B CA 1
ATOM 6157 C C . TYR B 1 113 ? 18.938 18.5 -7.926 1 97.75 113 TYR B C 1
ATOM 6159 O O . TYR B 1 113 ? 18.984 17.328 -8.297 1 97.75 113 TYR B O 1
ATOM 6167 N N . TYR B 1 114 ? 20.047 19.219 -7.516 1 97.56 114 TYR B N 1
ATOM 6168 C CA . TYR B 1 114 ? 21.344 18.578 -7.391 1 97.56 114 TYR B CA 1
ATOM 6169 C C . TYR B 1 114 ? 22.109 19.125 -6.191 1 97.56 114 TYR B C 1
ATOM 6171 O O . TYR B 1 114 ? 22.094 20.328 -5.934 1 97.56 114 TYR B O 1
ATOM 6179 N N . ARG B 1 115 ? 22.719 18.25 -5.48 1 97.5 115 ARG B N 1
ATOM 6180 C CA . ARG B 1 115 ? 23.625 18.625 -4.402 1 97.5 115 ARG B CA 1
ATOM 6181 C C . ARG B 1 115 ? 24.719 17.594 -4.23 1 97.5 115 ARG B C 1
ATOM 6183 O O . ARG B 1 115 ? 24.453 16.391 -4.191 1 97.5 115 ARG B O 1
ATOM 6190 N N . LYS B 1 116 ? 25.953 18.078 -4.176 1 96.75 116 LYS B N 1
ATOM 6191 C CA . LYS B 1 116 ? 27.047 17.234 -3.697 1 96.75 116 LYS B CA 1
ATOM 6192 C C . LYS B 1 116 ? 27.016 17.109 -2.178 1 96.75 116 LYS B C 1
ATOM 6194 O O . LYS B 1 116 ? 27.078 18.109 -1.464 1 96.75 116 LYS B O 1
ATOM 6199 N N . VAL B 1 117 ? 26.891 15.906 -1.667 1 97.12 117 VAL B N 1
ATOM 6200 C CA . VAL B 1 117 ? 26.734 15.703 -0.232 1 97.12 117 VAL B CA 1
ATOM 6201 C C . VAL B 1 117 ? 28 15.078 0.352 1 97.12 117 VAL B C 1
ATOM 6203 O O . VAL B 1 117 ? 28.391 13.977 -0.03 1 97.12 117 VAL B O 1
ATOM 6206 N N . ASP B 1 118 ? 28.609 15.773 1.29 1 95.31 118 ASP B N 1
ATOM 6207 C CA . ASP B 1 118 ? 29.781 15.266 1.985 1 95.31 118 ASP B CA 1
ATOM 6208 C C . ASP B 1 118 ? 29.391 14.242 3.051 1 95.31 118 ASP B C 1
ATOM 6210 O O . ASP B 1 118 ? 28.406 14.438 3.77 1 95.31 118 ASP B O 1
ATOM 6214 N N . VAL B 1 119 ? 30.062 13.133 3.012 1 92.75 119 VAL B N 1
ATOM 6215 C CA . VAL B 1 119 ? 29.859 12.117 4.043 1 92.75 119 VAL B CA 1
ATOM 6216 C C . VAL B 1 119 ? 30.844 12.336 5.184 1 92.75 119 VAL B C 1
ATOM 6218 O O . VAL B 1 119 ? 32.031 12.086 5.035 1 92.75 119 VAL B O 1
ATOM 6221 N N . VAL B 1 120 ? 30.375 12.82 6.27 1 89.12 120 VAL B N 1
ATOM 6222 C CA . VAL B 1 120 ? 31.25 13.148 7.387 1 89.12 120 VAL B CA 1
ATOM 6223 C C . VAL B 1 120 ? 30.688 12.555 8.68 1 89.12 120 VAL B C 1
ATOM 6225 O O . VAL B 1 120 ? 29.5 12.242 8.758 1 89.12 120 VAL B O 1
ATOM 6228 N N . GLY B 1 121 ? 31.531 12.227 9.617 1 85.88 121 GLY B N 1
ATOM 6229 C CA . GLY B 1 121 ? 31.109 11.961 10.977 1 85.88 121 GLY B CA 1
ATOM 6230 C C . GLY B 1 121 ? 30.625 10.531 11.188 1 85.88 121 GLY B C 1
ATOM 6231 O O . GLY B 1 121 ? 29.766 10.273 12.031 1 85.88 121 GLY B O 1
ATOM 6232 N N . ARG B 1 122 ? 31.109 9.633 10.383 1 90.12 122 ARG B N 1
ATOM 6233 C CA . ARG B 1 122 ? 30.719 8.25 10.633 1 90.12 122 ARG B CA 1
ATOM 6234 C C . ARG B 1 122 ? 31.156 7.789 12.016 1 90.12 122 ARG B C 1
ATOM 6236 O O . ARG B 1 122 ? 32.344 7.773 12.312 1 90.12 122 ARG B O 1
ATOM 6243 N N . PRO B 1 123 ? 30.203 7.359 12.805 1 89 123 PRO B N 1
ATOM 6244 C CA . PRO B 1 123 ? 30.578 6.984 14.172 1 89 123 PRO B CA 1
ATOM 6245 C C . PRO B 1 123 ? 31.281 5.637 14.242 1 89 123 PRO B C 1
ATOM 6247 O O . PRO B 1 123 ? 32.219 5.477 15.023 1 89 123 PRO B O 1
ATOM 6250 N N . ASP B 1 124 ? 30.703 4.68 13.539 1 87.06 124 ASP B N 1
ATOM 6251 C CA . ASP B 1 124 ? 31.219 3.314 13.531 1 87.06 124 ASP B CA 1
ATOM 6252 C C . ASP B 1 124 ? 31.078 2.689 12.141 1 87.06 124 ASP B C 1
ATOM 6254 O O . ASP B 1 124 ? 30.266 3.133 11.336 1 87.06 124 ASP B O 1
ATOM 6258 N N . THR B 1 125 ? 31.891 1.685 11.961 1 86 125 THR B N 1
ATOM 6259 C CA . THR B 1 125 ? 31.875 1.018 10.664 1 86 125 THR B CA 1
ATOM 6260 C C . THR B 1 125 ? 30.516 0.364 10.422 1 86 125 THR B C 1
ATOM 6262 O O . THR B 1 125 ? 30.094 0.213 9.273 1 86 125 THR B O 1
ATOM 6265 N N . SER B 1 126 ? 29.797 0.082 11.461 1 86.94 126 SER B N 1
ATOM 6266 C CA . SER B 1 126 ? 28.516 -0.607 11.328 1 86.94 126 SER B CA 1
ATOM 6267 C C . SER B 1 126 ? 27.359 0.382 11.305 1 86.94 126 SER B C 1
ATOM 6269 O O . SER B 1 126 ? 26.203 -0.017 11.172 1 86.94 126 SER B O 1
ATOM 6271 N N . SER B 1 127 ? 27.766 1.658 11.328 1 90.5 127 SER B N 1
ATOM 6272 C CA . SER B 1 127 ? 26.719 2.68 11.367 1 90.5 127 SER B CA 1
ATOM 6273 C C . SER B 1 127 ? 26.031 2.816 10.016 1 90.5 127 SER B C 1
ATOM 6275 O O . SER B 1 127 ? 26.625 2.557 8.977 1 90.5 127 SER B O 1
ATOM 6277 N N . HIS B 1 128 ? 24.766 3.145 10.094 1 89.69 128 HIS B N 1
ATOM 6278 C CA . HIS B 1 128 ? 23.969 3.422 8.898 1 89.69 128 HIS B CA 1
ATOM 6279 C C . HIS B 1 128 ? 23.734 4.918 8.734 1 89.69 128 HIS B C 1
ATOM 6281 O O . HIS B 1 128 ? 23.609 5.645 9.719 1 89.69 128 HIS B O 1
ATOM 6287 N N . LEU B 1 129 ? 23.75 5.344 7.488 1 92.31 129 LEU B N 1
ATOM 6288 C CA . LEU B 1 129 ? 23.453 6.734 7.164 1 92.31 129 LEU B CA 1
ATOM 6289 C C . LEU B 1 129 ? 22.047 6.863 6.562 1 92.31 129 LEU B C 1
ATOM 6291 O O . LEU B 1 129 ? 21.781 6.312 5.492 1 92.31 129 LEU B O 1
ATOM 6295 N N . LEU B 1 130 ? 21.156 7.574 7.246 1 91.62 130 LEU B N 1
ATOM 6296 C CA . LEU B 1 130 ? 19.781 7.762 6.801 1 91.62 130 LEU B CA 1
ATOM 6297 C C . LEU B 1 130 ? 19.594 9.156 6.211 1 91.62 130 LEU B C 1
ATOM 6299 O O . LEU B 1 130 ? 20.016 10.148 6.809 1 91.62 130 LEU B O 1
ATOM 6303 N N . LEU B 1 131 ? 19.016 9.227 5 1 93.38 131 LEU B N 1
ATOM 6304 C CA . LEU B 1 131 ? 18.625 10.469 4.336 1 93.38 131 LEU B CA 1
ATOM 6305 C C . LEU B 1 131 ? 17.125 10.711 4.461 1 93.38 131 LEU B C 1
ATOM 6307 O O . LEU B 1 131 ? 16.328 9.852 4.078 1 93.38 131 LEU B O 1
ATOM 6311 N N . HIS B 1 132 ? 16.766 11.891 4.973 1 93.94 132 HIS B N 1
ATOM 6312 C CA . HIS B 1 132 ? 15.367 12.211 5.246 1 93.94 132 HIS B CA 1
ATOM 6313 C C . HIS B 1 132 ? 14.891 13.375 4.383 1 93.94 132 HIS B C 1
ATOM 6315 O O . HIS B 1 132 ? 15.625 14.344 4.176 1 93.94 132 HIS B O 1
ATOM 6321 N N . PHE B 1 133 ? 13.664 13.227 3.85 1 95.44 133 PHE B N 1
ATOM 6322 C CA . PHE B 1 133 ? 12.922 14.336 3.254 1 95.44 133 PHE B CA 1
ATOM 6323 C C . PHE B 1 133 ? 11.648 14.609 4.039 1 95.44 133 PHE B C 1
ATOM 6325 O O . PHE B 1 133 ? 10.828 13.711 4.25 1 95.44 133 PHE B O 1
ATOM 6332 N N . GLY B 1 134 ? 11.5 15.852 4.438 1 95.88 134 GLY B N 1
ATOM 6333 C CA . GLY B 1 134 ? 10.297 16.203 5.172 1 95.88 134 GLY B CA 1
ATOM 6334 C C . GLY B 1 134 ? 9.047 16.188 4.309 1 95.88 134 GLY B C 1
ATOM 6335 O O . GLY B 1 134 ? 7.973 15.812 4.773 1 95.88 134 GLY B O 1
ATOM 6336 N N . ALA B 1 135 ? 9.133 16.672 3.123 1 96.69 135 ALA B N 1
ATOM 6337 C CA . ALA B 1 135 ? 8.055 16.625 2.143 1 96.69 135 ALA B CA 1
ATOM 6338 C C . ALA B 1 135 ? 8.523 17.125 0.781 1 96.69 135 ALA B C 1
ATOM 6340 O O . ALA B 1 135 ? 9.281 18.109 0.697 1 96.69 135 ALA B O 1
ATOM 6341 N N . VAL B 1 136 ? 8.195 16.469 -0.24 1 97.5 136 VAL B N 1
ATOM 6342 C CA . VAL B 1 136 ? 8.445 16.844 -1.63 1 97.5 136 VAL B CA 1
ATOM 6343 C C . VAL B 1 136 ? 7.141 16.781 -2.42 1 97.5 136 VAL B C 1
ATOM 6345 O O . VAL B 1 136 ? 6.562 15.695 -2.592 1 97.5 136 VAL B O 1
ATOM 6348 N N . ASP B 1 137 ? 6.707 17.922 -2.887 1 97.56 137 ASP B N 1
ATOM 6349 C CA . ASP B 1 137 ? 5.461 18 -3.639 1 97.56 137 ASP B CA 1
ATOM 6350 C C . ASP B 1 137 ? 5.715 17.875 -5.141 1 97.56 137 ASP B C 1
ATOM 6352 O O . ASP B 1 137 ? 6.48 18.656 -5.711 1 97.56 137 ASP B O 1
ATOM 6356 N N . GLN B 1 138 ? 5.191 16.891 -5.812 1 95.75 138 GLN B N 1
ATOM 6357 C CA . GLN B 1 138 ? 4.121 15.953 -5.461 1 95.75 138 GLN B CA 1
ATOM 6358 C C . GLN B 1 138 ? 4.578 14.508 -5.617 1 95.75 138 GLN B C 1
ATOM 6360 O O . GLN B 1 138 ? 4.199 13.641 -4.824 1 95.75 138 GLN B O 1
ATOM 6365 N N . VAL B 1 139 ? 5.352 14.242 -6.691 1 94.31 139 VAL B N 1
ATOM 6366 C CA . VAL B 1 139 ? 5.965 12.938 -6.945 1 94.31 139 VAL B CA 1
ATOM 6367 C C . VAL B 1 139 ? 7.465 13.109 -7.18 1 94.31 139 VAL B C 1
ATOM 6369 O O . VAL B 1 139 ? 7.887 14.023 -7.895 1 94.31 139 VAL B O 1
ATOM 6372 N N . CYS B 1 140 ? 8.258 12.172 -6.512 1 94.81 140 CYS B N 1
ATOM 6373 C CA . CYS B 1 140 ? 9.68 12.398 -6.754 1 94.81 140 CYS B CA 1
ATOM 6374 C C . CYS B 1 140 ? 10.43 11.086 -6.836 1 94.81 140 CYS B C 1
ATOM 6376 O O . CYS B 1 140 ? 9.984 10.07 -6.293 1 94.81 140 CYS B O 1
ATOM 6378 N N . ASP B 1 141 ? 11.484 11.117 -7.582 1 92.25 141 ASP B N 1
ATOM 6379 C CA . ASP B 1 141 ? 12.516 10.086 -7.672 1 92.25 141 ASP B CA 1
ATOM 6380 C C . ASP B 1 141 ? 13.859 10.609 -7.176 1 92.25 141 ASP B C 1
ATOM 6382 O O . ASP B 1 141 ? 14.266 11.719 -7.523 1 92.25 141 ASP B O 1
ATOM 6386 N N . VAL B 1 142 ? 14.484 9.828 -6.332 1 93.44 142 VAL B N 1
ATOM 6387 C CA . VAL B 1 142 ? 15.766 10.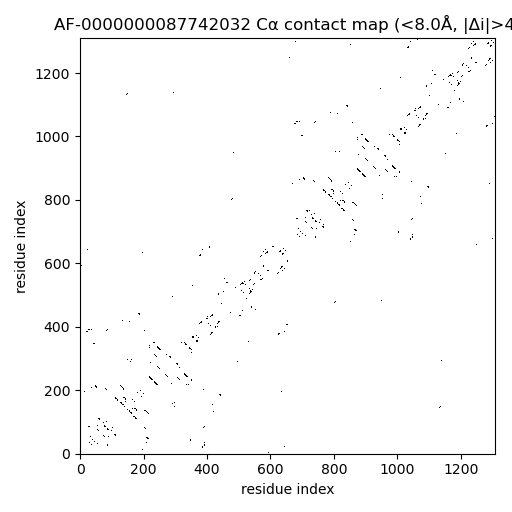234 -5.762 1 93.44 142 VAL B CA 1
ATOM 6388 C C . VAL B 1 142 ? 16.891 9.383 -6.359 1 93.44 142 VAL B C 1
ATOM 6390 O O . VAL B 1 142 ? 16.766 8.164 -6.465 1 93.44 142 VAL B O 1
ATOM 6393 N N . TYR B 1 143 ? 17.938 10.031 -6.766 1 92.69 143 TYR B N 1
ATOM 6394 C CA . TYR B 1 143 ? 19.094 9.367 -7.359 1 92.69 143 TYR B CA 1
ATOM 6395 C C . TYR B 1 143 ? 20.359 9.672 -6.57 1 92.69 143 TYR B C 1
ATOM 6397 O O . TYR B 1 143 ? 20.578 10.812 -6.152 1 92.69 143 TYR B O 1
ATOM 6405 N N . ILE B 1 144 ? 21.141 8.68 -6.312 1 92.62 144 ILE B N 1
ATOM 6406 C CA . ILE B 1 144 ? 22.469 8.844 -5.754 1 92.62 144 ILE B CA 1
ATOM 6407 C C . ILE B 1 144 ? 23.5 8.258 -6.711 1 92.62 144 ILE B C 1
ATOM 6409 O O . ILE B 1 144 ? 23.438 7.086 -7.074 1 92.62 144 ILE B O 1
ATOM 6413 N N . ASN B 1 145 ? 24.406 9.039 -7.109 1 91.31 145 ASN B N 1
ATOM 6414 C CA . ASN B 1 145 ? 25.438 8.656 -8.078 1 91.31 145 ASN B CA 1
ATOM 6415 C C . ASN B 1 145 ? 24.812 8.047 -9.336 1 91.31 145 ASN B C 1
ATOM 6417 O O . ASN B 1 145 ? 25.312 7.043 -9.852 1 91.31 145 ASN B O 1
ATOM 6421 N N . GLY B 1 146 ? 23.672 8.586 -9.68 1 88.44 146 GLY B N 1
ATOM 6422 C CA . GLY B 1 146 ? 23.031 8.156 -10.914 1 88.44 146 GLY B CA 1
ATOM 6423 C C . GLY B 1 146 ? 22.125 6.953 -10.734 1 88.44 146 GLY B C 1
ATOM 6424 O O . GLY B 1 146 ? 21.391 6.578 -11.648 1 88.44 146 GLY B O 1
ATOM 6425 N N . HIS B 1 147 ? 22.094 6.391 -9.531 1 84.06 147 HIS B N 1
ATOM 6426 C CA . HIS B 1 147 ? 21.234 5.242 -9.25 1 84.06 147 HIS B CA 1
ATOM 6427 C C . HIS B 1 147 ? 19.922 5.68 -8.625 1 84.06 147 HIS B C 1
ATOM 6429 O O . HIS B 1 147 ? 19.906 6.496 -7.703 1 84.06 147 HIS B O 1
ATOM 6435 N N . SER B 1 148 ? 18.781 5.172 -9.203 1 87.44 148 SER B N 1
ATOM 6436 C CA . SER B 1 148 ? 17.469 5.434 -8.594 1 87.44 148 SER B CA 1
ATOM 6437 C C . SER B 1 148 ? 17.344 4.727 -7.246 1 87.44 148 SER B C 1
ATOM 6439 O O . SER B 1 148 ? 17.344 3.496 -7.184 1 87.44 148 SER B O 1
ATOM 6441 N N . VAL B 1 149 ? 17.188 5.48 -6.195 1 87.19 149 VAL B N 1
ATOM 6442 C CA . VAL B 1 149 ? 17.266 4.859 -4.875 1 87.19 149 VAL B CA 1
ATOM 6443 C C . VAL B 1 149 ? 15.906 4.941 -4.184 1 87.19 149 VAL B C 1
ATOM 6445 O O . VAL B 1 149 ? 15.648 4.211 -3.223 1 87.19 149 VAL B O 1
ATOM 6448 N N . ALA B 1 150 ? 15.008 5.852 -4.648 1 88.19 150 ALA B N 1
ATOM 6449 C CA . ALA B 1 150 ? 13.703 5.961 -4.004 1 88.19 150 ALA B CA 1
ATOM 6450 C C . ALA B 1 150 ? 12.672 6.582 -4.949 1 88.19 150 ALA B C 1
ATOM 6452 O O . ALA B 1 150 ? 13.031 7.348 -5.852 1 88.19 150 ALA B O 1
ATOM 6453 N N . HIS B 1 151 ? 11.453 6.184 -4.805 1 88.25 151 HIS B N 1
ATOM 6454 C CA . HIS B 1 151 ? 10.266 6.789 -5.406 1 88.25 151 HIS B CA 1
ATOM 6455 C C . HIS B 1 151 ? 9.234 7.152 -4.34 1 88.25 151 HIS B C 1
ATOM 6457 O O . HIS B 1 151 ? 8.953 6.352 -3.447 1 88.25 151 HIS B O 1
ATOM 6463 N N . HIS B 1 152 ? 8.766 8.375 -4.359 1 89.75 152 HIS B N 1
ATOM 6464 C CA . HIS B 1 152 ? 7.773 8.812 -3.381 1 89.75 152 HIS B CA 1
ATOM 6465 C C . HIS B 1 152 ? 6.625 9.555 -4.055 1 89.75 152 HIS B C 1
ATOM 6467 O O . HIS B 1 152 ? 6.852 10.445 -4.871 1 89.75 152 HIS B O 1
ATOM 6473 N N . GLU B 1 153 ? 5.418 9.109 -3.73 1 88.69 153 GLU B N 1
ATOM 6474 C CA . GLU B 1 153 ? 4.203 9.773 -4.191 1 88.69 153 GLU B CA 1
ATOM 6475 C C . GLU B 1 153 ? 3.447 10.406 -3.025 1 88.69 153 GLU B C 1
ATOM 6477 O O . GLU B 1 153 ? 3.277 9.789 -1.975 1 88.69 153 GLU B O 1
ATOM 6482 N N . GLY B 1 154 ? 2.957 11.602 -3.217 1 90.69 154 GLY B N 1
ATOM 6483 C CA . GLY B 1 154 ? 2.344 12.406 -2.176 1 90.69 154 GLY B CA 1
ATOM 6484 C C . GLY B 1 154 ? 3.18 13.609 -1.785 1 90.69 154 GLY B C 1
ATOM 6485 O O . GLY B 1 154 ? 4.395 13.5 -1.615 1 90.69 154 GLY B O 1
ATOM 6486 N N . GLY B 1 155 ? 2.641 14.672 -1.584 1 94.94 155 GLY B N 1
ATOM 6487 C CA . GLY B 1 155 ? 3.4 15.898 -1.47 1 94.94 155 GLY B CA 1
ATOM 6488 C C . GLY B 1 155 ? 3.549 16.375 -0.038 1 94.94 155 GLY B C 1
ATOM 6489 O O . GLY B 1 155 ? 4.195 17.406 0.218 1 94.94 155 GLY B O 1
ATOM 6490 N N . TYR B 1 156 ? 3.006 15.594 0.925 1 96.06 156 TYR B N 1
ATOM 6491 C CA . TYR B 1 156 ? 2.887 16.219 2.232 1 96.06 156 TYR B CA 1
ATOM 6492 C C . TYR B 1 156 ? 3.541 15.375 3.314 1 96.06 156 TYR B C 1
ATOM 6494 O O . TYR B 1 156 ? 3.77 15.852 4.43 1 96.06 156 TYR B O 1
ATOM 6502 N N . LEU B 1 157 ? 3.928 14.156 3.01 1 94.19 157 LEU B N 1
ATOM 6503 C CA . LEU B 1 157 ? 4.414 13.25 4.043 1 94.19 157 LEU B CA 1
ATOM 6504 C C . LEU B 1 157 ? 5.906 12.977 3.871 1 94.19 157 LEU B C 1
ATOM 6506 O O . LEU B 1 157 ? 6.418 13.008 2.75 1 94.19 157 LEU B O 1
ATOM 6510 N N . PRO B 1 158 ? 6.555 12.656 4.953 1 93.56 158 PRO B N 1
ATOM 6511 C CA . PRO B 1 158 ? 8 12.422 4.898 1 93.56 158 PRO B CA 1
ATOM 6512 C C . PRO B 1 158 ? 8.359 11.023 4.41 1 93.56 158 PRO B C 1
ATOM 6514 O O . PRO B 1 158 ? 7.5 10.141 4.367 1 93.56 158 PRO B O 1
ATOM 6517 N N . PHE B 1 159 ? 9.609 10.859 3.977 1 89.19 159 PHE B N 1
ATOM 6518 C CA . PHE B 1 159 ? 10.18 9.555 3.678 1 89.19 159 PHE B CA 1
ATOM 6519 C C . PHE B 1 159 ? 11.672 9.531 3.959 1 89.19 159 PHE B C 1
ATOM 6521 O O . PHE B 1 159 ? 12.312 10.586 4.039 1 89.19 159 PHE B O 1
ATOM 6528 N N . THR B 1 160 ? 12.195 8.359 4.211 1 90.19 160 THR B N 1
ATOM 6529 C CA . THR B 1 160 ? 13.586 8.148 4.602 1 90.19 160 THR B CA 1
ATOM 6530 C C . THR B 1 160 ? 14.242 7.102 3.701 1 90.19 160 THR B C 1
ATOM 6532 O O . THR B 1 160 ? 13.602 6.117 3.318 1 90.19 160 THR B O 1
ATOM 6535 N N . ILE B 1 161 ? 15.492 7.324 3.375 1 87.12 161 ILE B N 1
ATOM 6536 C CA . ILE B 1 161 ? 16.281 6.418 2.551 1 87.12 161 ILE B CA 1
ATOM 6537 C C . ILE B 1 161 ? 17.562 6.031 3.293 1 87.12 161 ILE B C 1
ATOM 6539 O O . ILE B 1 161 ? 18.281 6.898 3.805 1 87.12 161 ILE B O 1
ATOM 6543 N N . ASP B 1 162 ? 17.859 4.715 3.436 1 85.56 162 ASP B N 1
ATOM 6544 C CA . ASP B 1 162 ? 19.172 4.277 3.912 1 85.56 162 ASP B CA 1
ATOM 6545 C C . ASP B 1 162 ? 20.219 4.395 2.812 1 85.56 162 ASP B C 1
ATOM 6547 O O . ASP B 1 162 ? 20.203 3.629 1.848 1 85.56 162 ASP B O 1
ATOM 6551 N N . VAL B 1 163 ? 21.141 5.285 2.939 1 88.31 163 VAL B N 1
ATOM 6552 C CA . VAL B 1 163 ? 22.094 5.555 1.877 1 88.31 163 VAL B CA 1
ATOM 6553 C C . VAL B 1 163 ? 23.484 5.07 2.301 1 88.31 163 VAL B C 1
ATOM 6555 O O . VAL B 1 163 ? 24.5 5.551 1.787 1 88.31 163 VAL B O 1
ATOM 6558 N N . THR B 1 164 ? 23.516 4.137 3.23 1 88.25 164 THR B N 1
ATOM 6559 C CA . THR B 1 164 ? 24.766 3.635 3.805 1 88.25 164 THR B CA 1
ATOM 6560 C C . THR B 1 164 ? 25.703 3.125 2.709 1 88.25 164 THR B C 1
ATOM 6562 O O . THR B 1 164 ? 26.906 3.33 2.777 1 88.25 164 THR B O 1
ATOM 6565 N N . ARG B 1 165 ? 25.219 2.512 1.736 1 83 165 ARG B N 1
ATOM 6566 C CA . ARG B 1 165 ? 26 1.89 0.681 1 83 165 ARG B CA 1
ATOM 6567 C C . ARG B 1 165 ? 26.781 2.938 -0.112 1 83 165 ARG B C 1
ATOM 6569 O O . ARG B 1 165 ? 27.781 2.619 -0.766 1 83 165 ARG B O 1
ATOM 6576 N N . TYR B 1 166 ? 26.312 4.129 -0.059 1 87.69 166 TYR B N 1
ATOM 6577 C CA . TYR B 1 166 ? 26.938 5.195 -0.829 1 87.69 166 TYR B CA 1
ATOM 6578 C C . TYR B 1 166 ? 27.859 6.035 0.05 1 87.69 166 TYR B C 1
ATOM 6580 O O . TYR B 1 166 ? 28.438 7.016 -0.411 1 87.69 166 TYR B O 1
ATOM 6588 N N . SER B 1 167 ? 27.969 5.645 1.281 1 86.81 167 SER B N 1
ATOM 6589 C CA . SER B 1 167 ? 28.766 6.418 2.236 1 86.81 167 SER B CA 1
ATOM 6590 C C . SER B 1 167 ? 30.203 5.93 2.287 1 86.81 167 SER B C 1
ATOM 6592 O O . SER B 1 167 ? 30.969 6.336 3.164 1 86.81 167 SER B O 1
ATOM 6594 N N . GLN B 1 168 ? 30.578 5.059 1.44 1 85 168 GLN B N 1
ATOM 6595 C CA . GLN B 1 168 ? 31.938 4.543 1.407 1 85 168 GLN B CA 1
ATOM 6596 C C . GLN B 1 168 ? 32.906 5.605 0.902 1 85 168 GLN B C 1
ATOM 6598 O O . GLN B 1 168 ? 34.094 5.582 1.241 1 85 168 GLN B O 1
ATOM 6603 N N . LYS B 1 169 ? 32.406 6.504 0.087 1 85.38 169 LYS B N 1
ATOM 6604 C CA . LYS B 1 169 ? 33.219 7.625 -0.406 1 85.38 169 LYS B CA 1
ATOM 6605 C C . LYS B 1 169 ? 33 8.867 0.461 1 85.38 169 LYS B C 1
ATOM 6607 O O . LYS B 1 169 ? 32.125 8.898 1.304 1 85.38 169 LYS B O 1
ATOM 6612 N N . ASP B 1 170 ? 33.844 9.852 0.201 1 92.62 170 ASP B N 1
ATOM 6613 C CA . ASP B 1 170 ? 33.812 11.086 0.97 1 92.62 170 ASP B CA 1
ATOM 6614 C C . ASP B 1 170 ? 32.594 11.922 0.612 1 92.62 170 ASP B C 1
ATOM 6616 O O . ASP B 1 170 ? 32.188 12.812 1.37 1 92.62 170 ASP B O 1
ATOM 6620 N N . TYR B 1 171 ? 32.094 11.625 -0.529 1 95.75 171 TYR B N 1
ATOM 6621 C CA . TYR B 1 171 ? 30.875 12.344 -0.938 1 95.75 171 TYR B CA 1
ATOM 6622 C C . TYR B 1 171 ? 30.062 11.523 -1.934 1 95.75 171 TYR B C 1
ATOM 6624 O O . TYR B 1 171 ? 30.547 10.508 -2.445 1 95.75 171 TYR B O 1
ATOM 6632 N N . PHE B 1 172 ? 28.812 11.797 -2.111 1 95.25 172 PHE B N 1
ATOM 6633 C CA . PHE B 1 172 ? 28 11.266 -3.205 1 95.25 172 PHE B CA 1
ATOM 6634 C C . PHE B 1 172 ? 27.172 12.367 -3.85 1 95.25 172 PHE B C 1
ATOM 6636 O O . PHE B 1 172 ? 26.938 13.414 -3.24 1 95.25 172 PHE B O 1
ATOM 6643 N N . ASP B 1 173 ? 26.844 12.172 -5.152 1 96.56 173 ASP B N 1
ATOM 6644 C CA . ASP B 1 173 ? 25.969 13.078 -5.891 1 96.56 173 ASP B CA 1
ATOM 6645 C C . ASP B 1 173 ? 24.5 12.742 -5.66 1 96.56 173 ASP B C 1
ATOM 6647 O O . ASP B 1 173 ? 24.062 11.625 -5.953 1 96.56 173 ASP B O 1
ATOM 6651 N N . LEU B 1 174 ? 23.781 13.695 -5.125 1 97.19 174 LEU B N 1
ATOM 6652 C CA . LEU B 1 174 ? 22.359 13.547 -4.867 1 97.19 174 LEU B CA 1
ATOM 6653 C C . LEU B 1 174 ? 21.547 14.32 -5.895 1 97.19 174 LEU B C 1
ATOM 6655 O O . LEU B 1 174 ? 21.75 15.523 -6.078 1 97.19 174 LEU B O 1
ATOM 6659 N N . LYS B 1 175 ? 20.672 13.656 -6.652 1 97.44 175 LYS B N 1
ATOM 6660 C CA . LYS B 1 175 ? 19.703 14.289 -7.539 1 97.44 175 LYS B CA 1
ATOM 6661 C C . LYS B 1 175 ? 18.266 13.914 -7.152 1 97.44 175 LYS B C 1
ATOM 6663 O O . LYS B 1 175 ? 18.016 12.781 -6.746 1 97.44 175 LYS B O 1
ATOM 6668 N N . VAL B 1 176 ? 17.375 14.82 -7.211 1 97.69 176 VAL B N 1
ATOM 6669 C CA . VAL B 1 176 ? 15.953 14.602 -6.988 1 97.69 176 VAL B CA 1
ATOM 6670 C C . VAL B 1 176 ? 15.156 15.102 -8.195 1 97.69 176 VAL B C 1
ATOM 6672 O O . VAL B 1 176 ? 15.32 16.25 -8.617 1 97.69 176 VAL B O 1
ATOM 6675 N N . CYS B 1 177 ? 14.391 14.25 -8.805 1 97.69 177 CYS B N 1
ATOM 6676 C CA . CYS B 1 177 ? 13.484 14.617 -9.883 1 97.69 177 CYS B CA 1
ATOM 6677 C C . CYS B 1 177 ? 12.047 14.727 -9.375 1 97.69 177 CYS B C 1
ATOM 6679 O O . CYS B 1 177 ? 11.531 13.789 -8.766 1 97.69 177 CYS B O 1
ATOM 6681 N N . VAL B 1 178 ? 11.414 15.859 -9.664 1 98.06 178 VAL B N 1
ATOM 6682 C CA . VAL B 1 178 ? 10.062 16.078 -9.156 1 98.06 178 VAL B CA 1
ATOM 6683 C C . VAL B 1 178 ? 9.109 16.359 -10.32 1 98.06 178 VAL B C 1
ATOM 6685 O O . VAL B 1 178 ? 9.461 17.094 -11.25 1 98.06 178 VAL B O 1
ATOM 6688 N N . THR B 1 179 ? 7.961 15.742 -10.297 1 97.5 179 THR B N 1
ATOM 6689 C CA . THR B 1 179 ? 6.832 16.109 -11.141 1 97.5 179 THR B CA 1
ATOM 6690 C C . THR B 1 179 ? 5.629 16.531 -10.297 1 97.5 179 THR B C 1
ATOM 6692 O O . THR B 1 179 ? 5.48 16.062 -9.156 1 97.5 179 THR B O 1
ATOM 6695 N N . ASP B 1 180 ? 4.855 17.438 -10.812 1 97.56 180 ASP B N 1
ATOM 6696 C CA . ASP B 1 180 ? 3.686 17.953 -10.109 1 97.56 180 ASP B CA 1
ATOM 6697 C C . ASP B 1 180 ? 2.545 18.234 -11.078 1 97.56 180 ASP B C 1
ATOM 6699 O O . ASP B 1 180 ? 2.676 19.094 -11.961 1 97.56 180 ASP B O 1
ATOM 6703 N N . VAL B 1 181 ? 1.422 17.547 -10.82 1 95.94 181 VAL B N 1
ATOM 6704 C CA . VAL B 1 181 ? 0.274 17.75 -11.695 1 95.94 181 VAL B CA 1
ATOM 6705 C C . VAL B 1 181 ? -0.712 18.719 -11.047 1 95.94 181 VAL B C 1
ATOM 6707 O O . VAL B 1 181 ? -1.735 19.062 -11.641 1 95.94 181 VAL B O 1
ATOM 6710 N N . THR B 1 182 ? -0.411 19.141 -9.844 1 94.88 182 THR B N 1
ATOM 6711 C CA . THR B 1 182 ? -1.187 20.125 -9.086 1 94.88 182 THR B CA 1
ATOM 6712 C C . THR B 1 182 ? -2.672 19.766 -9.117 1 94.88 182 THR B C 1
ATOM 6714 O O . THR B 1 182 ? -3.086 18.75 -8.547 1 94.88 182 THR B O 1
ATOM 6717 N N . ASP B 1 183 ? -3.525 20.594 -9.875 1 93.62 183 ASP B N 1
ATOM 6718 C CA . ASP B 1 183 ? -4.969 20.391 -9.812 1 93.62 183 ASP B CA 1
ATOM 6719 C C . ASP B 1 183 ? -5.488 19.75 -11.102 1 93.62 183 ASP B C 1
ATOM 6721 O O . ASP B 1 183 ? -6.68 19.844 -11.406 1 93.62 183 ASP B O 1
ATOM 6725 N N . THR B 1 184 ? -4.586 19.047 -11.867 1 94.06 184 THR B N 1
ATOM 6726 C CA . THR B 1 184 ? -5.012 18.422 -13.109 1 94.06 184 THR B CA 1
ATOM 6727 C C . THR B 1 184 ? -5.199 16.906 -12.922 1 94.06 184 THR B C 1
ATOM 6729 O O . THR B 1 184 ? -5.281 16.156 -13.891 1 94.06 184 THR B O 1
ATOM 6732 N N . SER B 1 185 ? -5.164 16.484 -11.727 1 92.25 185 SER B N 1
ATOM 6733 C CA . SER B 1 185 ? -5.43 15.102 -11.375 1 92.25 185 SER B CA 1
ATOM 6734 C C . SER B 1 185 ? -6.223 14.992 -10.078 1 92.25 185 SER B C 1
ATOM 6736 O O . SER B 1 185 ? -6.785 15.984 -9.609 1 92.25 185 SER B O 1
ATOM 6738 N N . TRP B 1 186 ? -6.348 13.727 -9.555 1 92 186 TRP B N 1
ATOM 6739 C CA . TRP B 1 186 ? -7.125 13.516 -8.336 1 92 186 TRP B CA 1
ATOM 6740 C C . TRP B 1 186 ? -6.227 13.508 -7.105 1 92 186 TRP B C 1
ATOM 6742 O O . TRP B 1 186 ? -6.703 13.336 -5.98 1 92 186 TRP B O 1
ATOM 6752 N N . LEU B 1 187 ? -4.938 13.758 -7.242 1 92.06 187 LEU B N 1
ATOM 6753 C CA . LEU B 1 187 ? -3.996 13.703 -6.129 1 92.06 187 LEU B CA 1
ATOM 6754 C C . LEU B 1 187 ? -4.262 14.836 -5.137 1 92.06 187 LEU B C 1
ATOM 6756 O O . LEU B 1 187 ? -4.801 15.875 -5.508 1 92.06 187 LEU B O 1
ATOM 6760 N N . SER B 1 188 ? -3.885 14.641 -3.896 1 94.62 188 SER B N 1
ATOM 6761 C CA . SER B 1 188 ? -4.039 15.648 -2.857 1 94.62 188 SER B CA 1
ATOM 6762 C C . SER B 1 188 ? -3.201 16.891 -3.158 1 94.62 188 SER B C 1
ATOM 6764 O O . SER B 1 188 ? -2.057 16.781 -3.598 1 94.62 188 SER B O 1
ATOM 6766 N N . ARG B 1 189 ? -3.842 18.078 -2.961 1 96.56 189 ARG B N 1
ATOM 6767 C CA . ARG B 1 189 ? -3.135 19.312 -3.277 1 96.56 189 ARG B CA 1
ATOM 6768 C C . ARG B 1 189 ? -3.525 20.422 -2.314 1 96.56 189 ARG B C 1
ATOM 6770 O O . ARG B 1 189 ? -2.877 21.469 -2.273 1 96.56 189 ARG B O 1
ATOM 6777 N N . GLY B 1 190 ? -4.52 20.203 -1.458 1 96.5 190 GLY B N 1
ATOM 6778 C CA . GLY B 1 190 ? -5.039 21.297 -0.647 1 96.5 190 GLY B CA 1
ATOM 6779 C C . GLY B 1 190 ? -5.648 22.406 -1.471 1 96.5 190 GLY B C 1
ATOM 6780 O O . GLY B 1 190 ? -6.48 22.156 -2.346 1 96.5 190 GLY B O 1
ATOM 6781 N N . LYS B 1 191 ? -5.285 23.641 -1.22 1 96.06 191 LYS B N 1
ATOM 6782 C CA . LYS B 1 191 ? -5.875 24.766 -1.933 1 96.06 191 LYS B CA 1
ATOM 6783 C C . LYS B 1 191 ? -4.977 25.219 -3.08 1 96.06 191 LYS B C 1
ATOM 6785 O O . LYS B 1 191 ? -5.203 26.281 -3.672 1 96.06 191 LYS B O 1
ATOM 6790 N N . GLN B 1 192 ? -4.004 24.406 -3.424 1 96.69 192 GLN B N 1
ATOM 6791 C CA . GLN B 1 192 ? -3.105 24.75 -4.523 1 96.69 192 GLN B CA 1
ATOM 6792 C C . GLN B 1 192 ? -3.822 24.656 -5.867 1 96.69 192 GLN B C 1
ATOM 6794 O O . GLN B 1 192 ? -4.613 23.734 -6.094 1 96.69 192 GLN B O 1
ATOM 6799 N N . THR B 1 193 ? -3.523 25.625 -6.73 1 95.31 193 THR B N 1
ATOM 6800 C CA . THR B 1 193 ? -4.047 25.594 -8.094 1 95.31 193 THR B CA 1
ATOM 6801 C C . THR B 1 193 ? -3.129 26.344 -9.047 1 95.31 193 THR B C 1
ATOM 6803 O O . THR B 1 193 ? -2.396 27.234 -8.633 1 95.31 193 THR B O 1
ATOM 6806 N N . LEU B 1 194 ? -3.092 25.922 -10.273 1 94.38 194 LEU B N 1
ATOM 6807 C CA . LEU B 1 194 ? -2.311 26.594 -11.297 1 94.38 194 LEU B CA 1
ATOM 6808 C C . LEU B 1 194 ? -2.959 27.922 -11.68 1 94.38 194 LEU B C 1
ATOM 6810 O O . LEU B 1 194 ? -2.295 28.812 -12.219 1 94.38 194 LEU B O 1
ATOM 6814 N N . ASN B 1 195 ? -4.238 28.047 -11.359 1 92.12 195 ASN B N 1
ATOM 6815 C CA . ASN B 1 195 ? -4.984 29.266 -11.633 1 92.12 195 ASN B CA 1
ATOM 6816 C C . ASN B 1 195 ? -5.539 29.891 -10.359 1 92.12 195 ASN B C 1
ATOM 6818 O O . ASN B 1 195 ? -6.75 29.875 -10.133 1 92.12 195 ASN B O 1
ATOM 6822 N N . ARG B 1 196 ? -4.676 30.531 -9.633 1 91.75 196 ARG B N 1
ATOM 6823 C CA . ARG B 1 196 ? -5.051 31.016 -8.312 1 91.75 196 ARG B CA 1
ATOM 6824 C C . ARG B 1 196 ? -6.09 32.125 -8.422 1 91.75 196 ARG B C 1
ATOM 6826 O O . ARG B 1 196 ? -6.121 32.875 -9.414 1 91.75 196 ARG B O 1
ATOM 6833 N N . GLY B 1 197 ? -6.852 32.281 -7.371 1 89 197 GLY B N 1
ATOM 6834 C CA . GLY B 1 197 ? -7.883 33.281 -7.246 1 89 197 GLY B CA 1
ATOM 6835 C C . GLY B 1 197 ? -8.883 33 -6.148 1 89 197 GLY B C 1
ATOM 6836 O O . GLY B 1 197 ? -9.211 31.828 -5.895 1 89 197 GLY B O 1
ATOM 6837 N N . GLY B 1 198 ? -9.383 34.031 -5.562 1 88.25 198 GLY B N 1
ATOM 6838 C CA . GLY B 1 198 ? -10.359 33.812 -4.5 1 88.25 198 GLY B CA 1
ATOM 6839 C C . GLY B 1 198 ? -9.789 33.094 -3.301 1 88.25 198 GLY B C 1
ATOM 6840 O O . GLY B 1 198 ? -8.805 33.531 -2.701 1 88.25 198 GLY B O 1
ATOM 6841 N N . MET B 1 199 ? -10.398 31.922 -3.072 1 89.56 199 MET B N 1
ATOM 6842 C CA . MET B 1 199 ? -10 31.203 -1.871 1 89.56 199 MET B CA 1
ATOM 6843 C C . MET B 1 199 ? -8.984 30.109 -2.203 1 89.56 199 MET B C 1
ATOM 6845 O O . MET B 1 199 ? -8.625 29.312 -1.341 1 89.56 199 MET B O 1
ATOM 6849 N N . PHE B 1 200 ? -8.555 30.031 -3.422 1 93 200 PHE B N 1
ATOM 6850 C CA . PHE B 1 200 ? -7.523 29.078 -3.832 1 93 200 PHE B CA 1
ATOM 6851 C C . PHE B 1 200 ? -6.211 29.797 -4.109 1 93 200 PHE B C 1
ATOM 6853 O O . PHE B 1 200 ? -6.207 30.922 -4.637 1 93 200 PHE B O 1
ATOM 6860 N N . TYR B 1 201 ? -5.133 29.141 -3.77 1 96.31 201 TYR B N 1
ATOM 6861 C CA . TYR B 1 201 ? -3.859 29.844 -3.66 1 96.31 201 TYR B CA 1
ATOM 6862 C C . TYR B 1 201 ? -2.861 29.328 -4.691 1 96.31 201 TYR B C 1
ATOM 6864 O O . TYR B 1 201 ? -3.127 28.344 -5.375 1 96.31 201 TYR B O 1
ATOM 6872 N N . SER B 1 202 ? -1.731 30.047 -4.754 1 95.94 202 SER B N 1
ATOM 6873 C CA . SER B 1 202 ? -0.639 29.703 -5.656 1 95.94 202 SER B CA 1
ATOM 6874 C C . SER B 1 202 ? -0.153 28.266 -5.418 1 95.94 202 SER B C 1
ATOM 6876 O O . SER B 1 202 ? 0 27.844 -4.273 1 95.94 202 SER B O 1
ATOM 6878 N N . ALA B 1 203 ? 0.041 27.578 -6.57 1 96.19 203 ALA B N 1
ATOM 6879 C CA . ALA B 1 203 ? 0.607 26.234 -6.508 1 96.19 203 ALA B CA 1
ATOM 6880 C C . ALA B 1 203 ? 2.08 26.281 -6.113 1 96.19 203 ALA B C 1
ATOM 6882 O O . ALA B 1 203 ? 2.76 27.281 -6.324 1 96.19 203 ALA B O 1
ATOM 6883 N N . GLN B 1 204 ? 2.547 25.266 -5.531 1 96.88 204 GLN B N 1
ATOM 6884 C CA . GLN B 1 204 ? 3.971 25.062 -5.289 1 96.88 204 GLN B CA 1
ATOM 6885 C C . GLN B 1 204 ? 4.355 23.594 -5.516 1 96.88 204 GLN B C 1
ATOM 6887 O O . GLN B 1 204 ? 3.49 22.719 -5.543 1 96.88 204 GLN B O 1
ATOM 6892 N N . SER B 1 205 ? 5.59 23.312 -5.816 1 97.88 205 SER B N 1
ATOM 6893 C CA . SER B 1 205 ? 6.133 21.984 -6.121 1 97.88 205 SER B CA 1
ATOM 6894 C C . SER B 1 205 ? 7.496 21.781 -5.465 1 97.88 205 SER B C 1
ATOM 6896 O O . SER B 1 205 ? 8.039 22.703 -4.852 1 97.88 205 SER B O 1
ATOM 6898 N N . GLY B 1 206 ? 8.016 20.578 -5.508 1 98.38 206 GLY B N 1
ATOM 6899 C CA . GLY B 1 206 ? 9.391 20.328 -5.105 1 98.38 206 GLY B CA 1
ATOM 6900 C C . GLY B 1 206 ? 9.555 20.172 -3.604 1 98.38 206 GLY B C 1
ATOM 6901 O O . GLY B 1 206 ? 8.602 19.844 -2.9 1 98.38 206 GLY B O 1
ATOM 6902 N N . ILE B 1 207 ? 10.789 20.297 -3.199 1 98.62 207 ILE B N 1
ATOM 6903 C CA . ILE B 1 207 ? 11.156 20.188 -1.791 1 98.62 207 ILE B CA 1
ATOM 6904 C C . ILE B 1 207 ? 10.656 21.406 -1.025 1 98.62 207 ILE B C 1
ATOM 6906 O O . ILE B 1 207 ? 11.07 22.531 -1.306 1 98.62 207 ILE B O 1
ATOM 6910 N N . TRP B 1 208 ? 9.773 21.125 -0.051 1 98.56 208 TRP B N 1
ATOM 6911 C CA . TRP B 1 208 ? 9.242 22.297 0.641 1 98.56 208 TRP B CA 1
ATOM 6912 C C . TRP B 1 208 ? 9.305 22.109 2.152 1 98.56 208 TRP B C 1
ATOM 6914 O O . TRP B 1 208 ? 8.805 22.953 2.91 1 98.56 208 TRP B O 1
ATOM 6924 N N . GLN B 1 209 ? 9.852 21 2.6 1 98.12 209 GLN B N 1
ATOM 6925 C CA . GLN B 1 209 ? 10.266 20.797 3.98 1 98.12 209 GLN B CA 1
ATOM 6926 C C . GLN B 1 209 ? 11.719 20.312 4.047 1 98.12 209 GLN B C 1
ATOM 6928 O O . GLN B 1 209 ? 12.312 19.984 3.025 1 98.12 209 GLN B O 1
ATOM 6933 N N . SER B 1 210 ? 12.281 20.297 5.238 1 98.25 210 SER B N 1
ATOM 6934 C CA . SER B 1 210 ? 13.719 20.109 5.441 1 98.25 210 SER B CA 1
ATOM 6935 C C . SER B 1 210 ? 14.188 18.781 4.883 1 98.25 210 SER B C 1
ATOM 6937 O O . SER B 1 210 ? 13.43 17.812 4.855 1 98.25 210 SER B O 1
ATOM 6939 N N . VAL B 1 211 ? 15.422 18.766 4.375 1 97.94 211 VAL B N 1
ATOM 6940 C CA . VAL B 1 211 ? 16.188 17.578 4.004 1 97.94 211 VAL B CA 1
ATOM 6941 C C . VAL B 1 211 ? 17.375 17.406 4.941 1 97.94 211 VAL B C 1
ATOM 6943 O O . VAL B 1 211 ? 18.062 18.375 5.258 1 97.94 211 VAL B O 1
ATOM 6946 N N . TRP B 1 212 ? 17.594 16.188 5.457 1 96.94 212 TRP B N 1
ATOM 6947 C CA . TRP B 1 212 ? 18.703 16 6.387 1 96.94 212 TRP B CA 1
ATOM 6948 C C . TRP B 1 212 ? 19.156 14.547 6.414 1 96.94 212 TRP B C 1
ATOM 6950 O O . TRP B 1 212 ? 18.516 13.68 5.82 1 96.94 212 TRP B O 1
ATOM 6960 N N . MET B 1 213 ? 20.297 14.359 7.043 1 95.56 213 MET B N 1
ATOM 6961 C CA . MET B 1 213 ? 20.844 13.016 7.25 1 95.56 213 MET B CA 1
ATOM 6962 C C . MET B 1 213 ? 21.141 12.766 8.727 1 95.56 213 MET B C 1
ATOM 6964 O O . MET B 1 213 ? 21.266 13.711 9.5 1 95.56 213 MET B O 1
ATOM 6968 N N . GLU B 1 214 ? 21.125 11.516 9.07 1 94.75 214 GLU B N 1
ATOM 6969 C CA . GLU B 1 214 ? 21.516 11.078 10.406 1 94.75 214 GLU B CA 1
ATOM 6970 C C . GLU B 1 214 ? 22.234 9.734 10.359 1 94.75 214 GLU B C 1
ATOM 6972 O O . GLU B 1 214 ? 21.891 8.867 9.562 1 94.75 214 GLU B O 1
ATOM 6977 N N . TRP B 1 215 ? 23.297 9.688 11.219 1 93.81 215 TRP B N 1
ATOM 6978 C CA . TRP B 1 215 ? 23.906 8.391 11.461 1 93.81 215 TRP B CA 1
ATOM 6979 C C . TRP B 1 215 ? 23.172 7.625 12.547 1 93.81 215 TRP B C 1
ATOM 6981 O O . TRP B 1 215 ? 22.781 8.195 13.57 1 93.81 215 TRP B O 1
ATOM 6991 N N . VAL B 1 216 ? 22.891 6.312 12.32 1 93.06 216 VAL B N 1
ATOM 6992 C CA . VAL B 1 216 ? 22.312 5.449 13.344 1 93.06 216 VAL B CA 1
ATOM 6993 C C . VAL B 1 216 ? 23.125 4.16 13.453 1 93.06 216 VAL B C 1
ATOM 6995 O O . VAL B 1 216 ? 23.734 3.725 12.477 1 93.06 216 VAL B O 1
ATOM 6998 N N . PRO B 1 217 ? 23.188 3.629 14.672 1 92.25 217 PRO B N 1
ATOM 6999 C CA . PRO B 1 217 ? 23.875 2.342 14.805 1 92.25 217 PRO B CA 1
ATOM 7000 C C . PRO B 1 217 ? 23.094 1.188 14.18 1 92.25 217 PRO B C 1
ATOM 7002 O O . PRO B 1 217 ? 21.969 1.378 13.727 1 92.25 217 PRO B O 1
ATOM 7005 N N . ASP B 1 218 ? 23.766 0.069 14.125 1 87.81 218 ASP B N 1
ATOM 7006 C CA . ASP B 1 218 ? 23.141 -1.133 13.586 1 87.81 218 ASP B CA 1
ATOM 7007 C C . ASP B 1 218 ? 21.891 -1.504 14.367 1 87.81 218 ASP B C 1
ATOM 7009 O O . ASP B 1 218 ? 20.875 -1.924 13.789 1 87.81 218 ASP B O 1
ATOM 7013 N N . THR B 1 219 ? 21.984 -1.44 15.656 1 90.94 219 THR B N 1
ATOM 7014 C CA . THR B 1 219 ? 20.812 -1.527 16.516 1 90.94 219 THR B CA 1
ATOM 7015 C C . THR B 1 219 ? 20.25 -0.139 16.812 1 90.94 219 THR B C 1
ATOM 7017 O O . THR B 1 219 ? 20.812 0.606 17.609 1 90.94 219 THR B O 1
ATOM 7020 N N . ALA B 1 220 ? 19.141 0.16 16.141 1 91.88 220 ALA B N 1
ATOM 7021 C CA . ALA B 1 220 ? 18.625 1.526 16.188 1 91.88 220 ALA B CA 1
ATOM 7022 C C . ALA B 1 220 ? 17.156 1.546 16.594 1 91.88 220 ALA B C 1
ATOM 7024 O O . ALA B 1 220 ? 16.422 0.587 16.344 1 91.88 220 ALA B O 1
ATOM 7025 N N . ILE B 1 221 ? 16.75 2.6 17.234 1 93.19 221 ILE B N 1
ATOM 7026 C CA . ILE B 1 221 ? 15.352 2.895 17.5 1 93.19 221 ILE B CA 1
ATOM 7027 C C . ILE B 1 221 ? 14.703 3.443 16.219 1 93.19 221 ILE B C 1
ATOM 7029 O O . ILE B 1 221 ? 15.18 4.422 15.648 1 93.19 221 ILE B O 1
ATOM 7033 N N . LEU B 1 222 ? 13.633 2.807 15.828 1 89.31 222 LEU B N 1
ATOM 7034 C CA . LEU B 1 222 ? 12.992 3.191 14.578 1 89.31 222 LEU B CA 1
ATOM 7035 C C . LEU B 1 222 ? 11.766 4.066 14.836 1 89.31 222 LEU B C 1
ATOM 7037 O O . LEU B 1 222 ? 11.422 4.918 14.016 1 89.31 222 LEU B O 1
ATOM 7041 N N . LYS B 1 223 ? 11.102 3.822 15.914 1 90.88 223 LYS B N 1
ATOM 7042 C CA . LYS B 1 223 ? 9.844 4.512 16.172 1 90.88 223 LYS B CA 1
ATOM 7043 C C . LYS B 1 223 ? 9.523 4.516 17.672 1 90.88 223 LYS B C 1
ATOM 7045 O O . LYS B 1 223 ? 9.789 3.541 18.375 1 90.88 223 LYS B O 1
ATOM 7050 N N . VAL B 1 224 ? 9.008 5.598 18.141 1 93.62 224 VAL B N 1
ATOM 7051 C CA . VAL B 1 224 ? 8.5 5.766 19.5 1 93.62 224 VAL B CA 1
ATOM 7052 C C . VAL B 1 224 ? 7.102 6.379 19.453 1 93.62 224 VAL B C 1
ATOM 7054 O O . VAL B 1 224 ? 6.891 7.422 18.844 1 93.62 224 VAL B O 1
ATOM 7057 N N . VAL B 1 225 ? 6.156 5.688 20.047 1 93.69 225 VAL B N 1
ATOM 7058 C CA . VAL B 1 225 ? 4.801 6.215 20.172 1 93.69 225 VAL B CA 1
ATOM 7059 C C . VAL B 1 225 ? 4.375 6.203 21.641 1 93.69 225 VAL B C 1
ATOM 7061 O O . VAL B 1 225 ? 4.449 5.168 22.312 1 93.69 225 VAL B O 1
ATOM 7064 N N . ALA B 1 226 ? 4.039 7.348 22.141 1 96.69 226 ALA B N 1
ATOM 7065 C CA . ALA B 1 226 ? 3.547 7.477 23.516 1 96.69 226 ALA B CA 1
ATOM 7066 C C . ALA B 1 226 ? 2.051 7.77 23.531 1 96.69 226 ALA B C 1
ATOM 7068 O O . ALA B 1 226 ? 1.596 8.75 22.938 1 96.69 226 ALA B O 1
ATOM 7069 N N . GLU B 1 227 ? 1.318 6.906 24.234 1 96.38 227 GLU B N 1
ATOM 7070 C CA . GLU B 1 227 ? -0.134 7.039 24.297 1 96.38 227 GLU B CA 1
ATOM 7071 C C . GLU B 1 227 ? -0.628 7.047 25.75 1 96.38 227 GLU B C 1
ATOM 7073 O O . GLU B 1 227 ? -0.663 6.004 26.406 1 96.38 227 GLU B O 1
ATOM 7078 N N . PRO B 1 228 ? -1.028 8.195 26.219 1 97.31 228 PRO B N 1
ATOM 7079 C CA . PRO B 1 228 ? -1.617 8.219 27.562 1 97.31 228 PRO B CA 1
ATOM 7080 C C . PRO B 1 228 ? -2.885 7.375 27.672 1 97.31 228 PRO B C 1
ATOM 7082 O O . PRO B 1 228 ? -3.686 7.336 26.734 1 97.31 228 PRO B O 1
ATOM 7085 N N . SER B 1 229 ? -3.055 6.785 28.844 1 95.94 229 SER B N 1
ATOM 7086 C CA . SER B 1 229 ? -4.273 6.02 29.094 1 95.94 229 SER B CA 1
ATOM 7087 C C . SER B 1 229 ? -5.48 6.941 29.25 1 95.94 229 SER B C 1
ATOM 7089 O O . SER B 1 229 ? -5.336 8.109 29.594 1 95.94 229 SER B O 1
ATOM 7091 N N . LYS B 1 230 ? -6.594 6.348 29.031 1 94.06 230 LYS B N 1
ATOM 7092 C CA . LYS B 1 230 ? -7.828 7.129 29.078 1 94.06 230 LYS B CA 1
ATOM 7093 C C . LYS B 1 230 ? -8.07 7.672 30.484 1 94.06 230 LYS B C 1
ATOM 7095 O O . LYS B 1 230 ? -8.625 8.758 30.656 1 94.06 230 LYS B O 1
ATOM 7100 N N . ASP B 1 231 ? -7.676 6.918 31.5 1 94.69 231 ASP B N 1
ATOM 7101 C CA . ASP B 1 231 ? -7.891 7.355 32.875 1 94.69 231 ASP B CA 1
ATOM 7102 C C . ASP B 1 231 ? -6.723 8.211 33.375 1 94.69 231 ASP B C 1
ATOM 7104 O O . ASP B 1 231 ? -6.711 8.648 34.531 1 94.69 231 ASP B O 1
ATOM 7108 N N . LEU B 1 232 ? -5.691 8.414 32.5 1 96.06 232 LEU B N 1
ATOM 7109 C CA . LEU B 1 232 ? -4.578 9.32 32.719 1 96.06 232 LEU B CA 1
ATOM 7110 C C . LEU B 1 232 ? -3.678 8.805 33.844 1 96.06 232 LEU B C 1
ATOM 7112 O O . LEU B 1 232 ? -2.953 9.578 34.469 1 96.06 232 LEU B O 1
ATOM 7116 N N . SER B 1 233 ? -3.736 7.441 34.094 1 94.69 233 SER B N 1
ATOM 7117 C CA . SER B 1 233 ? -2.945 6.863 35.156 1 94.69 233 SER B CA 1
ATOM 7118 C C . SER B 1 233 ? -1.58 6.398 34.656 1 94.69 233 SER B C 1
ATOM 7120 O O . SER B 1 233 ? -0.637 6.27 35.438 1 94.69 233 SER B O 1
ATOM 7122 N N . PHE B 1 234 ? -1.486 6.121 33.438 1 96.12 234 PHE B N 1
ATOM 7123 C CA . PHE B 1 234 ? -0.216 5.66 32.875 1 96.12 234 PHE B CA 1
ATOM 7124 C C . PHE B 1 234 ? -0.076 6.062 31.422 1 96.12 234 PHE B C 1
ATOM 7126 O O . PHE B 1 234 ? -1.037 6.531 30.812 1 96.12 234 PHE B O 1
ATOM 7133 N N . VAL B 1 235 ? 1.134 6.023 30.906 1 97.06 235 VAL B N 1
ATOM 7134 C CA . VAL B 1 235 ? 1.426 6.203 29.484 1 97.06 235 VAL B CA 1
ATOM 7135 C C . VAL B 1 235 ? 1.952 4.895 28.891 1 97.06 235 VAL B C 1
ATOM 7137 O O . VAL B 1 235 ? 2.777 4.215 29.516 1 97.06 235 VAL B O 1
ATOM 7140 N N . LYS B 1 236 ? 1.33 4.461 27.844 1 96.94 236 LYS B N 1
ATOM 7141 C CA . LYS B 1 236 ? 1.822 3.318 27.078 1 96.94 236 LYS B CA 1
ATOM 7142 C C . LYS B 1 236 ? 2.838 3.756 26.031 1 96.94 236 LYS B C 1
ATOM 7144 O O . LYS B 1 236 ? 2.535 4.59 25.172 1 96.94 236 LYS B O 1
ATOM 7149 N N . ILE B 1 237 ? 4.016 3.236 26.062 1 96.56 237 ILE B N 1
ATOM 7150 C CA . ILE B 1 237 ? 5.062 3.551 25.094 1 96.56 237 ILE B CA 1
ATOM 7151 C C . ILE B 1 237 ? 5.324 2.34 24.203 1 96.56 237 ILE B C 1
ATOM 7153 O O . ILE B 1 237 ? 5.641 1.255 24.703 1 96.56 237 ILE B O 1
ATOM 7157 N N . ARG B 1 238 ? 5.117 2.469 22.969 1 94.25 238 ARG B N 1
ATOM 7158 C CA . ARG B 1 238 ? 5.48 1.469 21.969 1 94.25 238 ARG B CA 1
ATOM 7159 C C . ARG B 1 238 ? 6.812 1.808 21.312 1 94.25 238 ARG B C 1
ATOM 7161 O O . ARG B 1 238 ? 7.004 2.92 20.812 1 94.25 238 ARG B O 1
ATOM 7168 N N . LEU B 1 239 ? 7.715 0.881 21.312 1 93.69 239 LEU B N 1
ATOM 7169 C CA . LEU B 1 239 ? 9.047 1.048 20.75 1 93.69 239 LEU B CA 1
ATOM 7170 C C . LEU B 1 239 ? 9.281 0.053 19.609 1 93.69 239 LEU B C 1
ATOM 7172 O O . LEU B 1 239 ? 8.875 -1.108 19.703 1 93.69 239 LEU B O 1
ATOM 7176 N N . THR B 1 240 ? 9.812 0.503 18.562 1 90.94 240 THR B N 1
ATOM 7177 C CA . THR B 1 240 ? 10.266 -0.354 17.469 1 90.94 240 THR B CA 1
ATOM 7178 C C . THR B 1 240 ? 11.766 -0.185 17.25 1 90.94 240 THR B C 1
ATOM 7180 O O . THR B 1 240 ? 12.266 0.94 17.156 1 90.94 240 THR B O 1
ATOM 7183 N N . VAL B 1 241 ? 12.484 -1.311 17.219 1 90.56 241 VAL B N 1
ATOM 7184 C CA . VAL B 1 241 ? 13.93 -1.305 17.016 1 90.56 241 VAL B CA 1
ATOM 7185 C C . VAL B 1 241 ? 14.297 -2.229 15.859 1 90.56 241 VAL B C 1
ATOM 7187 O O . VAL B 1 241 ? 13.477 -3.039 15.422 1 90.56 241 VAL B O 1
ATOM 7190 N N . THR B 1 242 ? 15.516 -2.041 15.375 1 86.12 242 THR B N 1
ATOM 7191 C CA . THR B 1 242 ? 15.969 -2.857 14.258 1 86.12 242 THR B CA 1
ATOM 7192 C C . THR B 1 242 ? 16.312 -4.273 14.719 1 86.12 242 THR B C 1
ATOM 7194 O O . THR B 1 242 ? 16.172 -5.23 13.961 1 86.12 242 THR B O 1
ATOM 7197 N N . LYS B 1 243 ? 16.844 -4.406 15.984 1 87.44 243 LYS B N 1
ATOM 7198 C CA . LYS B 1 243 ? 17.203 -5.676 16.609 1 87.44 243 LYS B CA 1
ATOM 7199 C C . LYS B 1 243 ? 16.812 -5.688 18.094 1 87.44 243 LYS B C 1
ATOM 7201 O O . LYS B 1 243 ? 16.812 -4.641 18.734 1 87.44 243 LYS B O 1
ATOM 7206 N N . PRO B 1 244 ? 16.453 -6.926 18.531 1 89.44 244 PRO B N 1
ATOM 7207 C CA . PRO B 1 244 ? 16.203 -6.977 19.984 1 89.44 244 PRO B CA 1
ATOM 7208 C C . PRO B 1 244 ? 17.375 -6.461 20.797 1 89.44 244 PRO B C 1
ATOM 7210 O O . PRO B 1 244 ? 18.531 -6.809 20.531 1 89.44 244 PRO B O 1
ATOM 7213 N N . CYS B 1 245 ? 17.141 -5.621 21.766 1 94.25 245 CYS B N 1
ATOM 7214 C CA . CYS B 1 245 ? 18.156 -5.016 22.609 1 94.25 245 CYS B CA 1
ATOM 7215 C C . CYS B 1 245 ? 17.547 -4.52 23.922 1 94.25 245 CYS B C 1
ATOM 7217 O O . CYS B 1 245 ? 16.328 -4.477 24.062 1 94.25 245 CYS B O 1
ATOM 7219 N N . ASP B 1 246 ? 18.438 -4.277 24.859 1 95.31 246 ASP B N 1
ATOM 7220 C CA . ASP B 1 246 ? 17.984 -3.619 26.078 1 95.31 246 ASP B CA 1
ATOM 7221 C C . ASP B 1 246 ? 17.719 -2.133 25.844 1 95.31 246 ASP B C 1
ATOM 7223 O O . ASP B 1 246 ? 18.484 -1.47 25.141 1 95.31 246 ASP B O 1
ATOM 7227 N N . VAL B 1 247 ? 16.609 -1.693 26.344 1 97.06 247 VAL B N 1
ATOM 7228 C CA . VAL B 1 247 ? 16.25 -0.288 26.172 1 97.06 247 VAL B CA 1
ATOM 7229 C C . VAL B 1 247 ? 15.961 0.339 27.531 1 97.06 247 VAL B C 1
ATOM 7231 O O . VAL B 1 247 ? 15.328 -0.285 28.391 1 97.06 247 VAL B O 1
ATOM 7234 N N . ILE B 1 248 ? 16.484 1.489 27.75 1 96.25 248 ILE B N 1
ATOM 7235 C CA . ILE B 1 248 ? 16.172 2.299 28.922 1 96.25 248 ILE B CA 1
ATOM 7236 C C . ILE B 1 248 ? 15.344 3.508 28.516 1 96.25 248 ILE B C 1
ATOM 7238 O O . ILE B 1 248 ? 15.719 4.25 27.594 1 96.25 248 ILE B O 1
ATOM 7242 N N . ILE B 1 249 ? 14.219 3.684 29.109 1 96.69 249 ILE B N 1
ATOM 7243 C CA . ILE B 1 249 ? 13.414 4.891 28.984 1 96.69 249 ILE B CA 1
ATOM 7244 C C . ILE B 1 249 ? 13.477 5.699 30.281 1 96.69 249 ILE B C 1
ATOM 7246 O O . ILE B 1 249 ? 13.094 5.207 31.344 1 96.69 249 ILE B O 1
ATOM 7250 N N . ARG B 1 250 ? 13.938 6.879 30.234 1 95.44 250 ARG B N 1
ATOM 7251 C CA . ARG B 1 250 ? 14.016 7.684 31.453 1 95.44 250 ARG B CA 1
ATOM 7252 C C . ARG B 1 250 ? 13.492 9.094 31.203 1 95.44 250 ARG B C 1
ATOM 7254 O O . ARG B 1 250 ? 13.68 9.656 30.125 1 95.44 250 ARG B O 1
ATOM 7261 N N . GLN B 1 251 ? 12.836 9.578 32.125 1 94.81 251 GLN B N 1
ATOM 7262 C CA . GLN B 1 251 ? 12.414 10.969 32.094 1 94.81 251 GLN B CA 1
ATOM 7263 C C . GLN B 1 251 ? 13.594 11.914 32.312 1 94.81 251 GLN B C 1
ATOM 7265 O O . GLN B 1 251 ? 14.453 11.648 33.156 1 94.81 251 GLN B O 1
ATOM 7270 N N . ILE B 1 252 ? 13.633 12.953 31.531 1 93.88 252 ILE B N 1
ATOM 7271 C CA . ILE B 1 252 ? 14.672 13.969 31.688 1 93.88 252 ILE B CA 1
ATOM 7272 C C . ILE B 1 252 ? 14.031 15.336 31.922 1 93.88 252 ILE B C 1
ATOM 7274 O O . ILE B 1 252 ? 12.867 15.547 31.578 1 93.88 252 ILE B O 1
ATOM 7278 N N . PRO B 1 253 ? 14.758 16.203 32.531 1 87.31 253 PRO B N 1
ATOM 7279 C CA . PRO B 1 253 ? 14.203 17.547 32.719 1 87.31 253 PRO B CA 1
ATOM 7280 C C . PRO B 1 253 ? 14.023 18.297 31.406 1 87.31 253 PRO B C 1
ATOM 7282 O O . PRO B 1 253 ? 14.719 18.016 30.422 1 87.31 253 PRO B O 1
ATOM 7285 N N . ASP B 1 254 ? 12.969 19.047 31.375 1 77.44 254 ASP B N 1
ATOM 7286 C CA . ASP B 1 254 ? 12.773 19.922 30.219 1 77.44 254 ASP B CA 1
ATOM 7287 C C . ASP B 1 254 ? 13.898 20.938 30.094 1 77.44 254 ASP B C 1
ATOM 7289 O O . ASP B 1 254 ? 14.07 21.797 30.969 1 77.44 254 ASP B O 1
ATOM 7293 N N . SER B 1 255 ? 14.797 20.766 29.078 1 63.78 255 SER B N 1
ATOM 7294 C CA . SER B 1 255 ? 15.961 21.641 28.922 1 63.78 255 SER B CA 1
ATOM 7295 C C . SER B 1 255 ? 15.531 23.078 28.656 1 63.78 255 SER B C 1
ATOM 7297 O O . SER B 1 255 ? 16.328 24 28.828 1 63.78 255 SER B O 1
ATOM 7299 N N . ARG B 1 256 ? 14.383 23.406 27.984 1 55.97 256 ARG B N 1
ATOM 7300 C CA . ARG B 1 256 ? 13.953 24.766 27.703 1 55.97 256 ARG B CA 1
ATOM 7301 C C . ARG B 1 256 ? 13.781 25.562 28.984 1 55.97 256 ARG B C 1
ATOM 7303 O O . ARG B 1 256 ? 13.758 26.797 28.953 1 55.97 256 ARG B O 1
ATOM 7310 N N . ILE B 1 257 ? 13.578 24.891 29.953 1 47.12 257 ILE B N 1
ATOM 7311 C CA . ILE B 1 257 ? 13.523 25.562 31.25 1 47.12 257 ILE B CA 1
ATOM 7312 C C . ILE B 1 257 ? 14.938 25.922 31.703 1 47.12 257 ILE B C 1
ATOM 7314 O O . ILE B 1 257 ? 15.812 25.047 31.781 1 47.12 257 ILE B O 1
ATOM 7318 N N . GLY B 1 258 ? 15.547 26.922 31.266 1 39.31 258 GLY B N 1
ATOM 7319 C CA . GLY B 1 258 ? 16.812 27.547 31.641 1 39.31 258 GLY B CA 1
ATOM 7320 C C . GLY B 1 258 ? 17.469 26.875 32.844 1 39.31 258 GLY B C 1
ATOM 7321 O O . GLY B 1 258 ? 16.781 26.281 33.656 1 39.31 258 GLY B O 1
ATOM 7322 N N . GLN B 1 259 ? 18.859 26.547 32.562 1 37.53 259 GLN B N 1
ATOM 7323 C CA . GLN B 1 259 ? 19.812 26.203 33.625 1 37.53 259 GLN B CA 1
ATOM 7324 C C . GLN B 1 259 ? 19.594 27.047 34.875 1 37.53 259 GLN B C 1
ATOM 7326 O O . GLN B 1 259 ? 20.219 28.094 35.031 1 37.53 259 GLN B O 1
ATOM 7331 N N . LYS B 1 260 ? 18.672 27.672 35.312 1 34 260 LYS B N 1
ATOM 7332 C CA . LYS B 1 260 ? 19.172 28.172 36.594 1 34 260 LYS B CA 1
ATOM 7333 C C . LYS B 1 260 ? 20.094 27.141 37.25 1 34 260 LYS B C 1
ATOM 7335 O O . LYS B 1 260 ? 20.141 25.984 36.844 1 34 260 LYS B O 1
ATOM 7340 N N . ASP B 1 261 ? 20.312 27.281 38.562 1 32.94 261 ASP B N 1
ATOM 7341 C CA . ASP B 1 261 ? 21.328 26.719 39.438 1 32.94 261 ASP B CA 1
ATOM 7342 C C . ASP B 1 261 ? 21.469 25.219 39.25 1 32.94 261 ASP B C 1
ATOM 7344 O O . ASP B 1 261 ? 20.531 24.547 38.781 1 32.94 261 ASP B O 1
ATOM 7348 N N . ASP B 1 262 ? 22.688 24.734 39.406 1 33.16 262 ASP B N 1
ATOM 7349 C CA . ASP B 1 262 ? 23.438 23.516 39.75 1 33.16 262 ASP B CA 1
ATOM 7350 C C . ASP B 1 262 ? 22.547 22.5 40.469 1 33.16 262 ASP B C 1
ATOM 7352 O O . ASP B 1 262 ? 23.047 21.594 41.125 1 33.16 262 ASP B O 1
ATOM 7356 N N . ILE B 1 263 ? 21.422 22.969 40.938 1 31.19 263 ILE B N 1
ATOM 7357 C CA . ILE B 1 263 ? 20.875 21.938 41.812 1 31.19 263 ILE B CA 1
ATOM 7358 C C . ILE B 1 263 ? 20.5 20.703 41 1 31.19 263 ILE B C 1
ATOM 7360 O O . ILE B 1 263 ? 19.594 20.766 40.156 1 31.19 263 ILE B O 1
ATOM 7364 N N . VAL B 1 264 ? 21.469 20 40.531 1 34.97 264 VAL B N 1
ATOM 7365 C CA . VAL B 1 264 ? 21.281 18.562 40.344 1 34.97 264 VAL B CA 1
ATOM 7366 C C . VAL B 1 264 ? 20.109 18.094 41.219 1 34.97 264 VAL B C 1
ATOM 7368 O O . VAL B 1 264 ? 20.266 17.875 42.406 1 34.97 264 VAL B O 1
ATOM 7371 N N . THR B 1 265 ? 19 18.812 41.219 1 32.75 265 THR B N 1
ATOM 7372 C CA . THR B 1 265 ? 18.016 18.094 42 1 32.75 265 THR B CA 1
ATOM 7373 C C . THR B 1 265 ? 17.875 16.641 41.5 1 32.75 265 THR B C 1
ATOM 7375 O O . THR B 1 265 ? 17.703 16.406 40.312 1 32.75 265 THR B O 1
ATOM 7378 N N . GLU B 1 266 ? 18.75 15.766 41.875 1 37.44 266 GLU B N 1
ATOM 7379 C CA . GLU B 1 266 ? 18.281 14.391 42 1 37.44 266 GLU B CA 1
ATOM 7380 C C . GLU B 1 266 ? 16.75 14.32 41.938 1 37.44 266 GLU B C 1
ATOM 7382 O O . GLU B 1 266 ? 16.094 14.469 42.969 1 37.44 266 GLU B O 1
ATOM 7387 N N . GLU B 1 267 ? 16.109 15.078 41.125 1 41.41 267 GLU B N 1
ATOM 7388 C CA . GLU B 1 267 ? 14.648 15.109 41.25 1 41.41 267 GLU B CA 1
ATOM 7389 C C . GLU B 1 267 ? 14.086 13.703 41.438 1 41.41 267 GLU B C 1
ATOM 7391 O O . GLU B 1 267 ? 14.203 12.859 40.562 1 41.41 267 GLU B O 1
ATOM 7396 N N . SER B 1 268 ? 14.047 13.188 42.625 1 47.97 268 SER B N 1
ATOM 7397 C CA . SER B 1 268 ? 13.367 12.086 43.312 1 47.97 268 SER B CA 1
ATOM 7398 C C . SER B 1 268 ? 12.016 11.797 42.656 1 47.97 268 SER B C 1
ATOM 7400 O O . SER B 1 268 ? 11.352 10.82 43.031 1 47.97 268 SER B O 1
ATOM 7402 N N . GLY B 1 269 ? 11.789 11.836 41.344 1 62.81 269 GLY B N 1
ATOM 7403 C CA . GLY B 1 269 ? 10.461 11.477 40.875 1 62.81 269 GLY B CA 1
ATOM 7404 C C . GLY B 1 269 ? 10.391 11.172 39.375 1 62.81 269 GLY B C 1
ATOM 7405 O O . GLY B 1 269 ? 9.32 10.898 38.844 1 62.81 269 GLY B O 1
ATOM 7406 N N . LEU B 1 270 ? 11.664 11.32 38.844 1 77 270 LEU B N 1
ATOM 7407 C CA . LEU B 1 270 ? 11.656 10.977 37.438 1 77 270 LEU B CA 1
ATOM 7408 C C . LEU B 1 270 ? 11.633 9.461 37.25 1 77 270 LEU B C 1
ATOM 7410 O O . LEU B 1 270 ? 12.305 8.727 37.969 1 77 270 LEU B O 1
ATOM 7414 N N . PHE B 1 271 ? 10.883 9.039 36.344 1 85.56 271 PHE B N 1
ATOM 7415 C CA . PHE B 1 271 ? 10.773 7.598 36.156 1 85.56 271 PHE B CA 1
ATOM 7416 C C . PHE B 1 271 ? 11.867 7.078 35.25 1 85.56 271 PHE B C 1
ATOM 7418 O O . PHE B 1 271 ? 12.461 7.852 34.5 1 85.56 271 PHE B O 1
ATOM 7425 N N . GLU B 1 272 ? 12.227 5.82 35.438 1 91.56 272 GLU B N 1
ATOM 7426 C CA . GLU B 1 272 ? 13.109 5.043 34.594 1 91.56 272 GLU B CA 1
ATOM 7427 C C . GLU B 1 272 ? 12.594 3.621 34.406 1 91.56 272 GLU B C 1
ATOM 7429 O O . GLU B 1 272 ? 12.156 2.98 35.344 1 91.56 272 GLU B O 1
ATOM 7434 N N . LYS B 1 273 ? 12.453 3.244 33.219 1 92.5 273 LYS B N 1
ATOM 7435 C CA . LYS B 1 273 ? 11.992 1.9 32.875 1 92.5 273 LYS B CA 1
ATOM 7436 C C . LYS B 1 273 ? 13.008 1.173 31.984 1 92.5 273 LYS B C 1
ATOM 7438 O O . LYS B 1 273 ? 13.539 1.748 31.047 1 92.5 273 LYS B O 1
ATOM 7443 N N . ILE B 1 274 ? 13.336 -0.017 32.344 1 93.81 274 ILE B N 1
ATOM 7444 C CA . ILE B 1 274 ? 14.258 -0.847 31.562 1 93.81 274 ILE B CA 1
ATOM 7445 C C . ILE B 1 274 ? 13.484 -1.965 30.875 1 93.81 274 ILE B C 1
ATOM 7447 O O . ILE B 1 274 ? 12.664 -2.645 31.5 1 93.81 274 ILE B O 1
ATOM 7451 N N . ILE B 1 275 ? 13.633 -2.078 29.656 1 95.44 275 ILE B N 1
ATOM 7452 C CA . ILE B 1 275 ? 13.055 -3.146 28.844 1 95.44 275 ILE B CA 1
ATOM 7453 C C . ILE B 1 275 ? 14.164 -4.059 28.328 1 95.44 275 ILE B C 1
ATOM 7455 O O . ILE B 1 275 ? 15.094 -3.602 27.656 1 95.44 275 ILE B O 1
ATOM 7459 N N . THR B 1 276 ? 14 -5.324 28.562 1 94.88 276 THR B N 1
ATOM 7460 C CA . THR B 1 276 ? 15.031 -6.27 28.156 1 94.88 276 THR B CA 1
ATOM 7461 C C . THR B 1 276 ? 14.766 -6.789 26.75 1 94.88 276 THR B C 1
ATOM 7463 O O . THR B 1 276 ? 13.625 -6.754 26.266 1 94.88 276 THR B O 1
ATOM 7466 N N . ALA B 1 277 ? 15.797 -7.234 26.125 1 93.5 277 ALA B N 1
ATOM 7467 C CA . ALA B 1 277 ? 15.781 -7.664 24.734 1 93.5 277 ALA B CA 1
ATOM 7468 C C . ALA B 1 277 ? 14.703 -8.719 24.484 1 93.5 277 ALA B C 1
ATOM 7470 O O . ALA B 1 277 ? 14.094 -8.766 23.422 1 93.5 277 ALA B O 1
ATOM 7471 N N . ASP B 1 278 ? 14.367 -9.508 25.469 1 92.38 278 ASP B N 1
ATOM 7472 C CA . ASP B 1 278 ? 13.461 -10.641 25.312 1 92.38 278 ASP B CA 1
ATOM 7473 C C . ASP B 1 278 ? 12.008 -10.188 25.234 1 92.38 278 ASP B C 1
ATOM 7475 O O . ASP B 1 278 ? 11.125 -10.961 24.859 1 92.38 278 ASP B O 1
ATOM 7479 N N . LYS B 1 279 ? 11.797 -8.938 25.516 1 94.12 279 LYS B N 1
ATOM 7480 C CA . LYS B 1 279 ? 10.438 -8.406 25.484 1 94.12 279 LYS B CA 1
ATOM 7481 C C . LYS B 1 279 ? 10.062 -7.926 24.094 1 94.12 279 LYS B C 1
ATOM 7483 O O . LYS B 1 279 ? 8.906 -7.574 23.828 1 94.12 279 LYS B O 1
ATOM 7488 N N . PHE B 1 280 ? 11.023 -7.902 23.203 1 92 280 PHE B N 1
ATOM 7489 C CA . PHE B 1 280 ? 10.773 -7.469 21.844 1 92 280 PHE B CA 1
ATOM 7490 C C . PHE B 1 280 ? 10.352 -8.648 20.969 1 92 280 PHE B C 1
ATOM 7492 O O . PHE B 1 280 ? 10.898 -9.742 21.094 1 92 280 PHE B O 1
ATOM 7499 N N . HIS B 1 281 ? 9.328 -8.367 20.172 1 88.31 281 HIS B N 1
ATOM 7500 C CA . HIS B 1 281 ? 8.828 -9.383 19.25 1 88.31 281 HIS B CA 1
ATOM 7501 C C . HIS B 1 281 ? 8.93 -8.898 17.797 1 88.31 281 HIS B C 1
ATOM 7503 O O . HIS B 1 281 ? 8.844 -7.695 17.531 1 88.31 281 HIS B O 1
ATOM 7509 N N . PRO B 1 282 ? 9.07 -9.781 16.875 1 82.31 282 PRO B N 1
ATOM 7510 C CA . PRO B 1 282 ? 9.148 -9.383 15.461 1 82.31 282 PRO B CA 1
ATOM 7511 C C . PRO B 1 282 ? 7.895 -8.641 14.984 1 82.31 282 PRO B C 1
ATOM 7513 O O . PRO B 1 282 ? 6.781 -8.992 15.383 1 82.31 282 PRO B O 1
ATOM 7516 N N . CYS B 1 283 ? 8.125 -7.656 14.242 1 81.69 283 CYS B N 1
ATOM 7517 C CA . CYS B 1 283 ? 7.02 -6.945 13.609 1 81.69 283 CYS B CA 1
ATOM 7518 C C . CYS B 1 283 ? 7.355 -6.59 12.172 1 81.69 283 CYS B C 1
ATOM 7520 O O . CYS B 1 283 ? 8.484 -6.789 11.719 1 81.69 283 CYS B O 1
ATOM 7522 N N . ASP B 1 284 ? 6.371 -6.16 11.477 1 72.94 284 ASP B N 1
ATOM 7523 C CA . ASP B 1 284 ? 6.547 -5.797 10.078 1 72.94 284 ASP B CA 1
ATOM 7524 C C . ASP B 1 284 ? 7.484 -4.602 9.93 1 72.94 284 ASP B C 1
ATOM 7526 O O . ASP B 1 284 ? 7.227 -3.533 10.492 1 72.94 284 ASP B O 1
ATOM 7530 N N . PRO B 1 285 ? 8.531 -4.859 9.227 1 68.62 285 PRO B N 1
ATOM 7531 C CA . PRO B 1 285 ? 9.477 -3.752 9.055 1 68.62 285 PRO B CA 1
ATOM 7532 C C . PRO B 1 285 ? 8.859 -2.557 8.336 1 68.62 285 PRO B C 1
ATOM 7534 O O . PRO B 1 285 ? 9.32 -1.424 8.5 1 68.62 285 PRO B O 1
ATOM 7537 N N . LEU B 1 286 ? 7.867 -2.789 7.562 1 64.25 286 LEU B N 1
ATOM 7538 C CA . LEU B 1 286 ? 7.254 -1.684 6.832 1 64.25 286 LEU B CA 1
ATOM 7539 C C . LEU B 1 286 ? 6.395 -0.832 7.762 1 64.25 286 LEU B C 1
ATOM 7541 O O . LEU B 1 286 ? 6.219 0.365 7.527 1 64.25 286 LEU B O 1
ATOM 7545 N N . ASP B 1 287 ? 5.871 -1.513 8.812 1 63.91 287 ASP B N 1
ATOM 7546 C CA . ASP B 1 287 ? 5.078 -0.774 9.789 1 63.91 287 ASP B CA 1
ATOM 7547 C C . ASP B 1 287 ? 5.973 0.026 10.727 1 63.91 287 ASP B C 1
ATOM 7549 O O . ASP B 1 287 ? 5.512 0.958 11.391 1 63.91 287 ASP B O 1
ATOM 7553 N N . ALA B 1 288 ? 7.199 -0.413 10.773 1 55.59 288 ALA B N 1
ATOM 7554 C CA . ALA B 1 288 ? 8.133 0.152 11.742 1 55.59 288 ALA B CA 1
ATOM 7555 C C . ALA B 1 288 ? 8.664 1.503 11.273 1 55.59 288 ALA B C 1
ATOM 7557 O O . ALA B 1 288 ? 9.227 2.266 12.062 1 55.59 288 ALA B O 1
ATOM 7558 N N . GLN B 1 289 ? 8.461 1.69 10.094 1 55.38 289 GLN B N 1
ATOM 7559 C CA . GLN B 1 289 ? 9.031 2.936 9.594 1 55.38 289 GLN B CA 1
ATOM 7560 C C . GLN B 1 289 ? 8.18 4.137 10 1 55.38 289 GLN B C 1
ATOM 7562 O O . GLN B 1 289 ? 6.949 4.074 9.945 1 55.38 289 GLN B O 1
ATOM 7567 N N . THR B 1 290 ? 8.773 4.824 11.039 1 43.91 290 THR B N 1
ATOM 7568 C CA . THR B 1 290 ? 8.109 6 11.594 1 43.91 290 THR B CA 1
ATOM 7569 C C . THR B 1 290 ? 7.383 6.77 10.492 1 43.91 290 THR B C 1
ATOM 7571 O O . THR B 1 290 ? 6.379 7.438 10.758 1 43.91 290 THR B O 1
ATOM 7574 N N . ASP B 1 291 ? 8.219 6.84 9.375 1 44.66 291 ASP B N 1
ATOM 7575 C CA . ASP B 1 291 ? 7.664 7.672 8.312 1 44.66 291 ASP B CA 1
ATOM 7576 C C . ASP B 1 291 ? 6.812 6.844 7.359 1 44.66 291 ASP B C 1
ATOM 7578 O O . ASP B 1 291 ? 6.652 5.637 7.551 1 44.66 291 ASP B O 1
ATOM 7582 N N . HIS B 1 292 ? 6.418 7.195 6.242 1 46 292 HIS B N 1
ATOM 7583 C CA . HIS B 1 292 ? 5.48 6.676 5.254 1 46 292 HIS B CA 1
ATOM 7584 C C . HIS B 1 292 ? 5.883 5.281 4.793 1 46 292 HIS B C 1
ATOM 7586 O O . HIS B 1 292 ? 7.074 4.98 4.668 1 46 292 HIS B O 1
ATOM 7592 N N . PRO B 1 293 ? 4.898 4.383 5.012 1 40.69 293 PRO B N 1
ATOM 7593 C CA . PRO B 1 293 ? 5.004 3.057 4.398 1 40.69 293 PRO B CA 1
ATOM 7594 C C . PRO B 1 293 ? 5.672 3.094 3.025 1 40.69 293 PRO B C 1
ATOM 7596 O O . PRO B 1 293 ? 5.613 2.111 2.279 1 40.69 293 PRO B O 1
ATOM 7599 N N . ILE B 1 294 ? 5.746 4.32 2.48 1 38.19 294 ILE B N 1
ATOM 7600 C CA . ILE B 1 294 ? 6.113 3.998 1.106 1 38.19 294 ILE B CA 1
ATOM 7601 C C . ILE B 1 294 ? 7.492 3.344 1.082 1 38.19 294 ILE B C 1
ATOM 7603 O O . ILE B 1 294 ? 8.492 3.975 1.437 1 38.19 294 ILE B O 1
ATOM 7607 N N . PRO B 1 295 ? 7.398 1.969 1.157 1 37.59 295 PRO B N 1
ATOM 7608 C CA . PRO B 1 295 ? 8.703 1.303 1.067 1 37.59 295 PRO B CA 1
ATOM 7609 C C . PRO B 1 295 ? 9.602 1.907 -0.009 1 37.59 295 PRO B C 1
ATOM 7611 O O . PRO B 1 295 ? 9.203 1.994 -1.174 1 37.59 295 PRO B O 1
ATOM 7614 N N . SER B 1 296 ? 10.102 3.062 0.216 1 36.06 296 SER B N 1
ATOM 7615 C CA . SER B 1 296 ? 11.211 3.154 -0.724 1 36.06 296 SER B CA 1
ATOM 7616 C C . SER B 1 296 ? 12.094 1.913 -0.658 1 36.06 296 SER B C 1
ATOM 7618 O O . SER B 1 296 ? 12.211 1.284 0.395 1 36.06 296 SER B O 1
ATOM 7620 N N . SER B 1 297 ? 12.164 1.286 -1.68 1 36.84 297 SER B N 1
ATOM 7621 C CA . SER B 1 297 ? 12.906 0.039 -1.841 1 36.84 297 SER B CA 1
ATOM 7622 C C . SER B 1 297 ? 14.117 -0.007 -0.915 1 36.84 297 SER B C 1
ATOM 7624 O O . SER B 1 297 ? 14.438 -1.059 -0.361 1 36.84 297 SER B O 1
ATOM 7626 N N . ASP B 1 298 ? 14.812 1.066 -0.977 1 37.25 298 ASP B N 1
ATOM 7627 C CA . ASP B 1 298 ? 16.109 0.958 -0.307 1 37.25 298 ASP B CA 1
ATOM 7628 C C . ASP B 1 298 ? 15.953 1.088 1.207 1 37.25 298 ASP B C 1
ATOM 7630 O O . ASP B 1 298 ? 16.953 1.153 1.933 1 37.25 298 ASP B O 1
ATOM 7634 N N . THR B 1 299 ? 14.766 1.548 1.497 1 39.62 299 THR B N 1
ATOM 7635 C CA . THR B 1 299 ? 14.711 1.865 2.92 1 39.62 299 THR B CA 1
ATOM 7636 C C . THR B 1 299 ? 14.742 0.591 3.76 1 39.62 299 THR B C 1
ATOM 7638 O O . THR B 1 299 ? 14.82 0.654 4.988 1 39.62 299 THR B O 1
ATOM 7641 N N . ILE B 1 300 ? 14.133 -0.405 3.191 1 42.47 300 ILE B N 1
ATOM 7642 C CA . ILE B 1 300 ? 14.273 -1.532 4.105 1 42.47 300 ILE B CA 1
ATOM 7643 C C . ILE B 1 300 ? 15.734 -1.974 4.152 1 42.47 300 ILE B C 1
ATOM 7645 O O . ILE B 1 300 ? 16.281 -2.428 3.148 1 42.47 300 ILE B O 1
ATOM 7649 N N . PRO B 1 301 ? 16.328 -1.414 5.113 1 39.91 301 PRO B N 1
ATOM 7650 C CA . PRO B 1 301 ? 17.672 -1.99 5.164 1 39.91 301 PRO B CA 1
ATOM 7651 C C . PRO B 1 301 ? 17.703 -3.441 4.691 1 39.91 301 PRO B C 1
ATOM 7653 O O . PRO B 1 301 ? 16.781 -4.211 4.973 1 39.91 301 PRO B O 1
ATOM 7656 N N . MET B 1 302 ? 18.375 -3.617 3.543 1 38.47 302 MET B N 1
ATOM 7657 C CA . MET B 1 302 ? 18.656 -4.914 2.938 1 38.47 302 MET B CA 1
ATOM 7658 C C . MET B 1 302 ? 18.531 -6.035 3.967 1 38.47 302 MET B C 1
ATOM 7660 O O . MET B 1 302 ? 18.016 -7.109 3.662 1 38.47 302 MET B O 1
ATOM 7664 N N . ASP B 1 303 ? 19.203 -5.836 5.086 1 40.28 303 ASP B N 1
ATOM 7665 C CA . ASP B 1 303 ? 19.453 -6.996 5.938 1 40.28 303 ASP B CA 1
ATOM 7666 C C . ASP B 1 303 ? 18.391 -7.121 7.023 1 40.28 303 ASP B C 1
ATOM 7668 O O . ASP B 1 303 ? 18.562 -7.879 7.98 1 40.28 303 ASP B O 1
ATOM 7672 N N . THR B 1 304 ? 17.484 -6.148 6.922 1 49.72 304 THR B N 1
ATOM 7673 C CA . THR B 1 304 ? 16.672 -6.266 8.133 1 49.72 304 THR B CA 1
ATOM 7674 C C . THR B 1 304 ? 15.391 -7.047 7.852 1 49.72 304 THR B C 1
ATOM 7676 O O . THR B 1 304 ? 14.555 -6.613 7.055 1 49.72 304 THR B O 1
ATOM 7679 N N . LEU B 1 305 ? 15.391 -8.43 8.164 1 54.25 305 LEU B N 1
ATOM 7680 C CA . LEU B 1 305 ? 14.344 -9.445 8.156 1 54.25 305 LEU B CA 1
ATOM 7681 C C . LEU B 1 305 ? 13.078 -8.93 8.836 1 54.25 305 LEU B C 1
ATOM 7683 O O . LEU B 1 305 ? 11.969 -9.195 8.367 1 54.25 305 LEU B O 1
ATOM 7687 N N . TYR B 1 306 ? 13.375 -8.164 9.891 1 63.28 306 TYR B N 1
ATOM 7688 C CA . TYR B 1 306 ? 12.328 -7.809 10.844 1 63.28 306 TYR B CA 1
ATOM 7689 C C . TYR B 1 306 ? 12.641 -6.477 11.516 1 63.28 306 TYR B C 1
ATOM 7691 O O . TYR B 1 306 ? 13.773 -6 11.477 1 63.28 306 TYR B O 1
ATOM 7699 N N . ALA B 1 307 ? 11.617 -5.734 11.773 1 79.81 307 ALA B N 1
ATOM 7700 C CA . ALA B 1 307 ? 11.703 -4.855 12.938 1 79.81 307 ALA B CA 1
ATOM 7701 C C . ALA B 1 307 ? 11.188 -5.547 14.195 1 79.81 307 ALA B C 1
ATOM 7703 O O . ALA B 1 307 ? 10.695 -6.676 14.125 1 79.81 307 ALA B O 1
ATOM 7704 N N . TYR B 1 308 ? 11.555 -5.051 15.312 1 87.31 308 TYR B N 1
ATOM 7705 C CA . TYR B 1 308 ? 11.102 -5.609 16.578 1 87.31 308 TYR B CA 1
ATOM 7706 C C . TYR B 1 308 ? 10.406 -4.551 17.422 1 87.31 308 TYR B C 1
ATOM 7708 O O . TYR B 1 308 ? 10.836 -3.396 17.469 1 87.31 308 TYR B O 1
ATOM 7716 N N . THR B 1 309 ? 9.266 -4.934 17.969 1 91.19 309 THR B N 1
ATOM 7717 C CA . THR B 1 309 ? 8.469 -3.953 18.703 1 91.19 309 THR B CA 1
ATOM 7718 C C . THR B 1 309 ? 8.133 -4.461 20.094 1 91.19 309 THR B C 1
ATOM 7720 O O . THR B 1 309 ? 8.211 -5.664 20.359 1 91.19 309 THR B O 1
ATOM 7723 N N . THR B 1 310 ? 7.938 -3.604 21.031 1 94.06 310 THR B N 1
ATOM 7724 C CA . THR B 1 310 ? 7.438 -3.889 22.375 1 94.06 310 THR B CA 1
ATOM 7725 C C . THR B 1 310 ? 6.562 -2.746 22.875 1 94.06 310 THR B C 1
ATOM 7727 O O . THR B 1 310 ? 6.52 -1.675 22.266 1 94.06 310 THR B O 1
ATOM 7730 N N . LYS B 1 311 ? 5.699 -3.043 23.812 1 94.31 311 LYS B N 1
ATOM 7731 C CA . LYS B 1 311 ? 4.867 -2.059 24.5 1 94.31 311 LYS B CA 1
ATOM 7732 C C . LYS B 1 311 ? 5.082 -2.115 26.016 1 94.31 311 LYS B C 1
ATOM 7734 O O . LYS B 1 311 ? 5.184 -3.199 26.594 1 94.31 311 LYS B O 1
ATOM 7739 N N . VAL B 1 312 ? 5.223 -0.959 26.562 1 95.31 312 VAL B N 1
ATOM 7740 C CA . VAL B 1 312 ? 5.406 -0.905 28 1 95.31 312 VAL B CA 1
ATOM 7741 C C . VAL B 1 312 ? 4.52 0.191 28.594 1 95.31 312 VAL B C 1
ATOM 7743 O O . VAL B 1 312 ? 4.363 1.258 28 1 95.31 312 VAL B O 1
ATOM 7746 N N . GLY B 1 313 ? 3.865 -0.131 29.672 1 95.38 313 GLY B N 1
ATOM 7747 C CA . GLY B 1 313 ? 3.127 0.861 30.438 1 95.38 313 GLY B CA 1
ATOM 7748 C C . GLY B 1 313 ? 3.939 1.472 31.562 1 95.38 313 GLY B C 1
ATOM 7749 O O . GLY B 1 313 ? 4.629 0.759 32.281 1 95.38 313 GLY B O 1
ATOM 7750 N N . ILE B 1 314 ? 3.957 2.758 31.609 1 95.31 314 ILE B N 1
ATOM 7751 C CA . ILE B 1 314 ? 4.637 3.473 32.688 1 95.31 314 ILE B CA 1
ATOM 7752 C C . ILE B 1 314 ? 3.609 4.23 33.531 1 95.31 314 ILE B C 1
ATOM 7754 O O . ILE B 1 314 ? 2.918 5.117 33.031 1 95.31 314 ILE B O 1
ATOM 7758 N N . LEU B 1 315 ? 3.549 3.877 34.781 1 94.69 315 LEU B N 1
ATOM 7759 C CA . LEU B 1 315 ? 2.658 4.57 35.688 1 94.69 315 LEU B CA 1
ATOM 7760 C C . LEU B 1 315 ? 3.148 5.988 35.969 1 94.69 315 LEU B C 1
ATOM 7762 O O . LEU B 1 315 ? 4.336 6.203 36.219 1 94.69 315 LEU B O 1
ATOM 7766 N N . ILE B 1 316 ? 2.326 6.945 35.75 1 93.38 316 ILE B N 1
ATOM 7767 C CA . ILE B 1 316 ? 2.615 8.336 36.094 1 93.38 316 ILE B CA 1
ATOM 7768 C C . ILE B 1 316 ? 1.762 8.773 37.281 1 93.38 316 ILE B C 1
ATOM 7770 O O . ILE B 1 316 ? 0.669 9.32 37.094 1 93.38 316 ILE B O 1
ATOM 7774 N N . GLU B 1 317 ? 2.303 8.688 38.438 1 88.88 317 GLU B N 1
ATOM 7775 C CA . GLU B 1 317 ? 1.565 9.062 39.625 1 88.88 317 GLU B CA 1
ATOM 7776 C C . GLU B 1 317 ? 1.328 10.57 39.688 1 88.88 317 GLU B C 1
ATOM 7778 O O . GLU B 1 317 ? 2.256 11.352 39.5 1 88.88 317 GLU B O 1
ATOM 7783 N N . ASN B 1 318 ? 0.128 10.953 40.031 1 89.81 318 ASN B N 1
ATOM 7784 C CA . ASN B 1 318 ? -0.232 12.367 40.094 1 89.81 318 ASN B CA 1
ATOM 7785 C C . ASN B 1 318 ? 0.234 13.117 38.844 1 89.81 318 ASN B C 1
ATOM 7787 O O . ASN B 1 318 ? 0.93 14.125 38.938 1 89.81 318 ASN B O 1
ATOM 7791 N N . ALA B 1 319 ? -0.149 12.633 37.75 1 94.31 319 ALA B N 1
ATOM 7792 C CA . ALA B 1 319 ? 0.299 13.156 36.469 1 94.31 319 ALA B CA 1
ATOM 7793 C C . ALA B 1 319 ? -0.042 14.641 36.312 1 94.31 319 ALA B C 1
ATOM 7795 O O . ALA B 1 319 ? -1.154 15.062 36.656 1 94.31 319 ALA B O 1
ATOM 7796 N N . LYS B 1 320 ? 0.954 15.445 35.969 1 95.81 320 LYS B N 1
ATOM 7797 C CA . LYS B 1 320 ? 0.678 16.797 35.5 1 95.81 320 LYS B CA 1
ATOM 7798 C C . LYS B 1 320 ? 0.092 16.766 34.094 1 95.81 320 LYS B C 1
ATOM 7800 O O . LYS B 1 320 ? 0.755 16.328 33.156 1 95.81 320 LYS B O 1
ATOM 7805 N N . LEU B 1 321 ? -1.104 17.203 34 1 98.12 321 LEU B N 1
ATOM 7806 C CA . LEU B 1 321 ? -1.843 17.047 32.75 1 98.12 321 LEU B CA 1
ATOM 7807 C C . LEU B 1 321 ? -1.556 18.203 31.797 1 98.12 321 LEU B C 1
ATOM 7809 O O . LEU B 1 321 ? -1.372 19.344 32.219 1 98.12 321 LEU B O 1
ATOM 7813 N N . TRP B 1 322 ? -1.48 17.938 30.562 1 98.44 322 TRP B N 1
ATOM 7814 C CA . TRP B 1 322 ? -1.31 18.938 29.5 1 98.44 322 TRP B CA 1
ATOM 7815 C C . TRP B 1 322 ? -2.633 19.625 29.188 1 98.44 322 TRP B C 1
ATOM 7817 O O . TRP B 1 322 ? -3.65 18.953 28.984 1 98.44 322 TRP B O 1
ATOM 7827 N N . THR B 1 323 ? -2.658 20.891 29.141 1 98.5 323 THR B N 1
ATOM 7828 C CA . THR B 1 323 ? -3.717 21.766 28.641 1 98.5 323 THR B CA 1
ATOM 7829 C C . THR B 1 323 ? -3.129 22.969 27.922 1 98.5 323 THR B C 1
ATOM 7831 O O . THR B 1 323 ? -1.942 23.266 28.078 1 98.5 323 THR B O 1
ATOM 7834 N N . PRO B 1 324 ? -3.926 23.594 27.062 1 98.44 324 PRO B N 1
ATOM 7835 C CA . PRO B 1 324 ? -3.42 24.828 26.453 1 98.44 324 PRO B CA 1
ATOM 7836 C C . PRO B 1 324 ? -2.961 25.859 27.484 1 98.44 324 PRO B C 1
ATOM 7838 O O . PRO B 1 324 ? -2.023 26.609 27.234 1 98.44 324 PRO B O 1
ATOM 7841 N N . GLU B 1 325 ? -3.549 25.875 28.688 1 97.94 325 GLU B N 1
ATOM 7842 C CA . GLU B 1 325 ? -3.209 26.828 29.734 1 97.94 325 GLU B CA 1
ATOM 7843 C C . GLU B 1 325 ? -1.951 26.391 30.484 1 97.94 325 GLU B C 1
ATOM 7845 O O . GLU B 1 325 ? -1.193 27.234 30.969 1 97.94 325 GLU B O 1
ATOM 7850 N N . ASP B 1 326 ? -1.765 25.172 30.594 1 97.81 326 ASP B N 1
ATOM 7851 C CA . ASP B 1 326 ? -0.593 24.578 31.234 1 97.81 326 ASP B CA 1
ATOM 7852 C C . ASP B 1 326 ? -0.009 23.469 30.375 1 97.81 326 ASP B C 1
ATOM 7854 O O . ASP B 1 326 ? -0.187 22.281 30.672 1 97.81 326 ASP B O 1
ATOM 7858 N N . PRO B 1 327 ? 0.728 23.875 29.375 1 98.31 327 PRO B N 1
ATOM 7859 C CA . PRO B 1 327 ? 1.172 22.891 28.391 1 98.31 327 PRO B CA 1
ATOM 7860 C C . PRO B 1 327 ? 2.395 22.094 28.844 1 98.31 327 PRO B C 1
ATOM 7862 O O . PRO B 1 327 ? 3.436 22.125 28.188 1 98.31 327 PRO B O 1
ATOM 7865 N N . TYR B 1 328 ? 2.223 21.297 29.906 1 97.31 328 TYR B N 1
ATOM 7866 C CA . TYR B 1 328 ? 3.307 20.516 30.484 1 97.31 328 TYR B CA 1
ATOM 7867 C C . TYR B 1 328 ? 3.637 19.312 29.594 1 97.31 328 TYR B C 1
ATOM 7869 O O . TYR B 1 328 ? 2.742 18.562 29.203 1 97.31 328 TYR B O 1
ATOM 7877 N N . LEU B 1 329 ? 4.895 19.109 29.328 1 97.81 329 LEU B N 1
ATOM 7878 C CA . LEU B 1 329 ? 5.375 17.984 28.547 1 97.81 329 LEU B CA 1
ATOM 7879 C C . LEU B 1 329 ? 6.367 17.156 29.344 1 97.81 329 LEU B C 1
ATOM 7881 O O . LEU B 1 329 ? 7.191 17.703 30.094 1 97.81 329 LEU B O 1
ATOM 7885 N N . TYR B 1 330 ? 6.207 15.898 29.328 1 96.75 330 TYR B N 1
ATOM 7886 C CA . TYR B 1 330 ? 7.188 14.953 29.859 1 96.75 330 TYR B CA 1
ATOM 7887 C C . TYR B 1 330 ? 8.273 14.664 28.844 1 96.75 330 TYR B C 1
ATOM 7889 O O . TYR B 1 330 ? 8.016 14.031 27.812 1 96.75 330 TYR B O 1
ATOM 7897 N N . HIS B 1 331 ? 9.438 15.156 29.125 1 96.81 331 HIS B N 1
ATOM 7898 C CA . HIS B 1 331 ? 10.578 14.875 28.25 1 96.81 331 HIS B CA 1
ATOM 7899 C C . HIS B 1 331 ? 11.25 13.562 28.641 1 96.81 331 HIS B C 1
ATOM 7901 O O . HIS B 1 331 ? 11.438 13.281 29.828 1 96.81 331 HIS B O 1
ATOM 7907 N N . ILE B 1 332 ? 11.562 12.742 27.625 1 96.62 332 ILE B N 1
ATOM 7908 C CA . ILE B 1 332 ? 12.148 11.43 27.906 1 96.62 332 ILE B CA 1
ATOM 7909 C C . ILE B 1 332 ? 13.344 11.195 26.984 1 96.62 332 ILE B C 1
ATOM 7911 O O . ILE B 1 332 ? 13.461 11.828 25.938 1 96.62 332 ILE B O 1
ATOM 7915 N N . GLU B 1 333 ? 14.188 10.422 27.438 1 96.81 333 GLU B N 1
ATOM 7916 C CA . GLU B 1 333 ? 15.305 9.883 26.656 1 96.81 333 GLU B CA 1
ATOM 7917 C C . GLU B 1 333 ? 15.227 8.359 26.578 1 96.81 333 GLU B C 1
ATOM 7919 O O . GLU B 1 333 ? 14.969 7.688 27.578 1 96.81 333 GLU B O 1
ATOM 7924 N N . ILE B 1 334 ? 15.32 7.852 25.422 1 97.38 334 ILE B N 1
ATOM 7925 C CA . ILE B 1 334 ? 15.32 6.414 25.172 1 97.38 334 ILE B CA 1
ATOM 7926 C C . ILE B 1 334 ? 16.703 5.973 24.688 1 97.38 334 ILE B C 1
ATOM 7928 O O . ILE B 1 334 ? 17.234 6.523 23.719 1 97.38 334 ILE B O 1
ATOM 7932 N N . ILE B 1 335 ? 17.25 5.016 25.359 1 97.12 335 ILE B N 1
ATOM 7933 C CA . ILE B 1 335 ? 18.578 4.516 25.047 1 97.12 335 ILE B CA 1
ATOM 7934 C C . ILE B 1 335 ? 18.5 3.023 24.719 1 97.12 335 ILE B C 1
ATOM 7936 O O . ILE B 1 335 ? 18.109 2.221 25.578 1 97.12 335 ILE B O 1
ATOM 7940 N N . ALA B 1 336 ? 18.781 2.693 23.484 1 96.12 336 ALA B N 1
ATOM 7941 C CA . ALA B 1 336 ? 18.906 1.3 23.062 1 96.12 336 ALA B CA 1
ATOM 7942 C C . ALA B 1 336 ? 20.359 0.857 23.062 1 96.12 336 ALA B C 1
ATOM 7944 O O . ALA B 1 336 ? 21.219 1.499 22.453 1 96.12 336 ALA B O 1
ATOM 7945 N N . ARG B 1 337 ? 20.625 -0.15 23.766 1 93.56 337 ARG B N 1
ATOM 7946 C CA . ARG B 1 337 ? 21.984 -0.66 23.891 1 93.56 337 ARG B CA 1
ATOM 7947 C C . ARG B 1 337 ? 22.078 -2.094 23.375 1 93.56 337 ARG B C 1
ATOM 7949 O O . ARG B 1 337 ? 21.359 -2.975 23.844 1 93.56 337 ARG B O 1
ATOM 7956 N N . ASP B 1 338 ? 22.969 -2.225 22.406 1 87.31 338 ASP B N 1
ATOM 7957 C CA . ASP B 1 338 ? 23.141 -3.59 21.922 1 87.31 338 ASP B CA 1
ATOM 7958 C C . ASP B 1 338 ? 24.156 -4.355 22.781 1 87.31 338 ASP B C 1
ATOM 7960 O O . ASP B 1 338 ? 24.703 -3.809 23.734 1 87.31 338 ASP B O 1
ATOM 7964 N N . GLU B 1 339 ? 24.375 -5.645 22.469 1 83.56 339 GLU B N 1
ATOM 7965 C CA . GLU B 1 339 ? 25.234 -6.52 23.25 1 83.56 339 GLU B CA 1
ATOM 7966 C C . GLU B 1 339 ? 26.688 -6.074 23.172 1 83.56 339 GLU B C 1
ATOM 7968 O O . GLU B 1 339 ? 27.469 -6.309 24.094 1 83.56 339 GLU B O 1
ATOM 7973 N N . GLU B 1 340 ? 27.078 -5.379 22.094 1 82.38 340 GLU B N 1
ATOM 7974 C CA . GLU B 1 340 ? 28.453 -4.977 21.891 1 82.38 340 GLU B CA 1
ATOM 7975 C C . GLU B 1 340 ? 28.734 -3.605 22.5 1 82.38 340 GLU B C 1
ATOM 7977 O O . GLU B 1 340 ? 29.875 -3.139 22.5 1 82.38 340 GLU B O 1
ATOM 7982 N N . GLY B 1 341 ? 27.75 -2.98 23.062 1 81.38 341 GLY B N 1
ATOM 7983 C CA . GLY B 1 341 ? 27.922 -1.717 23.75 1 81.38 341 GLY B CA 1
ATOM 7984 C C . GLY B 1 341 ? 27.547 -0.512 22.922 1 81.38 341 GLY B C 1
ATOM 7985 O O . GLY B 1 341 ? 27.516 0.616 23.406 1 81.38 341 GLY B O 1
ATOM 7986 N N . SER B 1 342 ? 27.25 -0.721 21.625 1 86.62 342 SER B N 1
ATOM 7987 C CA . SER B 1 342 ? 26.781 0.376 20.797 1 86.62 342 SER B CA 1
ATOM 7988 C C . SER B 1 342 ? 25.406 0.873 21.25 1 86.62 342 SER B C 1
ATOM 7990 O O . SER B 1 342 ? 24.562 0.077 21.656 1 86.62 342 SER B O 1
ATOM 7992 N N . THR B 1 343 ? 25.25 2.258 21.281 1 92.31 343 THR B N 1
ATOM 7993 C CA . THR B 1 343 ? 24.031 2.836 21.812 1 92.31 343 THR B CA 1
ATOM 7994 C C . THR B 1 343 ? 23.375 3.762 20.781 1 92.31 343 THR B C 1
ATOM 7996 O O . THR B 1 343 ? 24.062 4.441 20.031 1 92.31 343 THR B O 1
ATOM 7999 N N . ASP B 1 344 ? 22.109 3.619 20.641 1 95.12 344 ASP B N 1
ATOM 8000 C CA . ASP B 1 344 ? 21.281 4.641 20 1 95.12 344 ASP B CA 1
ATOM 8001 C C . ASP B 1 344 ? 20.484 5.438 21.031 1 95.12 344 ASP B C 1
ATOM 8003 O O . ASP B 1 344 ? 19.891 4.863 21.938 1 95.12 344 ASP B O 1
ATOM 8007 N N . LYS B 1 345 ? 20.609 6.699 20.922 1 96.69 345 LYS B N 1
ATOM 8008 C CA . LYS B 1 345 ? 19.938 7.586 21.875 1 96.69 345 LYS B CA 1
ATOM 8009 C C . LYS B 1 345 ? 18.969 8.523 21.156 1 96.69 345 LYS B C 1
ATOM 8011 O O . LYS B 1 345 ? 19.359 9.227 20.219 1 96.69 345 LYS B O 1
ATOM 8016 N N . VAL B 1 346 ? 17.703 8.516 21.609 1 96.5 346 VAL B N 1
ATOM 8017 C CA . VAL B 1 346 ? 16.672 9.383 21.047 1 96.5 346 VAL B CA 1
ATOM 8018 C C . VAL B 1 346 ? 15.984 10.164 22.172 1 96.5 346 VAL B C 1
ATOM 8020 O O . VAL B 1 346 ? 15.641 9.602 23.203 1 96.5 346 VAL B O 1
ATOM 8023 N N . LYS B 1 347 ? 15.898 11.438 21.969 1 96.62 347 LYS B N 1
ATOM 8024 C CA . LYS B 1 347 ? 15.07 12.258 22.859 1 96.62 347 LYS B CA 1
ATOM 8025 C C . LYS B 1 347 ? 13.664 12.445 22.281 1 96.62 347 LYS B C 1
ATOM 8027 O O . LYS B 1 347 ? 13.5 12.578 21.062 1 96.62 347 LYS B O 1
ATOM 8032 N N . SER B 1 348 ? 12.703 12.359 23.125 1 96.88 348 SER B N 1
ATOM 8033 C CA . SER B 1 348 ? 11.297 12.523 22.781 1 96.88 348 SER B CA 1
ATOM 8034 C C . SER B 1 348 ? 10.523 13.227 23.891 1 96.88 348 SER B C 1
ATOM 8036 O O . SER B 1 348 ? 11.117 13.719 24.859 1 96.88 348 SER B O 1
ATOM 8038 N N . TYR B 1 349 ? 9.242 13.414 23.656 1 97.44 349 TYR B N 1
ATOM 8039 C CA . TYR B 1 349 ? 8.352 13.945 24.688 1 97.44 349 TYR B CA 1
ATOM 8040 C C . TYR B 1 349 ? 6.914 13.508 24.453 1 97.44 349 TYR B C 1
ATOM 8042 O O . TYR B 1 349 ? 6.578 13.039 23.359 1 97.44 349 TYR B O 1
ATOM 8050 N N . PHE B 1 350 ? 6.121 13.547 25.469 1 97.69 350 PHE B N 1
ATOM 8051 C CA . PHE B 1 350 ? 4.68 13.359 25.375 1 97.69 350 PHE B CA 1
ATOM 8052 C C . PHE B 1 350 ? 3.953 14.219 26.391 1 97.69 350 PHE B C 1
ATOM 8054 O O . PHE B 1 350 ? 4.57 14.727 27.328 1 97.69 350 PHE B O 1
ATOM 8061 N N . GLY B 1 351 ? 2.729 14.531 26.141 1 98.12 351 GLY B N 1
ATOM 8062 C CA . GLY B 1 351 ? 1.849 15.164 27.109 1 98.12 351 GLY B CA 1
ATOM 8063 C C . GLY B 1 351 ? 0.788 14.227 27.641 1 98.12 351 GLY B C 1
ATOM 8064 O O . GLY B 1 351 ? 0.183 13.461 26.891 1 98.12 351 GLY B O 1
ATOM 8065 N N . MET B 1 352 ? 0.654 14.234 29 1 98 352 MET B N 1
ATOM 8066 C CA . MET B 1 352 ? -0.434 13.469 29.594 1 98 352 MET B CA 1
ATOM 8067 C C . MET B 1 352 ? -1.769 14.18 29.422 1 98 352 MET B C 1
ATOM 8069 O O . MET B 1 352 ? -2.01 15.219 30.031 1 98 352 MET B O 1
ATOM 8073 N N . ARG B 1 353 ? -2.57 13.594 28.547 1 98.5 353 ARG B N 1
ATOM 8074 C CA . ARG B 1 353 ? -3.891 14.148 28.281 1 98.5 353 ARG B CA 1
ATOM 8075 C C . ARG B 1 353 ? -4.781 13.117 27.578 1 98.5 353 ARG B C 1
ATOM 8077 O O . ARG B 1 353 ? -4.293 12.102 27.078 1 98.5 353 ARG B O 1
ATOM 8084 N N . THR B 1 354 ? -6.082 13.359 27.609 1 98.06 354 THR B N 1
ATOM 8085 C CA . THR B 1 354 ? -7.039 12.586 26.828 1 98.06 354 THR B CA 1
ATOM 8086 C C . THR B 1 354 ? -8.102 13.492 26.219 1 98.06 354 THR B C 1
ATOM 8088 O O . THR B 1 354 ? -8.453 14.523 26.797 1 98.06 354 THR B O 1
ATOM 8091 N N . TYR B 1 355 ? -8.484 13.211 25 1 98.19 355 TYR B N 1
ATOM 8092 C CA . TYR B 1 355 ? -9.609 13.836 24.312 1 98.19 355 TYR B CA 1
ATOM 8093 C C . TYR B 1 355 ? -10.797 12.883 24.234 1 98.19 355 TYR B C 1
ATOM 8095 O O . TYR B 1 355 ? -10.672 11.766 23.734 1 98.19 355 TYR B O 1
ATOM 8103 N N . THR B 1 356 ? -11.961 13.312 24.734 1 97.06 356 THR B N 1
ATOM 8104 C CA . THR B 1 356 ? -13.148 12.469 24.734 1 97.06 356 THR B CA 1
ATOM 8105 C C . THR B 1 356 ? -14.391 13.273 24.375 1 97.06 356 THR B C 1
ATOM 8107 O O . THR B 1 356 ? -14.359 14.508 24.391 1 97.06 356 THR B O 1
ATOM 8110 N N . MET B 1 357 ? -15.383 12.594 23.891 1 97.25 357 MET B N 1
ATOM 8111 C CA . MET B 1 357 ? -16.734 13.133 23.766 1 97.25 357 MET B CA 1
ATOM 8112 C C . MET B 1 357 ? -17.625 12.648 24.891 1 97.25 357 MET B C 1
ATOM 8114 O O . MET B 1 357 ? -17.812 11.438 25.062 1 97.25 357 MET B O 1
ATOM 8118 N N . GLU B 1 358 ? -18.094 13.594 25.656 1 97.31 358 GLU B N 1
ATOM 8119 C CA . GLU B 1 358 ? -18.906 13.211 26.812 1 97.31 358 GLU B CA 1
ATOM 8120 C C . GLU B 1 358 ? -20.141 14.094 26.938 1 97.31 358 GLU B C 1
ATOM 8122 O O . GLU B 1 358 ? -20.109 15.266 26.562 1 97.31 358 GLU B O 1
ATOM 8127 N N . GLN B 1 359 ? -21.188 13.547 27.5 1 96.75 359 GLN B N 1
ATOM 8128 C CA . GLN B 1 359 ? -22.391 14.32 27.75 1 96.75 359 GLN B CA 1
ATOM 8129 C C . GLN B 1 359 ? -22.281 15.117 29.047 1 96.75 359 GLN B C 1
ATOM 8131 O O . GLN B 1 359 ? -21.766 14.609 30.047 1 96.75 359 GLN B O 1
ATOM 8136 N N . ASP B 1 360 ? -22.688 16.391 28.953 1 95.12 360 ASP B N 1
ATOM 8137 C CA . ASP B 1 360 ? -22.703 17.188 30.172 1 95.12 360 ASP B CA 1
ATOM 8138 C C . ASP B 1 360 ? -24 16.984 30.953 1 95.12 360 ASP B C 1
ATOM 8140 O O . ASP B 1 360 ? -24.797 16.109 30.609 1 95.12 360 ASP B O 1
ATOM 8144 N N . GLU B 1 361 ? -24.156 17.703 32.062 1 92.88 361 GLU B N 1
ATOM 8145 C CA . GLU B 1 361 ? -25.281 17.531 32.938 1 92.88 361 GLU B CA 1
ATOM 8146 C C . GLU B 1 361 ? -26.609 17.844 32.25 1 92.88 361 GLU B C 1
ATOM 8148 O O . GLU B 1 361 ? -27.656 17.312 32.625 1 92.88 361 GLU B O 1
ATOM 8153 N N . LYS B 1 362 ? -26.594 18.641 31.234 1 93.19 362 LYS B N 1
ATOM 8154 C CA . LYS B 1 362 ? -27.797 19.047 30.516 1 93.19 362 LYS B CA 1
ATOM 8155 C C . LYS B 1 362 ? -28.062 18.141 29.328 1 93.19 362 LYS B C 1
ATOM 8157 O O . LYS B 1 362 ? -29.031 18.344 28.578 1 93.19 362 LYS B O 1
ATOM 8162 N N . GLY B 1 363 ? -27.156 17.234 29.078 1 93.69 363 GLY B N 1
ATOM 8163 C CA . GLY B 1 363 ? -27.375 16.25 28.031 1 93.69 363 GLY B CA 1
ATOM 8164 C C . GLY B 1 363 ? -26.703 16.625 26.719 1 93.69 363 GLY B C 1
ATOM 8165 O O . GLY B 1 363 ? -26.828 15.914 25.719 1 93.69 363 GLY B O 1
ATOM 8166 N N . HIS B 1 364 ? -26.016 17.734 26.703 1 95.5 364 HIS B N 1
ATOM 8167 C CA . HIS B 1 364 ? -25.281 18.125 25.5 1 95.5 364 HIS B CA 1
ATOM 8168 C C . HIS B 1 364 ? -24 17.328 25.344 1 95.5 364 HIS B C 1
ATOM 8170 O O . HIS B 1 364 ? -23.281 17.109 26.328 1 95.5 364 HIS B O 1
ATOM 8176 N N . MET B 1 365 ? -23.781 16.781 24.125 1 97.38 365 MET B N 1
ATOM 8177 C CA . MET B 1 365 ? -22.484 16.172 23.844 1 97.38 365 MET B CA 1
ATOM 8178 C C . MET B 1 365 ? -21.391 17.234 23.781 1 97.38 365 MET B C 1
ATOM 8180 O O . MET B 1 365 ? -21.516 18.234 23.062 1 97.38 365 MET B O 1
ATOM 8184 N N . ARG B 1 366 ? -20.312 17.047 24.578 1 97.69 366 ARG B N 1
ATOM 8185 C CA . ARG B 1 366 ? -19.25 18.031 24.688 1 97.69 366 ARG B CA 1
ATOM 8186 C C . ARG B 1 366 ? -17.906 17.438 24.266 1 97.69 366 ARG B C 1
ATOM 8188 O O . ARG B 1 366 ? -17.656 16.25 24.469 1 97.69 366 ARG B O 1
ATOM 8195 N N . PHE B 1 367 ? -17.125 18.281 23.625 1 98.25 367 PHE B N 1
ATOM 8196 C CA . PHE B 1 367 ? -15.703 18 23.531 1 98.25 367 PHE B CA 1
ATOM 8197 C C . PHE B 1 367 ? -15.031 18.172 24.891 1 98.25 367 PHE B C 1
ATOM 8199 O O . PHE B 1 367 ? -15.164 19.219 25.531 1 98.25 367 PHE B O 1
ATOM 8206 N N . CYS B 1 368 ? -14.305 17.109 25.266 1 98.5 368 CYS B N 1
ATOM 8207 C CA . CYS B 1 368 ? -13.688 17.156 26.594 1 98.5 368 CYS B CA 1
ATOM 8208 C C . CYS B 1 368 ? -12.172 17 26.484 1 98.5 368 CYS B C 1
ATOM 8210 O O . CYS B 1 368 ? -11.68 16.234 25.656 1 98.5 368 CYS B O 1
ATOM 8212 N N . LEU B 1 369 ? -11.469 17.797 27.203 1 98.56 369 LEU B N 1
ATOM 8213 C CA . LEU B 1 369 ? -10.055 17.641 27.5 1 98.56 369 LEU B CA 1
ATOM 8214 C C . LEU B 1 369 ? -9.852 17.203 28.938 1 98.56 369 LEU B C 1
ATOM 8216 O O . LEU B 1 369 ? -10.266 17.891 29.875 1 98.56 369 LEU B O 1
ATOM 8220 N N . ASN B 1 370 ? -9.266 15.984 29.125 1 98.25 370 ASN B N 1
ATOM 8221 C CA . ASN B 1 370 ? -9.062 15.398 30.438 1 98.25 370 ASN B CA 1
ATOM 8222 C C . ASN B 1 370 ? -10.383 15.219 31.188 1 98.25 370 ASN B C 1
ATOM 8224 O O . ASN B 1 370 ? -10.484 15.523 32.375 1 98.25 370 ASN B O 1
ATOM 8228 N N . HIS B 1 371 ? -11.406 14.906 30.469 1 97.12 371 HIS B N 1
ATOM 8229 C CA . HIS B 1 371 ? -12.742 14.547 30.953 1 97.12 371 HIS B CA 1
ATOM 8230 C C . HIS B 1 371 ? -13.492 15.766 31.469 1 97.12 371 HIS B C 1
ATOM 8232 O O . HIS B 1 371 ? -14.492 15.633 32.156 1 97.12 371 HIS B O 1
ATOM 8238 N N . LYS B 1 372 ? -13.039 16.938 31.047 1 97.31 372 LYS B N 1
ATOM 8239 C CA . LYS B 1 372 ? -13.734 18.188 31.328 1 97.31 372 LYS B CA 1
ATOM 8240 C C . LYS B 1 372 ? -14.133 18.891 30.031 1 97.31 372 LYS B C 1
ATOM 8242 O O . LYS B 1 372 ? -13.32 19 29.109 1 97.31 372 LYS B O 1
ATOM 8247 N N . PRO B 1 373 ? -15.398 19.297 30.016 1 97.56 373 PRO B N 1
ATOM 8248 C CA . PRO B 1 373 ? -15.766 20.047 28.812 1 97.56 373 PRO B CA 1
ATOM 8249 C C . PRO B 1 373 ? -14.781 21.188 28.516 1 97.56 373 PRO B C 1
ATOM 8251 O O . PRO B 1 373 ? -14.383 21.922 29.422 1 97.56 373 PRO B O 1
ATOM 8254 N N . TYR B 1 374 ? -14.352 21.266 27.375 1 98.06 374 TYR B N 1
ATOM 8255 C CA . TYR B 1 374 ? -13.383 22.266 26.938 1 98.06 374 TYR B CA 1
ATOM 8256 C C . TYR B 1 374 ? -13.859 22.953 25.656 1 98.06 374 TYR B C 1
ATOM 8258 O O . TYR B 1 374 ? -13.875 22.344 24.578 1 98.06 374 TYR B O 1
ATOM 8266 N N . PHE B 1 375 ? -14.32 24.203 25.766 1 98.25 375 PHE B N 1
ATOM 8267 C CA . PHE B 1 375 ? -14.875 24.953 24.641 1 98.25 375 PHE B CA 1
ATOM 8268 C C . PHE B 1 375 ? -13.781 25.344 23.656 1 98.25 375 PHE B C 1
ATOM 8270 O O . PHE B 1 375 ? -12.828 26.031 24.016 1 98.25 375 PHE B O 1
ATOM 8277 N N . ILE B 1 376 ? -13.922 24.953 22.406 1 98.5 376 ILE B N 1
ATOM 8278 C CA . ILE B 1 376 ? -12.93 25.219 21.359 1 98.5 376 ILE B CA 1
ATOM 8279 C C . ILE B 1 376 ? -13.078 26.656 20.859 1 98.5 376 ILE B C 1
ATOM 8281 O O . ILE B 1 376 ? -14.133 27.031 20.344 1 98.5 376 ILE B O 1
ATOM 8285 N N . LYS B 1 377 ? -12.172 27.438 21.094 1 98.75 377 LYS B N 1
ATOM 8286 C CA . LYS B 1 377 ? -12.023 28.766 20.5 1 98.75 377 LYS B CA 1
ATOM 8287 C C . LYS B 1 377 ? -10.922 28.781 19.438 1 98.75 377 LYS B C 1
ATOM 8289 O O . LYS B 1 377 ? -9.781 29.125 19.734 1 98.75 377 LYS B O 1
ATOM 8294 N N . GLY B 1 378 ? -11.336 28.422 18.234 1 98.69 378 GLY B N 1
ATOM 8295 C CA . GLY B 1 378 ? -10.336 28.141 17.234 1 98.69 378 GLY B CA 1
ATOM 8296 C C . GLY B 1 378 ? -10.281 29.172 16.125 1 98.69 378 GLY B C 1
ATOM 8297 O O . GLY B 1 378 ? -11.188 30 16 1 98.69 378 GLY B O 1
ATOM 8298 N N . VAL B 1 379 ? -9.25 29.188 15.391 1 98.69 379 VAL B N 1
ATOM 8299 C CA . VAL B 1 379 ? -9.047 30.016 14.203 1 98.69 379 VAL B CA 1
ATOM 8300 C C . VAL B 1 379 ? -8.492 29.172 13.07 1 98.69 379 VAL B C 1
ATOM 8302 O O . VAL B 1 379 ? -7.715 28.234 13.305 1 98.69 379 VAL B O 1
ATOM 8305 N N . LEU B 1 380 ? -8.938 29.422 11.836 1 98.69 380 LEU B N 1
ATOM 8306 C CA . LEU B 1 380 ? -8.547 28.672 10.641 1 98.69 380 LEU B CA 1
ATOM 8307 C C . LEU B 1 380 ? -7.148 29.078 10.188 1 98.69 380 LEU B C 1
ATOM 8309 O O . LEU B 1 380 ? -6.883 30.25 9.938 1 98.69 380 LEU B O 1
ATOM 8313 N N . ASP B 1 381 ? -6.266 28.125 10.086 1 98.81 381 ASP B N 1
ATOM 8314 C CA . ASP B 1 381 ? -4.875 28.359 9.695 1 98.81 381 ASP B CA 1
ATOM 8315 C C . ASP B 1 381 ? -4.566 27.734 8.344 1 98.81 381 ASP B C 1
ATOM 8317 O O . ASP B 1 381 ? -4.355 26.516 8.258 1 98.81 381 ASP B O 1
ATOM 8321 N N . GLN B 1 382 ? -4.406 28.547 7.324 1 98.25 382 GLN B N 1
ATOM 8322 C CA . GLN B 1 382 ? -4.109 28.062 5.977 1 98.25 382 GLN B CA 1
ATOM 8323 C C . GLN B 1 382 ? -2.648 27.656 5.848 1 98.25 382 GLN B C 1
ATOM 8325 O O . GLN B 1 382 ? -2.305 26.828 4.992 1 98.25 382 GLN B O 1
ATOM 8330 N N . GLY B 1 383 ? -1.824 28.203 6.637 1 97.69 383 GLY B N 1
ATOM 8331 C CA . GLY B 1 383 ? -0.41 27.859 6.629 1 97.69 383 GLY B CA 1
ATOM 8332 C C . GLY B 1 383 ? 0.318 28.375 5.398 1 97.69 383 GLY B C 1
ATOM 8333 O O . GLY B 1 383 ? 1.184 27.688 4.852 1 97.69 383 GLY B O 1
ATOM 8334 N N . TYR B 1 384 ? -0.023 29.562 4.859 1 98.12 384 TYR B N 1
ATOM 8335 C CA . TYR B 1 384 ? 0.612 30.172 3.695 1 98.12 384 TYR B CA 1
ATOM 8336 C C . TYR B 1 384 ? 1.368 31.438 4.082 1 98.12 384 TYR B C 1
ATOM 8338 O O . TYR B 1 384 ? 0.953 32.156 4.988 1 98.12 384 TYR B O 1
ATOM 8346 N N . TRP B 1 385 ? 2.426 31.656 3.359 1 98.38 385 TRP B N 1
ATOM 8347 C CA . TRP B 1 385 ? 3.289 32.812 3.549 1 98.38 385 TRP B CA 1
ATOM 8348 C C . TRP B 1 385 ? 3.537 33.531 2.227 1 98.38 385 TRP B C 1
ATOM 8350 O O . TRP B 1 385 ? 3.695 32.906 1.185 1 98.38 385 TRP B O 1
ATOM 8360 N N . PRO B 1 386 ? 3.574 34.875 2.258 1 97.5 386 PRO B N 1
ATOM 8361 C CA . PRO B 1 386 ? 3.775 35.594 0.996 1 97.5 386 PRO B CA 1
ATOM 8362 C C . PRO B 1 386 ? 5.16 35.375 0.396 1 97.5 386 PRO B C 1
ATOM 8364 O O . PRO B 1 386 ? 5.336 35.469 -0.821 1 97.5 386 PRO B O 1
ATOM 8367 N N . ASP B 1 387 ? 6.09 35.031 1.247 1 97.75 387 ASP B N 1
ATOM 8368 C CA . ASP B 1 387 ? 7.469 34.906 0.783 1 97.75 387 ASP B CA 1
ATOM 8369 C C . ASP B 1 387 ? 7.855 33.438 0.631 1 97.75 387 ASP B C 1
ATOM 8371 O O . ASP B 1 387 ? 8.812 33.094 -0.076 1 97.75 387 ASP B O 1
ATOM 8375 N N . GLY B 1 388 ? 7.227 32.5 1.291 1 98.06 388 GLY B N 1
ATOM 8376 C CA . GLY B 1 388 ? 7.656 31.109 1.276 1 98.06 388 GLY B CA 1
ATOM 8377 C C . GLY B 1 388 ? 6.559 30.156 0.853 1 98.06 388 GLY B C 1
ATOM 8378 O O . GLY B 1 388 ? 6.773 28.938 0.801 1 98.06 388 GLY B O 1
ATOM 8379 N N . LEU B 1 389 ? 5.348 30.688 0.59 1 98.06 389 LEU B N 1
ATOM 8380 C CA . LEU B 1 389 ? 4.168 29.891 0.268 1 98.06 389 LEU B CA 1
ATOM 8381 C C . LEU B 1 389 ? 3.848 28.906 1.394 1 98.06 389 LEU B C 1
ATOM 8383 O O . LEU B 1 389 ? 3.592 29.328 2.527 1 98.06 389 LEU B O 1
ATOM 8387 N N . MET B 1 390 ? 3.959 27.594 1.234 1 98.25 390 MET B N 1
ATOM 8388 C CA . MET B 1 390 ? 3.576 26.641 2.275 1 98.25 390 MET B CA 1
ATOM 8389 C C . MET B 1 390 ? 4.691 26.484 3.303 1 98.25 390 MET B C 1
ATOM 8391 O O . MET B 1 390 ? 4.5 25.844 4.344 1 98.25 390 MET B O 1
ATOM 8395 N N . THR B 1 391 ? 5.871 27.047 3.049 1 98.69 391 THR B N 1
ATOM 8396 C CA . THR B 1 391 ? 6.996 26.922 3.969 1 98.69 391 THR B CA 1
ATOM 8397 C C . THR B 1 391 ? 7.203 28.219 4.75 1 98.69 391 THR B C 1
ATOM 8399 O O . THR B 1 391 ? 7.477 29.266 4.164 1 98.69 391 THR B O 1
ATOM 8402 N N . ALA B 1 392 ? 7.117 28.125 6.055 1 98.62 392 ALA B N 1
ATOM 8403 C CA . ALA B 1 392 ? 7.418 29.281 6.887 1 98.62 392 ALA B CA 1
ATOM 8404 C C . ALA B 1 392 ? 8.875 29.703 6.73 1 98.62 392 ALA B C 1
ATOM 8406 O O . ALA B 1 392 ? 9.758 28.859 6.566 1 98.62 392 ALA B O 1
ATOM 8407 N N . PRO B 1 393 ? 9.172 31.016 6.871 1 98.06 393 PRO B N 1
ATOM 8408 C CA . PRO B 1 393 ? 10.555 31.453 6.715 1 98.06 393 PRO B CA 1
ATOM 8409 C C . PRO B 1 393 ? 11.477 30.906 7.797 1 98.06 393 PRO B C 1
ATOM 8411 O O . PRO B 1 393 ? 12.664 30.688 7.551 1 98.06 393 PRO B O 1
ATOM 8414 N N . CYS B 1 394 ? 10.953 30.75 8.984 1 97.31 394 CYS B N 1
ATOM 8415 C CA . CYS B 1 394 ? 11.719 30.203 10.102 1 97.31 394 CYS B CA 1
ATOM 8416 C C . CYS B 1 394 ? 10.805 29.797 11.242 1 97.31 394 CYS B C 1
ATOM 8418 O O . CYS B 1 394 ? 9.586 30 11.172 1 97.31 394 CYS B O 1
ATOM 8420 N N . ASP B 1 395 ? 11.367 29.234 12.312 1 96.62 395 ASP B N 1
ATOM 8421 C CA . ASP B 1 395 ? 10.617 28.812 13.492 1 96.62 395 ASP B CA 1
ATOM 8422 C C . ASP B 1 395 ? 9.93 30 14.156 1 96.62 395 ASP B C 1
ATOM 8424 O O . ASP B 1 395 ? 8.805 29.875 14.656 1 96.62 395 ASP B O 1
ATOM 8428 N N . ALA B 1 396 ? 10.617 31.078 14.188 1 98.06 396 ALA B N 1
ATOM 8429 C CA . ALA B 1 396 ? 10.094 32.281 14.867 1 98.06 396 ALA B CA 1
ATOM 8430 C C . ALA B 1 396 ? 8.766 32.719 14.25 1 98.06 396 ALA B C 1
ATOM 8432 O O . ALA B 1 396 ? 7.887 33.219 14.945 1 98.06 396 ALA B O 1
ATOM 8433 N N . ALA B 1 397 ? 8.688 32.562 12.961 1 98.62 397 ALA B N 1
ATOM 8434 C CA . ALA B 1 397 ? 7.453 32.906 12.281 1 98.62 397 ALA B CA 1
ATOM 8435 C C . ALA B 1 397 ? 6.297 32.031 12.727 1 98.62 397 ALA B C 1
ATOM 8437 O O . ALA B 1 397 ? 5.191 32.5 12.977 1 98.62 397 ALA B O 1
ATOM 8438 N N . LEU B 1 398 ? 6.535 30.734 12.812 1 98.62 398 LEU B N 1
ATOM 8439 C CA . LEU B 1 398 ? 5.523 29.812 13.305 1 98.62 398 LEU B CA 1
ATOM 8440 C C . LEU B 1 398 ? 5.102 30.172 14.727 1 98.62 398 LEU B C 1
ATOM 8442 O O . LEU B 1 398 ? 3.908 30.203 15.031 1 98.62 398 LEU B O 1
ATOM 8446 N N . ILE B 1 399 ? 6.094 30.422 15.578 1 98.69 399 ILE B N 1
ATOM 8447 C CA . ILE B 1 399 ? 5.863 30.75 16.984 1 98.69 399 ILE B CA 1
ATOM 8448 C C . ILE B 1 399 ? 5.047 32.031 17.094 1 98.69 399 ILE B C 1
ATOM 8450 O O . ILE B 1 399 ? 4.133 32.125 17.906 1 98.69 399 ILE B O 1
ATOM 8454 N N . TYR B 1 400 ? 5.363 32.969 16.219 1 98.75 400 TYR B N 1
ATOM 8455 C CA . TYR B 1 400 ? 4.652 34.25 16.219 1 98.75 400 TYR B CA 1
ATOM 8456 C C . TYR B 1 400 ? 3.164 34.062 15.969 1 98.75 400 TYR B C 1
ATOM 8458 O O . TYR B 1 400 ? 2.324 34.625 16.672 1 98.75 400 TYR B O 1
ATOM 8466 N N . ASP B 1 401 ? 2.801 33.312 14.945 1 98.81 401 ASP B N 1
ATOM 8467 C CA . ASP B 1 401 ? 1.397 33.031 14.641 1 98.81 401 ASP B CA 1
ATOM 8468 C C . ASP B 1 401 ? 0.689 32.406 15.836 1 98.81 401 ASP B C 1
ATOM 8470 O O . ASP B 1 401 ? -0.398 32.844 16.219 1 98.81 401 ASP B O 1
ATOM 8474 N N . ILE B 1 402 ? 1.315 31.375 16.453 1 98.88 402 ILE B N 1
ATOM 8475 C CA . ILE B 1 402 ? 0.711 30.609 17.547 1 98.88 402 ILE B CA 1
ATOM 8476 C C . ILE B 1 402 ? 0.54 31.516 18.766 1 98.88 402 ILE B C 1
ATOM 8478 O O . ILE B 1 402 ? -0.547 31.594 19.344 1 98.88 402 ILE B O 1
ATOM 8482 N N . LYS B 1 403 ? 1.59 32.281 19.141 1 98.69 403 LYS B N 1
ATOM 8483 C CA . LYS B 1 403 ? 1.551 33.125 20.312 1 98.69 403 LYS B CA 1
ATOM 8484 C C . LYS B 1 403 ? 0.551 34.281 20.125 1 98.69 403 LYS B C 1
ATOM 8486 O O . LYS B 1 403 ? -0.141 34.656 21.078 1 98.69 403 LYS B O 1
ATOM 8491 N N . THR B 1 404 ? 0.532 34.812 18.891 1 98.69 404 THR B N 1
ATOM 8492 C CA . THR B 1 404 ? -0.393 35.906 18.641 1 98.69 404 THR B CA 1
ATOM 8493 C C . THR B 1 404 ? -1.839 35.438 18.766 1 98.69 404 THR B C 1
ATOM 8495 O O . THR B 1 404 ? -2.658 36.125 19.391 1 98.69 404 THR B O 1
ATOM 8498 N N . MET B 1 405 ? -2.154 34.312 18.234 1 98.75 405 MET B N 1
ATOM 8499 C CA . MET B 1 405 ? -3.512 33.781 18.344 1 98.75 405 MET B CA 1
ATOM 8500 C C . MET B 1 405 ? -3.854 33.469 19.797 1 98.75 405 MET B C 1
ATOM 8502 O O . MET B 1 405 ? -4.969 33.75 20.25 1 98.75 405 MET B O 1
ATOM 8506 N N . LYS B 1 406 ? -2.898 32.875 20.5 1 98.12 406 LYS B N 1
ATOM 8507 C CA . LYS B 1 406 ? -3.121 32.594 21.922 1 98.12 406 LYS B CA 1
ATOM 8508 C C . LYS B 1 406 ? -3.371 33.875 22.703 1 98.12 406 LYS B C 1
ATOM 8510 O O . LYS B 1 406 ? -4.277 33.938 23.547 1 98.12 406 LYS B O 1
ATOM 8515 N N . LYS B 1 407 ? -2.604 34.938 22.453 1 97.75 407 LYS B N 1
ATOM 8516 C CA . LYS B 1 407 ? -2.742 36.219 23.109 1 97.75 407 LYS B CA 1
ATOM 8517 C C . LYS B 1 407 ? -4.113 36.844 22.844 1 97.75 407 LYS B C 1
ATOM 8519 O O . LYS B 1 407 ? -4.672 37.531 23.719 1 97.75 407 LYS B O 1
ATOM 8524 N N . LEU B 1 408 ? -4.652 36.562 21.688 1 98.31 408 LEU B N 1
ATOM 8525 C CA . LEU B 1 408 ? -5.941 37.125 21.281 1 98.31 408 LEU B CA 1
ATOM 8526 C C . LEU B 1 408 ? -7.09 36.281 21.859 1 98.31 408 LEU B C 1
ATOM 8528 O O . LEU B 1 408 ? -8.258 36.625 21.656 1 98.31 408 LEU B O 1
ATOM 8532 N N . GLY B 1 409 ? -6.785 35.188 22.562 1 97.88 409 GLY B N 1
ATOM 8533 C CA . GLY B 1 409 ? -7.793 34.469 23.297 1 97.88 409 GLY B CA 1
ATOM 8534 C C . GLY B 1 409 ? -8.164 33.156 22.641 1 97.88 409 GLY B C 1
ATOM 8535 O O . GLY B 1 409 ? -9.008 32.406 23.141 1 97.88 409 GLY B O 1
ATOM 8536 N N . PHE B 1 410 ? -7.543 32.812 21.531 1 98.62 410 PHE B N 1
ATOM 8537 C CA . PHE B 1 410 ? -7.789 31.547 20.891 1 98.62 410 PHE B CA 1
ATOM 8538 C C . PHE B 1 410 ? -7.039 30.422 21.609 1 98.62 410 PHE B C 1
ATOM 8540 O O . PHE B 1 410 ? -5.984 30.656 22.203 1 98.62 410 PHE B O 1
ATOM 8547 N N . ASN B 1 411 ? -7.586 29.203 21.562 1 98.69 411 ASN B N 1
ATOM 8548 C CA . ASN B 1 411 ? -6.926 28.047 22.156 1 98.69 411 ASN B CA 1
ATOM 8549 C C . ASN B 1 411 ? -6.75 26.922 21.156 1 98.69 411 ASN B C 1
ATOM 8551 O O . ASN B 1 411 ? -6.277 25.828 21.5 1 98.69 411 ASN B O 1
ATOM 8555 N N . THR B 1 412 ? -7.129 27.141 19.922 1 98.88 412 THR B N 1
ATOM 8556 C CA . THR B 1 412 ? -7.113 26.094 18.906 1 98.88 412 THR B CA 1
ATOM 8557 C C . THR B 1 412 ? -6.777 26.672 17.531 1 98.88 412 THR B C 1
ATOM 8559 O O . THR B 1 412 ? -7.27 27.734 17.172 1 98.88 412 THR B O 1
ATOM 8562 N N . LEU B 1 413 ? -5.875 26.031 16.797 1 98.94 413 LEU B N 1
ATOM 8563 C CA . LEU B 1 413 ? -5.633 26.266 15.383 1 98.94 413 LEU B CA 1
ATOM 8564 C C . LEU B 1 413 ? -6.148 25.109 14.531 1 98.94 413 LEU B C 1
ATOM 8566 O O . LEU B 1 413 ? -5.832 23.953 14.797 1 98.94 413 LEU B O 1
ATOM 8570 N N . ARG B 1 414 ? -6.977 25.359 13.625 1 98.88 414 ARG B N 1
ATOM 8571 C CA . ARG B 1 414 ? -7.328 24.344 12.633 1 98.88 414 ARG B CA 1
ATOM 8572 C C . ARG B 1 414 ? -6.402 24.422 11.422 1 98.88 414 ARG B C 1
ATOM 8574 O O . ARG B 1 414 ? -6.465 25.391 10.648 1 98.88 414 ARG B O 1
ATOM 8581 N N . LYS B 1 415 ? -5.488 23.484 11.32 1 98.88 415 LYS B N 1
ATOM 8582 C CA . LYS B 1 415 ? -4.625 23.422 10.141 1 98.88 415 LYS B CA 1
ATOM 8583 C C . LYS B 1 415 ? -5.395 22.922 8.922 1 98.88 415 LYS B C 1
ATOM 8585 O O . LYS B 1 415 ? -5.695 21.734 8.805 1 98.88 415 LYS B O 1
ATOM 8590 N N . HIS B 1 416 ? -5.676 23.906 8.078 1 98.5 416 HIS B N 1
ATOM 8591 C CA . HIS B 1 416 ? -6.664 23.703 7.027 1 98.5 416 HIS B CA 1
ATOM 8592 C C . HIS B 1 416 ? -6.055 22.984 5.832 1 98.5 416 HIS B C 1
ATOM 8594 O O . HIS B 1 416 ? -5.164 23.516 5.168 1 98.5 416 HIS B O 1
ATOM 8600 N N . ILE B 1 417 ? -6.465 21.766 5.527 1 98 417 ILE B N 1
ATOM 8601 C CA . ILE B 1 417 ? -6.207 20.875 4.402 1 98 417 ILE B CA 1
ATOM 8602 C C . ILE B 1 417 ? -4.723 20.922 4.039 1 98 417 ILE B C 1
ATOM 8604 O O . ILE B 1 417 ? -4.367 21.062 2.867 1 98 417 ILE B O 1
ATOM 8608 N N . LYS B 1 418 ? -3.867 20.859 4.969 1 98.31 418 LYS B N 1
ATOM 8609 C CA . LYS B 1 418 ? -2.41 20.859 4.875 1 98.31 418 LYS B CA 1
ATOM 8610 C C . LYS B 1 418 ? -1.786 20.062 6.02 1 98.31 418 LYS B C 1
ATOM 8612 O O . LYS B 1 418 ? -2.314 20.062 7.133 1 98.31 418 LYS B O 1
ATOM 8617 N N . ILE B 1 419 ? -0.676 19.344 5.738 1 98 419 ILE B N 1
ATOM 8618 C CA . ILE B 1 419 ? 0.168 18.766 6.773 1 98 419 ILE B CA 1
ATOM 8619 C C . ILE B 1 419 ? 1.438 19.594 6.938 1 98 419 ILE B C 1
ATOM 8621 O O . ILE B 1 419 ? 2.234 19.719 6 1 98 419 ILE B O 1
ATOM 8625 N N . GLU B 1 420 ? 1.606 20.141 8.07 1 98.12 420 GLU B N 1
ATOM 8626 C CA . GLU B 1 420 ? 2.729 21.031 8.344 1 98.12 420 GLU B CA 1
ATOM 8627 C C . GLU B 1 420 ? 3.984 20.234 8.703 1 98.12 420 GLU B C 1
ATOM 8629 O O . GLU B 1 420 ? 3.922 19.031 8.93 1 98.12 420 GLU B O 1
ATOM 8634 N N . GLU B 1 421 ? 5.121 20.969 8.688 1 97.62 421 GLU B N 1
ATOM 8635 C CA . GLU B 1 421 ? 6.336 20.375 9.234 1 97.62 421 GLU B CA 1
ATOM 8636 C C . GLU B 1 421 ? 6.16 20.016 10.711 1 97.62 421 GLU B C 1
ATOM 8638 O O . GLU B 1 421 ? 5.391 20.672 11.422 1 97.62 421 GLU B O 1
ATOM 8643 N N . SER B 1 422 ? 6.883 19.094 11.195 1 96.81 422 SER B N 1
ATOM 8644 C CA . SER B 1 422 ? 6.73 18.578 12.547 1 96.81 422 SER B CA 1
ATOM 8645 C C . SER B 1 422 ? 6.965 19.656 13.586 1 96.81 422 SER B C 1
ATOM 8647 O O . SER B 1 422 ? 6.363 19.641 14.664 1 96.81 422 SER B O 1
ATOM 8649 N N . ARG B 1 423 ? 7.766 20.594 13.297 1 98.25 423 ARG B N 1
ATOM 8650 C CA . ARG B 1 423 ? 8.102 21.656 14.25 1 98.25 423 ARG B CA 1
ATOM 8651 C C . ARG B 1 423 ? 6.887 22.531 14.547 1 98.25 423 ARG B C 1
ATOM 8653 O O . ARG B 1 423 ? 6.75 23.047 15.664 1 98.25 423 ARG B O 1
ATOM 8660 N N . TYR B 1 424 ? 5.988 22.672 13.57 1 98.5 424 TYR B N 1
ATOM 8661 C CA . TYR B 1 424 ? 4.738 23.391 13.836 1 98.5 424 TYR B CA 1
ATOM 8662 C C . TYR B 1 424 ? 3.98 22.734 14.984 1 98.5 424 TYR B C 1
ATOM 8664 O O . TYR B 1 424 ? 3.545 23.422 15.914 1 98.5 424 TYR B O 1
ATOM 8672 N N . TYR B 1 425 ? 3.836 21.469 14.945 1 98.75 425 TYR B N 1
ATOM 8673 C CA . TYR B 1 425 ? 3.096 20.734 15.961 1 98.75 425 TYR B CA 1
ATOM 8674 C C . TYR B 1 425 ? 3.826 20.766 17.297 1 98.75 425 TYR B C 1
ATOM 8676 O O . TYR B 1 425 ? 3.197 20.859 18.359 1 98.75 425 TYR B O 1
ATOM 8684 N N . TYR B 1 426 ? 5.113 20.719 17.234 1 98.38 426 TYR B N 1
ATOM 8685 C CA . TYR B 1 426 ? 5.926 20.859 18.438 1 98.38 426 TYR B CA 1
ATOM 8686 C C . TYR B 1 426 ? 5.641 22.172 19.141 1 98.38 426 TYR B C 1
ATOM 8688 O O . TYR B 1 426 ? 5.469 22.219 20.359 1 98.38 426 TYR B O 1
ATOM 8696 N N . HIS B 1 427 ? 5.621 23.219 18.359 1 98.81 427 HIS B N 1
ATOM 8697 C CA . HIS B 1 427 ? 5.363 24.531 18.953 1 98.81 427 HIS B CA 1
ATOM 8698 C C . HIS B 1 427 ? 3.945 24.609 19.516 1 98.81 427 HIS B C 1
ATOM 8700 O O . HIS B 1 427 ? 3.717 25.234 20.547 1 98.81 427 HIS B O 1
ATOM 8706 N N . CYS B 1 428 ? 3.006 23.953 18.828 1 98.88 428 CYS B N 1
ATOM 8707 C CA . CYS B 1 428 ? 1.661 23.891 19.391 1 98.88 428 CYS B CA 1
ATOM 8708 C C . CYS B 1 428 ? 1.66 23.109 20.719 1 98.88 428 CYS B C 1
ATOM 8710 O O . CYS B 1 428 ? 0.983 23.5 21.672 1 98.88 428 CYS B O 1
ATOM 8712 N N . ASP B 1 429 ? 2.42 22.062 20.797 1 98.69 429 ASP B N 1
ATOM 8713 C CA . ASP B 1 429 ? 2.527 21.25 22 1 98.69 429 ASP B CA 1
ATOM 8714 C C . ASP B 1 429 ? 3.113 22.062 23.156 1 98.69 429 ASP B C 1
ATOM 8716 O O . ASP B 1 429 ? 2.549 22.078 24.25 1 98.69 429 ASP B O 1
ATOM 8720 N N . ARG B 1 430 ? 4.219 22.734 22.938 1 98.12 430 ARG B N 1
ATOM 8721 C CA . ARG B 1 430 ? 4.977 23.328 24.047 1 98.12 430 ARG B CA 1
ATOM 8722 C C . ARG B 1 430 ? 4.383 24.672 24.453 1 98.12 430 ARG B C 1
ATOM 8724 O O . ARG B 1 430 ? 4.551 25.109 25.594 1 98.12 430 ARG B O 1
ATOM 8731 N N . LEU B 1 431 ? 3.666 25.359 23.453 1 98.56 431 LEU B N 1
ATOM 8732 C CA . LEU B 1 431 ? 3.09 26.656 23.766 1 98.56 431 LEU B CA 1
ATOM 8733 C C . LEU B 1 431 ? 1.648 26.516 24.234 1 98.56 431 LEU B C 1
ATOM 8735 O O . LEU B 1 431 ? 1.084 27.453 24.812 1 98.56 431 LEU B O 1
ATOM 8739 N N . GLY B 1 432 ? 1.087 25.375 24.016 1 98.69 432 GLY B N 1
ATOM 8740 C CA . GLY B 1 432 ? -0.286 25.141 24.422 1 98.69 432 GLY B CA 1
ATOM 8741 C C . GLY B 1 432 ? -1.31 25.656 23.438 1 98.69 432 GLY B C 1
ATOM 8742 O O . GLY B 1 432 ? -1.96 26.672 23.672 1 98.69 432 GLY B O 1
ATOM 8743 N N . MET B 1 433 ? -1.451 25.016 22.391 1 98.81 433 MET B N 1
ATOM 8744 C CA . MET B 1 433 ? -2.42 25.297 21.344 1 98.81 433 MET B CA 1
ATOM 8745 C C . MET B 1 433 ? -2.984 24 20.766 1 98.81 433 MET B C 1
ATOM 8747 O O . MET B 1 433 ? -2.234 23.156 20.266 1 98.81 433 MET B O 1
ATOM 8751 N N . LEU B 1 434 ? -4.301 23.797 20.891 1 98.88 434 LEU B N 1
ATOM 8752 C CA . LEU B 1 434 ? -4.906 22.625 20.25 1 98.88 434 LEU B CA 1
ATOM 8753 C C . LEU B 1 434 ? -4.848 22.734 18.734 1 98.88 434 LEU B C 1
ATOM 8755 O O . LEU B 1 434 ? -4.801 23.844 18.203 1 98.88 434 LEU B O 1
ATOM 8759 N N . VAL B 1 435 ? -4.809 21.562 18.078 1 98.94 435 VAL B N 1
ATOM 8760 C CA . VAL B 1 435 ? -4.809 21.547 16.609 1 98.94 435 VAL B CA 1
ATOM 8761 C C . VAL B 1 435 ? -5.953 20.672 16.109 1 98.94 435 VAL B C 1
ATOM 8763 O O . VAL B 1 435 ? -6.117 19.531 16.562 1 98.94 435 VAL B O 1
ATOM 8766 N N . VAL B 1 436 ? -6.844 21.25 15.352 1 98.94 436 VAL B N 1
ATOM 8767 C CA . VAL B 1 436 ? -7.699 20.469 14.453 1 98.94 436 VAL B CA 1
ATOM 8768 C C . VAL B 1 436 ? -6.973 20.219 13.141 1 98.94 436 VAL B C 1
ATOM 8770 O O . VAL B 1 436 ? -6.637 21.156 12.414 1 98.94 436 VAL B O 1
ATOM 8773 N N . GLN B 1 437 ? -6.633 18.953 12.867 1 98.88 437 GLN B N 1
ATOM 8774 C CA . GLN B 1 437 ? -5.828 18.625 11.695 1 98.88 437 GLN B CA 1
ATOM 8775 C C . GLN B 1 437 ? -6.703 18.094 10.562 1 98.88 437 GLN B C 1
ATOM 8777 O O . GLN B 1 437 ? -7.324 17.031 10.695 1 98.88 437 GLN B O 1
ATOM 8782 N N . ASP B 1 438 ? -6.723 18.844 9.484 1 98.81 438 ASP B N 1
ATOM 8783 C CA . ASP B 1 438 ? -7.43 18.406 8.281 1 98.81 438 ASP B CA 1
ATOM 8784 C C . ASP B 1 438 ? -6.594 17.391 7.492 1 98.81 438 ASP B C 1
ATOM 8786 O O . ASP B 1 438 ? -5.371 17.531 7.402 1 98.81 438 ASP B O 1
ATOM 8790 N N . MET B 1 439 ? -7.312 16.406 6.938 1 98.19 439 MET B N 1
ATOM 8791 C CA . MET B 1 439 ? -6.703 15.719 5.805 1 98.19 439 MET B CA 1
ATOM 8792 C C . MET B 1 439 ? -6.562 16.656 4.605 1 98.19 439 MET B C 1
ATOM 8794 O O . MET B 1 439 ? -7.289 17.641 4.496 1 98.19 439 MET B O 1
ATOM 8798 N N . VAL B 1 440 ? -5.598 16.328 3.713 1 97.88 440 VAL B N 1
ATOM 8799 C CA . VAL B 1 440 ? -5.379 17.172 2.545 1 97.88 440 VAL B CA 1
ATOM 8800 C C . VAL B 1 440 ? -6.43 16.859 1.479 1 97.88 440 VAL B C 1
ATOM 8802 O O . VAL B 1 440 ? -6.566 15.711 1.053 1 97.88 440 VAL B O 1
ATOM 8805 N N . SER B 1 441 ? -7.121 17.891 1.057 1 96 441 SER B N 1
ATOM 8806 C CA . SER B 1 441 ? -8.148 17.703 0.039 1 96 441 SER B CA 1
ATOM 8807 C C . SER B 1 441 ? -7.531 17.484 -1.337 1 96 441 SER B C 1
ATOM 8809 O O . SER B 1 441 ? -6.438 17.969 -1.617 1 96 441 SER B O 1
ATOM 8811 N N . GLY B 1 442 ? -8.203 16.75 -2.152 1 94.81 442 GLY B N 1
ATOM 8812 C CA . GLY B 1 442 ? -7.859 16.5 -3.543 1 94.81 442 GLY B CA 1
ATOM 8813 C C . GLY B 1 442 ? -9.07 16.25 -4.422 1 94.81 442 GLY B C 1
ATOM 8814 O O . GLY B 1 442 ? -10.102 16.906 -4.273 1 94.81 442 GLY B O 1
ATOM 8815 N N . GLY B 1 443 ? -8.938 15.32 -5.324 1 91.5 443 GLY B N 1
ATOM 8816 C CA . GLY B 1 443 ? -9.992 15.109 -6.301 1 91.5 443 GLY B CA 1
ATOM 8817 C C . GLY B 1 443 ? -9.82 15.938 -7.559 1 91.5 443 GLY B C 1
ATOM 8818 O O . GLY B 1 443 ? -8.906 16.75 -7.648 1 91.5 443 GLY B O 1
ATOM 8819 N N . SER B 1 444 ? -10.695 15.664 -8.492 1 91.75 444 SER B N 1
ATOM 8820 C CA . SER B 1 444 ? -10.617 16.391 -9.758 1 91.75 444 SER B CA 1
ATOM 8821 C C . SER B 1 444 ? -11.164 17.797 -9.617 1 91.75 444 SER B C 1
ATOM 8823 O O . SER B 1 444 ? -11 18.438 -8.578 1 91.75 444 SER B O 1
ATOM 8825 N N . THR B 1 445 ? -11.688 18.391 -10.562 1 88.5 445 THR B N 1
ATOM 8826 C CA . THR B 1 445 ? -12.172 19.766 -10.539 1 88.5 445 THR B CA 1
ATOM 8827 C C . THR B 1 445 ? -13.477 19.875 -9.766 1 88.5 445 THR B C 1
ATOM 8829 O O . THR B 1 445 ? -14.438 19.141 -10.047 1 88.5 445 THR B O 1
ATOM 8832 N N . TYR B 1 446 ? -13.477 20.781 -8.852 1 87.19 446 TYR B N 1
ATOM 8833 C CA . TYR B 1 446 ? -14.672 20.984 -8.031 1 87.19 446 TYR B CA 1
ATOM 8834 C C . TYR B 1 446 ? -15.688 21.844 -8.773 1 87.19 446 TYR B C 1
ATOM 8836 O O . TYR B 1 446 ? -15.328 22.797 -9.461 1 87.19 446 TYR B O 1
ATOM 8844 N N . ASP B 1 447 ? -16.922 21.438 -8.602 1 84.38 447 ASP B N 1
ATOM 8845 C CA . ASP B 1 447 ? -18 22.359 -8.961 1 84.38 447 ASP B CA 1
ATOM 8846 C C . ASP B 1 447 ? -18.234 23.391 -7.855 1 84.38 447 ASP B C 1
ATOM 8848 O O . ASP B 1 447 ? -19.125 23.219 -7.023 1 84.38 447 ASP B O 1
ATOM 8852 N N . LYS B 1 448 ? -17.609 24.516 -7.883 1 80.75 448 LYS B N 1
ATOM 8853 C CA . LYS B 1 448 ? -17.547 25.453 -6.77 1 80.75 448 LYS B CA 1
ATOM 8854 C C . LYS B 1 448 ? -18.922 26.031 -6.457 1 80.75 448 LYS B C 1
ATOM 8856 O O . LYS B 1 448 ? -19.328 26.094 -5.293 1 80.75 448 LYS B O 1
ATOM 8861 N N . PRO B 1 449 ? -19.688 26.422 -7.438 1 76.69 449 PRO B N 1
ATOM 8862 C CA . PRO B 1 449 ? -21.016 26.953 -7.113 1 76.69 449 PRO B CA 1
ATOM 8863 C C . PRO B 1 449 ? -21.906 25.938 -6.406 1 76.69 449 PRO B C 1
ATOM 8865 O O . PRO B 1 449 ? -22.578 26.266 -5.426 1 76.69 449 PRO B O 1
ATOM 8868 N N . LEU B 1 450 ? -21.797 24.719 -6.852 1 76.88 450 LEU B N 1
ATOM 8869 C CA . LEU B 1 450 ? -22.734 23.719 -6.348 1 76.88 450 LEU B CA 1
ATOM 8870 C C . LEU B 1 450 ? -22.203 23.078 -5.07 1 76.88 450 LEU B C 1
ATOM 8872 O O . LEU B 1 450 ? -22.984 22.703 -4.188 1 76.88 450 LEU B O 1
ATOM 8876 N N . VAL B 1 451 ? -20.938 23 -4.984 1 77.38 451 VAL B N 1
ATOM 8877 C CA . VAL B 1 451 ? -20.375 22.203 -3.891 1 77.38 451 VAL B CA 1
ATOM 8878 C C . VAL B 1 451 ? -19.922 23.141 -2.762 1 77.38 451 VAL B C 1
ATOM 8880 O O . VAL B 1 451 ? -19.938 22.75 -1.591 1 77.38 451 VAL B O 1
ATOM 8883 N N . THR B 1 452 ? -19.656 24.406 -3.049 1 73.56 452 THR B N 1
ATOM 8884 C CA . THR B 1 452 ? -19.078 25.281 -2.045 1 73.56 452 THR B CA 1
ATOM 8885 C C . THR B 1 452 ? -20.031 26.438 -1.729 1 73.56 452 THR B C 1
ATOM 8887 O O . THR B 1 452 ? -20.344 26.688 -0.562 1 73.56 452 THR B O 1
ATOM 8890 N N . TYR B 1 453 ? -20.703 26.984 -2.676 1 73.88 453 TYR B N 1
ATOM 8891 C CA . TYR B 1 453 ? -21.453 28.219 -2.467 1 73.88 453 TYR B CA 1
ATOM 8892 C C . TYR B 1 453 ? -22.891 27.922 -2.098 1 73.88 453 TYR B C 1
ATOM 8894 O O . TYR B 1 453 ? -23.422 28.484 -1.133 1 73.88 453 TYR B O 1
ATOM 8902 N N . LEU B 1 454 ? -23.453 27 -2.836 1 74.31 454 LEU B N 1
ATOM 8903 C CA . LEU B 1 454 ? -24.875 26.719 -2.652 1 74.31 454 LEU B CA 1
ATOM 8904 C C . LEU B 1 454 ? -25.156 26.156 -1.261 1 74.31 454 LEU B C 1
ATOM 8906 O O . LEU B 1 454 ? -26.125 26.547 -0.608 1 74.31 454 LEU B O 1
ATOM 8910 N N . PRO B 1 455 ? -24.344 25.359 -0.804 1 71.31 455 PRO B N 1
ATOM 8911 C CA . PRO B 1 455 ? -24.609 24.828 0.531 1 71.31 455 PRO B CA 1
ATOM 8912 C C . PRO B 1 455 ? -24.531 25.891 1.622 1 71.31 455 PRO B C 1
ATOM 8914 O O . PRO B 1 455 ? -25.203 25.797 2.648 1 71.31 455 PRO B O 1
ATOM 8917 N N . ASN B 1 456 ? -23.688 26.781 1.427 1 69.94 456 ASN B N 1
ATOM 8918 C CA . ASN B 1 456 ? -23.578 27.859 2.398 1 69.94 456 ASN B CA 1
ATOM 8919 C C . ASN B 1 456 ? -24.828 28.75 2.41 1 69.94 456 ASN B C 1
ATOM 8921 O O . ASN B 1 456 ? -25.203 29.266 3.457 1 69.94 456 ASN B O 1
ATOM 8925 N N . LEU B 1 457 ? -25.453 28.75 1.227 1 69.25 457 LEU B N 1
ATOM 8926 C CA . LEU B 1 457 ? -26.641 29.578 1.097 1 69.25 457 LEU B CA 1
ATOM 8927 C C . LEU B 1 457 ? -27.891 28.812 1.512 1 69.25 457 LEU B C 1
ATOM 8929 O O . LEU B 1 457 ? -28.828 29.391 2.062 1 69.25 457 LEU B O 1
ATOM 8933 N N . PHE B 1 458 ? -27.859 27.469 1.171 1 73.81 458 PHE B N 1
ATOM 8934 C CA . PHE B 1 458 ? -29.031 26.641 1.462 1 73.81 458 PHE B CA 1
ATOM 8935 C C . PHE B 1 458 ? -28.625 25.391 2.238 1 73.81 458 PHE B C 1
ATOM 8937 O O . PHE B 1 458 ? -28.781 24.266 1.747 1 73.81 458 PHE B O 1
ATOM 8944 N N . PRO B 1 459 ? -28.234 25.625 3.422 1 71.44 459 PRO B N 1
ATOM 8945 C CA . PRO B 1 459 ? -27.656 24.516 4.188 1 71.44 459 PRO B CA 1
ATOM 8946 C C . PRO B 1 459 ? -28.641 23.375 4.414 1 71.44 459 PRO B C 1
ATOM 8948 O O . PRO B 1 459 ? -28.234 22.203 4.434 1 71.44 459 PRO B O 1
ATOM 8951 N N . ASN B 1 460 ? -29.891 23.594 4.523 1 70 460 ASN B N 1
ATOM 8952 C CA . ASN B 1 460 ? -30.859 22.562 4.848 1 70 460 ASN B CA 1
ATOM 8953 C C . ASN B 1 460 ? -31.031 21.562 3.697 1 70 460 ASN B C 1
ATOM 8955 O O . ASN B 1 460 ? -31.234 20.375 3.926 1 70 460 ASN B O 1
ATOM 8959 N N . ILE B 1 461 ? -30.875 22.016 2.547 1 64.88 461 ILE B N 1
ATOM 8960 C CA . ILE B 1 461 ? -31.109 21.172 1.382 1 64.88 461 ILE B CA 1
ATOM 8961 C C . ILE B 1 461 ? -29.844 20.344 1.092 1 64.88 461 ILE B C 1
ATOM 8963 O O . ILE B 1 461 ? -29.938 19.172 0.733 1 64.88 461 ILE B O 1
ATOM 8967 N N . MET B 1 462 ? -28.812 20.875 1.356 1 68.25 462 MET B N 1
ATOM 8968 C CA . MET B 1 462 ? -27.578 20.266 0.879 1 68.25 462 MET B CA 1
ATOM 8969 C C . MET B 1 462 ? -26.906 19.453 1.985 1 68.25 462 MET B C 1
ATOM 8971 O O . MET B 1 462 ? -26.031 18.625 1.716 1 68.25 462 MET B O 1
ATOM 8975 N N . GLN B 1 463 ? -27.344 19.531 3.102 1 70.75 463 GLN B N 1
ATOM 8976 C CA . GLN B 1 463 ? -26.672 18.938 4.258 1 70.75 463 GLN B CA 1
ATOM 8977 C C . GLN B 1 463 ? -26.703 17.422 4.207 1 70.75 463 GLN B C 1
ATOM 8979 O O . GLN B 1 463 ? -25.797 16.75 4.707 1 70.75 463 GLN B O 1
ATOM 8984 N N . THR B 1 464 ? -27.703 16.922 3.502 1 69.12 464 THR B N 1
ATOM 8985 C CA . THR B 1 464 ? -27.859 15.484 3.67 1 69.12 464 THR B CA 1
ATOM 8986 C C . THR B 1 464 ? -27.719 14.766 2.332 1 69.12 464 THR B C 1
ATOM 8988 O O . THR B 1 464 ? -28.109 13.609 2.197 1 69.12 464 THR B O 1
ATOM 8991 N N . MET B 1 465 ? -27.062 15.484 1.486 1 79.69 465 MET B N 1
ATOM 8992 C CA . MET B 1 465 ? -26.859 14.797 0.215 1 79.69 465 MET B CA 1
ATOM 8993 C C . MET B 1 465 ? -25.875 13.641 0.369 1 79.69 465 MET B C 1
ATOM 8995 O O . MET B 1 465 ? -24.859 13.773 1.049 1 79.69 465 MET B O 1
ATOM 8999 N N . ASP B 1 466 ? -26.219 12.562 -0.185 1 82.06 466 ASP B N 1
ATOM 9000 C CA . ASP B 1 466 ? -25.406 11.352 -0.151 1 82.06 466 ASP B CA 1
ATOM 9001 C C . ASP B 1 466 ? -24.094 11.547 -0.888 1 82.06 466 ASP B C 1
ATOM 9003 O O . ASP B 1 466 ? -24.047 12.211 -1.925 1 82.06 466 ASP B O 1
ATOM 9007 N N . ASP B 1 467 ? -23.016 11.07 -0.32 1 81.25 467 ASP B N 1
ATOM 9008 C CA . ASP B 1 467 ? -21.703 11.227 -0.952 1 81.25 467 ASP B CA 1
ATOM 9009 C C . ASP B 1 467 ? -21.172 9.883 -1.457 1 81.25 467 ASP B C 1
ATOM 9011 O O . ASP B 1 467 ? -19.969 9.703 -1.606 1 81.25 467 ASP B O 1
ATOM 9015 N N . SER B 1 468 ? -22.062 8.93 -1.621 1 80.12 468 SER B N 1
ATOM 9016 C CA . SER B 1 468 ? -21.688 7.613 -2.135 1 80.12 468 SER B CA 1
ATOM 9017 C C . SER B 1 468 ? -21.594 7.617 -3.658 1 80.12 468 SER B C 1
ATOM 9019 O O . SER B 1 468 ? -21.453 8.68 -4.273 1 80.12 468 SER B O 1
ATOM 9021 N N . ALA B 1 469 ? -21.609 6.531 -4.34 1 74.12 469 ALA B N 1
ATOM 9022 C CA . ALA B 1 469 ? -21.219 6.305 -5.727 1 74.12 469 ALA B CA 1
ATOM 9023 C C . ALA B 1 469 ? -21.922 7.289 -6.66 1 74.12 469 ALA B C 1
ATOM 9025 O O . ALA B 1 469 ? -21.297 7.824 -7.586 1 74.12 469 ALA B O 1
ATOM 9026 N N . LYS B 1 470 ? -23.141 7.645 -6.387 1 78.19 470 LYS B N 1
ATOM 9027 C CA . LYS B 1 470 ? -23.906 8.516 -7.273 1 78.19 470 LYS B CA 1
ATOM 9028 C C . LYS B 1 470 ? -23.359 9.945 -7.242 1 78.19 470 LYS B C 1
ATOM 9030 O O . LYS B 1 470 ? -23.594 10.711 -8.18 1 78.19 470 LYS B O 1
ATOM 9035 N N . SER B 1 471 ? -22.625 10.219 -6.137 1 85.81 471 SER B N 1
ATOM 9036 C CA . SER B 1 471 ? -22.188 11.586 -5.93 1 85.81 471 SER B CA 1
ATOM 9037 C C . SER B 1 471 ? -20.688 11.719 -6.148 1 85.81 471 SER B C 1
ATOM 9039 O O . SER B 1 471 ? -20.125 12.812 -6.016 1 85.81 471 SER B O 1
ATOM 9041 N N . TYR B 1 472 ? -20.047 10.648 -6.578 1 85.69 472 TYR B N 1
ATOM 9042 C CA . TYR B 1 472 ? -18.594 10.68 -6.723 1 85.69 472 TYR B CA 1
ATOM 9043 C C . TYR B 1 472 ? -18.172 11.734 -7.734 1 85.69 472 TYR B C 1
ATOM 9045 O O . TYR B 1 472 ? -17.234 12.492 -7.492 1 85.69 472 TYR B O 1
ATOM 9053 N N . LYS B 1 473 ? -18.859 11.781 -8.852 1 86 473 LYS B N 1
ATOM 9054 C CA . LYS B 1 473 ? -18.516 12.758 -9.883 1 86 473 LYS B CA 1
ATOM 9055 C C . LYS B 1 473 ? -18.797 14.18 -9.414 1 86 473 LYS B C 1
ATOM 9057 O O . LYS B 1 473 ? -17.969 15.078 -9.617 1 86 473 LYS B O 1
ATOM 9062 N N . PHE B 1 474 ? -19.938 14.289 -8.742 1 88.25 474 PHE B N 1
ATOM 9063 C CA . PHE B 1 474 ? -20.359 15.602 -8.258 1 88.25 474 PHE B CA 1
ATOM 9064 C C . PHE B 1 474 ? -19.359 16.156 -7.254 1 88.25 474 PHE B C 1
ATOM 9066 O O . PHE B 1 474 ? -19.047 17.344 -7.277 1 88.25 474 PHE B O 1
ATOM 9073 N N . LEU B 1 475 ? -18.75 15.281 -6.5 1 91.62 475 LEU B N 1
ATOM 9074 C CA . LEU B 1 475 ? -17.844 15.719 -5.441 1 91.62 475 LEU B CA 1
ATOM 9075 C C . LEU B 1 475 ? -16.391 15.539 -5.863 1 91.62 475 LEU B C 1
ATOM 9077 O O . LEU B 1 475 ? -15.492 15.5 -5.016 1 91.62 475 LEU B O 1
ATOM 9081 N N . ALA B 1 476 ? -16.125 15.352 -7.129 1 92.69 476 ALA B N 1
ATOM 9082 C CA . ALA B 1 476 ? -14.82 15.359 -7.773 1 92.69 476 ALA B CA 1
ATOM 9083 C C . ALA B 1 476 ? -13.984 14.156 -7.332 1 92.69 476 ALA B C 1
ATOM 9085 O O . ALA B 1 476 ? -12.758 14.258 -7.215 1 92.69 476 ALA B O 1
ATOM 9086 N N . ARG B 1 477 ? -14.586 13.047 -7.074 1 92 477 ARG B N 1
ATOM 9087 C CA . ARG B 1 477 ? -13.906 11.836 -6.641 1 92 477 ARG B CA 1
ATOM 9088 C C . ARG B 1 477 ? -14.391 10.617 -7.422 1 92 477 ARG B C 1
ATOM 9090 O O . ARG B 1 477 ? -14.648 9.562 -6.844 1 92 477 ARG B O 1
ATOM 9097 N N . LEU B 1 478 ? -14.531 10.82 -8.695 1 86.25 478 LEU B N 1
ATOM 9098 C CA . LEU B 1 478 ? -15.039 9.789 -9.594 1 86.25 478 LEU B CA 1
ATOM 9099 C C . LEU B 1 478 ? -14.055 8.625 -9.695 1 86.25 478 LEU B C 1
ATOM 9101 O O . LEU B 1 478 ? -14.469 7.469 -9.773 1 86.25 478 LEU B O 1
ATOM 9105 N N . ASP B 1 479 ? -12.789 8.883 -9.609 1 85.88 479 ASP B N 1
ATOM 9106 C CA . ASP B 1 479 ? -11.742 7.891 -9.875 1 85.88 479 ASP B CA 1
ATOM 9107 C C . ASP B 1 479 ? -11.5 7.008 -8.656 1 85.88 479 ASP B C 1
ATOM 9109 O O . ASP B 1 479 ? -11.133 7.504 -7.59 1 85.88 479 ASP B O 1
ATOM 9113 N N . ALA B 1 480 ? -11.656 5.727 -8.852 1 83.81 480 ALA B N 1
ATOM 9114 C CA . ALA B 1 480 ? -11.414 4.785 -7.758 1 83.81 480 ALA B CA 1
ATOM 9115 C C . ALA B 1 480 ? -9.961 4.836 -7.297 1 83.81 480 ALA B C 1
ATOM 9117 O O . ALA B 1 480 ? -9.68 4.703 -6.105 1 83.81 480 ALA B O 1
ATOM 9118 N N . ALA B 1 481 ? -9.062 4.996 -8.211 1 83.31 481 ALA B N 1
ATOM 9119 C CA . ALA B 1 481 ? -7.648 5.137 -7.855 1 83.31 481 ALA B CA 1
ATOM 9120 C C . ALA B 1 481 ? -7.43 6.332 -6.938 1 83.31 481 ALA B C 1
ATOM 9122 O O . ALA B 1 481 ? -6.633 6.262 -5.996 1 83.31 481 ALA B O 1
ATOM 9123 N N . GLY B 1 482 ? -8.156 7.387 -7.238 1 88.88 482 GLY B N 1
ATOM 9124 C CA . GLY B 1 482 ? -8.062 8.578 -6.406 1 88.88 482 GLY B CA 1
ATOM 9125 C C . GLY B 1 482 ? -8.594 8.359 -5 1 88.88 482 GLY B C 1
ATOM 9126 O O . GLY B 1 482 ? -8.023 8.867 -4.031 1 88.88 482 GLY B O 1
ATOM 9127 N N . ARG B 1 483 ? -9.68 7.656 -4.883 1 88.81 483 ARG B N 1
ATOM 9128 C CA . ARG B 1 483 ? -10.234 7.34 -3.572 1 88.81 483 ARG B CA 1
ATOM 9129 C C . ARG B 1 483 ? -9.281 6.457 -2.771 1 88.81 483 ARG B C 1
ATOM 9131 O O . ARG B 1 483 ? -9.062 6.699 -1.583 1 88.81 483 ARG B O 1
ATOM 9138 N N . GLN B 1 484 ? -8.641 5.516 -3.449 1 82.69 484 GLN B N 1
ATOM 9139 C CA . GLN B 1 484 ? -7.668 4.637 -2.805 1 82.69 484 GLN B CA 1
ATOM 9140 C C . GLN B 1 484 ? -6.457 5.422 -2.311 1 82.69 484 GLN B C 1
ATOM 9142 O O . GLN B 1 484 ? -5.973 5.191 -1.203 1 82.69 484 GLN B O 1
ATOM 9147 N N . ALA B 1 485 ? -6.02 6.27 -3.141 1 86.5 485 ALA B N 1
ATOM 9148 C CA . ALA B 1 485 ? -4.863 7.086 -2.789 1 86.5 485 ALA B CA 1
ATOM 9149 C C . ALA B 1 485 ? -5.168 7.977 -1.585 1 86.5 485 ALA B C 1
ATOM 9151 O O . ALA B 1 485 ? -4.316 8.156 -0.711 1 86.5 485 ALA B O 1
ATOM 9152 N N . PHE B 1 486 ? -6.395 8.508 -1.495 1 91.81 486 PHE B N 1
ATOM 9153 C CA . PHE B 1 486 ? -6.789 9.344 -0.369 1 91.81 486 PHE B CA 1
ATOM 9154 C C . PHE B 1 486 ? -6.789 8.547 0.928 1 91.81 486 PHE B C 1
ATOM 9156 O O . PHE B 1 486 ? -6.277 9.008 1.949 1 91.81 486 PHE B O 1
ATOM 9163 N N . VAL B 1 487 ? -7.363 7.418 0.894 1 86.88 487 VAL B N 1
ATOM 9164 C CA . VAL B 1 487 ? -7.453 6.586 2.09 1 86.88 487 VAL B CA 1
ATOM 9165 C C . VAL B 1 487 ? -6.051 6.227 2.578 1 86.88 487 VAL B C 1
ATOM 9167 O O . VAL B 1 487 ? -5.773 6.277 3.779 1 86.88 487 VAL B O 1
ATOM 9170 N N . ALA B 1 488 ? -5.164 5.879 1.639 1 84.25 488 ALA B N 1
ATOM 9171 C CA . ALA B 1 488 ? -3.785 5.57 2.006 1 84.25 488 ALA B CA 1
ATOM 9172 C C . ALA B 1 488 ? -3.109 6.77 2.664 1 84.25 488 ALA B C 1
ATOM 9174 O O . ALA B 1 488 ? -2.424 6.621 3.678 1 84.25 488 ALA B O 1
ATOM 9175 N N . GLU B 1 489 ? -3.305 7.914 2.131 1 90.62 489 GLU B N 1
ATOM 9176 C CA . GLU B 1 489 ? -2.695 9.117 2.684 1 90.62 489 GLU B CA 1
ATOM 9177 C C . GLU B 1 489 ? -3.295 9.469 4.043 1 90.62 489 GLU B C 1
ATOM 9179 O O . GLU B 1 489 ? -2.588 9.945 4.934 1 90.62 489 GLU B O 1
ATOM 9184 N N . MET B 1 490 ? -4.617 9.281 4.172 1 91.44 490 MET B N 1
ATOM 9185 C CA . MET B 1 490 ? -5.285 9.516 5.449 1 91.44 490 MET B CA 1
ATOM 9186 C C . MET B 1 490 ? -4.691 8.641 6.543 1 91.44 490 MET B C 1
ATOM 9188 O O . MET B 1 490 ? -4.359 9.125 7.625 1 91.44 490 MET B O 1
ATOM 9192 N N . ARG B 1 491 ? -4.492 7.383 6.242 1 87.88 491 ARG B N 1
ATOM 9193 C CA . ARG B 1 491 ? -3.912 6.449 7.207 1 87.88 491 ARG B CA 1
ATOM 9194 C C . ARG B 1 491 ? -2.486 6.855 7.566 1 87.88 491 ARG B C 1
ATOM 9196 O O . ARG B 1 491 ? -2.117 6.867 8.742 1 87.88 491 ARG B O 1
ATOM 9203 N N . SER B 1 492 ? -1.728 7.238 6.547 1 89.94 492 SER B N 1
ATOM 9204 C CA . SER B 1 492 ? -0.339 7.629 6.766 1 89.94 492 SER B CA 1
ATOM 9205 C C . SER B 1 492 ? -0.249 8.922 7.578 1 89.94 492 SER B C 1
ATOM 9207 O O . SER B 1 492 ? 0.655 9.078 8.398 1 89.94 492 SER B O 1
ATOM 9209 N N . THR B 1 493 ? -1.16 9.805 7.316 1 94.62 493 THR B N 1
ATOM 9210 C CA . THR B 1 493 ? -1.181 11.062 8.047 1 94.62 493 THR B CA 1
ATOM 9211 C C . THR B 1 493 ? -1.408 10.82 9.539 1 94.62 493 THR B C 1
ATOM 9213 O O . THR B 1 493 ? -0.667 11.336 10.383 1 94.62 493 THR B O 1
ATOM 9216 N N . ALA B 1 494 ? -2.367 10.039 9.828 1 93.75 494 ALA B N 1
ATOM 9217 C CA . ALA B 1 494 ? -2.662 9.742 11.227 1 93.75 494 ALA B CA 1
ATOM 9218 C C . ALA B 1 494 ? -1.504 9 11.883 1 93.75 494 ALA B C 1
ATOM 9220 O O . ALA B 1 494 ? -1.138 9.297 13.023 1 93.75 494 ALA B O 1
ATOM 9221 N N . SER B 1 495 ? -0.961 8.039 11.18 1 90.69 495 SER B N 1
ATOM 9222 C CA . SER B 1 495 ? 0.169 7.289 11.719 1 90.69 495 SER B CA 1
ATOM 9223 C C . SER B 1 495 ? 1.356 8.203 11.992 1 90.69 495 SER B C 1
ATOM 9225 O O . SER B 1 495 ? 2.092 7.996 12.961 1 90.69 495 SER B O 1
ATOM 9227 N N . TYR B 1 496 ? 1.566 9.164 11.164 1 91.75 496 TYR B N 1
ATOM 9228 C CA . TYR B 1 496 ? 2.684 10.102 11.258 1 91.75 496 TYR B CA 1
ATOM 9229 C C . TYR B 1 496 ? 2.482 11.078 12.414 1 91.75 496 TYR B C 1
ATOM 9231 O O . TYR B 1 496 ? 3.428 11.391 13.141 1 91.75 496 TYR B O 1
ATOM 9239 N N . LEU B 1 497 ? 1.23 11.484 12.664 1 96.19 497 LEU B N 1
ATOM 9240 C CA . LEU B 1 497 ? 1.01 12.641 13.523 1 96.19 497 LEU B CA 1
ATOM 9241 C C . LEU B 1 497 ? 0.396 12.219 14.852 1 96.19 497 LEU B C 1
ATOM 9243 O O . LEU B 1 497 ? 0.286 13.031 15.773 1 96.19 497 LEU B O 1
ATOM 9247 N N . LYS B 1 498 ? 0.009 10.992 15.047 1 94.25 498 LYS B N 1
ATOM 9248 C CA . LYS B 1 498 ? -0.784 10.594 16.203 1 94.25 498 LYS B CA 1
ATOM 9249 C C . LYS B 1 498 ? 0.003 10.773 17.5 1 94.25 498 LYS B C 1
ATOM 9251 O O . LYS B 1 498 ? -0.579 10.812 18.594 1 94.25 498 LYS B O 1
ATOM 9256 N N . ASN B 1 499 ? 1.345 10.938 17.391 1 95.56 499 ASN B N 1
ATOM 9257 C CA . ASN B 1 499 ? 2.156 11.148 18.594 1 95.56 499 ASN B CA 1
ATOM 9258 C C . ASN B 1 499 ? 2.068 12.594 19.078 1 95.56 499 ASN B C 1
ATOM 9260 O O . ASN B 1 499 ? 2.484 12.906 20.188 1 95.56 499 ASN B O 1
ATOM 9264 N N . CYS B 1 500 ? 1.557 13.5 18.266 1 97.69 500 CYS B N 1
ATOM 9265 C CA . CYS B 1 500 ? 1.478 14.914 18.609 1 97.69 500 CYS B CA 1
ATOM 9266 C C . CYS B 1 500 ? 0.469 15.141 19.734 1 97.69 500 CYS B C 1
ATOM 9268 O O . CYS B 1 500 ? -0.696 14.758 19.609 1 97.69 500 CYS B O 1
ATOM 9270 N N . THR B 1 501 ? 0.912 15.828 20.75 1 98.38 501 THR B N 1
ATOM 9271 C CA . THR B 1 501 ? 0.099 16.078 21.938 1 98.38 501 THR B CA 1
ATOM 9272 C C . THR B 1 501 ? -1.064 17.016 21.609 1 98.38 501 THR B C 1
ATOM 9274 O O . THR B 1 501 ? -2.184 16.812 22.094 1 98.38 501 THR B O 1
ATOM 9277 N N . SER B 1 502 ? -0.839 17.922 20.781 1 98.81 502 SER B N 1
ATOM 9278 C CA . SER B 1 502 ? -1.758 19.047 20.578 1 98.81 502 SER B CA 1
ATOM 9279 C C . SER B 1 502 ? -2.863 18.672 19.594 1 98.81 502 SER B C 1
ATOM 9281 O O . SER B 1 502 ? -3.908 19.328 19.547 1 98.81 502 SER B O 1
ATOM 9283 N N . ILE B 1 503 ? -2.672 17.719 18.719 1 98.81 503 ILE B N 1
ATOM 9284 C CA . ILE B 1 503 ? -3.713 17.375 17.75 1 98.81 503 ILE B CA 1
ATOM 9285 C C . ILE B 1 503 ? -4.902 16.75 18.484 1 98.81 503 ILE B C 1
ATOM 9287 O O . ILE B 1 503 ? -4.781 15.672 19.062 1 98.81 503 ILE B O 1
ATOM 9291 N N . ALA B 1 504 ? -6.004 17.453 18.406 1 98.75 504 ALA B N 1
ATOM 9292 C CA . ALA B 1 504 ? -7.16 17.094 19.219 1 98.75 504 ALA B CA 1
ATOM 9293 C C . ALA B 1 504 ? -8.242 16.438 18.359 1 98.75 504 ALA B C 1
ATOM 9295 O O . ALA B 1 504 ? -9.008 15.594 18.844 1 98.75 504 ALA B O 1
ATOM 9296 N N . ILE B 1 505 ? -8.352 16.859 17.156 1 98.75 505 ILE B N 1
ATOM 9297 C CA . ILE B 1 505 ? -9.43 16.422 16.266 1 98.75 505 ILE B CA 1
ATOM 9298 C C . ILE B 1 505 ? -8.867 16.141 14.875 1 98.75 505 ILE B C 1
ATOM 9300 O O . ILE B 1 505 ? -8.047 16.906 14.359 1 98.75 505 ILE B O 1
ATOM 9304 N N . TRP B 1 506 ? -9.266 14.984 14.312 1 98.56 506 TRP B N 1
ATOM 9305 C CA . TRP B 1 506 ? -9.039 14.719 12.891 1 98.56 506 TRP B CA 1
ATOM 9306 C C . TRP B 1 506 ? -10.227 15.18 12.055 1 98.56 506 TRP B C 1
ATOM 9308 O O . TRP B 1 506 ? -11.375 14.852 12.359 1 98.56 506 TRP B O 1
ATOM 9318 N N . THR B 1 507 ? -10.016 15.938 10.992 1 98.75 507 THR B N 1
ATOM 9319 C CA . THR B 1 507 ? -11.055 16.281 10.023 1 98.75 507 THR B CA 1
ATOM 9320 C C . THR B 1 507 ? -10.797 15.586 8.688 1 98.75 507 THR B C 1
ATOM 9322 O O . THR B 1 507 ? -9.742 15.773 8.078 1 98.75 507 THR B O 1
ATOM 9325 N N . ILE B 1 508 ? -11.758 14.828 8.227 1 97.12 508 ILE B N 1
ATOM 9326 C CA . ILE B 1 508 ? -11.531 14.016 7.035 1 97.12 508 ILE B CA 1
ATOM 9327 C C . ILE B 1 508 ? -11.836 14.836 5.785 1 97.12 508 ILE B C 1
ATOM 9329 O O . ILE B 1 508 ? -10.984 14.969 4.902 1 97.12 508 ILE B O 1
ATOM 9333 N N . PHE B 1 509 ? -13.039 15.438 5.684 1 97.06 509 PHE B N 1
ATOM 9334 C CA . PHE B 1 509 ? -13.414 16.203 4.5 1 97.06 509 PHE B CA 1
ATOM 9335 C C . PHE B 1 509 ? -13.812 17.625 4.887 1 97.06 509 PHE B C 1
ATOM 9337 O O . PHE B 1 509 ? -14.352 17.859 5.969 1 97.06 509 PHE B O 1
ATOM 9344 N N . ASN B 1 510 ? -13.492 18.547 4.023 1 96.69 510 ASN B N 1
ATOM 9345 C CA . ASN B 1 510 ? -13.914 19.953 4.141 1 96.69 510 ASN B CA 1
ATOM 9346 C C . ASN B 1 510 ? -14.828 20.359 2.986 1 96.69 510 ASN B C 1
ATOM 9348 O O . ASN B 1 510 ? -14.422 20.297 1.823 1 96.69 510 ASN B O 1
ATOM 9352 N N . GLU B 1 511 ? -16.047 20.734 3.23 1 93.25 511 GLU B N 1
ATOM 9353 C CA . GLU B 1 511 ? -16.984 21.375 2.316 1 93.25 511 GLU B CA 1
ATOM 9354 C C . GLU B 1 511 ? -17.219 20.516 1.075 1 93.25 511 GLU B C 1
ATOM 9356 O O . GLU B 1 511 ? -17.312 21.047 -0.037 1 93.25 511 GLU B O 1
ATOM 9361 N N . GLY B 1 512 ? -17.141 19.297 1.256 1 93.12 512 GLY B N 1
ATOM 9362 C CA . GLY B 1 512 ? -17.438 18.375 0.168 1 93.12 512 GLY B CA 1
ATOM 9363 C C . GLY B 1 512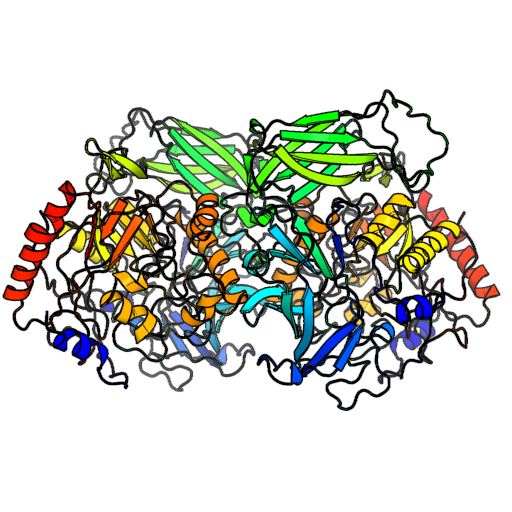 ? -16.297 18.219 -0.82 1 93.12 512 GLY B C 1
ATOM 9364 O O . GLY B 1 512 ? -16.391 17.453 -1.777 1 93.12 512 GLY B O 1
ATOM 9365 N N . TRP B 1 513 ? -15.172 18.906 -0.613 1 94.06 513 TRP B N 1
ATOM 9366 C CA . TRP B 1 513 ? -14.047 18.875 -1.546 1 94.06 513 TRP B CA 1
ATOM 9367 C C . TRP B 1 513 ? -13.43 17.484 -1.595 1 94.06 513 TRP B C 1
ATOM 9369 O O . TRP B 1 513 ? -12.672 17.109 -0.699 1 94.06 513 TRP B O 1
ATOM 9379 N N . GLY B 1 514 ? -13.703 16.797 -2.707 1 94.44 514 GLY B N 1
ATOM 9380 C CA . GLY B 1 514 ? -13.203 15.438 -2.867 1 94.44 514 GLY B CA 1
ATOM 9381 C C . GLY B 1 514 ? -13.797 14.461 -1.873 1 94.44 514 GLY B C 1
ATOM 9382 O O . GLY B 1 514 ? -13.164 13.453 -1.527 1 94.44 514 GLY B O 1
ATOM 9383 N N . GLN B 1 515 ? -14.938 14.727 -1.346 1 93.69 515 GLN B N 1
ATOM 9384 C CA . GLN B 1 515 ? -15.578 13.898 -0.326 1 93.69 515 GLN B CA 1
ATOM 9385 C C . GLN B 1 515 ? -16.172 12.633 -0.937 1 93.69 515 GLN B C 1
ATOM 9387 O O . GLN B 1 515 ? -16.672 12.656 -2.066 1 93.69 515 GLN B O 1
ATOM 9392 N N . PHE B 1 516 ? -16.031 11.539 -0.291 1 89.94 516 PHE B N 1
ATOM 9393 C CA . PHE B 1 516 ? -16.641 10.266 -0.64 1 89.94 516 PHE B CA 1
ATOM 9394 C C . PHE B 1 516 ? -16.766 9.367 0.588 1 89.94 516 PHE B C 1
ATOM 9396 O O . PHE B 1 516 ? -15.922 9.422 1.488 1 89.94 516 PHE B O 1
ATOM 9403 N N . ASP B 1 517 ? -17.828 8.719 0.736 1 85.38 517 ASP B N 1
ATOM 9404 C CA . ASP B 1 517 ? -18.062 7.66 1.714 1 85.38 517 ASP B CA 1
ATOM 9405 C C . ASP B 1 517 ? -17.703 8.125 3.123 1 85.38 517 ASP B C 1
ATOM 9407 O O . ASP B 1 517 ? -16.984 7.426 3.855 1 85.38 517 ASP B O 1
ATOM 9411 N N . ALA B 1 518 ? -18.078 9.312 3.418 1 89.75 518 ALA B N 1
ATOM 9412 C CA . ALA B 1 518 ? -17.766 9.898 4.719 1 89.75 518 ALA B CA 1
ATOM 9413 C C . ALA B 1 518 ? -18.422 9.102 5.848 1 89.75 518 ALA B C 1
ATOM 9415 O O . ALA B 1 518 ? -18.016 9.219 7.008 1 89.75 518 ALA B O 1
ATOM 9416 N N . ALA B 1 519 ? -19.422 8.32 5.57 1 85.81 519 ALA B N 1
ATOM 9417 C CA . ALA B 1 519 ? -20.078 7.488 6.574 1 85.81 519 ALA B CA 1
ATOM 9418 C C . ALA B 1 519 ? -19.156 6.379 7.059 1 85.81 519 ALA B C 1
ATOM 9420 O O . ALA B 1 519 ? -19.234 5.945 8.211 1 85.81 519 ALA B O 1
ATOM 9421 N N . THR B 1 520 ? -18.172 5.969 6.27 1 80.06 520 THR B N 1
ATOM 9422 C CA . THR B 1 520 ? -17.375 4.777 6.551 1 80.06 520 THR B CA 1
ATOM 9423 C C . THR B 1 520 ? -15.953 5.156 6.953 1 80.06 520 THR B C 1
ATOM 9425 O O . THR B 1 520 ? -15.312 4.449 7.734 1 80.06 520 THR B O 1
ATOM 9428 N N . LEU B 1 521 ? -15.414 6.227 6.484 1 86.56 521 LEU B N 1
ATOM 9429 C CA . LEU B 1 521 ? -13.992 6.555 6.582 1 86.56 521 LEU B CA 1
ATOM 9430 C C . LEU B 1 521 ? -13.594 6.809 8.031 1 86.56 521 LEU B C 1
ATOM 9432 O O . LEU B 1 521 ? -12.461 6.516 8.43 1 86.56 521 LEU B O 1
ATOM 9436 N N . PRO B 1 522 ? -14.5 7.316 8.906 1 89.44 522 PRO B N 1
ATOM 9437 C CA . PRO B 1 522 ? -14.109 7.453 10.312 1 89.44 522 PRO B CA 1
ATOM 9438 C C . PRO B 1 522 ? -13.727 6.121 10.945 1 89.44 522 PRO B C 1
ATOM 9440 O O . PRO B 1 522 ? -12.812 6.066 11.773 1 89.44 522 PRO B O 1
ATOM 9443 N N . GLY B 1 523 ? -14.43 5.098 10.602 1 83.12 523 GLY B N 1
ATOM 9444 C CA . GLY B 1 523 ? -14.086 3.779 11.109 1 83.12 523 GLY B CA 1
ATOM 9445 C C . GLY B 1 523 ? -12.688 3.34 10.719 1 83.12 523 GLY B C 1
ATOM 9446 O O . GLY B 1 523 ? -11.945 2.791 11.539 1 83.12 523 GLY B O 1
ATOM 9447 N N . ILE B 1 524 ? -12.281 3.586 9.492 1 80.75 524 ILE B N 1
ATOM 9448 C CA . ILE B 1 524 ? -10.953 3.246 8.992 1 80.75 524 ILE B CA 1
ATOM 9449 C C . ILE B 1 524 ? -9.898 4.062 9.742 1 80.75 524 ILE B C 1
ATOM 9451 O O . ILE B 1 524 ? -8.859 3.527 10.141 1 80.75 524 ILE B O 1
ATOM 9455 N N . LEU B 1 525 ? -10.195 5.305 9.922 1 88.62 525 LEU B N 1
ATOM 9456 C CA . LEU B 1 525 ? -9.25 6.184 10.609 1 88.62 525 LEU B CA 1
ATOM 9457 C C . LEU B 1 525 ? -9.086 5.773 12.07 1 88.62 525 LEU B C 1
ATOM 9459 O O . LEU B 1 525 ? -7.98 5.84 12.609 1 88.62 525 LEU B O 1
ATOM 9463 N N . LYS B 1 526 ? -10.094 5.285 12.734 1 88.06 526 LYS B N 1
ATOM 9464 C CA . LYS B 1 526 ? -10.062 4.891 14.141 1 88.06 526 LYS B CA 1
ATOM 9465 C C . LYS B 1 526 ? -9.164 3.678 14.352 1 88.06 526 LYS B C 1
ATOM 9467 O O . LYS B 1 526 ? -8.617 3.488 15.438 1 88.06 526 LYS B O 1
ATOM 9472 N N . PHE B 1 527 ? -9.039 2.926 13.32 1 80.81 527 PHE B N 1
ATOM 9473 C CA . PHE B 1 527 ? -8.133 1.787 13.43 1 80.81 527 PHE B CA 1
ATOM 9474 C C . PHE B 1 527 ? -6.691 2.254 13.609 1 80.81 527 PHE B C 1
ATOM 9476 O O . PHE B 1 527 ? -5.91 1.61 14.312 1 80.81 527 PHE B O 1
ATOM 9483 N N . ILE B 1 528 ? -6.383 3.344 12.961 1 85.88 528 ILE B N 1
ATOM 9484 C CA . ILE B 1 528 ? -5.027 3.875 13.039 1 85.88 528 ILE B CA 1
ATOM 9485 C C . ILE B 1 528 ? -4.871 4.684 14.328 1 85.88 528 ILE B C 1
ATOM 9487 O O . ILE B 1 528 ? -3.838 4.602 15 1 85.88 528 ILE B O 1
ATOM 9491 N N . ASP B 1 529 ? -5.93 5.473 14.68 1 91.94 529 ASP B N 1
ATOM 9492 C CA . ASP B 1 529 ? -5.887 6.305 15.875 1 91.94 529 ASP B CA 1
ATOM 9493 C C . ASP B 1 529 ? -7.273 6.465 16.484 1 91.94 529 ASP B C 1
ATOM 9495 O O . ASP B 1 529 ? -8.102 7.23 15.984 1 91.94 529 ASP B O 1
ATOM 9499 N N . ASN B 1 530 ? -7.477 5.848 17.594 1 90.94 530 ASN B N 1
ATOM 9500 C CA . ASN B 1 530 ? -8.766 5.93 18.266 1 90.94 530 ASN B CA 1
ATOM 9501 C C . ASN B 1 530 ? -8.695 6.824 19.5 1 90.94 530 ASN B C 1
ATOM 9503 O O . ASN B 1 530 ? -9.57 6.754 20.375 1 90.94 530 ASN B O 1
ATOM 9507 N N . THR B 1 531 ? -7.68 7.645 19.516 1 94.94 531 THR B N 1
ATOM 9508 C CA . THR B 1 531 ? -7.469 8.43 20.719 1 94.94 531 THR B CA 1
ATOM 9509 C C . THR B 1 531 ? -8.086 9.82 20.578 1 94.94 531 THR B C 1
ATOM 9511 O O . THR B 1 531 ? -8.109 10.594 21.531 1 94.94 531 THR B O 1
ATOM 9514 N N . ARG B 1 532 ? -8.641 10.195 19.484 1 96.12 532 ARG B N 1
ATOM 9515 C CA . ARG B 1 532 ? -9.164 11.539 19.25 1 96.12 532 ARG B CA 1
ATOM 9516 C C . ARG B 1 532 ? -10.484 11.484 18.484 1 96.12 532 ARG B C 1
ATOM 9518 O O . ARG B 1 532 ? -10.719 10.57 17.688 1 96.12 532 ARG B O 1
ATOM 9525 N N . PRO B 1 533 ? -11.352 12.516 18.734 1 97.62 533 PRO B N 1
ATOM 9526 C CA . PRO B 1 533 ? -12.586 12.602 17.953 1 97.62 533 PRO B CA 1
ATOM 9527 C C . PRO B 1 533 ? -12.336 12.922 16.469 1 97.62 533 PRO B C 1
ATOM 9529 O O . PRO B 1 533 ? -11.25 13.406 16.125 1 97.62 533 PRO B O 1
ATOM 9532 N N . ILE B 1 534 ? -13.359 12.602 15.664 1 97.19 534 ILE B N 1
ATOM 9533 C CA . ILE B 1 534 ? -13.234 12.758 14.219 1 97.19 534 ILE B CA 1
ATOM 9534 C C . ILE B 1 534 ? -14.359 13.656 13.695 1 97.19 534 ILE B C 1
ATOM 9536 O O . ILE B 1 534 ? -15.531 13.445 14.031 1 97.19 534 ILE B O 1
ATOM 9540 N N . ASP B 1 535 ? -14.055 14.742 13.008 1 98.12 535 ASP B N 1
ATOM 9541 C CA . ASP B 1 535 ? -14.977 15.484 12.164 1 98.12 535 ASP B CA 1
ATOM 9542 C C . ASP B 1 535 ? -14.992 14.93 10.742 1 98.12 535 ASP B C 1
ATOM 9544 O O . ASP B 1 535 ? -14.133 15.266 9.922 1 98.12 535 ASP B O 1
ATOM 9548 N N . ALA B 1 536 ? -16.016 14.156 10.445 1 95 536 ALA B N 1
ATOM 9549 C CA . ALA B 1 536 ? -16.031 13.367 9.219 1 95 536 ALA B CA 1
ATOM 9550 C C . ALA B 1 536 ? -16.25 14.258 7.996 1 95 536 ALA B C 1
ATOM 9552 O O . ALA B 1 536 ? -15.609 14.062 6.957 1 95 536 ALA B O 1
ATOM 9553 N N . ALA B 1 537 ? -17.156 15.164 8.07 1 94.88 537 ALA B N 1
ATOM 9554 C CA . ALA B 1 537 ? -17.484 16.109 7.012 1 94.88 537 ALA B CA 1
ATOM 9555 C C . ALA B 1 537 ? -17.719 17.516 7.574 1 94.88 537 ALA B C 1
ATOM 9557 O O . ALA B 1 537 ? -18.797 17.812 8.078 1 94.88 537 ALA B O 1
ATOM 9558 N N . SER B 1 538 ? -16.781 18.344 7.359 1 96.44 538 SER B N 1
ATOM 9559 C CA . SER B 1 538 ? -16.859 19.688 7.895 1 96.44 538 SER B CA 1
ATOM 9560 C C . SER B 1 538 ? -17.672 20.594 6.977 1 96.44 538 SER B C 1
ATOM 9562 O O . SER B 1 538 ? -17.406 20.672 5.777 1 96.44 538 SER B O 1
ATOM 9564 N N . GLY B 1 539 ? -18.688 21.266 7.512 1 93.56 539 GLY B N 1
ATOM 9565 C CA . GLY B 1 539 ? -19.5 22.234 6.777 1 93.56 539 GLY B CA 1
ATOM 9566 C C . GLY B 1 539 ? -20.812 21.672 6.281 1 93.56 539 GLY B C 1
ATOM 9567 O O . GLY B 1 539 ? -21.875 21.969 6.836 1 93.56 539 GLY B O 1
ATOM 9568 N N . TRP B 1 540 ? -20.672 20.797 5.18 1 90.12 540 TRP B N 1
ATOM 9569 C CA . TRP B 1 540 ? -21.891 20.219 4.617 1 90.12 540 TRP B CA 1
ATOM 9570 C C . TRP B 1 540 ? -21.625 18.812 4.074 1 90.12 540 TRP B C 1
ATOM 9572 O O . TRP B 1 540 ? -20.531 18.281 4.207 1 90.12 540 TRP B O 1
ATOM 9582 N N . PHE B 1 541 ? -22.797 18.188 3.586 1 90.44 541 PHE B N 1
ATOM 9583 C CA . PHE B 1 541 ? -22.859 16.812 3.119 1 90.44 541 PHE B CA 1
ATOM 9584 C C . PHE B 1 541 ? -22.531 15.844 4.25 1 90.44 541 PHE B C 1
ATOM 9586 O O . PHE B 1 541 ? -21.688 14.961 4.098 1 90.44 541 PHE B O 1
ATOM 9593 N N . ASP B 1 542 ? -23.125 16.094 5.348 1 91.62 542 ASP B N 1
ATOM 9594 C CA . ASP B 1 542 ? -22.984 15.273 6.547 1 91.62 542 ASP B CA 1
ATOM 9595 C C . ASP B 1 542 ? -23.609 13.898 6.352 1 91.62 542 ASP B C 1
ATOM 9597 O O . ASP B 1 542 ? -24.766 13.797 5.945 1 91.62 542 ASP B O 1
ATOM 9601 N N . GLN B 1 543 ? -22.859 12.875 6.613 1 89.31 543 GLN B N 1
ATOM 9602 C CA . GLN B 1 543 ? -23.344 11.516 6.391 1 89.31 543 GLN B CA 1
ATOM 9603 C C . GLN B 1 543 ? -23.672 10.828 7.715 1 89.31 543 GLN B C 1
ATOM 9605 O O . GLN B 1 543 ? -23.766 9.602 7.777 1 89.31 543 GLN B O 1
ATOM 9610 N N . GLY B 1 544 ? -23.688 11.57 8.797 1 89.88 544 GLY B N 1
ATOM 9611 C CA . GLY B 1 544 ? -24.109 11.07 10.094 1 89.88 544 GLY B CA 1
ATOM 9612 C C . GLY B 1 544 ? -23.016 10.32 10.836 1 89.88 544 GLY B C 1
ATOM 9613 O O . GLY B 1 544 ? -23.281 9.633 11.82 1 89.88 544 GLY B O 1
ATOM 9614 N N . SER B 1 545 ? -21.797 10.438 10.391 1 89.31 545 SER B N 1
ATOM 9615 C CA . SER B 1 545 ? -20.672 9.734 11.016 1 89.31 545 SER B CA 1
ATOM 9616 C C . SER B 1 545 ? -19.734 10.711 11.727 1 89.31 545 SER B C 1
ATOM 9618 O O . SER B 1 545 ? -19.922 11.93 11.641 1 89.31 545 SER B O 1
ATOM 9620 N N . GLY B 1 546 ? -18.812 10.172 12.539 1 92.5 546 GLY B N 1
ATOM 9621 C CA . GLY B 1 546 ? -17.906 11 13.312 1 92.5 546 GLY B CA 1
ATOM 9622 C C . GLY B 1 546 ? -18.516 11.508 14.609 1 92.5 546 GLY B C 1
ATOM 9623 O O . GLY B 1 546 ? -19.516 10.969 15.078 1 92.5 546 GLY B O 1
ATOM 9624 N N . ASP B 1 547 ? -17.891 12.508 15.109 1 96.75 547 ASP B N 1
ATOM 9625 C CA . ASP B 1 547 ? -18.25 12.906 16.469 1 96.75 547 ASP B CA 1
ATOM 9626 C C . ASP B 1 547 ? -18.906 14.289 16.484 1 96.75 547 ASP B C 1
ATOM 9628 O O . ASP B 1 547 ? -19.391 14.734 17.531 1 96.75 547 ASP B O 1
ATOM 9632 N N . PHE B 1 548 ? -19.016 14.906 15.25 1 97 548 PHE B N 1
ATOM 9633 C CA . PHE B 1 548 ? -19.469 16.297 15.258 1 97 548 PHE B CA 1
ATOM 9634 C C . PHE B 1 548 ? -20.562 16.516 14.227 1 97 548 PHE B C 1
ATOM 9636 O O . PHE B 1 548 ? -20.516 15.945 13.133 1 97 548 PHE B O 1
ATOM 9643 N N . ASN B 1 549 ? -21.562 17.234 14.625 1 95.25 549 ASN B N 1
ATOM 9644 C CA . ASN B 1 549 ? -22.359 18 13.672 1 95.25 549 ASN B CA 1
ATOM 9645 C C . ASN B 1 549 ? -21.672 19.328 13.312 1 95.25 549 ASN B C 1
ATOM 9647 O O . ASN B 1 549 ? -21.828 20.328 14.016 1 95.25 549 ASN B O 1
ATOM 9651 N N . SER B 1 550 ? -20.969 19.312 12.219 1 95.5 550 SER B N 1
ATOM 9652 C CA . SER B 1 550 ? -20.047 20.375 11.836 1 95.5 550 SER B CA 1
ATOM 9653 C C . SER B 1 550 ? -20.688 21.359 10.875 1 95.5 550 SER B C 1
ATOM 9655 O O . SER B 1 550 ? -21.188 20.969 9.812 1 95.5 550 SER B O 1
ATOM 9657 N N . ILE B 1 551 ? -20.625 22.641 11.227 1 93.94 551 ILE B N 1
ATOM 9658 C CA . ILE B 1 551 ? -21.391 23.641 10.492 1 93.94 551 ILE B CA 1
ATOM 9659 C C . ILE B 1 551 ? -20.469 24.781 10.039 1 93.94 551 ILE B C 1
ATOM 9661 O O . ILE B 1 551 ? -19.609 25.234 10.805 1 93.94 551 ILE B O 1
ATOM 9665 N N . HIS B 1 552 ? -20.609 25.156 8.789 1 94.12 552 HIS B N 1
ATOM 9666 C CA . HIS B 1 552 ? -20.062 26.406 8.289 1 94.12 552 HIS B CA 1
ATOM 9667 C C . HIS B 1 552 ? -21.141 27.469 8.156 1 94.12 552 HIS B C 1
ATOM 9669 O O . HIS B 1 552 ? -22.203 27.219 7.574 1 94.12 552 HIS B O 1
ATOM 9675 N N . ASN B 1 553 ? -20.922 28.531 8.727 1 91.88 553 ASN B N 1
ATOM 9676 C CA . ASN B 1 553 ? -21.891 29.625 8.695 1 91.88 553 ASN B CA 1
ATOM 9677 C C . ASN B 1 553 ? -21.203 30.984 8.617 1 91.88 553 ASN B C 1
ATOM 9679 O O . ASN B 1 553 ? -20.625 31.438 9.602 1 91.88 553 ASN B O 1
ATOM 9683 N N . TYR B 1 554 ? -21.344 31.625 7.539 1 88.06 554 TYR B N 1
ATOM 9684 C CA . TYR B 1 554 ? -20.688 32.906 7.344 1 88.06 554 TYR B CA 1
ATOM 9685 C C . TYR B 1 554 ? -21.703 34.031 7.25 1 88.06 554 TYR B C 1
ATOM 9687 O O . TYR B 1 554 ? -21.344 35.219 7.363 1 88.06 554 TYR B O 1
ATOM 9695 N N . PHE B 1 555 ? -22.938 33.688 7.145 1 82.75 555 PHE B N 1
ATOM 9696 C CA . PHE B 1 555 ? -23.844 34.75 6.715 1 82.75 555 PHE B CA 1
ATOM 9697 C C . PHE B 1 555 ? -25.062 34.812 7.629 1 82.75 555 PHE B C 1
ATOM 9699 O O . PHE B 1 555 ? -25.828 35.781 7.586 1 82.75 555 PHE B O 1
ATOM 9706 N N . ARG B 1 556 ? -25.219 33.844 8.367 1 86.44 556 ARG B N 1
ATOM 9707 C CA . ARG B 1 556 ? -26.406 33.812 9.219 1 86.44 556 ARG B CA 1
ATOM 9708 C C . ARG B 1 556 ? -26.031 33.906 10.688 1 86.44 556 ARG B C 1
ATOM 9710 O O . ARG B 1 556 ? -24.859 33.688 11.047 1 86.44 556 ARG B O 1
ATOM 9717 N N . LYS B 1 557 ? -27.016 34.25 11.414 1 90.5 557 LYS B N 1
ATOM 9718 C CA . LYS B 1 557 ? -26.797 34.188 12.859 1 90.5 557 LYS B CA 1
ATOM 9719 C C . LYS B 1 557 ? -26.516 32.75 13.32 1 90.5 557 LYS B C 1
ATOM 9721 O O . LYS B 1 557 ? -27.234 31.828 12.961 1 90.5 557 LYS B O 1
ATOM 9726 N N . PRO B 1 558 ? -25.422 32.656 14.047 1 93.94 558 PRO B N 1
ATOM 9727 C CA . PRO B 1 558 ? -25.094 31.312 14.516 1 93.94 558 PRO B CA 1
ATOM 9728 C C . PRO B 1 558 ? -26.172 30.719 15.43 1 93.94 558 PRO B C 1
ATOM 9730 O O . PRO B 1 558 ? -26.766 31.453 16.234 1 93.94 558 PRO B O 1
ATOM 9733 N N . SER B 1 559 ? -26.391 29.438 15.328 1 93.12 559 SER B N 1
ATOM 9734 C CA . SER B 1 559 ? -27.328 28.688 16.156 1 93.12 559 SER B CA 1
ATOM 9735 C C . SER B 1 559 ? -26.859 27.25 16.359 1 93.12 559 SER B C 1
ATOM 9737 O O . SER B 1 559 ? -25.875 26.828 15.742 1 93.12 559 SER B O 1
ATOM 9739 N N . VAL B 1 560 ? -27.469 26.594 17.234 1 95.62 560 VAL B N 1
ATOM 9740 C CA . VAL B 1 560 ? -27.156 25.188 17.516 1 95.62 560 VAL B CA 1
ATOM 9741 C C . VAL B 1 560 ? -28.297 24.297 17.031 1 95.62 560 VAL B C 1
ATOM 9743 O O . VAL B 1 560 ? -29.266 24.062 17.75 1 95.62 560 VAL B O 1
ATOM 9746 N N . PRO B 1 561 ? -28.156 23.812 15.883 1 91.94 561 PRO B N 1
ATOM 9747 C CA . PRO B 1 561 ? -29.234 22.953 15.383 1 91.94 561 PRO B CA 1
ATOM 9748 C C . PRO B 1 561 ? -29.297 21.609 16.109 1 91.94 561 PRO B C 1
ATOM 9750 O O . PRO B 1 561 ? -28.312 21.156 16.688 1 91.94 561 PRO B O 1
ATOM 9753 N N . VAL B 1 562 ? -30.438 20.969 16.047 1 89.5 562 VAL B N 1
ATOM 9754 C CA . VAL B 1 562 ? -30.625 19.641 16.594 1 89.5 562 VAL B CA 1
ATOM 9755 C C . VAL B 1 562 ? -29.969 18.609 15.688 1 89.5 562 VAL B C 1
ATOM 9757 O O . VAL B 1 562 ? -30.094 18.672 14.461 1 89.5 562 VAL B O 1
ATOM 9760 N N . ASP B 1 563 ? -29.203 17.75 16.312 1 91.69 563 ASP B N 1
ATOM 9761 C CA . ASP B 1 563 ? -28.562 16.672 15.562 1 91.69 563 ASP B CA 1
ATOM 9762 C C . ASP B 1 563 ? -29.219 15.328 15.883 1 91.69 563 ASP B C 1
ATOM 9764 O O . ASP B 1 563 ? -29.156 14.852 17.016 1 91.69 563 ASP B O 1
ATOM 9768 N N . LYS B 1 564 ? -29.781 14.617 14.898 1 88.62 564 LYS B N 1
ATOM 9769 C CA . LYS B 1 564 ? -30.469 13.344 15.086 1 88.62 564 LYS B CA 1
ATOM 9770 C C . LYS B 1 564 ? -29.5 12.266 15.57 1 88.62 564 LYS B C 1
ATOM 9772 O O . LYS B 1 564 ? -29.922 11.266 16.156 1 88.62 564 LYS B O 1
ATOM 9777 N N . HIS B 1 565 ? -28.234 12.477 15.344 1 90.25 565 HIS B N 1
ATOM 9778 C CA . HIS B 1 565 ? -27.234 11.477 15.727 1 90.25 565 HIS B CA 1
ATOM 9779 C C . HIS B 1 565 ? -26.625 11.805 17.078 1 90.25 565 HIS B C 1
ATOM 9781 O O . HIS B 1 565 ? -25.734 11.094 17.562 1 90.25 565 HIS B O 1
ATOM 9787 N N . LYS B 1 566 ? -27.062 12.875 17.719 1 92.69 566 LYS B N 1
ATOM 9788 C CA . LYS B 1 566 ? -26.688 13.281 19.062 1 92.69 566 LYS B CA 1
ATOM 9789 C C . LYS B 1 566 ? -25.188 13.516 19.172 1 92.69 566 LYS B C 1
ATOM 9791 O O . LYS B 1 566 ? -24.547 13.102 20.141 1 92.69 566 LYS B O 1
ATOM 9796 N N . ARG B 1 567 ? -24.609 14.125 18.172 1 95.56 567 ARG B N 1
ATOM 9797 C CA . ARG B 1 567 ? -23.203 14.484 18.141 1 95.56 567 ARG B CA 1
ATOM 9798 C C . ARG B 1 567 ? -22.984 15.898 18.672 1 95.56 567 ARG B C 1
ATOM 9800 O O . ARG B 1 567 ? -23.953 16.625 18.906 1 95.56 567 ARG B O 1
ATOM 9807 N N . ALA B 1 568 ? -21.781 16.234 18.906 1 97.56 568 ALA B N 1
ATOM 9808 C CA . ALA B 1 568 ? -21.469 17.578 19.391 1 97.56 568 ALA B CA 1
ATOM 9809 C C . ALA B 1 568 ? -21.609 18.609 18.266 1 97.56 568 ALA B C 1
ATOM 9811 O O . ALA B 1 568 ? -21.188 18.359 17.125 1 97.56 568 ALA B O 1
ATOM 9812 N N . CYS B 1 569 ? -22.266 19.703 18.531 1 97.62 569 CYS B N 1
ATOM 9813 C CA . CYS B 1 569 ? -22.391 20.781 17.547 1 97.62 569 CYS B CA 1
ATOM 9814 C C . CYS B 1 569 ? -21.109 21.594 17.484 1 97.62 569 CYS B C 1
ATOM 9816 O O . CYS B 1 569 ? -20.641 22.109 18.5 1 97.62 569 CYS B O 1
ATOM 9818 N N . PHE B 1 570 ? -20.516 21.703 16.359 1 98.38 570 PHE B N 1
ATOM 9819 C CA . PHE B 1 570 ? -19.25 22.391 16.141 1 98.38 570 PHE B CA 1
ATOM 9820 C C . PHE B 1 570 ? -19.359 23.391 15 1 98.38 570 PHE B C 1
ATOM 9822 O O . PHE B 1 570 ? -19.641 23 13.859 1 98.38 570 PHE B O 1
ATOM 9829 N N . LEU B 1 571 ? -19.344 24.703 15.273 1 98.06 571 LEU B N 1
ATOM 9830 C CA . LEU B 1 571 ? -19.25 25.734 14.234 1 98.06 571 LEU B CA 1
ATOM 9831 C C . LEU B 1 571 ? -17.828 25.812 13.68 1 98.06 571 LEU B C 1
ATOM 9833 O O . LEU B 1 571 ? -17.062 26.703 14.055 1 98.06 571 LEU B O 1
ATOM 9837 N N . SER B 1 572 ? -17.578 24.891 12.773 1 97.94 572 SER B N 1
ATOM 9838 C CA . SER B 1 572 ? -16.203 24.594 12.398 1 97.94 572 SER B CA 1
ATOM 9839 C C . SER B 1 572 ? -15.672 25.594 11.391 1 97.94 572 SER B C 1
ATOM 9841 O O . SER B 1 572 ? -14.492 25.547 11.016 1 97.94 572 SER B O 1
ATOM 9843 N N . GLU B 1 573 ? -16.484 26.578 10.859 1 96.88 573 GLU B N 1
ATOM 9844 C CA . GLU B 1 573 ? -16.031 27.781 10.141 1 96.88 573 GLU B CA 1
ATOM 9845 C C . GLU B 1 573 ? -17.047 28.906 10.25 1 96.88 573 GLU B C 1
ATOM 9847 O O . GLU B 1 573 ? -18.25 28.688 10.07 1 96.88 573 GLU B O 1
ATOM 9852 N N . CYS B 1 574 ? -16.594 30.047 10.508 1 95.88 574 CYS B N 1
ATOM 9853 C CA . CYS B 1 574 ? -17.453 31.234 10.594 1 95.88 574 CYS B CA 1
ATOM 9854 C C . CYS B 1 574 ? -16.625 32.5 10.523 1 95.88 574 CYS B C 1
ATOM 9856 O O . CYS B 1 574 ? -15.391 32.438 10.5 1 95.88 574 CYS B O 1
ATOM 9858 N N . GLY B 1 575 ? -17.281 33.594 10.422 1 94.88 575 GLY B N 1
ATOM 9859 C CA . GLY B 1 575 ? -16.625 34.906 10.438 1 94.88 575 GLY B CA 1
ATOM 9860 C C . GLY B 1 575 ? -15.977 35.25 9.117 1 94.88 575 GLY B C 1
ATOM 9861 O O . GLY B 1 575 ? -16.625 35.219 8.07 1 94.88 575 GLY B O 1
ATOM 9862 N N . GLY B 1 576 ? -14.727 35.656 9.188 1 93.31 576 GLY B N 1
ATOM 9863 C CA . GLY B 1 576 ? -13.984 36 7.98 1 93.31 576 GLY B CA 1
ATOM 9864 C C . GLY B 1 576 ? -14.211 37.438 7.527 1 93.31 576 GLY B C 1
ATOM 9865 O O . GLY B 1 576 ? -14.438 37.688 6.344 1 93.31 576 GLY B O 1
ATOM 9866 N N . LEU B 1 577 ? -14.211 38.312 8.43 1 92.69 577 LEU B N 1
ATOM 9867 C CA . LEU B 1 577 ? -14.391 39.75 8.094 1 92.69 577 LEU B CA 1
ATOM 9868 C C . LEU B 1 577 ? -13.227 40.25 7.262 1 92.69 577 LEU B C 1
ATOM 9870 O O . LEU B 1 577 ? -12.062 39.969 7.555 1 92.69 577 LEU B O 1
ATOM 9874 N N . THR B 1 578 ? -13.594 41.031 6.227 1 92.69 578 THR B N 1
ATOM 9875 C CA . THR B 1 578 ? -12.602 41.438 5.242 1 92.69 578 THR B CA 1
ATOM 9876 C C . THR B 1 578 ? -12.188 42.906 5.445 1 92.69 578 THR B C 1
ATOM 9878 O O . THR B 1 578 ? -13.047 43.781 5.566 1 92.69 578 THR B O 1
ATOM 9881 N N . TYR B 1 579 ? -10.945 43.094 5.48 1 93.69 579 TYR B N 1
ATOM 9882 C CA . TYR B 1 579 ? -10.383 44.438 5.562 1 93.69 579 TYR B CA 1
ATOM 9883 C C . TYR B 1 579 ? -9.109 44.531 4.734 1 93.69 579 TYR B C 1
ATOM 9885 O O . TYR B 1 579 ? -8.094 43.906 5.066 1 93.69 579 TYR B O 1
ATOM 9893 N N . TYR B 1 580 ? -9.188 45.312 3.666 1 92.5 580 TYR B N 1
ATOM 9894 C CA . TYR B 1 580 ? -8.039 45.531 2.791 1 92.5 580 TYR B CA 1
ATOM 9895 C C . TYR B 1 580 ? -7.109 46.594 3.369 1 92.5 580 TYR B C 1
ATOM 9897 O O . TYR B 1 580 ? -7.512 47.75 3.561 1 92.5 580 TYR B O 1
ATOM 9905 N N . MET B 1 581 ? -5.906 46.219 3.648 1 93.12 581 MET B N 1
ATOM 9906 C CA . MET B 1 581 ? -4.922 47.156 4.164 1 93.12 581 MET B CA 1
ATOM 9907 C C . MET B 1 581 ? -3.838 47.438 3.129 1 93.12 581 MET B C 1
ATOM 9909 O O . MET B 1 581 ? -2.896 46.656 2.982 1 93.12 581 MET B O 1
ATOM 9913 N N . GLU B 1 582 ? -3.916 48.656 2.635 1 90.44 582 GLU B N 1
ATOM 9914 C CA . GLU B 1 582 ? -2.969 49.031 1.594 1 90.44 582 GLU B CA 1
ATOM 9915 C C . GLU B 1 582 ? -1.528 48.875 2.066 1 90.44 582 GLU B C 1
ATOM 9917 O O . GLU B 1 582 ? -1.193 49.219 3.197 1 90.44 582 GLU B O 1
ATOM 9922 N N . GLY B 1 583 ? -0.738 48.281 1.229 1 92.75 583 GLY B N 1
ATOM 9923 C CA . GLY B 1 583 ? 0.669 48.094 1.533 1 92.75 583 GLY B CA 1
ATOM 9924 C C . GLY B 1 583 ? 0.948 46.75 2.199 1 92.75 583 GLY B C 1
ATOM 9925 O O . GLY B 1 583 ? 2.104 46.344 2.316 1 92.75 583 GLY B O 1
ATOM 9926 N N . HIS B 1 584 ? -0.132 46.125 2.598 1 95.56 584 HIS B N 1
ATOM 9927 C CA . HIS B 1 584 ? 0.061 44.844 3.303 1 95.56 584 HIS B CA 1
ATOM 9928 C C . HIS B 1 584 ? -0.711 43.719 2.631 1 95.56 584 HIS B C 1
ATOM 9930 O O . HIS B 1 584 ? -0.864 42.656 3.207 1 95.56 584 HIS B O 1
ATOM 9936 N N . CYS B 1 585 ? -1.234 43.969 1.474 1 93.06 585 CYS B N 1
ATOM 9937 C CA . CYS B 1 585 ? -1.951 43 0.681 1 93.06 585 CYS B CA 1
ATOM 9938 C C . CYS B 1 585 ? -1.184 42.656 -0.591 1 93.06 585 CYS B C 1
ATOM 9940 O O . CYS B 1 585 ? -0.612 43.531 -1.231 1 93.06 585 CYS B O 1
ATOM 9942 N N . ALA B 1 586 ? -1.17 41.438 -0.909 1 91.94 586 ALA B N 1
ATOM 9943 C CA . ALA B 1 586 ? -0.438 41 -2.094 1 91.94 586 ALA B CA 1
ATOM 9944 C C . ALA B 1 586 ? -1.269 41.188 -3.357 1 91.94 586 ALA B C 1
ATOM 9946 O O . ALA B 1 586 ? -0.719 41.375 -4.445 1 91.94 586 ALA B O 1
ATOM 9947 N N . SER B 1 587 ? -2.469 41.094 -3.178 1 88.12 587 SER B N 1
ATOM 9948 C CA . SER B 1 587 ? -3.369 41.219 -4.32 1 88.12 587 SER B CA 1
ATOM 9949 C C . SER B 1 587 ? -4.18 42.5 -4.258 1 88.12 587 SER B C 1
ATOM 9951 O O . SER B 1 587 ? -4.488 43 -3.172 1 88.12 587 SER B O 1
ATOM 9953 N N . ARG B 1 588 ? -4.504 42.969 -5.406 1 81.62 588 ARG B N 1
ATOM 9954 C CA . ARG B 1 588 ? -5.398 44.125 -5.473 1 81.62 588 ARG B CA 1
ATOM 9955 C C . ARG B 1 588 ? -6.859 43.688 -5.395 1 81.62 588 ARG B C 1
ATOM 9957 O O . ARG B 1 588 ? -7.742 44.5 -5.125 1 81.62 588 ARG B O 1
ATOM 9964 N N . LYS B 1 589 ? -6.992 42.438 -5.633 1 78.12 589 LYS B N 1
ATOM 9965 C CA . LYS B 1 589 ? -8.328 41.875 -5.512 1 78.12 589 LYS B CA 1
ATOM 9966 C C . LYS B 1 589 ? -8.586 41.375 -4.094 1 78.12 589 LYS B C 1
ATOM 9968 O O . LYS B 1 589 ? -7.652 40.969 -3.395 1 78.12 589 LYS B O 1
ATOM 9973 N N . THR B 1 590 ? -9.875 41.562 -3.713 1 77.69 590 THR B N 1
ATOM 9974 C CA . THR B 1 590 ? -10.227 41.125 -2.373 1 77.69 590 THR B CA 1
ATOM 9975 C C . THR B 1 590 ? -11.289 40.031 -2.434 1 77.69 590 THR B C 1
ATOM 9977 O O . THR B 1 590 ? -12.164 40.062 -3.305 1 77.69 590 THR B O 1
ATOM 9980 N N . TYR B 1 591 ? -11.102 39.062 -1.685 1 74.81 591 TYR B N 1
ATOM 9981 C CA . TYR B 1 591 ? -12.07 38.031 -1.434 1 74.81 591 TYR B CA 1
ATOM 9982 C C . TYR B 1 591 ? -12.359 37.875 0.058 1 74.81 591 TYR B C 1
ATOM 9984 O O . TYR B 1 591 ? -11.453 37.969 0.883 1 74.81 591 TYR B O 1
ATOM 9992 N N . GLY B 1 592 ? -13.695 37.875 0.365 1 72.62 592 GLY B N 1
ATOM 9993 C CA . GLY B 1 592 ? -14.117 37.719 1.746 1 72.62 592 GLY B CA 1
ATOM 9994 C C . GLY B 1 592 ? -15.617 37.812 1.93 1 72.62 592 GLY B C 1
ATOM 9995 O O . GLY B 1 592 ? -16.375 37.75 0.956 1 72.62 592 GLY B O 1
ATOM 9996 N N . TYR B 1 593 ? -16.125 37.812 3.125 1 70.31 593 TYR B N 1
ATOM 9997 C CA . TYR B 1 593 ? -17.547 37.625 3.395 1 70.31 593 TYR B CA 1
ATOM 9998 C C . TYR B 1 593 ? -18.203 38.938 3.803 1 70.31 593 TYR B C 1
ATOM 10000 O O . TYR B 1 593 ? -19.375 39.188 3.482 1 70.31 593 TYR B O 1
ATOM 10008 N N . ALA B 1 594 ? -17.484 39.781 4.613 1 74.88 594 ALA B N 1
ATOM 10009 C CA . ALA B 1 594 ? -17.938 41.125 4.973 1 74.88 594 ALA B CA 1
ATOM 10010 C C . ALA B 1 594 ? -16.797 42.156 4.867 1 74.88 594 ALA B C 1
ATOM 10012 O O . ALA B 1 594 ? -15.773 42 5.539 1 74.88 594 ALA B O 1
ATOM 10013 N N . THR B 1 595 ? -17.094 43.156 4.066 1 83.88 595 THR B N 1
ATOM 10014 C CA . THR B 1 595 ? -16.016 44.094 3.812 1 83.88 595 THR B CA 1
ATOM 10015 C C . THR B 1 595 ? -16.141 45.344 4.695 1 83.88 595 THR B C 1
ATOM 10017 O O . THR B 1 595 ? -17.234 45.875 4.844 1 83.88 595 THR B O 1
ATOM 10020 N N . TYR B 1 596 ? -15 45.688 5.234 1 89.88 596 TYR B N 1
ATOM 10021 C CA . TYR B 1 596 ? -14.969 46.875 6.113 1 89.88 596 TYR B CA 1
ATOM 10022 C C . TYR B 1 596 ? -14.008 47.938 5.582 1 89.88 596 TYR B C 1
ATOM 10024 O O . TYR B 1 596 ? -12.953 47.594 5.035 1 89.88 596 TYR B O 1
ATOM 10032 N N . LYS B 1 597 ? -14.43 49.188 5.816 1 88.5 597 LYS B N 1
ATOM 10033 C CA . LYS B 1 597 ? -13.562 50.312 5.477 1 88.5 597 LYS B CA 1
ATOM 10034 C C . LYS B 1 597 ? -12.859 50.844 6.715 1 88.5 597 LYS B C 1
ATOM 10036 O O . LYS B 1 597 ? -11.867 51.562 6.605 1 88.5 597 LYS B O 1
ATOM 10041 N N . SER B 1 598 ? -13.391 50.438 7.809 1 92.75 598 SER B N 1
ATOM 10042 C CA . SER B 1 598 ? -12.836 50.906 9.086 1 92.75 598 SER B CA 1
ATOM 10043 C C . SER B 1 598 ? -12.375 49.719 9.93 1 92.75 598 SER B C 1
ATOM 10045 O O . SER B 1 598 ? -13.172 48.844 10.258 1 92.75 598 SER B O 1
ATOM 10047 N N . ARG B 1 599 ? -11.148 49.844 10.305 1 93.5 599 ARG B N 1
ATOM 10048 C CA . ARG B 1 599 ? -10.594 48.812 11.164 1 93.5 599 ARG B CA 1
ATOM 10049 C C . ARG B 1 599 ? -11.281 48.781 12.523 1 93.5 599 ARG B C 1
ATOM 10051 O O . ARG B 1 599 ? -11.5 47.719 13.102 1 93.5 599 ARG B O 1
ATOM 10058 N N . LYS B 1 600 ? -11.539 49.969 13.008 1 94.88 600 LYS B N 1
ATOM 10059 C CA . LYS B 1 600 ? -12.234 50.094 14.289 1 94.88 600 LYS B CA 1
ATOM 10060 C C . LYS B 1 600 ? -13.594 49.406 14.25 1 94.88 600 LYS B C 1
ATOM 10062 O O . LYS B 1 600 ? -13.938 48.656 15.164 1 94.88 600 LYS B O 1
ATOM 10067 N N . LYS B 1 601 ? -14.312 49.688 13.227 1 95.06 601 LYS B N 1
ATOM 10068 C CA . LYS B 1 601 ? -15.633 49.062 13.094 1 95.06 601 LYS B CA 1
ATOM 10069 C C . LYS B 1 601 ? -15.523 47.562 12.953 1 95.06 601 LYS B C 1
ATOM 10071 O O . LYS B 1 601 ? -16.344 46.812 13.508 1 95.06 601 LYS B O 1
ATOM 10076 N N . MET B 1 602 ? -14.531 47.125 12.242 1 95.12 602 MET B N 1
ATOM 10077 C CA . MET B 1 602 ? -14.297 45.688 12.086 1 95.12 602 MET B CA 1
ATOM 10078 C C . MET B 1 602 ? -14.062 45.031 13.438 1 95.12 602 MET B C 1
ATOM 10080 O O . MET B 1 602 ? -14.617 43.969 13.727 1 95.12 602 MET B O 1
ATOM 10084 N N . ASN B 1 603 ? -13.242 45.594 14.25 1 96.56 603 ASN B N 1
ATOM 10085 C CA . ASN B 1 603 ? -12.945 45.062 15.57 1 96.56 603 ASN B CA 1
ATOM 10086 C C . ASN B 1 603 ? -14.188 45.062 16.453 1 96.56 603 ASN B C 1
ATOM 10088 O O . ASN B 1 603 ? -14.383 44.125 17.234 1 96.56 603 ASN B O 1
ATOM 10092 N N . GLU B 1 604 ? -15.016 46.125 16.312 1 96 604 GLU B N 1
ATOM 10093 C CA . GLU B 1 604 ? -16.266 46.188 17.078 1 96 604 GLU B CA 1
ATOM 10094 C C . GLU B 1 604 ? -17.219 45.062 16.672 1 96 604 GLU B C 1
ATOM 10096 O O . GLU B 1 604 ? -17.766 44.375 17.531 1 96 604 GLU B O 1
ATOM 10101 N N . ASP B 1 605 ? -17.344 44.938 15.453 1 94.81 605 ASP B N 1
ATOM 10102 C CA . ASP B 1 605 ? -18.25 43.906 14.945 1 94.81 605 ASP B CA 1
ATOM 10103 C C . ASP B 1 605 ? -17.734 42.5 15.266 1 94.81 605 ASP B C 1
ATOM 10105 O O . ASP B 1 605 ? -18.531 41.594 15.562 1 94.81 605 ASP B O 1
ATOM 10109 N N . TYR B 1 606 ? -16.438 42.344 15.156 1 96 606 TYR B N 1
ATOM 10110 C CA . TYR B 1 606 ? -15.828 41.094 15.57 1 96 606 TYR B CA 1
ATOM 10111 C C . TYR B 1 606 ? -16.141 40.781 17.031 1 96 606 TYR B C 1
ATOM 10113 O O . TYR B 1 606 ? -16.531 39.656 17.359 1 96 606 TYR B O 1
ATOM 10121 N N . GLY B 1 607 ? -15.953 41.656 17.875 1 96.19 607 GLY B N 1
ATOM 10122 C CA . GLY B 1 607 ? -16.25 41.5 19.297 1 96.19 607 GLY B CA 1
ATOM 10123 C C . GLY B 1 607 ? -17.703 41.125 19.547 1 96.19 607 GLY B C 1
ATOM 10124 O O . GLY B 1 607 ? -18 40.281 20.375 1 96.19 607 GLY B O 1
ATOM 10125 N N . GLN B 1 608 ? -18.594 41.875 18.844 1 95.31 608 GLN B N 1
ATOM 10126 C CA . GLN B 1 608 ? -20.016 41.594 18.984 1 95.31 608 GLN B CA 1
ATOM 10127 C C . GLN B 1 608 ? -20.344 40.188 18.547 1 95.31 608 GLN B C 1
ATOM 10129 O O . GLN B 1 608 ? -21.094 39.469 19.219 1 95.31 608 GLN B O 1
ATOM 10134 N N . PHE B 1 609 ? -19.828 39.844 17.469 1 95.44 609 PHE B N 1
ATOM 10135 C CA . PHE B 1 609 ? -20.047 38.531 16.906 1 95.44 609 PHE B CA 1
ATOM 10136 C C . PHE B 1 609 ? -19.578 37.438 17.844 1 95.44 609 PHE B C 1
ATOM 10138 O O . PHE B 1 609 ? -20.328 36.5 18.156 1 95.44 609 PHE B O 1
ATOM 10145 N N . ILE B 1 610 ? -18.359 37.531 18.391 1 97 610 ILE B N 1
ATOM 10146 C CA . ILE B 1 610 ? -17.75 36.5 19.219 1 97 610 ILE B CA 1
ATOM 10147 C C . ILE B 1 610 ? -18.438 36.469 20.578 1 97 610 ILE B C 1
ATOM 10149 O O . ILE B 1 610 ? -18.891 35.406 21.031 1 97 610 ILE B O 1
ATOM 10153 N N . HIS B 1 611 ? -18.641 37.594 21.25 1 96.88 611 HIS B N 1
ATOM 10154 C CA . HIS B 1 611 ? -19.016 37.656 22.656 1 96.88 611 HIS B CA 1
ATOM 10155 C C . HIS B 1 611 ? -20.531 37.594 22.812 1 96.88 611 HIS B C 1
ATOM 10157 O O . HIS B 1 611 ? -21.031 37.094 23.812 1 96.88 611 HIS B O 1
ATOM 10163 N N . TYR B 1 612 ? -21.219 38.031 21.812 1 95.69 612 TYR B N 1
ATOM 10164 C CA . TYR B 1 612 ? -22.656 38.125 22.031 1 95.69 612 TYR B CA 1
ATOM 10165 C C . TYR B 1 612 ? -23.406 37.156 21.141 1 95.69 612 TYR B C 1
ATOM 10167 O O . TYR B 1 612 ? -24.578 36.844 21.406 1 95.69 612 TYR B O 1
ATOM 10175 N N . GLU B 1 613 ? -22.766 36.656 20.188 1 96.38 613 GLU B N 1
ATOM 10176 C CA . GLU B 1 613 ? -23.484 35.75 19.328 1 96.38 613 GLU B CA 1
ATOM 10177 C C . GLU B 1 613 ? -22.953 34.312 19.469 1 96.38 613 GLU B C 1
ATOM 10179 O O . GLU B 1 613 ? -23.734 33.375 19.484 1 96.38 613 GLU B O 1
ATOM 10184 N N . ILE B 1 614 ? -21.688 34.125 19.578 1 97.56 614 ILE B N 1
ATOM 10185 C CA . ILE B 1 614 ? -21.109 32.781 19.531 1 97.56 614 ILE B CA 1
ATOM 10186 C C . ILE B 1 614 ? -20.984 32.219 20.953 1 97.56 614 ILE B C 1
ATOM 10188 O O . ILE B 1 614 ? -21.547 31.172 21.25 1 97.56 614 ILE B O 1
ATOM 10192 N N . LEU B 1 615 ? -20.312 32.906 21.859 1 97.19 615 LEU B N 1
ATOM 10193 C CA . LEU B 1 615 ? -19.953 32.406 23.188 1 97.19 615 LEU B CA 1
ATOM 10194 C C . LEU B 1 615 ? -21.219 32 23.969 1 97.19 615 LEU B C 1
ATOM 10196 O O . LEU B 1 615 ? -21.219 30.984 24.656 1 97.19 615 LEU B O 1
ATOM 10200 N N . PRO B 1 616 ? -22.344 32.781 23.797 1 96.56 616 PRO B N 1
ATOM 10201 C CA . PRO B 1 616 ? -23.562 32.375 24.516 1 96.56 616 PRO B CA 1
ATOM 10202 C C . PRO B 1 616 ? -24.109 31.031 24.062 1 96.56 616 PRO B C 1
ATOM 10204 O O . PRO B 1 616 ? -24.859 30.391 24.797 1 96.56 616 PRO B O 1
ATOM 10207 N N . LEU B 1 617 ? -23.766 30.594 22.922 1 97.62 617 LEU B N 1
ATOM 10208 C CA . LEU B 1 617 ? -24.281 29.344 22.375 1 97.62 617 LEU B CA 1
ATOM 10209 C C . LEU B 1 617 ? -23.625 28.141 23.062 1 97.62 617 LEU B C 1
ATOM 10211 O O . LEU B 1 617 ? -24.109 27.016 22.938 1 97.62 617 LEU B O 1
ATOM 10215 N N . GLU B 1 618 ? -22.531 28.344 23.812 1 96.81 618 GLU B N 1
ATOM 10216 C CA . GLU B 1 618 ? -21.922 27.266 24.578 1 96.81 618 GLU B CA 1
ATOM 10217 C C . GLU B 1 618 ? -22.938 26.625 25.531 1 96.81 618 GLU B C 1
ATOM 10219 O O . GLU B 1 618 ? -23 25.391 25.641 1 96.81 618 GLU B O 1
ATOM 10224 N N . THR B 1 619 ? -23.734 27.453 26.141 1 95.75 619 THR B N 1
ATOM 10225 C CA . THR B 1 619 ? -24.719 26.953 27.094 1 95.75 619 THR B CA 1
ATOM 10226 C C . THR B 1 619 ? -25.844 26.203 26.359 1 95.75 619 THR B C 1
ATOM 10228 O O . THR B 1 619 ? -26.594 25.453 26.984 1 95.75 619 THR B O 1
ATOM 10231 N N . LYS B 1 620 ? -25.938 26.5 25.078 1 95.75 620 LYS B N 1
ATOM 10232 C CA . LYS B 1 620 ? -26.984 25.859 24.297 1 95.75 620 LYS B CA 1
ATOM 10233 C C . LYS B 1 620 ? -26.484 24.609 23.594 1 95.75 620 LYS B C 1
ATOM 10235 O O . LYS B 1 620 ? -27.219 23.969 22.844 1 95.75 620 LYS B O 1
ATOM 10240 N N . GLY B 1 621 ? -25.203 24.281 23.812 1 96.38 621 GLY B N 1
ATOM 10241 C CA . GLY B 1 621 ? -24.719 23 23.312 1 96.38 621 GLY B CA 1
ATOM 10242 C C . GLY B 1 621 ? -23.594 23.141 22.312 1 96.38 621 GLY B C 1
ATOM 10243 O O . GLY B 1 621 ? -23.031 22.141 21.875 1 96.38 621 GLY B O 1
ATOM 10244 N N . LEU B 1 622 ? -23.266 24.344 21.906 1 98.06 622 LEU B N 1
ATOM 10245 C CA . LEU B 1 622 ? -22.109 24.531 21.016 1 98.06 622 LEU B CA 1
ATOM 10246 C C . LEU B 1 622 ? -20.828 24.094 21.703 1 98.06 622 LEU B C 1
ATOM 10248 O O . LEU B 1 622 ? -20.594 24.438 22.859 1 98.06 622 LEU B O 1
ATOM 10252 N N . CYS B 1 623 ? -20.078 23.297 21.078 1 97.12 623 CYS B N 1
ATOM 10253 C CA . CYS B 1 623 ? -18.875 22.797 21.719 1 97.12 623 CYS B CA 1
ATOM 10254 C C . CYS B 1 623 ? -17.656 23.641 21.344 1 97.12 623 CYS B C 1
ATOM 10256 O O . CYS B 1 623 ? -16.609 23.547 21.969 1 97.12 623 CYS B O 1
ATOM 10258 N N . GLY B 1 624 ? -17.75 24.469 20.266 1 98.12 624 GLY B N 1
ATOM 10259 C CA . GLY B 1 624 ? -16.641 25.344 19.875 1 98.12 624 GLY B CA 1
ATOM 10260 C C . GLY B 1 624 ? -16.844 25.984 18.516 1 98.12 624 GLY B C 1
ATOM 10261 O O . GLY B 1 624 ? -17.859 25.734 17.844 1 98.12 624 GLY B O 1
ATOM 10262 N N . PHE B 1 625 ? -15.961 26.812 18.141 1 98.5 625 PHE B N 1
ATOM 10263 C CA . PHE B 1 625 ? -16 27.484 16.844 1 98.5 625 PHE B CA 1
ATOM 10264 C C . PHE B 1 625 ? -14.602 27.625 16.25 1 98.5 625 PHE B C 1
ATOM 10266 O O . PHE B 1 625 ? -13.609 27.547 16.984 1 98.5 625 PHE B O 1
ATOM 10273 N N . ILE B 1 626 ? -14.539 27.734 14.961 1 98.75 626 ILE B N 1
ATOM 10274 C CA . ILE B 1 626 ? -13.336 28.078 14.219 1 98.75 626 ILE B CA 1
ATOM 10275 C C . ILE B 1 626 ? -13.578 29.375 13.438 1 98.75 626 ILE B C 1
ATOM 10277 O O . ILE B 1 626 ? -14.375 29.391 12.5 1 98.75 626 ILE B O 1
ATOM 10281 N N . TYR B 1 627 ? -12.906 30.422 13.797 1 98.19 627 TYR B N 1
ATOM 10282 C CA . TYR B 1 627 ? -13.016 31.703 13.109 1 98.19 627 TYR B CA 1
ATOM 10283 C C . TYR B 1 627 ? -12.078 31.766 11.906 1 98.19 627 TYR B C 1
ATOM 10285 O O . TYR B 1 627 ? -10.906 31.391 12.008 1 98.19 627 TYR B O 1
ATOM 10293 N N . THR B 1 628 ? -12.562 32.188 10.703 1 97 628 THR B N 1
ATOM 10294 C CA . THR B 1 628 ? -11.742 32.406 9.516 1 97 628 THR B CA 1
ATOM 10295 C C . THR B 1 628 ? -11.148 33.812 9.508 1 97 628 THR B C 1
ATOM 10297 O O . THR B 1 628 ? -11.883 34.781 9.516 1 97 628 THR B O 1
ATOM 10300 N N . GLN B 1 629 ? -9.852 33.969 9.586 1 97.44 629 GLN B N 1
ATOM 10301 C CA . GLN B 1 629 ? -8.711 33.062 9.586 1 97.44 629 GLN B CA 1
ATOM 10302 C C . GLN B 1 629 ? -7.465 33.719 10.141 1 97.44 629 GLN B C 1
ATOM 10304 O O . GLN B 1 629 ? -7.496 34.906 10.492 1 97.44 629 GLN B O 1
ATOM 10309 N N . VAL B 1 630 ? -6.336 33.062 10.289 1 98.56 630 VAL B N 1
ATOM 10310 C CA . VAL B 1 630 ? -5.129 33.5 10.969 1 98.56 630 VAL B CA 1
ATOM 10311 C C . VAL B 1 630 ? -4.559 34.719 10.25 1 98.56 630 VAL B C 1
ATOM 10313 O O . VAL B 1 630 ? -4.301 35.75 10.867 1 98.56 630 VAL B O 1
ATOM 10316 N N . SER B 1 631 ? -4.434 34.625 8.93 1 98.31 631 SER B N 1
ATOM 10317 C CA . SER B 1 631 ? -3.832 35.719 8.164 1 98.31 631 SER B CA 1
ATOM 10318 C C . SER B 1 631 ? -4.523 35.875 6.82 1 98.31 631 SER B C 1
ATOM 10320 O O . SER B 1 631 ? -5.27 35 6.379 1 98.31 631 SER B O 1
ATOM 10322 N N . ASP B 1 632 ? -4.281 37.094 6.262 1 96.81 632 ASP B N 1
ATOM 10323 C CA . ASP B 1 632 ? -4.566 37.25 4.836 1 96.81 632 ASP B CA 1
ATOM 10324 C C . ASP B 1 632 ? -3.748 36.25 4.016 1 96.81 632 ASP B C 1
ATOM 10326 O O . ASP B 1 632 ? -2.66 35.844 4.43 1 96.81 632 ASP B O 1
ATOM 10330 N N . VAL B 1 633 ? -4.316 35.781 2.922 1 97.06 633 VAL B N 1
ATOM 10331 C CA . VAL B 1 633 ? -3.617 34.938 1.956 1 97.06 633 VAL B CA 1
ATOM 10332 C C . VAL B 1 633 ? -4.008 35.344 0.538 1 97.06 633 VAL B C 1
ATOM 10334 O O . VAL B 1 633 ? -5.125 35.094 0.092 1 97.06 633 VAL B O 1
ATOM 10337 N N . GLU B 1 634 ? -3.088 36 -0.109 1 95.31 634 GLU B N 1
ATOM 10338 C CA . GLU B 1 634 ? -3.268 36.406 -1.495 1 95.31 634 GLU B CA 1
ATOM 10339 C C . GLU B 1 634 ? -4.555 37.219 -1.665 1 95.31 634 GLU B C 1
ATOM 10341 O O . GLU B 1 634 ? -4.727 38.281 -1.041 1 95.31 634 GLU B O 1
ATOM 10346 N N . ASP B 1 635 ? -5.613 36.625 -2.303 1 93.31 635 ASP B N 1
ATOM 10347 C CA . ASP B 1 635 ? -6.836 37.406 -2.535 1 93.31 635 ASP B CA 1
ATOM 10348 C C . ASP B 1 635 ? -7.699 37.438 -1.276 1 93.31 635 ASP B C 1
ATOM 10350 O O . ASP B 1 635 ? -8.609 38.25 -1.174 1 93.31 635 ASP B O 1
ATOM 10354 N N . GLU B 1 636 ? -7.492 36.562 -0.363 1 94.19 636 GLU B N 1
ATOM 10355 C CA . GLU B 1 636 ? -8.258 36.531 0.878 1 94.19 636 GLU B CA 1
ATOM 10356 C C . GLU B 1 636 ? -7.66 37.469 1.92 1 94.19 636 GLU B C 1
ATOM 10358 O O . GLU B 1 636 ? -6.684 37.125 2.59 1 94.19 636 GLU B O 1
ATOM 10363 N N . VAL B 1 637 ? -8.359 38.594 2.09 1 94.38 637 VAL B N 1
ATOM 10364 C CA . VAL B 1 637 ? -7.824 39.625 3.002 1 94.38 637 VAL B CA 1
ATOM 10365 C C . VAL B 1 637 ? -8.688 39.688 4.262 1 94.38 637 VAL B C 1
ATOM 10367 O O . VAL B 1 637 ? -9.008 40.75 4.742 1 94.38 637 VAL B O 1
ATOM 10370 N N . ASN B 1 638 ? -9.109 38.531 4.703 1 94.69 638 ASN B N 1
ATOM 10371 C CA . ASN B 1 638 ? -9.953 38.406 5.883 1 94.69 638 ASN B CA 1
ATOM 10372 C C . ASN B 1 638 ? -9.195 37.812 7.062 1 94.69 638 ASN B C 1
ATOM 10374 O O . ASN B 1 638 ? -9.797 37.188 7.953 1 94.69 638 ASN B O 1
ATOM 10378 N N . GLY B 1 639 ? -7.887 37.969 7.102 1 96.88 639 GLY B N 1
ATOM 10379 C CA . GLY B 1 639 ? -7.066 37.438 8.188 1 96.88 639 GLY B CA 1
ATOM 10380 C C . GLY B 1 639 ? -7.066 38.312 9.414 1 96.88 639 GLY B C 1
ATOM 10381 O O . GLY B 1 639 ? -7.234 39.531 9.305 1 96.88 639 GLY B O 1
ATOM 10382 N N . ILE B 1 640 ? -6.836 37.688 10.492 1 98.19 640 ILE B N 1
ATOM 10383 C CA . ILE B 1 640 ? -6.562 38.406 11.727 1 98.19 640 ILE B CA 1
ATOM 10384 C C . ILE B 1 640 ? -5.23 39.156 11.602 1 98.19 640 ILE B C 1
ATOM 10386 O O . ILE B 1 640 ? -5.086 40.25 12.102 1 98.19 640 ILE B O 1
ATOM 10390 N N . LEU B 1 641 ? -4.332 38.531 10.914 1 98.5 641 LEU B N 1
ATOM 10391 C CA . LEU B 1 641 ? -3.049 39.125 10.555 1 98.5 641 LEU B CA 1
ATOM 10392 C C . LEU B 1 641 ? -3.01 39.469 9.07 1 98.5 641 LEU B C 1
ATOM 10394 O O . LEU B 1 641 ? -3.68 38.844 8.258 1 98.5 641 LEU B O 1
ATOM 10398 N N . THR B 1 642 ? -2.254 40.594 8.75 1 98.06 642 THR B N 1
ATOM 10399 C CA . THR B 1 642 ? -1.949 40.812 7.34 1 98.06 642 THR B CA 1
ATOM 10400 C C . THR B 1 642 ? -1.135 39.656 6.773 1 98.06 642 THR B C 1
ATOM 10402 O O . THR B 1 642 ? -0.571 38.875 7.527 1 98.06 642 THR B O 1
ATOM 10405 N N . TYR B 1 643 ? -1.087 39.594 5.453 1 97.94 643 TYR B N 1
ATOM 10406 C CA . TYR B 1 643 ? -0.386 38.5 4.797 1 97.94 643 TYR B CA 1
ATOM 10407 C C . TYR B 1 643 ? 1.09 38.5 5.176 1 97.94 643 TYR B C 1
ATOM 10409 O O . TYR B 1 643 ? 1.677 37.438 5.387 1 97.94 643 TYR B O 1
ATOM 10417 N N . ASP B 1 644 ? 1.705 39.625 5.34 1 98.25 644 ASP B N 1
ATOM 10418 C CA . ASP B 1 644 ? 3.129 39.781 5.633 1 98.25 644 ASP B CA 1
ATOM 10419 C C . ASP B 1 644 ? 3.389 39.719 7.137 1 98.25 644 ASP B C 1
ATOM 10421 O O . ASP B 1 644 ? 4.531 39.812 7.578 1 98.25 644 ASP B O 1
ATOM 10425 N N . ARG B 1 645 ? 2.371 39.562 8.023 1 98.38 645 ARG B N 1
ATOM 10426 C CA . ARG B 1 645 ? 2.438 39.438 9.477 1 98.38 645 ARG B CA 1
ATOM 10427 C C . ARG B 1 645 ? 2.98 40.719 10.125 1 98.38 645 ARG B C 1
ATOM 10429 O O . ARG B 1 645 ? 3.58 40.656 11.195 1 98.38 645 ARG B O 1
ATOM 10436 N N . LYS B 1 646 ? 2.828 41.844 9.578 1 98.12 646 LYS B N 1
ATOM 10437 C CA . LYS B 1 646 ? 3.371 43.094 10.133 1 98.12 646 LYS B CA 1
ATOM 10438 C C . LYS B 1 646 ? 2.316 43.844 10.938 1 98.12 646 LYS B C 1
ATOM 10440 O O . LYS B 1 646 ? 2.648 44.688 11.773 1 98.12 646 LYS B O 1
ATOM 10445 N N . VAL B 1 647 ? 1.069 43.438 10.633 1 97.69 647 VAL B N 1
ATOM 10446 C CA . VAL B 1 647 ? -0.006 44.156 11.32 1 97.69 647 VAL B CA 1
ATOM 10447 C C . VAL B 1 647 ? -1.035 43.156 11.836 1 97.69 647 VAL B C 1
ATOM 10449 O O . VAL B 1 647 ? -1.469 42.25 11.102 1 97.69 647 VAL B O 1
ATOM 10452 N N . VAL B 1 648 ? -1.393 43.281 13.133 1 97.88 648 VAL B N 1
ATOM 10453 C CA . VAL B 1 648 ? -2.557 42.594 13.688 1 97.88 648 VAL B CA 1
ATOM 10454 C C . VAL B 1 648 ? -3.816 43.406 13.398 1 97.88 648 VAL B C 1
ATOM 10456 O O . VAL B 1 648 ? -4.031 44.469 14 1 97.88 648 VAL B O 1
ATOM 10459 N N . LYS B 1 649 ? -4.652 42.938 12.508 1 97 649 LYS B N 1
ATOM 10460 C CA . LYS B 1 649 ? -5.828 43.688 12.07 1 97 649 LYS B CA 1
ATOM 10461 C C . LYS B 1 649 ? -6.934 43.656 13.125 1 97 649 LYS B C 1
ATOM 10463 O O . LYS B 1 649 ? -7.586 44.656 13.391 1 97 649 LYS B O 1
ATOM 10468 N N . ILE B 1 650 ? -7.164 42.5 13.648 1 96.12 650 ILE B N 1
ATOM 10469 C CA . ILE B 1 650 ? -8.148 42.312 14.711 1 96.12 650 ILE B CA 1
ATOM 10470 C C . ILE B 1 650 ? -7.438 42.188 16.062 1 96.12 650 ILE B C 1
ATOM 10472 O O . ILE B 1 650 ? -6.695 41.25 16.297 1 96.12 650 ILE B O 1
ATOM 10476 N N . ARG B 1 651 ? -7.68 43.094 16.953 1 93.5 651 ARG B N 1
ATOM 10477 C CA . ARG B 1 651 ? -6.969 43.156 18.234 1 93.5 651 ARG B CA 1
ATOM 10478 C C . ARG B 1 651 ? 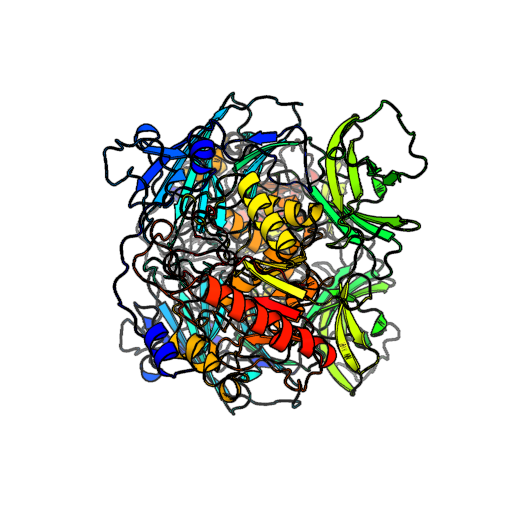-7.891 42.812 19.391 1 93.5 651 ARG B C 1
ATOM 10480 O O . ARG B 1 651 ? -7.43 42.594 20.516 1 93.5 651 ARG B O 1
ATOM 10487 N N . THR B 1 652 ? -9.148 42.781 19.078 1 88.25 652 THR B N 1
ATOM 10488 C CA . THR B 1 652 ? -10.125 42.406 20.109 1 88.25 652 THR B CA 1
ATOM 10489 C C . THR B 1 652 ? -9.883 41 20.609 1 88.25 652 THR B C 1
ATOM 10491 O O . THR B 1 652 ? -9.852 40.031 19.828 1 88.25 652 THR B O 1
ATOM 10494 N N . LYS B 1 653 ? -9.781 40.844 21.906 1 92.19 653 LYS B N 1
ATOM 10495 C CA . LYS B 1 653 ? -9.469 39.562 22.516 1 92.19 653 LYS B CA 1
ATOM 10496 C C . LYS B 1 653 ? -10.742 38.812 22.875 1 92.19 653 LYS B C 1
ATOM 10498 O O . LYS B 1 653 ? -11.75 39.406 23.234 1 92.19 653 LYS B O 1
ATOM 10503 N N . ILE B 1 654 ? -10.625 37.594 22.766 1 90.12 654 ILE B N 1
ATOM 10504 C CA . ILE B 1 654 ? -11.688 36.719 23.266 1 90.12 654 ILE B CA 1
ATOM 10505 C C . ILE B 1 654 ? -11.516 36.5 24.766 1 90.12 654 ILE B C 1
ATOM 10507 O O . ILE B 1 654 ? -10.422 36.156 25.234 1 90.12 654 ILE B O 1
ATOM 10511 N N . TRP B 1 655 ? -12.57 36.75 25.516 1 80.62 655 TRP B N 1
ATOM 10512 C CA . TRP B 1 655 ? -12.516 36.594 26.953 1 80.62 655 TRP B CA 1
ATOM 10513 C C . TRP B 1 655 ? -13.195 35.281 27.375 1 80.62 655 TRP B C 1
ATOM 10515 O O . TRP B 1 655 ? -14.117 34.812 26.703 1 80.62 655 TRP B O 1
#

pLDDT: mean 88.86, std 14.56, range [31.19, 98.94]

Solvent-accessible surface area (backbone atoms only — not comparable to full-atom values): 66636 Å² total; per-residue (Å²): 126,58,66,61,46,55,50,56,50,66,65,58,78,87,65,66,72,75,68,46,88,40,66,39,94,46,43,64,58,35,66,69,40,74,45,35,67,70,64,78,62,44,70,64,61,36,58,89,48,70,43,76,64,33,14,78,30,28,22,28,50,40,80,52,88,68,84,75,57,74,84,68,37,70,21,57,33,25,33,34,33,15,49,43,16,61,54,8,53,67,60,89,74,52,86,47,87,46,32,39,67,60,36,80,79,46,68,78,36,28,39,35,40,36,43,82,43,74,52,73,82,78,85,48,93,66,38,36,36,36,41,38,39,42,15,39,22,28,30,36,39,34,24,49,73,84,32,53,50,27,42,48,79,50,37,52,56,34,42,56,37,51,47,41,86,54,51,80,41,64,46,44,43,38,36,39,41,24,37,37,55,58,57,78,35,38,52,64,45,35,52,36,22,90,75,33,54,48,89,32,37,74,48,72,38,37,45,41,33,58,36,33,33,36,62,38,44,68,48,27,78,50,33,77,40,61,45,45,32,86,84,54,51,31,35,38,37,37,41,25,22,49,46,72,35,36,31,38,41,32,52,44,78,63,74,85,56,66,81,62,77,83,66,71,59,74,62,89,73,59,54,71,47,78,43,56,33,85,63,42,39,81,37,59,48,63,74,35,40,51,51,44,68,60,60,18,54,41,36,55,53,51,80,49,43,36,18,21,32,39,75,45,78,44,79,36,81,86,56,70,56,36,38,49,91,44,32,44,63,51,29,31,37,38,39,34,35,39,97,88,65,54,65,24,60,36,34,30,56,44,38,44,47,38,47,46,80,44,67,48,98,87,65,36,30,25,43,16,54,69,86,33,80,44,76,41,37,23,30,33,31,72,60,64,32,66,33,26,35,76,24,69,57,36,68,67,56,56,50,47,55,54,52,50,42,44,71,34,44,34,44,28,36,28,34,47,31,42,66,74,62,54,51,59,54,48,50,25,32,63,65,20,29,33,25,36,42,30,40,56,30,32,18,40,72,72,48,52,62,70,51,52,48,41,32,67,75,40,46,84,73,40,27,64,43,69,39,43,75,91,24,12,60,71,23,12,37,43,45,26,58,38,50,33,52,48,53,53,48,50,50,48,48,48,61,59,48,66,54,46,62,23,60,49,33,42,28,60,26,56,41,40,44,36,29,54,45,42,54,15,48,50,30,53,46,35,70,73,49,71,63,44,49,35,34,26,31,33,40,34,42,43,62,82,29,56,47,38,49,32,32,49,47,70,74,58,84,78,77,70,78,87,52,97,78,64,41,19,33,27,37,64,31,28,63,20,55,17,50,82,50,89,93,44,53,32,31,90,52,80,27,52,67,42,82,44,94,42,62,68,57,46,30,50,51,49,46,47,46,47,63,67,46,47,57,59,34,44,84,69,32,37,25,29,39,18,36,37,26,51,42,16,51,61,26,23,30,18,22,34,20,34,37,32,65,82,43,72,62,53,72,65,58,53,129,126,57,68,61,47,56,50,55,51,67,62,60,78,88,63,67,72,76,68,48,89,40,66,36,93,46,44,65,59,35,66,69,40,73,44,35,67,70,62,78,62,44,70,64,61,36,58,89,47,71,42,75,64,34,15,81,30,28,21,28,51,39,79,50,88,68,83,75,56,74,84,69,36,70,22,57,33,25,33,35,34,16,48,44,17,62,53,8,52,68,58,90,74,50,86,47,88,46,32,40,69,61,36,81,80,46,69,77,37,30,39,34,39,35,43,82,42,74,52,73,83,77,86,48,93,65,38,37,36,34,40,37,40,41,16,38,22,27,30,36,40,34,24,50,73,83,31,53,50,28,40,47,78,51,38,54,54,35,43,60,37,53,48,40,86,54,51,80,42,65,48,42,45,39,36,38,41,25,38,36,55,56,56,79,37,38,53,63,47,36,52,36,23,90,75,32,53,49,92,33,37,73,47,69,38,36,45,42,33,56,36,34,34,34,63,39,43,68,48,26,77,48,32,77,40,60,45,46,33,86,85,54,51,30,36,37,38,36,41,25,24,49,47,72,34,35,33,39,40,31,52,44,79,62,72,86,56,66,81,62,75,85,67,73,60,76,62,90,74,60,55,72,47,77,42,55,33,84,62,41,39,81,40,59,48,60,73,36,42,51,48,47,63,63,59,17,52,42,37,52,51,53,79,50,43,36,19,20,34,39,76,46,76,43,78,37,79,86,57,69,56,38,39,49,90,46,32,43,64,52,28,32,37,37,38,34,35,40,97,88,66,54,65,24,60,37,35,30,55,43,39,44,49,38,47,46,80,42,67,47,99,88,64,36,31,26,43,15,53,67,86,33,79,44,75,42,37,24,28,34,31,70,61,64,33,66,33,25,36,76,22,70,56,35,69,65,55,54,49,47,56,53,50,51,42,43,73,35,44,35,45,26,37,28,34,47,30,42,67,74,62,52,52,59,54,47,49,26,32,63,66,20,28,33,26,37,42,30,40,56,31,33,19,43,70,72,48,52,63,70,51,52,48,42,35,67,74,41,44,82,73,40,28,64,43,72,38,43,76,88,24,12,58,70,22,13,38,42,46,25,57,40,50,36,52,47,53,52,48,50,50,45,49,47,60,59,47,65,53,48,64,23,58,48,32,43,27,60,25,57,41,40,44,36,29,56,46,42,53,16,49,50,28,52,45,36,70,71,48,72,64,44,50,34,35,27,32,33,40,33,41,42,60,81,29,57,46,37,50,31,33,48,46,69,74,59,84,76,76,70,77,88,54,96,78,65,41,20,33,29,38,65,32,27,62,21,57,17,50,85,48,89,94,43,53,32,31,92,53,79,25,52,67,42,83,43,94,42,61,66,58,47,30,51,51,49,46,46,46,47,64,67,47,47,58,60,34,42,84,68,32,36,26,30,39,19,37,37,26,49,41,16,52,60,25,23,30,17,22,34,19,34,37,31,64,82,43,72,61,52,72,65,57,53,129

Nearest PDB structures (foldseek):
  9j6m-assembly1_A  TM=8.899E-01  e=1.161E-57  Streptomyces sp. JHA19
  9j6n-assembly1_A  TM=8.842E-01  e=2.466E-57  Streptomyces sp. JHA19
  9j6n-assembly2_B  TM=8.940E-01  e=2.657E-56  Streptomyces sp. JHA19
  7xyr-assembly1_A  TM=8.314E-01  e=2.628E-46  Bacteroides thetaiotaomicron
  6d1n-assembly1_A  TM=7.273E-01  e=1.729E-29  Bacteroides uniformis